Protein AF-0000000065776117 (afdb_homodimer)

Nearest PDB structures (foldseek):
  4cp8-assembly1_F  TM=8.473E-01  e=5.542E-29  Pseudomonas sp. ADP
  8es6-assembly1_A  TM=8.176E-01  e=2.155E-29  Escherichia coli
  4gyr-assembly1_B  TM=8.304E-01  e=3.452E-26  Granulibacter bethesdensis CGDNIH1
  4iss-assembly1_B  TM=8.000E-01  e=8.880E-27  Kluyveromyces lactis
  5i8i-assembly2_D  TM=7.855E-01  e=9.992E-27  Kluyveromyces lactis NRRL Y-1140

Organism: Mycobacterium bovis (strain ATCC BAA-935 / AF2122/97) (NCBI:txid233413)

Solvent-accessible surface area (backbone atoms only — not comparable to full-atom values): 44087 Å² total; per-residue (Å²): 129,58,63,68,59,59,36,62,58,31,44,59,55,47,22,50,34,38,75,71,60,79,43,50,21,50,61,56,47,47,49,30,53,54,43,38,70,72,48,34,86,75,26,33,18,57,70,44,73,36,62,70,61,23,50,52,41,11,49,52,30,36,52,40,47,73,72,65,55,84,53,81,29,38,26,32,54,33,34,34,32,27,78,52,39,40,53,76,33,62,44,37,30,28,37,68,14,40,59,72,52,28,86,48,55,18,53,41,50,49,30,35,47,73,28,27,36,16,58,42,33,30,15,29,27,4,47,72,49,70,38,62,36,18,45,24,71,45,61,10,36,26,23,13,38,70,42,72,62,22,25,13,14,7,18,22,11,9,31,30,28,24,36,45,30,32,49,23,33,30,20,36,28,39,28,54,47,29,12,33,37,43,4,13,23,46,44,48,19,28,12,38,44,47,28,60,65,33,29,51,49,40,90,50,66,57,39,39,72,54,22,44,31,44,30,34,36,15,53,40,58,57,37,28,20,47,48,44,58,44,32,48,72,50,90,68,59,85,77,34,40,48,48,26,32,72,38,80,62,68,77,43,34,33,23,42,31,83,76,69,67,53,92,62,91,64,76,59,35,70,60,36,52,48,48,42,53,50,49,47,53,51,40,40,73,72,56,30,49,68,46,82,47,69,61,53,68,54,86,55,53,59,70,47,44,49,58,31,50,27,30,23,44,22,51,52,45,69,68,33,69,32,53,86,54,47,53,71,45,56,51,52,44,20,53,64,10,65,72,59,46,71,66,58,48,51,51,46,60,62,47,43,58,63,53,34,51,48,36,51,49,49,55,76,73,26,55,34,40,37,26,38,34,43,23,47,77,68,54,48,64,73,72,56,61,75,48,53,44,66,63,43,53,61,56,52,45,46,29,44,50,62,35,37,66,43,23,69,59,26,27,15,36,30,26,42,53,71,53,58,42,100,85,63,40,38,31,24,33,23,44,32,34,45,76,77,31,55,46,56,48,35,6,45,49,31,51,46,38,70,75,52,67,55,62,83,67,68,39,83,48,94,130,56,63,68,58,59,36,61,54,31,42,59,54,47,23,50,34,38,76,70,61,77,42,50,21,52,60,56,47,46,50,30,54,52,43,39,71,70,46,35,86,75,26,33,18,56,71,44,72,36,63,70,60,25,50,51,42,11,48,52,30,36,53,41,47,73,72,66,56,84,51,82,29,39,25,32,53,31,34,35,32,28,80,54,39,40,53,75,32,62,44,38,29,30,37,68,12,39,57,72,51,28,88,49,53,18,53,43,50,49,30,34,48,73,26,28,36,16,58,42,33,30,16,30,28,4,46,72,47,70,37,64,36,17,46,23,70,45,61,10,35,26,22,13,38,68,41,71,62,22,25,12,15,7,19,22,11,9,30,28,27,24,36,47,29,32,48,24,32,29,21,37,28,38,28,54,47,28,12,34,37,42,2,13,23,46,44,46,19,27,10,39,44,49,29,59,64,32,29,52,50,40,89,49,66,58,38,40,70,54,24,43,31,43,29,34,36,15,53,40,58,56,39,28,22,48,50,45,58,45,32,47,73,50,90,69,59,86,76,33,39,46,47,26,32,72,37,81,61,68,76,42,34,32,24,41,30,83,74,67,67,53,94,62,90,63,77,60,37,70,61,36,54,47,48,42,52,51,48,46,52,51,41,40,73,72,57,31,49,69,45,82,48,68,62,51,68,56,86,54,54,57,70,46,45,48,57,29,49,28,30,24,43,22,52,54,46,69,65,32,71,33,54,88,53,48,53,69,44,56,50,54,44,21,53,62,10,64,73,59,46,70,68,57,49,51,51,45,61,63,48,42,59,61,54,34,51,48,35,49,50,47,55,78,75,26,56,35,39,37,25,39,34,43,23,47,77,67,55,50,67,72,74,58,60,75,48,52,44,66,63,42,53,61,56,53,46,46,31,45,49,62,37,37,66,42,22,68,57,26,28,14,36,32,27,40,51,71,53,57,43,99,84,64,39,38,31,23,32,23,44,33,34,45,76,76,31,53,46,56,49,36,6,45,50,30,50,45,38,71,75,51,68,56,61,85,68,68,39,83,49,92

Structure (mmCIF, N/CA/C/O backbone):
data_AF-0000000065776117-model_v1
#
loop_
_entity.id
_entity.type
_entity.pdbx_description
1 polymer 'Putative amidase AmiB2'
#
loop_
_atom_site.group_PDB
_atom_site.id
_atom_site.type_symbol
_atom_site.label_atom_id
_atom_site.label_alt_id
_atom_site.label_comp_id
_atom_site.label_asym_id
_atom_site.label_entity_id
_atom_site.label_seq_id
_atom_site.pdbx_PDB_ins_code
_atom_site.Cartn_x
_atom_site.Cartn_y
_atom_site.Cartn_z
_atom_site.occupancy
_atom_site.B_iso_or_equiv
_atom_site.auth_seq_id
_atom_site.auth_comp_id
_atom_site.auth_asym_id
_atom_site.auth_atom_id
_atom_site.pdbx_PDB_model_num
ATOM 1 N N . MET A 1 1 ? 31.078 -12.203 -8.602 1 81.06 1 MET A N 1
ATOM 2 C CA . MET A 1 1 ? 29.812 -12.203 -9.352 1 81.06 1 MET A CA 1
ATOM 3 C C . MET A 1 1 ? 29.031 -10.914 -9.102 1 81.06 1 MET A C 1
ATOM 5 O O . MET A 1 1 ? 28.984 -10.43 -7.973 1 81.06 1 MET A O 1
ATOM 9 N N . ASP A 1 2 ? 28.625 -10.352 -10.125 1 91.19 2 ASP A N 1
ATOM 10 C CA . ASP A 1 2 ? 27.812 -9.148 -10.055 1 91.19 2 ASP A CA 1
ATOM 11 C C . ASP A 1 2 ? 26.531 -9.406 -9.258 1 91.19 2 ASP A C 1
ATOM 13 O O . ASP A 1 2 ? 25.906 -10.461 -9.391 1 91.19 2 ASP A O 1
ATOM 17 N N . PRO A 1 3 ? 26.172 -8.547 -8.312 1 92.25 3 PRO A N 1
ATOM 18 C CA . PRO A 1 3 ? 25 -8.734 -7.453 1 92.25 3 PRO A CA 1
ATOM 19 C C . PRO A 1 3 ? 23.719 -8.977 -8.25 1 92.25 3 PRO A C 1
ATOM 21 O O . PRO A 1 3 ? 22.859 -9.758 -7.82 1 92.25 3 PRO A O 1
ATOM 24 N N . THR A 1 4 ? 23.594 -8.32 -9.344 1 93.5 4 THR A N 1
ATOM 25 C CA . THR A 1 4 ? 22.406 -8.523 -10.156 1 93.5 4 THR A CA 1
ATOM 26 C C . THR A 1 4 ? 22.391 -9.938 -10.734 1 93.5 4 THR A C 1
ATOM 28 O O . THR A 1 4 ? 21.344 -10.602 -10.742 1 93.5 4 THR A O 1
ATOM 31 N N . ASP A 1 5 ? 23.531 -10.383 -11.211 1 96.12 5 ASP A N 1
ATOM 32 C CA . ASP A 1 5 ? 23.609 -11.75 -11.727 1 96.12 5 ASP A CA 1
ATOM 33 C C . ASP A 1 5 ? 23.328 -12.773 -10.633 1 96.12 5 ASP A C 1
ATOM 35 O O . ASP A 1 5 ? 22.703 -13.805 -10.883 1 96.12 5 ASP A O 1
ATOM 39 N N . LEU A 1 6 ? 23.828 -12.484 -9.477 1 97.5 6 LEU A N 1
ATOM 40 C CA . LEU A 1 6 ? 23.578 -13.359 -8.344 1 97.5 6 LEU A CA 1
ATOM 41 C C . LEU A 1 6 ? 22.094 -13.445 -8.039 1 97.5 6 LEU A C 1
ATOM 43 O O . LEU A 1 6 ? 21.578 -14.531 -7.758 1 97.5 6 LEU A O 1
ATOM 47 N N . ALA A 1 7 ? 21.375 -12.32 -8.141 1 97.81 7 ALA A N 1
ATOM 48 C CA . ALA A 1 7 ? 19.938 -12.266 -7.844 1 97.81 7 ALA A CA 1
ATOM 49 C C . ALA A 1 7 ? 19.141 -13.109 -8.828 1 97.81 7 ALA A C 1
ATOM 51 O O . ALA A 1 7 ? 18.062 -13.617 -8.492 1 97.81 7 ALA A O 1
ATOM 52 N N . PHE A 1 8 ? 19.688 -13.344 -10.031 1 98 8 PHE A N 1
ATOM 53 C CA . PHE A 1 8 ? 18.953 -14.062 -11.07 1 98 8 PHE A CA 1
ATOM 54 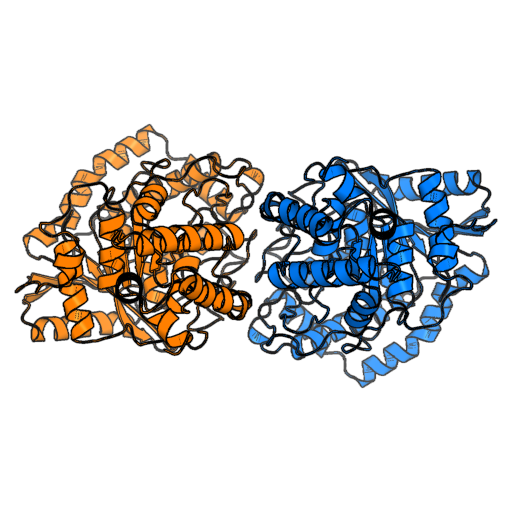C C . PHE A 1 8 ? 19.531 -15.461 -11.258 1 98 8 PHE A C 1
ATOM 56 O O . PHE A 1 8 ? 19.109 -16.188 -12.164 1 98 8 PHE A O 1
ATOM 63 N N . ALA A 1 9 ? 20.453 -15.891 -10.406 1 97.31 9 ALA A N 1
ATOM 64 C CA . ALA A 1 9 ? 21.109 -17.188 -10.57 1 97.31 9 ALA A CA 1
ATOM 65 C C . ALA A 1 9 ? 20.156 -18.328 -10.289 1 97.31 9 ALA A C 1
ATOM 67 O O . ALA A 1 9 ? 20.312 -19.438 -10.828 1 97.31 9 ALA A O 1
ATOM 68 N N . GLY A 1 10 ? 19.125 -18.062 -9.453 1 97.5 10 GLY A N 1
ATOM 69 C CA . GLY A 1 10 ? 18.172 -19.094 -9.086 1 97.5 10 GLY A CA 1
ATOM 70 C C . GLY A 1 10 ? 18.5 -19.766 -7.77 1 97.5 10 GLY A C 1
ATOM 71 O O . GLY A 1 10 ? 19.656 -19.734 -7.32 1 97.5 10 GLY A O 1
ATOM 72 N N . ALA A 1 11 ? 17.531 -20.359 -7.176 1 98.44 11 ALA A N 1
ATOM 73 C CA . ALA A 1 11 ? 17.641 -20.953 -5.844 1 98.44 11 ALA A CA 1
ATOM 74 C C . ALA A 1 11 ? 18.609 -22.125 -5.84 1 98.44 11 ALA A C 1
ATOM 76 O O . ALA A 1 11 ? 19.406 -22.266 -4.914 1 98.44 11 ALA A O 1
ATOM 77 N N . ALA A 1 12 ? 18.531 -23 -6.84 1 97.94 12 ALA A N 1
ATOM 78 C CA . ALA A 1 12 ? 19.391 -24.172 -6.898 1 97.94 12 ALA A CA 1
ATOM 79 C C . ALA A 1 12 ? 20.859 -23.781 -6.973 1 97.94 12 ALA A C 1
ATOM 81 O O . ALA A 1 12 ? 21.703 -24.312 -6.242 1 97.94 12 ALA A O 1
ATOM 82 N N . ALA A 1 13 ? 21.156 -22.859 -7.852 1 97.75 13 ALA A N 1
ATOM 83 C CA . ALA A 1 13 ? 22.531 -22.375 -7.988 1 97.75 13 ALA A CA 1
ATOM 84 C C . ALA A 1 13 ? 23 -21.703 -6.703 1 97.75 13 ALA A C 1
ATOM 86 O O . ALA A 1 13 ? 24.156 -21.891 -6.281 1 97.75 13 ALA A O 1
ATOM 87 N N . GLN A 1 14 ? 22.156 -20.922 -6.129 1 98.56 14 GLN A N 1
ATOM 88 C CA . GLN A 1 14 ? 22.516 -20.219 -4.898 1 98.56 14 GLN A CA 1
ATOM 89 C C . GLN A 1 14 ? 22.766 -21.188 -3.754 1 98.56 14 GLN A C 1
ATOM 91 O O . GLN A 1 14 ? 23.703 -21.016 -2.971 1 98.56 14 GLN A O 1
ATOM 96 N N . ALA A 1 15 ? 21.922 -22.188 -3.635 1 98.38 15 ALA A N 1
ATOM 97 C CA . ALA A 1 15 ? 22.125 -23.219 -2.619 1 98.38 15 ALA A CA 1
ATOM 98 C C . ALA A 1 15 ? 23.5 -23.875 -2.766 1 98.38 15 ALA A C 1
ATOM 100 O O . ALA A 1 15 ? 24.188 -24.109 -1.771 1 98.38 15 ALA A O 1
ATOM 101 N N . ARG A 1 16 ? 23.906 -24.125 -3.963 1 97.62 16 ARG A N 1
ATOM 102 C CA . ARG A 1 16 ? 25.219 -24.734 -4.227 1 97.62 16 ARG A CA 1
ATOM 103 C C . ARG A 1 16 ? 26.344 -23.766 -3.842 1 97.62 16 ARG A C 1
ATOM 105 O O . ARG A 1 16 ? 27.344 -24.188 -3.242 1 97.62 16 ARG A O 1
ATOM 112 N N . MET A 1 17 ? 26.172 -22.531 -4.223 1 98.12 17 MET A N 1
ATOM 113 C CA . MET A 1 17 ? 27.188 -21.531 -3.904 1 98.12 17 MET A CA 1
ATOM 114 C C . MET A 1 17 ? 27.359 -21.391 -2.396 1 98.12 17 MET A C 1
ATOM 116 O O . MET A 1 17 ? 28.469 -21.188 -1.911 1 98.12 17 MET A O 1
ATOM 120 N N . LEU A 1 18 ? 26.25 -21.438 -1.688 1 98.5 18 LEU A N 1
ATOM 121 C CA . LEU A 1 18 ? 26.297 -21.375 -0.231 1 98.5 18 LEU A CA 1
ATOM 122 C C . LEU A 1 18 ? 26.984 -22.594 0.356 1 98.5 18 LEU A C 1
ATOM 124 O O . LEU A 1 18 ? 27.844 -22.469 1.228 1 98.5 18 LEU A O 1
ATOM 128 N N . ALA A 1 19 ? 26.641 -23.75 -0.095 1 97.69 19 ALA A N 1
ATOM 129 C CA . ALA A 1 19 ? 27.203 -25.016 0.385 1 97.69 19 ALA A CA 1
ATOM 130 C C . ALA A 1 19 ? 28.719 -25.062 0.13 1 97.69 19 ALA A C 1
ATOM 132 O O . ALA A 1 19 ? 29.469 -25.578 0.946 1 97.69 19 ALA A O 1
ATOM 133 N N . ASP A 1 20 ? 29.141 -24.422 -0.972 1 97.12 20 ASP A N 1
ATOM 134 C CA . ASP A 1 20 ? 30.547 -24.453 -1.376 1 97.12 20 ASP A CA 1
ATOM 135 C C . ASP A 1 20 ? 31.328 -23.344 -0.697 1 97.12 20 ASP A C 1
ATOM 137 O O . ASP A 1 20 ? 32.562 -23.266 -0.817 1 97.12 20 ASP A O 1
ATOM 141 N N . GLY A 1 21 ? 30.641 -22.453 -0.123 1 96.88 21 GLY A N 1
ATOM 142 C CA . GLY A 1 21 ? 31.312 -21.359 0.58 1 96.88 21 GLY A CA 1
ATOM 143 C C . GLY A 1 21 ? 31.672 -20.203 -0.325 1 96.88 21 GLY A C 1
ATOM 144 O O . GLY A 1 21 ? 32.438 -19.328 0.069 1 96.88 21 GLY A O 1
ATOM 145 N N . ALA A 1 22 ? 31.156 -20.172 -1.502 1 96.44 22 ALA A N 1
ATOM 146 C CA . ALA A 1 22 ? 31.438 -19.109 -2.457 1 96.44 22 ALA A CA 1
ATOM 147 C C . ALA A 1 22 ? 30.688 -17.828 -2.074 1 96.44 22 ALA A C 1
ATOM 149 O O . ALA A 1 22 ? 31.047 -16.734 -2.527 1 96.44 22 ALA A O 1
ATOM 150 N N . LEU A 1 23 ? 29.656 -17.969 -1.297 1 95.56 23 LEU A N 1
ATOM 151 C CA . LEU A 1 23 ? 28.812 -16.891 -0.789 1 95.56 23 LEU A CA 1
ATOM 152 C C . LEU A 1 23 ? 28.344 -17.203 0.625 1 95.56 23 LEU A C 1
ATOM 154 O O . LEU A 1 23 ? 28.328 -18.359 1.041 1 95.56 23 LEU A O 1
ATOM 158 N N . THR A 1 24 ? 28.094 -16.141 1.348 1 98.38 24 THR A N 1
ATOM 159 C CA . THR A 1 24 ? 27.484 -16.375 2.652 1 98.38 24 THR A CA 1
ATOM 160 C C . THR A 1 24 ? 26 -16.031 2.619 1 98.38 24 THR A C 1
ATOM 162 O O . THR A 1 24 ? 25.562 -15.227 1.797 1 98.38 24 THR A O 1
ATOM 165 N N . ALA A 1 25 ? 25.281 -16.688 3.5 1 98.81 25 ALA A N 1
ATOM 166 C CA . ALA A 1 25 ? 23.828 -16.5 3.549 1 98.81 25 ALA A CA 1
ATOM 167 C C . ALA A 1 25 ? 23.469 -15.039 3.82 1 98.81 25 ALA A C 1
ATOM 169 O O . ALA A 1 25 ? 22.594 -14.469 3.158 1 98.81 25 ALA A O 1
ATOM 170 N N . PRO A 1 26 ? 24.125 -14.297 4.793 1 98.75 26 PRO A N 1
ATOM 171 C CA . PRO A 1 26 ? 23.812 -12.891 5.016 1 98.75 26 PRO A CA 1
ATOM 172 C C . PRO A 1 26 ? 24.094 -12.023 3.791 1 98.75 26 PRO A C 1
ATOM 174 O O . PRO A 1 26 ? 23.297 -11.125 3.471 1 98.75 26 PRO A O 1
ATOM 177 N N . MET A 1 27 ? 25.156 -12.312 3.121 1 98.44 27 MET A N 1
ATOM 178 C CA . MET A 1 27 ? 25.484 -11.547 1.922 1 98.44 27 MET A CA 1
ATOM 179 C C . MET A 1 27 ? 24.438 -11.758 0.841 1 98.44 27 MET A C 1
ATOM 181 O O . MET A 1 27 ? 24.016 -10.805 0.175 1 98.44 27 MET A O 1
ATOM 185 N N . LEU A 1 28 ? 24 -13 0.673 1 98.75 28 LEU A N 1
ATOM 186 C CA . LEU A 1 28 ? 22.984 -13.312 -0.324 1 98.75 28 LEU A CA 1
ATOM 187 C C . LEU A 1 28 ? 21.672 -12.594 -0.005 1 98.75 28 LEU A C 1
ATOM 189 O O . LEU A 1 28 ? 21.047 -12 -0.891 1 98.75 28 LEU A O 1
ATOM 193 N N . LEU A 1 29 ? 21.266 -12.625 1.263 1 98.81 29 LEU A N 1
ATOM 194 C CA . LEU A 1 29 ? 20.031 -11.945 1.664 1 98.81 29 LEU A CA 1
ATOM 195 C C . LEU A 1 29 ? 20.125 -10.445 1.391 1 98.81 29 LEU A C 1
ATOM 197 O O . LEU A 1 29 ? 19.156 -9.836 0.917 1 98.81 29 LEU A O 1
ATOM 201 N N . GLU A 1 30 ? 21.266 -9.836 1.679 1 98.44 30 GLU A N 1
ATOM 202 C CA . GLU A 1 30 ? 21.438 -8.398 1.513 1 98.44 30 GLU A CA 1
ATOM 203 C C . GLU A 1 30 ? 21.297 -7.988 0.048 1 98.44 30 GLU A C 1
ATOM 205 O O . GLU A 1 30 ? 20.797 -6.902 -0.259 1 98.44 30 GLU A O 1
ATOM 210 N N . VAL A 1 31 ? 21.734 -8.852 -0.848 1 98.5 31 VAL A N 1
ATOM 211 C CA . VAL A 1 31 ? 21.562 -8.594 -2.273 1 98.5 31 VAL A CA 1
ATOM 212 C C . VAL A 1 31 ? 20.078 -8.383 -2.584 1 98.5 31 VAL A C 1
ATOM 214 O O . VAL A 1 31 ? 19.703 -7.422 -3.262 1 98.5 31 VAL A O 1
ATOM 217 N N . TYR A 1 32 ? 19.219 -9.188 -2.072 1 98.75 32 TYR A N 1
ATOM 218 C CA . TYR A 1 32 ? 17.781 -9.094 -2.338 1 98.75 32 TYR A CA 1
ATOM 219 C C . TYR A 1 32 ? 17.172 -7.906 -1.601 1 98.75 32 TYR A C 1
ATOM 221 O O . TYR A 1 32 ? 16.328 -7.203 -2.143 1 98.75 32 TYR A O 1
ATOM 229 N N . LEU A 1 33 ? 17.609 -7.699 -0.335 1 98.31 33 LEU A N 1
ATOM 230 C CA . LEU A 1 33 ? 17.062 -6.582 0.43 1 98.31 33 LEU A CA 1
ATOM 231 C C . LEU A 1 33 ? 17.375 -5.254 -0.245 1 98.31 33 LEU A C 1
ATOM 233 O O . LEU A 1 33 ? 16.531 -4.355 -0.289 1 98.31 33 LEU A O 1
ATOM 237 N N . GLN A 1 34 ? 18.578 -5.102 -0.799 1 97 34 GLN A N 1
ATOM 238 C CA . GLN A 1 34 ? 18.969 -3.885 -1.502 1 97 34 GLN A CA 1
ATOM 239 C C . GLN A 1 34 ? 18.156 -3.699 -2.777 1 97 34 GLN A C 1
ATOM 241 O O . GLN A 1 34 ? 17.75 -2.58 -3.109 1 97 34 GLN A O 1
ATOM 246 N N . ARG A 1 35 ? 17.922 -4.758 -3.463 1 97.88 35 ARG A N 1
ATOM 247 C CA . ARG A 1 35 ? 17.125 -4.691 -4.68 1 97.88 35 ARG A CA 1
ATOM 248 C C . ARG A 1 35 ? 15.672 -4.332 -4.367 1 97.88 35 ARG A C 1
ATOM 250 O O . ARG A 1 35 ? 15.047 -3.559 -5.098 1 97.88 35 ARG A O 1
ATOM 257 N N . ILE A 1 36 ? 15.156 -4.914 -3.277 1 98 36 ILE A N 1
ATOM 258 C CA . ILE A 1 36 ? 13.805 -4.586 -2.848 1 98 36 ILE A CA 1
ATOM 259 C C . ILE A 1 36 ? 13.711 -3.094 -2.527 1 98 36 ILE A C 1
ATOM 261 O O . ILE A 1 36 ? 12.773 -2.416 -2.955 1 98 36 ILE A O 1
ATOM 265 N N . GLU A 1 37 ? 14.641 -2.586 -1.822 1 94.38 37 GLU A N 1
ATOM 266 C CA . GLU A 1 37 ? 14.672 -1.168 -1.476 1 94.38 37 GLU A CA 1
ATOM 267 C C . GLU A 1 37 ? 14.672 -0.294 -2.727 1 94.38 37 GLU A C 1
ATOM 269 O O . GLU A 1 37 ? 14.039 0.759 -2.756 1 94.38 37 GLU A O 1
ATOM 274 N N . ARG A 1 38 ? 15.289 -0.737 -3.732 1 93.69 38 ARG A N 1
ATOM 275 C CA . ARG A 1 38 ? 15.484 0.066 -4.934 1 93.69 38 ARG A CA 1
ATOM 276 C C . ARG A 1 38 ? 14.281 -0.024 -5.859 1 93.69 38 ARG A C 1
ATOM 278 O O . ARG A 1 38 ? 13.906 0.962 -6.5 1 93.69 38 ARG A O 1
ATOM 285 N N . LEU A 1 39 ? 13.664 -1.211 -5.934 1 96.38 39 LEU A N 1
ATOM 286 C CA . LEU A 1 39 ? 12.758 -1.467 -7.055 1 96.38 39 LEU A CA 1
ATOM 287 C C . LEU A 1 39 ? 11.312 -1.566 -6.574 1 96.38 39 LEU A C 1
ATOM 289 O O . LEU A 1 39 ? 10.383 -1.328 -7.348 1 96.38 39 LEU A O 1
ATOM 293 N N . ASP A 1 40 ? 11.086 -1.865 -5.32 1 97 40 ASP A N 1
ATOM 294 C CA . ASP A 1 40 ? 9.75 -2.305 -4.926 1 97 40 ASP A CA 1
ATOM 295 C C . ASP A 1 40 ? 8.812 -1.114 -4.738 1 97 40 ASP A C 1
ATOM 297 O O . ASP A 1 40 ? 7.598 -1.286 -4.629 1 97 40 ASP A O 1
ATOM 301 N N . SER A 1 41 ? 9.32 0.145 -4.723 1 93.69 41 SER A N 1
ATOM 302 C CA . SER A 1 41 ? 8.438 1.309 -4.742 1 93.69 41 SER A CA 1
ATOM 303 C C . SER A 1 41 ? 7.672 1.398 -6.055 1 93.69 41 SER A C 1
ATOM 305 O O . SER A 1 41 ? 6.566 1.941 -6.098 1 93.69 41 SER A O 1
ATOM 307 N N . HIS A 1 42 ? 8.281 0.812 -7.117 1 95 42 HIS A N 1
ATOM 308 C CA . HIS A 1 42 ? 7.66 0.795 -8.438 1 95 42 HIS A CA 1
ATOM 309 C C . HIS A 1 42 ? 6.746 -0.416 -8.602 1 95 42 HIS A C 1
ATOM 311 O O . HIS A 1 42 ? 5.668 -0.311 -9.188 1 95 42 HIS A O 1
ATOM 317 N N . LEU A 1 43 ? 7.152 -1.5 -8.039 1 98.12 43 LEU A N 1
ATOM 318 C CA . LEU A 1 43 ? 6.496 -2.766 -8.352 1 98.12 43 LEU A CA 1
ATOM 319 C C . LEU A 1 43 ? 5.398 -3.072 -7.34 1 98.12 43 LEU A C 1
ATOM 321 O O . LEU A 1 43 ? 4.336 -3.582 -7.707 1 98.12 43 LEU A O 1
ATOM 325 N N . ARG A 1 44 ? 5.75 -2.846 -6.109 1 97.94 44 ARG A N 1
ATOM 326 C CA . ARG A 1 44 ? 4.852 -3.193 -5.016 1 97.94 44 ARG A CA 1
ATOM 327 C C . ARG A 1 44 ? 4.598 -4.695 -4.969 1 97.94 44 ARG A C 1
ATOM 329 O O . ARG A 1 44 ? 3.445 -5.133 -4.926 1 97.94 44 ARG A O 1
ATOM 336 N N . ALA A 1 45 ? 5.656 -5.422 -5.043 1 98.81 45 ALA A N 1
ATOM 337 C CA . ALA A 1 45 ? 5.551 -6.879 -5.004 1 98.81 45 ALA A CA 1
ATOM 338 C C . ALA A 1 45 ? 5.324 -7.375 -3.578 1 98.81 45 ALA A C 1
ATOM 340 O O . ALA A 1 45 ? 4.559 -8.312 -3.354 1 98.81 45 ALA A O 1
ATOM 341 N N . TYR A 1 46 ? 5.961 -6.695 -2.605 1 98.69 46 TYR A N 1
ATOM 342 C CA . TYR A 1 46 ? 5.891 -7.121 -1.211 1 98.69 46 TYR A CA 1
ATOM 343 C C . TYR A 1 46 ? 4.871 -6.289 -0.441 1 98.69 46 TYR A C 1
ATOM 345 O O . TYR A 1 46 ? 4.832 -5.062 -0.578 1 98.69 46 TYR A O 1
ATOM 353 N N . ARG A 1 47 ? 4.094 -6.996 0.315 1 97.75 47 ARG A N 1
ATOM 354 C CA . ARG A 1 47 ? 3.293 -6.309 1.324 1 97.75 47 ARG A CA 1
ATOM 355 C C . ARG A 1 47 ? 4.145 -5.918 2.527 1 97.75 47 ARG A C 1
ATOM 357 O O . ARG A 1 47 ? 4.023 -4.809 3.047 1 97.75 47 ARG A O 1
ATOM 364 N N . VAL A 1 48 ? 4.984 -6.816 2.926 1 97.38 48 VAL A N 1
ATOM 365 C CA . VAL A 1 48 ? 5.891 -6.586 4.047 1 97.38 48 VAL A CA 1
ATOM 366 C C . VAL A 1 48 ? 7.188 -7.363 3.828 1 97.38 48 VAL A C 1
ATOM 368 O O . VAL A 1 48 ? 7.164 -8.492 3.336 1 97.38 48 VAL A O 1
ATOM 371 N N . VAL A 1 49 ? 8.289 -6.715 4.074 1 97.75 49 VAL A N 1
ATOM 372 C CA . VAL A 1 49 ? 9.602 -7.348 4.156 1 97.75 49 VAL A CA 1
ATOM 373 C C . VAL A 1 49 ? 10.031 -7.457 5.621 1 97.75 49 VAL A C 1
ATOM 375 O O . VAL A 1 49 ? 9.961 -6.48 6.367 1 97.75 49 VAL A O 1
ATOM 378 N N . GLN A 1 50 ? 10.398 -8.656 6.031 1 96.75 50 GLN A N 1
ATOM 379 C CA . GLN A 1 50 ? 10.789 -8.867 7.418 1 96.75 50 GLN A CA 1
ATOM 380 C C . GLN A 1 50 ? 12.297 -8.711 7.59 1 96.75 50 GLN A C 1
ATOM 382 O O . GLN A 1 50 ? 12.992 -9.68 7.93 1 96.75 50 GLN A O 1
ATOM 387 N N . PHE A 1 51 ? 12.797 -7.559 7.551 1 96.19 51 PHE A N 1
ATOM 388 C CA . PHE A 1 51 ? 14.219 -7.246 7.488 1 96.19 51 PHE A CA 1
ATOM 389 C C . PHE A 1 51 ? 14.969 -7.887 8.648 1 96.19 51 PHE A C 1
ATOM 391 O O . PHE A 1 51 ? 15.875 -8.695 8.438 1 96.19 51 PHE A O 1
ATOM 398 N N . ASP A 1 52 ? 14.578 -7.594 9.898 1 96.31 52 ASP A N 1
ATOM 399 C CA . ASP A 1 52 ? 15.297 -8.055 11.078 1 96.31 52 ASP A CA 1
ATOM 400 C C . ASP A 1 52 ? 15.227 -9.57 11.211 1 96.31 52 ASP A C 1
ATOM 402 O O . ASP A 1 52 ? 16.234 -10.227 11.492 1 96.31 52 ASP A O 1
ATOM 406 N N . ARG A 1 53 ? 14.047 -10.109 10.969 1 97.38 53 ARG A N 1
ATOM 407 C CA . ARG A 1 53 ? 13.875 -11.555 11.086 1 97.38 53 ARG A CA 1
ATOM 408 C C . ARG A 1 53 ? 14.648 -12.281 9.984 1 97.38 53 ARG A C 1
ATOM 410 O O . ARG A 1 53 ? 15.273 -13.312 10.242 1 97.38 53 ARG A O 1
ATOM 417 N N . ALA A 1 54 ? 14.555 -11.773 8.742 1 98.62 54 ALA A N 1
ATOM 418 C CA . ALA A 1 54 ? 15.273 -12.391 7.633 1 98.62 54 ALA A CA 1
ATOM 419 C C . ALA A 1 54 ? 16.781 -12.383 7.883 1 98.62 54 ALA A C 1
ATOM 421 O O . ALA A 1 54 ? 17.469 -13.367 7.605 1 98.62 54 ALA A O 1
ATOM 422 N N . ARG A 1 55 ? 17.266 -11.258 8.398 1 98.62 55 ARG A N 1
ATOM 423 C CA . ARG A 1 55 ? 18.688 -11.164 8.703 1 98.62 55 ARG A CA 1
ATOM 424 C C . ARG A 1 55 ? 19.078 -12.141 9.797 1 98.62 55 ARG A C 1
ATOM 426 O O . ARG A 1 55 ? 20.141 -12.781 9.719 1 98.62 55 ARG A O 1
ATOM 433 N N . ALA A 1 56 ? 18.266 -12.234 10.805 1 98.56 56 ALA A N 1
ATOM 434 C CA . ALA A 1 56 ? 18.531 -13.203 11.867 1 98.56 56 ALA A CA 1
ATOM 435 C C . ALA A 1 56 ? 18.531 -14.625 11.328 1 98.56 56 ALA A C 1
ATOM 437 O O . ALA A 1 56 ? 19.391 -15.438 11.695 1 98.56 56 ALA A O 1
ATOM 438 N N . GLU A 1 57 ? 17.578 -14.945 10.445 1 98.69 57 GLU A N 1
ATOM 439 C CA . GLU A 1 57 ? 17.5 -16.266 9.836 1 98.69 57 GLU A CA 1
ATOM 440 C C . GLU A 1 57 ? 18.719 -16.547 8.961 1 98.69 57 GLU A C 1
ATOM 442 O O . GLU A 1 57 ? 19.234 -17.672 8.938 1 98.69 57 GLU A O 1
ATOM 447 N N . ALA A 1 58 ? 19.125 -15.562 8.211 1 98.88 58 ALA A N 1
ATOM 448 C CA . ALA A 1 58 ? 20.297 -15.727 7.355 1 98.88 58 ALA A CA 1
ATOM 449 C C . ALA A 1 58 ? 21.547 -16 8.18 1 98.88 58 ALA A C 1
ATOM 451 O O . ALA A 1 58 ? 22.375 -16.844 7.809 1 98.88 58 ALA A O 1
ATOM 452 N N . GLU A 1 59 ? 21.719 -15.305 9.328 1 98.81 59 GLU A N 1
ATOM 453 C CA . GLU A 1 59 ? 22.844 -15.539 10.227 1 98.81 59 GLU A CA 1
ATOM 454 C C . GLU A 1 59 ? 22.812 -16.953 10.805 1 98.81 59 GLU A C 1
ATOM 456 O O . GLU A 1 59 ? 23.844 -17.625 10.867 1 98.81 59 GLU A O 1
ATOM 461 N N . ALA A 1 60 ? 21.672 -17.328 11.203 1 98.81 60 ALA A N 1
ATOM 462 C CA . ALA A 1 60 ? 21.516 -18.688 11.742 1 98.81 60 ALA A CA 1
ATOM 463 C C . ALA A 1 60 ? 21.844 -19.734 10.68 1 98.81 60 ALA A C 1
ATOM 465 O O . ALA A 1 60 ? 22.469 -20.75 10.977 1 98.81 60 ALA A O 1
ATOM 466 N N . ALA A 1 61 ? 21.344 -19.547 9.484 1 98.88 61 ALA A N 1
ATOM 467 C CA . ALA A 1 61 ? 21.641 -20.453 8.383 1 98.88 61 ALA A CA 1
ATOM 468 C C . ALA A 1 61 ? 23.141 -20.547 8.133 1 98.88 61 ALA A C 1
ATOM 470 O O . ALA A 1 61 ? 23.672 -21.641 7.871 1 98.88 61 ALA A O 1
ATOM 471 N N . GLN A 1 62 ? 23.797 -19.422 8.195 1 98.81 62 GLN A N 1
ATOM 472 C CA . GLN A 1 62 ? 25.234 -19.406 7.965 1 98.81 62 GLN A CA 1
ATOM 473 C C . GLN A 1 62 ? 25.969 -20.234 9.023 1 98.81 62 GLN A C 1
ATOM 475 O O . GLN A 1 62 ? 26.922 -20.953 8.719 1 98.81 62 GLN A O 1
ATOM 480 N N . GLN A 1 63 ? 25.562 -20.062 10.258 1 98.75 63 GLN A N 1
ATOM 481 C CA . GLN A 1 63 ? 26.156 -20.844 11.336 1 98.75 63 GLN A CA 1
ATOM 482 C C . GLN A 1 63 ? 26.016 -22.344 11.07 1 98.75 63 GLN A C 1
ATOM 484 O O . GLN A 1 63 ? 26.953 -23.109 11.312 1 98.75 63 GLN A O 1
ATOM 489 N N . ARG A 1 64 ? 24.906 -22.766 10.586 1 98.75 64 ARG A N 1
ATOM 490 C CA . ARG A 1 64 ? 24.672 -24.156 10.258 1 98.75 64 ARG A CA 1
ATOM 491 C C . ARG A 1 64 ? 25.547 -24.609 9.094 1 98.75 64 ARG A C 1
ATOM 493 O O . ARG A 1 64 ? 26.109 -25.703 9.125 1 98.75 64 ARG A O 1
ATOM 500 N N . LEU A 1 65 ? 25.641 -23.781 8.086 1 98.69 65 LEU A N 1
ATOM 501 C CA . LEU A 1 65 ? 26.531 -24.078 6.969 1 98.69 65 LEU A CA 1
ATOM 502 C C . LEU A 1 65 ? 27.969 -24.25 7.445 1 98.69 65 LEU A C 1
ATOM 504 O O . LEU A 1 65 ? 28.656 -25.172 7.031 1 98.69 65 LEU A O 1
ATOM 508 N N . ASP A 1 66 ? 28.375 -23.359 8.336 1 98.38 66 ASP A N 1
ATOM 509 C CA . ASP A 1 66 ? 29.719 -23.406 8.875 1 98.38 66 ASP A CA 1
ATOM 510 C C . ASP A 1 66 ? 29.953 -24.672 9.695 1 98.38 66 ASP A C 1
ATOM 512 O O . ASP A 1 66 ? 31.078 -25.188 9.75 1 98.38 66 ASP A O 1
ATOM 516 N N . ALA A 1 67 ? 28.938 -25.141 10.273 1 98.31 67 ALA A N 1
ATOM 517 C CA . ALA A 1 67 ? 29.031 -26.344 11.086 1 98.31 67 ALA A CA 1
ATOM 518 C C . ALA A 1 67 ? 28.984 -27.594 10.211 1 98.31 67 ALA A C 1
ATOM 520 O O . ALA A 1 67 ? 29.109 -28.719 10.711 1 98.31 67 ALA A O 1
ATOM 521 N N . GLY A 1 68 ? 28.719 -27.484 8.93 1 97.75 68 GLY A N 1
ATOM 522 C CA . GLY A 1 68 ? 28.828 -28.594 7.996 1 97.75 68 GLY A CA 1
ATOM 523 C C . GLY A 1 68 ? 27.484 -29.141 7.562 1 97.75 68 GLY A C 1
ATOM 524 O O . GLY A 1 68 ? 27.406 -30.094 6.777 1 97.75 68 GLY A O 1
ATOM 525 N N . GLU A 1 69 ? 26.422 -28.469 8.055 1 98.19 69 GLU A N 1
ATOM 526 C CA . GLU A 1 69 ? 25.094 -28.922 7.664 1 98.19 69 GLU A CA 1
ATOM 527 C C . GLU A 1 69 ? 24.812 -28.594 6.203 1 98.19 69 GLU A C 1
ATOM 529 O O . GLU A 1 69 ? 25.266 -27.578 5.688 1 98.19 69 GLU A O 1
ATOM 534 N N . ARG A 1 70 ? 24.094 -29.562 5.574 1 97.12 70 ARG A N 1
ATOM 535 C CA . ARG A 1 70 ? 23.656 -29.375 4.195 1 97.12 70 ARG A CA 1
ATOM 536 C C . ARG A 1 70 ? 22.172 -29.719 4.039 1 97.12 70 ARG A C 1
ATOM 538 O O . ARG A 1 70 ? 21.75 -30.812 4.414 1 97.12 70 ARG A O 1
ATOM 545 N N . LEU A 1 71 ? 21.453 -28.719 3.615 1 97.69 71 LEU A N 1
ATOM 546 C CA . LEU A 1 71 ? 20.031 -28.859 3.293 1 97.69 71 LEU A CA 1
ATOM 547 C C . LEU A 1 71 ? 19.719 -28.219 1.94 1 97.69 71 LEU A C 1
ATOM 549 O O . LEU A 1 71 ? 20.469 -27.359 1.467 1 97.69 71 LEU A O 1
ATOM 553 N N . PRO A 1 72 ? 18.688 -28.609 1.289 1 96.19 72 PRO A N 1
ATOM 554 C CA . PRO A 1 72 ? 18.406 -28.203 -0.09 1 96.19 72 PRO A CA 1
ATOM 555 C C . PRO A 1 72 ? 18.266 -26.688 -0.241 1 96.19 72 PRO A C 1
ATOM 557 O O . PRO A 1 72 ? 18.578 -26.141 -1.295 1 96.19 72 PRO A O 1
ATOM 560 N N . LEU A 1 73 ? 17.766 -25.984 0.845 1 98.5 73 LEU A N 1
ATOM 561 C CA . LEU A 1 73 ? 17.516 -24.547 0.718 1 98.5 73 LEU A CA 1
ATOM 562 C C . LEU A 1 73 ? 18.234 -23.781 1.822 1 98.5 73 LEU A C 1
ATOM 564 O O . LEU A 1 73 ? 17.844 -22.656 2.139 1 98.5 73 LEU A O 1
ATOM 568 N N . LEU A 1 74 ? 19.25 -24.406 2.418 1 98.75 74 LEU A N 1
ATOM 569 C CA . LEU A 1 74 ? 19.891 -23.797 3.576 1 98.75 74 LEU A CA 1
ATOM 570 C C . LEU A 1 74 ? 20.516 -22.453 3.207 1 98.75 74 LEU A C 1
ATOM 572 O O . LEU A 1 74 ? 21.516 -22.406 2.471 1 98.75 74 LEU A O 1
ATOM 576 N N . GLY A 1 75 ? 19.891 -21.391 3.686 1 98.88 75 GLY A N 1
ATOM 577 C CA . GLY A 1 75 ? 20.406 -20.031 3.48 1 98.88 75 GLY A CA 1
ATOM 578 C C . GLY A 1 75 ? 19.766 -19.344 2.291 1 98.88 75 GLY A C 1
ATOM 579 O O . GLY A 1 75 ? 20.016 -18.156 2.064 1 98.88 75 GLY A O 1
ATOM 580 N N . VAL A 1 76 ? 18.938 -19.984 1.505 1 98.88 76 VAL A N 1
ATOM 581 C CA . VAL A 1 76 ? 18.344 -19.422 0.297 1 98.88 76 VAL A CA 1
ATOM 582 C C . VAL A 1 76 ? 17.125 -18.578 0.666 1 98.88 76 VAL A C 1
ATOM 584 O O . VAL A 1 76 ? 16.234 -19.047 1.373 1 98.88 76 VAL A O 1
ATOM 587 N N . PRO A 1 77 ? 17.062 -17.297 0.234 1 98.88 77 PRO A N 1
ATOM 588 C CA . PRO A 1 77 ? 15.883 -16.469 0.494 1 98.88 77 PRO A CA 1
ATOM 589 C C . PRO A 1 77 ? 14.656 -16.922 -0.299 1 98.88 77 PRO A C 1
ATOM 591 O O . PRO A 1 77 ? 14.781 -17.328 -1.454 1 98.88 77 PRO A O 1
ATOM 594 N N . ILE A 1 78 ? 13.492 -16.828 0.304 1 98.81 78 ILE A N 1
ATOM 595 C CA . ILE A 1 78 ? 12.25 -17.203 -0.364 1 98.81 78 ILE A CA 1
ATOM 596 C C . ILE A 1 78 ? 11.156 -16.188 -0.009 1 98.81 78 ILE A C 1
ATOM 598 O O . ILE A 1 78 ? 11.109 -15.688 1.115 1 98.81 78 ILE A O 1
ATOM 602 N N . ALA A 1 79 ? 10.281 -15.867 -0.945 1 98.88 79 ALA A N 1
ATOM 603 C CA . ALA A 1 79 ? 9.117 -15.016 -0.717 1 98.88 79 ALA A CA 1
ATOM 604 C C . ALA A 1 79 ? 7.859 -15.852 -0.508 1 98.88 79 ALA A C 1
ATOM 606 O O . ALA A 1 79 ? 7.668 -16.875 -1.17 1 98.88 79 ALA A O 1
ATOM 607 N N . ILE A 1 80 ? 6.973 -15.414 0.388 1 98.94 80 ILE A N 1
ATOM 608 C CA . ILE A 1 80 ? 5.766 -16.156 0.747 1 98.94 80 ILE A CA 1
ATOM 609 C C . ILE A 1 80 ? 4.531 -15.32 0.399 1 98.94 80 ILE A C 1
ATOM 611 O O . ILE A 1 80 ? 4.453 -14.141 0.744 1 98.94 80 ILE A O 1
ATOM 615 N N . LYS A 1 81 ? 3.566 -15.93 -0.267 1 98.75 81 LYS A N 1
ATOM 616 C CA . LYS A 1 81 ? 2.299 -15.281 -0.589 1 98.75 81 LYS A CA 1
ATOM 617 C C . LYS A 1 81 ? 1.526 -14.922 0.677 1 98.75 81 LYS A C 1
ATOM 619 O O . LYS A 1 81 ? 1.504 -15.695 1.637 1 98.75 81 LYS A O 1
ATOM 624 N N . ASP A 1 82 ? 0.886 -13.781 0.689 1 98.62 82 ASP A N 1
ATOM 625 C CA . ASP A 1 82 ? 0.239 -13.258 1.89 1 98.62 82 ASP A CA 1
ATOM 626 C C . ASP A 1 82 ? -1.096 -13.961 2.141 1 98.62 82 ASP A C 1
ATOM 628 O O . ASP A 1 82 ? -2.074 -13.32 2.531 1 98.62 82 ASP A O 1
ATOM 632 N N . ASP A 1 83 ? -1.259 -15.219 1.843 1 98.06 83 ASP A N 1
ATOM 633 C CA . ASP A 1 83 ? -2.369 -16.062 2.27 1 98.06 83 ASP A CA 1
ATOM 634 C C . ASP A 1 83 ? -1.871 -17.266 3.072 1 98.06 83 ASP A C 1
ATOM 636 O O . ASP A 1 83 ? -2.637 -18.188 3.361 1 98.06 83 ASP A O 1
ATOM 640 N N . VAL A 1 84 ? -0.587 -17.219 3.406 1 98.5 84 VAL A N 1
ATOM 641 C CA . VAL A 1 84 ? 0.053 -18.281 4.184 1 98.5 84 VAL A CA 1
ATOM 642 C C . VAL A 1 84 ? 0.566 -17.703 5.504 1 98.5 84 VAL A C 1
ATOM 644 O O . VAL A 1 84 ? 1.266 -16.688 5.52 1 98.5 84 VAL A O 1
ATOM 647 N N . ASP A 1 85 ? 0.348 -18.391 6.602 1 98.38 85 ASP A N 1
ATOM 648 C CA . ASP A 1 85 ? 0.677 -17.875 7.926 1 98.38 85 ASP A CA 1
ATOM 649 C C . ASP A 1 85 ? 2.17 -18.016 8.211 1 98.38 85 ASP A C 1
ATOM 651 O O . ASP A 1 85 ? 2.764 -19.062 7.969 1 98.38 85 ASP A O 1
ATOM 655 N N . ILE A 1 86 ? 2.76 -16.984 8.594 1 98.44 86 ILE A N 1
ATOM 656 C CA . ILE A 1 86 ? 4.086 -16.938 9.203 1 98.44 86 ILE A CA 1
ATOM 657 C C . ILE A 1 86 ? 3.969 -16.469 10.656 1 98.44 86 ILE A C 1
ATOM 659 O O . ILE A 1 86 ? 3.361 -15.445 10.945 1 98.44 86 ILE A O 1
ATOM 663 N N . ALA A 1 87 ? 4.535 -17.25 11.547 1 98.19 87 ALA A N 1
ATOM 664 C CA . ALA A 1 87 ? 4.453 -16.906 12.969 1 98.19 87 ALA A CA 1
ATOM 665 C C . ALA A 1 87 ? 4.965 -15.492 13.219 1 98.19 87 ALA A C 1
ATOM 667 O O . ALA A 1 87 ? 6.059 -15.133 12.773 1 98.19 87 ALA A O 1
ATOM 668 N N . GLY A 1 88 ? 4.117 -14.719 13.891 1 96.69 88 GLY A N 1
ATOM 669 C CA . GLY A 1 88 ? 4.512 -13.375 14.289 1 96.69 88 GLY A CA 1
ATOM 670 C C . GLY A 1 88 ? 4.148 -12.32 13.258 1 96.69 88 GLY A C 1
ATOM 671 O O . GLY A 1 88 ? 4.367 -11.125 13.477 1 96.69 88 GLY A O 1
ATOM 672 N N . GLU A 1 89 ? 3.588 -12.703 12.133 1 96.88 89 GLU A N 1
ATOM 673 C CA . GLU A 1 89 ? 3.209 -11.781 11.07 1 96.88 89 GLU A CA 1
ATOM 674 C C . GLU A 1 89 ? 1.726 -11.906 10.734 1 96.88 89 GLU A C 1
ATOM 676 O O . GLU A 1 89 ? 1.159 -13 10.805 1 96.88 89 GLU A O 1
ATOM 681 N N . VAL A 1 90 ? 1.142 -10.805 10.414 1 96.94 90 VAL A N 1
ATOM 682 C CA . VAL A 1 90 ? -0.257 -10.828 10 1 96.94 90 VAL A CA 1
ATOM 683 C C . VAL A 1 90 ? -0.379 -11.469 8.625 1 96.94 90 VAL A C 1
ATOM 685 O O . VAL A 1 90 ? 0.486 -11.281 7.762 1 96.94 90 VAL A O 1
ATOM 688 N N . THR A 1 91 ? -1.34 -12.266 8.438 1 98.06 91 THR A N 1
ATOM 689 C CA . THR A 1 91 ? -1.795 -12.68 7.109 1 98.06 91 THR A CA 1
ATOM 690 C C . THR A 1 91 ? -3.043 -11.898 6.703 1 98.06 91 THR A C 1
ATOM 692 O O . THR A 1 91 ? -4.125 -12.117 7.258 1 98.06 91 THR A O 1
ATOM 695 N N . THR A 1 92 ? -2.883 -11.055 5.691 1 97.94 92 THR A N 1
ATOM 696 C CA . THR A 1 92 ? -3.939 -10.078 5.461 1 97.94 92 THR A CA 1
ATOM 697 C C . THR A 1 92 ? -4.914 -10.57 4.398 1 97.94 92 THR A C 1
ATOM 699 O O . THR A 1 92 ? -6.012 -10.031 4.254 1 97.94 92 THR A O 1
ATOM 702 N N . TYR A 1 93 ? -4.484 -11.562 3.57 1 98.19 93 TYR A N 1
ATOM 703 C CA . TYR A 1 93 ? -5.301 -11.992 2.439 1 98.19 93 TYR A CA 1
ATOM 704 C C . TYR A 1 93 ? -5.648 -10.812 1.539 1 98.19 93 TYR A C 1
ATOM 706 O O . TYR A 1 93 ? -6.742 -10.75 0.971 1 98.19 93 TYR A O 1
ATOM 714 N N . GLY A 1 94 ? -4.73 -9.828 1.496 1 98.06 94 GLY A N 1
ATOM 715 C CA . GLY A 1 94 ? -4.945 -8.656 0.667 1 98.06 94 GLY A CA 1
ATOM 716 C C . GLY A 1 94 ? -6.059 -7.762 1.179 1 98.06 94 GLY A C 1
ATOM 717 O O . GLY A 1 94 ? -6.598 -6.941 0.431 1 98.06 94 GLY A O 1
ATOM 718 N N . SER A 1 95 ? -6.465 -7.863 2.434 1 97.12 95 SER A N 1
ATOM 719 C CA . SER A 1 95 ? -7.637 -7.168 2.953 1 97.12 95 SER A CA 1
ATOM 720 C C . SER A 1 95 ? -7.32 -6.449 4.258 1 97.12 95 SER A C 1
ATOM 722 O O . SER A 1 95 ? -6.367 -6.809 4.957 1 97.12 95 SER A O 1
ATOM 724 N N . ALA A 1 96 ? -8.148 -5.434 4.531 1 96.31 96 ALA A N 1
ATOM 725 C CA . ALA A 1 96 ? -8.094 -4.77 5.832 1 96.31 96 ALA A CA 1
ATOM 726 C C . ALA A 1 96 ? -8.961 -5.5 6.855 1 96.31 96 ALA A C 1
ATOM 728 O O . ALA A 1 96 ? -9.023 -5.098 8.023 1 96.31 96 ALA A O 1
ATOM 729 N N . GLY A 1 97 ? -9.602 -6.547 6.453 1 97.12 97 GLY A N 1
ATOM 730 C CA . GLY A 1 97 ? -10.461 -7.301 7.352 1 97.12 97 GLY A CA 1
ATOM 731 C C . GLY A 1 97 ? -9.711 -8.312 8.195 1 97.12 97 GLY A C 1
ATOM 732 O O . GLY A 1 97 ? -10.312 -9.039 8.984 1 97.12 97 GLY A O 1
ATOM 733 N N . HIS A 1 98 ? -8.414 -8.352 8.078 1 96.56 98 HIS A N 1
ATOM 734 C CA . HIS A 1 98 ? -7.594 -9.375 8.727 1 96.56 98 HIS A CA 1
ATOM 735 C C . HIS A 1 98 ? -7.555 -9.18 10.234 1 96.56 98 HIS A C 1
ATOM 737 O O . HIS A 1 98 ? -7.941 -8.117 10.734 1 96.56 98 HIS A O 1
ATOM 743 N N . GLY A 1 99 ? -7.141 -10.211 10.953 1 95.06 99 GLY A N 1
ATOM 744 C CA . GLY A 1 99 ? -6.977 -10.195 12.398 1 95.06 99 GLY A CA 1
ATOM 745 C C . GLY A 1 99 ? -5.543 -9.984 12.836 1 95.06 99 GLY A C 1
ATOM 746 O O . GLY A 1 99 ? -4.75 -9.383 12.102 1 95.06 99 GLY A O 1
ATOM 747 N N . PRO A 1 100 ? -5.223 -10.383 14.023 1 94.75 100 PRO A N 1
ATOM 748 C CA . PRO A 1 100 ? -3.867 -10.211 14.555 1 94.75 100 PRO A CA 1
ATOM 749 C C . PRO A 1 100 ? -2.852 -11.125 13.875 1 94.75 100 PRO A C 1
ATOM 751 O O . PRO A 1 100 ? -3.219 -11.945 13.031 1 94.75 100 PRO A O 1
ATOM 754 N N . ALA A 1 101 ? -1.62 -10.969 14.195 1 96.69 101 ALA A N 1
ATOM 755 C CA . ALA A 1 101 ? -0.533 -11.789 13.672 1 96.69 101 ALA A CA 1
ATOM 756 C C . ALA A 1 101 ? -0.759 -13.266 13.977 1 96.69 101 ALA A C 1
ATOM 758 O O . ALA A 1 101 ? -1.271 -13.609 15.047 1 96.69 101 ALA A O 1
ATOM 759 N N . ALA A 1 102 ? -0.399 -14.102 13.039 1 97.44 102 ALA A N 1
ATOM 760 C CA . ALA A 1 102 ? -0.458 -15.547 13.258 1 97.44 102 ALA A CA 1
ATOM 761 C C . ALA A 1 102 ? 0.477 -15.969 14.391 1 97.44 102 ALA A C 1
ATOM 763 O O . ALA A 1 102 ? 1.569 -15.422 14.539 1 97.44 102 ALA A O 1
ATOM 764 N N . THR A 1 103 ? 0.099 -16.953 15.18 1 97.44 103 THR A N 1
ATOM 765 C CA . THR A 1 103 ? 0.888 -17.375 16.328 1 97.44 103 THR A CA 1
ATOM 766 C C . THR A 1 103 ? 1.781 -18.562 15.961 1 97.44 103 THR A C 1
ATOM 768 O O . THR A 1 103 ? 2.703 -18.906 16.703 1 97.44 103 THR A O 1
ATOM 771 N N . SER A 1 104 ? 1.482 -19.172 14.812 1 98.19 104 SER A N 1
ATOM 772 C CA . SER A 1 104 ? 2.266 -20.312 14.352 1 98.19 104 SER A CA 1
ATOM 773 C C . SER A 1 104 ? 2.447 -20.281 12.836 1 98.19 104 SER A C 1
ATOM 775 O O . SER A 1 104 ? 1.649 -19.672 12.125 1 98.19 104 SER A O 1
ATOM 777 N N . ASP A 1 105 ? 3.451 -20.953 12.438 1 98.44 105 ASP A N 1
ATOM 778 C CA . ASP A 1 105 ? 3.693 -21.109 11.008 1 98.44 105 ASP A CA 1
ATOM 779 C C . ASP A 1 105 ? 2.699 -22.094 10.391 1 98.44 105 ASP A C 1
ATOM 781 O O . ASP A 1 105 ? 2.35 -23.094 11.008 1 98.44 105 ASP A O 1
ATOM 785 N N . ALA A 1 106 ? 2.281 -21.766 9.156 1 98.56 106 ALA A N 1
ATOM 786 C CA . ALA A 1 106 ? 1.635 -22.797 8.352 1 98.56 106 ALA A CA 1
ATOM 787 C C . ALA A 1 106 ? 2.572 -23.984 8.117 1 98.56 106 ALA A C 1
ATOM 789 O O . ALA A 1 106 ? 3.795 -23.828 8.188 1 98.56 106 ALA A O 1
ATOM 790 N N . GLU A 1 107 ? 2.045 -25.125 7.84 1 98.31 107 GLU A N 1
ATOM 791 C CA . GLU A 1 107 ? 2.836 -26.328 7.629 1 98.31 107 GLU A CA 1
ATOM 792 C C . GLU A 1 107 ? 3.863 -26.125 6.52 1 98.31 107 GLU A C 1
ATOM 794 O O . GLU A 1 107 ? 5.012 -26.547 6.645 1 98.31 107 GLU A O 1
ATOM 799 N N . VAL A 1 108 ? 3.482 -25.484 5.445 1 98.56 108 VAL A N 1
ATOM 800 C CA . VAL A 1 108 ? 4.383 -25.297 4.312 1 98.56 108 VAL A CA 1
ATOM 801 C C . VAL A 1 108 ? 5.562 -24.422 4.734 1 98.56 108 VAL A C 1
ATOM 803 O O . VAL A 1 108 ? 6.691 -24.625 4.293 1 98.56 108 VAL A O 1
ATOM 806 N N . VAL A 1 109 ? 5.32 -23.391 5.586 1 98.75 109 VAL A N 1
ATOM 807 C CA . VAL A 1 109 ? 6.387 -22.516 6.074 1 98.75 109 VAL A CA 1
ATOM 808 C C . VAL A 1 109 ? 7.309 -23.312 7.008 1 98.75 109 VAL A C 1
ATOM 810 O O . VAL A 1 109 ? 8.531 -23.156 6.949 1 98.75 109 VAL A O 1
ATOM 813 N N . ARG A 1 110 ? 6.75 -24.141 7.859 1 98.44 110 ARG A N 1
ATOM 814 C CA . ARG A 1 110 ? 7.562 -25 8.719 1 98.44 110 ARG A CA 1
ATOM 815 C C . ARG A 1 110 ? 8.492 -25.891 7.891 1 98.44 110 ARG A C 1
ATOM 817 O O . ARG A 1 110 ? 9.664 -26.047 8.234 1 98.44 110 ARG A O 1
ATOM 824 N N . ARG A 1 111 ? 7.996 -26.375 6.828 1 98.38 111 ARG A N 1
ATOM 825 C CA . ARG A 1 111 ? 8.789 -27.25 5.973 1 98.38 111 ARG A CA 1
ATOM 826 C C . ARG A 1 111 ? 9.883 -26.469 5.254 1 98.38 111 ARG A C 1
ATOM 828 O O . ARG A 1 111 ? 11 -26.969 5.094 1 98.38 111 ARG A O 1
ATOM 835 N N . LEU A 1 112 ? 9.555 -25.281 4.812 1 98.75 112 LEU A N 1
ATOM 836 C CA . LEU A 1 112 ? 10.562 -24.438 4.18 1 98.75 112 LEU A CA 1
ATOM 837 C C . LEU A 1 112 ? 11.672 -24.094 5.16 1 98.75 112 LEU A C 1
ATOM 839 O O . LEU A 1 112 ? 12.852 -24.141 4.812 1 98.75 112 LEU A O 1
ATOM 843 N N . ARG A 1 113 ? 11.266 -23.75 6.359 1 98.38 113 ARG A N 1
ATOM 844 C CA . ARG A 1 113 ? 12.258 -23.453 7.391 1 98.38 113 ARG A CA 1
ATOM 845 C C . ARG A 1 113 ? 13.102 -24.688 7.707 1 98.38 113 ARG A C 1
ATOM 847 O O . ARG A 1 113 ? 14.312 -24.578 7.914 1 98.38 113 ARG A O 1
ATOM 854 N N . ALA A 1 114 ? 12.461 -25.859 7.777 1 98.06 114 ALA A N 1
ATOM 855 C CA . ALA A 1 114 ? 13.172 -27.109 8.023 1 98.06 114 ALA A CA 1
ATOM 856 C C . ALA A 1 114 ? 14.18 -27.391 6.918 1 98.06 114 ALA A C 1
ATOM 858 O O . ALA A 1 114 ? 15.242 -27.969 7.168 1 98.06 114 ALA A O 1
ATOM 859 N N . ALA A 1 115 ? 13.844 -26.953 5.727 1 98.38 115 ALA A N 1
ATOM 860 C CA . ALA A 1 115 ? 14.742 -27.125 4.59 1 98.38 115 ALA A CA 1
ATOM 861 C C . ALA A 1 115 ? 15.844 -26.078 4.602 1 98.38 115 ALA A C 1
ATOM 863 O O . ALA A 1 115 ? 16.766 -26.109 3.779 1 98.38 115 ALA A O 1
ATOM 864 N N . GLY A 1 116 ? 15.75 -25.078 5.508 1 98.69 116 GLY A N 1
ATOM 865 C CA . GLY A 1 116 ? 16.812 -24.109 5.734 1 98.69 116 GLY A CA 1
ATOM 866 C C . GLY A 1 116 ? 16.562 -22.781 5.055 1 98.69 116 GLY A C 1
ATOM 867 O O . GLY A 1 116 ? 17.406 -21.891 5.086 1 98.69 116 GLY A O 1
ATOM 868 N N . ALA A 1 117 ? 15.438 -22.578 4.473 1 98.81 117 ALA A N 1
ATOM 869 C CA . ALA A 1 117 ? 15.125 -21.375 3.713 1 98.81 117 ALA A CA 1
ATOM 870 C C . ALA A 1 117 ? 15.062 -20.156 4.625 1 98.81 117 ALA A C 1
ATOM 872 O O . ALA A 1 117 ? 14.734 -20.266 5.809 1 98.81 117 ALA A O 1
ATOM 873 N N . VAL A 1 118 ? 15.414 -19 4.125 1 98.88 118 VAL A N 1
ATOM 874 C CA . VAL A 1 118 ? 15.289 -17.703 4.781 1 98.88 118 VAL A CA 1
ATOM 875 C C . VAL A 1 118 ? 14.078 -16.953 4.227 1 98.88 118 VAL A C 1
ATOM 877 O O . VAL A 1 118 ? 14.039 -16.594 3.045 1 98.88 118 VAL A O 1
ATOM 880 N N . ILE A 1 119 ? 13.117 -16.703 5.055 1 98.88 119 ILE A N 1
ATOM 881 C CA . ILE A 1 119 ? 11.891 -16.062 4.594 1 98.88 119 ILE A CA 1
ATOM 882 C C . ILE A 1 119 ? 12.094 -14.555 4.512 1 98.88 119 ILE A C 1
ATOM 884 O O . ILE A 1 119 ? 12.367 -13.906 5.527 1 98.88 119 ILE A O 1
ATOM 888 N N . ILE A 1 120 ? 11.945 -13.969 3.328 1 98.62 120 ILE A N 1
ATOM 889 C CA . ILE A 1 120 ? 12.148 -12.547 3.092 1 98.62 120 ILE A CA 1
ATOM 890 C C . ILE A 1 120 ? 10.961 -11.758 3.645 1 98.62 120 ILE A C 1
ATOM 892 O O . ILE A 1 120 ? 11.148 -10.719 4.285 1 98.62 120 ILE A O 1
ATOM 896 N N . GLY A 1 121 ? 9.797 -12.25 3.311 1 98.31 121 GLY A N 1
ATOM 897 C CA . GLY A 1 121 ? 8.578 -11.555 3.68 1 98.31 121 GLY A CA 1
ATOM 898 C C . GLY A 1 121 ? 7.348 -12.078 2.957 1 98.31 121 GLY A C 1
ATOM 899 O O . GLY A 1 121 ? 7.336 -13.219 2.482 1 98.31 121 GLY A O 1
ATOM 900 N N . LYS A 1 122 ? 6.27 -11.258 2.988 1 98.62 122 LYS A N 1
ATOM 901 C CA . LYS A 1 122 ? 5 -11.633 2.369 1 98.62 122 LYS A CA 1
ATOM 902 C C . LYS A 1 122 ? 4.723 -10.789 1.13 1 98.62 122 LYS A C 1
ATOM 904 O O . LYS A 1 122 ? 4.977 -9.586 1.125 1 98.62 122 LYS A O 1
ATOM 909 N N . THR A 1 123 ? 4.23 -11.414 0.123 1 98.88 123 THR A N 1
ATOM 910 C CA . THR A 1 123 ? 3.986 -10.734 -1.145 1 98.88 123 THR A CA 1
ATOM 911 C C . THR A 1 123 ? 2.523 -10.312 -1.261 1 98.88 123 THR A C 1
ATOM 913 O O . THR A 1 123 ? 1.646 -10.93 -0.649 1 98.88 123 THR A O 1
ATOM 916 N N . ASN A 1 124 ? 2.234 -9.32 -2.049 1 98.81 124 ASN A N 1
ATOM 917 C CA . ASN A 1 124 ? 0.902 -8.75 -2.225 1 98.81 124 ASN A CA 1
ATOM 918 C C . ASN A 1 124 ? -0.019 -9.711 -2.977 1 98.81 124 ASN A C 1
ATOM 920 O O . ASN A 1 124 ? 0.432 -10.453 -3.848 1 98.81 124 ASN A O 1
ATOM 924 N N . VAL A 1 125 ? -1.27 -9.625 -2.637 1 98.88 125 VAL A N 1
ATOM 925 C CA . VAL A 1 125 ? -2.34 -10.406 -3.242 1 98.88 125 VAL A CA 1
ATOM 926 C C . VAL A 1 125 ? -3.586 -9.539 -3.41 1 98.88 125 VAL A C 1
ATOM 928 O O . VAL A 1 125 ? -3.727 -8.508 -2.75 1 98.88 125 VAL A O 1
ATOM 931 N N . PRO A 1 126 ? -4.445 -9.883 -4.395 1 98.62 126 PRO A N 1
ATOM 932 C CA . PRO A 1 126 ? -5.77 -9.258 -4.355 1 98.62 126 PRO A CA 1
ATOM 933 C C . PRO A 1 126 ? -6.594 -9.695 -3.148 1 98.62 126 PRO A C 1
ATOM 935 O O . PRO A 1 126 ? -6.301 -10.727 -2.531 1 98.62 126 PRO A O 1
ATOM 938 N N . GLU A 1 127 ? -7.613 -8.938 -2.799 1 98.44 127 GLU A N 1
ATOM 939 C CA . GLU A 1 127 ? -8.43 -9.242 -1.626 1 98.44 127 GLU A CA 1
ATOM 940 C C . GLU A 1 127 ? -9.023 -10.641 -1.721 1 98.44 127 GLU A C 1
ATOM 942 O O . GLU A 1 127 ? -9.703 -10.969 -2.697 1 98.44 127 GLU A O 1
ATOM 947 N N . LEU A 1 128 ? -8.695 -11.516 -0.764 1 98.31 128 LEU A N 1
ATOM 948 C CA . LEU A 1 128 ? -9.156 -12.891 -0.582 1 98.31 128 LEU A CA 1
ATOM 949 C C . LEU A 1 128 ? -8.758 -13.758 -1.771 1 98.31 128 LEU A C 1
ATOM 951 O O . LEU A 1 128 ? -9.445 -14.734 -2.09 1 98.31 128 LEU A O 1
ATOM 955 N N . MET A 1 129 ? -7.781 -13.297 -2.574 1 98.06 129 MET A N 1
ATOM 956 C CA . MET A 1 129 ? -7.164 -14.055 -3.656 1 98.06 129 MET A CA 1
ATOM 957 C C . MET A 1 129 ? -8.148 -14.258 -4.809 1 98.06 129 MET A C 1
ATOM 959 O O . MET A 1 129 ? -8 -15.195 -5.594 1 98.06 129 MET A O 1
ATOM 963 N N . ILE A 1 130 ? -9.102 -13.398 -4.961 1 98.06 130 ILE A N 1
ATOM 964 C CA . ILE A 1 130 ? -10.227 -13.648 -5.848 1 98.06 130 ILE A CA 1
ATOM 965 C C . ILE A 1 130 ? -9.82 -13.375 -7.293 1 98.06 130 ILE A C 1
ATOM 967 O O . ILE A 1 130 ? -10.141 -14.156 -8.195 1 98.06 130 ILE A O 1
ATOM 971 N N . MET A 1 131 ? -9.055 -12.359 -7.5 1 98.31 131 MET A N 1
ATOM 972 C CA . MET A 1 131 ? -8.961 -11.781 -8.836 1 98.31 131 MET A CA 1
ATOM 973 C C . MET A 1 131 ? -7.645 -12.172 -9.508 1 98.31 131 MET A C 1
ATOM 975 O O . MET A 1 131 ? -6.617 -12.312 -8.836 1 98.31 131 MET A O 1
ATOM 979 N N . PRO A 1 132 ? -7.645 -12.289 -10.859 1 98.44 132 PRO A N 1
ATOM 980 C CA . PRO A 1 132 ? -6.406 -12.562 -11.602 1 98.44 132 PRO A CA 1
ATOM 981 C C . PRO A 1 132 ? -5.57 -11.305 -11.828 1 98.44 132 PRO A C 1
ATOM 983 O O . PRO A 1 132 ? -4.914 -11.172 -12.867 1 98.44 132 PRO A O 1
ATOM 986 N N . PHE A 1 133 ? -5.801 -10.289 -11.047 1 98.56 133 PHE A N 1
ATOM 987 C CA . PHE A 1 133 ? -4.988 -9.086 -10.93 1 98.56 133 PHE A CA 1
ATOM 988 C C . PHE A 1 133 ? -4.73 -8.75 -9.461 1 98.56 133 PHE A C 1
ATOM 990 O O . PHE A 1 133 ? -5.527 -9.094 -8.594 1 98.56 133 PHE A O 1
ATOM 997 N N . THR A 1 134 ? -3.641 -8.117 -9.195 1 98.75 134 THR A N 1
ATOM 998 C CA . THR A 1 134 ? -3.236 -7.891 -7.809 1 98.75 134 THR A CA 1
ATOM 999 C C . THR A 1 134 ? -3.396 -6.422 -7.434 1 98.75 134 THR A C 1
ATOM 1001 O O . THR A 1 134 ? -2.438 -5.648 -7.5 1 98.75 134 THR A O 1
ATOM 1004 N N . GLU A 1 135 ? -4.582 -6.078 -7.051 1 97.94 135 GLU A N 1
ATOM 1005 C CA . GLU A 1 135 ? -5 -4.773 -6.555 1 97.94 135 GLU A CA 1
ATOM 1006 C C . GLU A 1 135 ? -5.961 -4.91 -5.375 1 97.94 135 GLU A C 1
ATOM 1008 O O . GLU A 1 135 ? -6.812 -5.801 -5.363 1 97.94 135 GLU A O 1
ATOM 1013 N N . SER A 1 136 ? -5.777 -4.094 -4.375 1 97.31 136 SER A N 1
ATOM 1014 C CA . SER A 1 136 ? -6.746 -4.004 -3.289 1 97.31 136 SER A CA 1
ATOM 1015 C C . SER A 1 136 ? -6.848 -2.58 -2.752 1 97.31 136 SER A C 1
ATOM 1017 O O . SER A 1 136 ? -5.918 -1.783 -2.916 1 97.31 136 SER A O 1
ATOM 1019 N N . LEU A 1 137 ? -7.984 -2.277 -2.203 1 96.75 137 LEU A N 1
ATOM 1020 C CA . LEU A 1 137 ? -8.18 -0.977 -1.568 1 96.75 137 LEU A CA 1
ATOM 1021 C C . LEU A 1 137 ? -7.195 -0.783 -0.42 1 96.75 137 LEU A C 1
ATOM 1023 O O . LEU A 1 137 ? -6.742 0.336 -0.166 1 96.75 137 LEU A O 1
ATOM 1027 N N . ALA A 1 138 ? -6.832 -1.84 0.231 1 97.25 138 ALA A N 1
ATOM 1028 C CA . ALA A 1 138 ? -6 -1.783 1.429 1 97.25 138 ALA A CA 1
ATOM 1029 C C . ALA A 1 138 ? -4.531 -1.56 1.066 1 97.25 138 ALA A C 1
ATOM 1031 O O . ALA A 1 138 ? -3.846 -0.757 1.702 1 97.25 138 ALA A O 1
ATOM 1032 N N . PHE A 1 139 ? -4.016 -2.211 -0.023 1 97.88 139 PHE A N 1
ATOM 1033 C CA . PHE A 1 139 ? -2.564 -2.27 -0.166 1 97.88 139 PHE A CA 1
ATOM 1034 C C . PHE A 1 139 ? -2.135 -1.765 -1.538 1 97.88 139 PHE A C 1
ATOM 1036 O O . PHE A 1 139 ? -0.939 -1.693 -1.833 1 97.88 139 PHE A O 1
ATOM 1043 N N . GLY A 1 140 ? -3.084 -1.464 -2.387 1 97.69 140 GLY A N 1
ATOM 1044 C CA . GLY A 1 140 ? -2.74 -0.884 -3.674 1 97.69 140 GLY A CA 1
ATOM 1045 C C . GLY A 1 140 ? -2.449 -1.926 -4.738 1 97.69 140 GLY A C 1
ATOM 1046 O O . GLY A 1 140 ? -2.797 -3.098 -4.578 1 97.69 140 GLY A O 1
ATOM 1047 N N . ALA A 1 141 ? -1.841 -1.476 -5.844 1 98.56 141 ALA A N 1
ATOM 1048 C CA . ALA A 1 141 ? -1.66 -2.338 -7.008 1 98.56 141 ALA A CA 1
ATOM 1049 C C . ALA A 1 141 ? -0.211 -2.803 -7.125 1 98.56 141 ALA A C 1
ATOM 1051 O O . ALA A 1 141 ? 0.717 -2 -7.008 1 98.56 141 ALA A O 1
ATOM 1052 N N . THR A 1 142 ? -0.056 -4.09 -7.297 1 98.81 142 THR A N 1
ATOM 1053 C CA . THR A 1 142 ? 1.223 -4.621 -7.754 1 98.81 142 THR A CA 1
ATOM 1054 C C . THR A 1 142 ? 1.358 -4.48 -9.266 1 98.81 142 THR A C 1
ATOM 1056 O O . THR A 1 142 ? 0.401 -4.719 -10.008 1 98.81 142 THR A O 1
ATOM 1059 N N . ARG A 1 143 ? 2.547 -4.16 -9.711 1 98.69 143 ARG A N 1
ATOM 1060 C CA . ARG A 1 143 ? 2.721 -3.889 -11.133 1 98.69 143 ARG A CA 1
ATOM 1061 C C . ARG A 1 143 ? 3.615 -4.938 -11.781 1 98.69 143 ARG A C 1
ATOM 1063 O O . ARG A 1 143 ? 4.449 -5.551 -11.117 1 98.69 143 ARG A O 1
ATOM 1070 N N . ASN A 1 144 ? 3.396 -5.129 -13.086 1 98.75 144 ASN A N 1
ATOM 1071 C CA . ASN A 1 144 ? 4.137 -6.102 -13.883 1 98.75 144 ASN A CA 1
ATOM 1072 C C . ASN A 1 144 ? 5.523 -5.59 -14.25 1 98.75 144 ASN A C 1
ATOM 1074 O O . ASN A 1 144 ? 5.652 -4.566 -14.922 1 98.75 144 ASN A O 1
ATOM 1078 N N . PRO A 1 145 ? 6.598 -6.344 -13.875 1 98.5 145 PRO A N 1
ATOM 1079 C CA . PRO A 1 145 ? 7.953 -5.871 -14.18 1 98.5 145 PRO A CA 1
ATOM 1080 C C . PRO A 1 145 ? 8.203 -5.727 -15.672 1 98.5 145 PRO A C 1
ATOM 1082 O O . PRO A 1 145 ? 9.078 -4.961 -16.094 1 98.5 145 PRO A O 1
ATOM 1085 N N . TRP A 1 146 ? 7.398 -6.383 -16.531 1 98.5 146 TRP A N 1
ATOM 1086 C CA . TRP A 1 146 ? 7.57 -6.312 -17.969 1 98.5 146 TRP A CA 1
ATOM 1087 C C . TRP A 1 146 ? 6.895 -5.07 -18.547 1 98.5 146 TRP A C 1
ATOM 1089 O O . TRP A 1 146 ? 7.215 -4.633 -19.656 1 98.5 146 TRP A O 1
ATOM 1099 N N . CYS A 1 147 ? 5.941 -4.598 -17.875 1 98.06 147 CYS A N 1
ATOM 1100 C CA . CYS A 1 147 ? 5.207 -3.385 -18.219 1 98.06 147 CYS A CA 1
ATOM 1101 C C . CYS A 1 147 ? 4.477 -2.82 -17.016 1 98.06 147 CYS A C 1
ATOM 1103 O O . CYS A 1 147 ? 3.424 -3.334 -16.625 1 98.06 147 CYS A O 1
ATOM 1105 N N . LEU A 1 148 ? 4.902 -1.731 -16.484 1 97.5 148 LEU A N 1
ATOM 1106 C CA . LEU A 1 148 ? 4.445 -1.221 -15.203 1 97.5 148 LEU A CA 1
ATOM 1107 C C . LEU A 1 148 ? 3 -0.747 -15.289 1 97.5 148 LEU A C 1
ATOM 1109 O O . LEU A 1 148 ? 2.348 -0.54 -14.266 1 97.5 148 LEU A O 1
ATOM 1113 N N . ASN A 1 149 ? 2.451 -0.611 -16.5 1 97.06 149 ASN A N 1
ATOM 1114 C CA . ASN A 1 149 ? 1.064 -0.189 -16.672 1 97.06 149 ASN A CA 1
ATOM 1115 C C . ASN A 1 149 ? 0.111 -1.381 -16.656 1 97.06 149 ASN A C 1
ATOM 1117 O O . ASN A 1 149 ? -1.107 -1.207 -16.734 1 97.06 149 ASN A O 1
ATOM 1121 N N . ARG A 1 150 ? 0.662 -2.588 -16.516 1 98.38 150 ARG A N 1
ATOM 1122 C CA . ARG A 1 150 ? -0.152 -3.799 -16.562 1 98.38 150 ARG A CA 1
ATOM 1123 C C . ARG A 1 150 ? -0.041 -4.574 -15.25 1 98.38 150 ARG A C 1
ATOM 1125 O O . ARG A 1 150 ? 0.944 -4.438 -14.523 1 98.38 150 ARG A O 1
ATOM 1132 N N . THR A 1 151 ? -1.081 -5.363 -14.961 1 98.62 151 THR A N 1
ATOM 1133 C CA . THR A 1 151 ? -1.06 -6.234 -13.789 1 98.62 151 THR A CA 1
ATOM 1134 C C . THR A 1 151 ? -0.118 -7.414 -14.008 1 98.62 151 THR A C 1
ATOM 1136 O O . THR A 1 151 ? 0.036 -7.891 -15.141 1 98.62 151 THR A O 1
ATOM 1139 N N . PRO A 1 152 ? 0.529 -7.871 -12.984 1 98.81 152 PRO A N 1
ATOM 1140 C CA . PRO A 1 152 ? 1.281 -9.117 -13.109 1 98.81 152 PRO A CA 1
ATOM 1141 C C . PRO A 1 152 ? 0.382 -10.352 -13.086 1 98.81 152 PRO A C 1
ATOM 1143 O O . PRO A 1 152 ? 0.872 -11.484 -13.188 1 98.81 152 PRO A O 1
ATOM 1146 N N . GLY A 1 153 ? -0.892 -10.141 -12.977 1 98.69 153 GLY A N 1
ATOM 1147 C CA . GLY A 1 153 ? -1.83 -11.227 -12.742 1 98.69 153 GLY A CA 1
ATOM 1148 C C . GLY A 1 153 ? -2.199 -11.391 -11.281 1 98.69 153 GLY A C 1
ATOM 1149 O O . GLY A 1 153 ? -2.049 -10.461 -10.484 1 98.69 153 GLY A O 1
ATOM 1150 N N . GLY A 1 154 ? -2.758 -12.508 -10.938 1 98.31 154 GLY A N 1
ATOM 1151 C CA . GLY A 1 154 ? -3.225 -12.859 -9.602 1 98.31 154 GLY A CA 1
ATOM 1152 C C . GLY A 1 154 ? -3.824 -14.25 -9.531 1 98.31 154 GLY A C 1
ATOM 1153 O O . GLY A 1 154 ? -4.113 -14.867 -10.562 1 98.31 154 GLY A O 1
ATOM 1154 N N . SER A 1 155 ? -3.879 -14.789 -8.273 1 98.31 155 SER A N 1
ATOM 1155 C CA . SER A 1 155 ? -3.768 -13.984 -7.059 1 98.31 155 SER A CA 1
ATOM 1156 C C . SER A 1 155 ? -2.334 -13.961 -6.539 1 98.31 155 SER A C 1
ATOM 1158 O O . SER A 1 155 ? -2.021 -13.234 -5.594 1 98.31 155 SER A O 1
ATOM 1160 N N . SER A 1 156 ? -1.367 -14.742 -7.121 1 98.88 156 SER A N 1
ATOM 1161 C CA . SER A 1 156 ? 0.018 -14.711 -6.664 1 98.88 156 SER A CA 1
ATOM 1162 C C . SER A 1 156 ? 0.829 -13.664 -7.43 1 98.88 156 SER A C 1
ATOM 1164 O O . SER A 1 156 ? 1.955 -13.938 -7.852 1 98.88 156 SER A O 1
ATOM 1166 N N . GLY A 1 157 ? 0.2 -12.547 -7.68 1 98.94 157 GLY A N 1
ATOM 1167 C CA . GLY A 1 157 ? 0.833 -11.516 -8.484 1 98.94 157 GLY A CA 1
ATOM 1168 C C . GLY A 1 157 ? 2.092 -10.945 -7.855 1 98.94 157 GLY A C 1
ATOM 1169 O O . GLY A 1 157 ? 3.076 -10.688 -8.547 1 98.94 157 GLY A O 1
ATOM 1170 N N . GLY A 1 158 ? 2.08 -10.672 -6.508 1 98.94 158 GLY A N 1
ATOM 1171 C CA . GLY A 1 158 ? 3.275 -10.211 -5.816 1 98.94 158 GLY A CA 1
ATOM 1172 C C . GLY A 1 158 ? 4.43 -11.188 -5.906 1 98.94 158 GLY A C 1
ATOM 1173 O O . GLY A 1 158 ? 5.57 -10.789 -6.145 1 98.94 158 GLY A O 1
ATOM 1174 N N . SER A 1 159 ? 4.145 -12.453 -5.758 1 98.94 159 SER A N 1
ATOM 1175 C CA . SER A 1 159 ? 5.156 -13.5 -5.848 1 98.94 159 SER A CA 1
ATOM 1176 C C . SER A 1 159 ? 5.793 -13.531 -7.23 1 98.94 159 SER A C 1
ATOM 1178 O O . SER A 1 159 ? 7.016 -13.594 -7.359 1 98.94 159 SER A O 1
ATOM 1180 N N . ALA A 1 160 ? 4.945 -13.484 -8.219 1 98.94 160 ALA A N 1
ATOM 1181 C CA . ALA A 1 160 ? 5.441 -13.547 -9.594 1 98.94 160 ALA A CA 1
ATOM 1182 C C . ALA A 1 160 ? 6.27 -12.305 -9.93 1 98.94 160 ALA A C 1
ATOM 1184 O O . ALA A 1 160 ? 7.34 -12.414 -10.539 1 98.94 160 ALA A O 1
ATOM 1185 N N . ALA A 1 161 ? 5.773 -11.164 -9.516 1 98.94 161 ALA A N 1
ATOM 1186 C CA . ALA A 1 161 ? 6.512 -9.93 -9.773 1 98.94 161 ALA A CA 1
ATOM 1187 C C . ALA A 1 161 ? 7.871 -9.945 -9.078 1 98.94 161 ALA A C 1
ATOM 1189 O O . ALA A 1 161 ? 8.875 -9.523 -9.656 1 98.94 161 ALA A O 1
ATOM 1190 N N . ALA A 1 162 ? 7.918 -10.414 -7.859 1 98.94 162 ALA A N 1
ATOM 1191 C CA . ALA A 1 162 ? 9.164 -10.484 -7.098 1 98.94 162 ALA A CA 1
ATOM 1192 C C . ALA A 1 162 ? 10.188 -11.367 -7.797 1 98.94 162 ALA A C 1
ATOM 1194 O O . ALA A 1 162 ? 11.344 -10.969 -7.98 1 98.94 162 ALA A O 1
ATOM 1195 N N . VAL A 1 163 ? 9.766 -12.539 -8.227 1 98.94 163 VAL A N 1
ATOM 1196 C CA . VAL A 1 163 ? 10.68 -13.484 -8.852 1 98.94 163 VAL A CA 1
ATOM 1197 C C . VAL A 1 163 ? 11.117 -12.953 -10.219 1 98.94 163 VAL A C 1
ATOM 1199 O O . VAL A 1 163 ? 12.305 -12.977 -10.547 1 98.94 163 VAL A O 1
ATOM 1202 N N . ALA A 1 164 ? 10.172 -12.438 -10.977 1 98.81 164 ALA A N 1
ATOM 1203 C CA . ALA A 1 164 ? 10.484 -11.945 -12.32 1 98.81 164 ALA A CA 1
ATOM 1204 C C . ALA A 1 164 ? 11.484 -10.797 -12.266 1 98.81 164 ALA A C 1
ATOM 1206 O O . ALA A 1 164 ? 12.391 -10.711 -13.102 1 98.81 164 ALA A O 1
ATOM 1207 N N . ALA A 1 165 ? 11.367 -9.953 -11.25 1 98.75 165 ALA A N 1
ATOM 1208 C CA . ALA A 1 165 ? 12.203 -8.758 -11.156 1 98.75 165 ALA A CA 1
ATOM 1209 C C . ALA A 1 165 ? 13.492 -9.047 -10.391 1 98.75 165 ALA A C 1
ATOM 1211 O O . ALA A 1 165 ? 14.328 -8.156 -10.227 1 98.75 165 ALA A O 1
ATOM 1212 N N . GLY A 1 166 ? 13.68 -10.234 -9.914 1 98.62 166 GLY A N 1
ATOM 1213 C CA . GLY A 1 166 ? 14.875 -10.586 -9.164 1 98.62 166 GLY A CA 1
ATOM 1214 C C . GLY A 1 166 ? 14.844 -10.086 -7.727 1 98.62 166 GLY A C 1
ATOM 1215 O O . GLY A 1 166 ? 15.875 -9.711 -7.168 1 98.62 166 GLY A O 1
ATOM 1216 N N . LEU A 1 167 ? 13.648 -10.008 -7.148 1 98.81 167 LEU A N 1
ATOM 1217 C CA . LEU A 1 167 ? 13.5 -9.633 -5.746 1 98.81 167 LEU A CA 1
ATOM 1218 C C . LEU A 1 167 ? 13.367 -10.875 -4.867 1 98.81 167 LEU A C 1
ATOM 1220 O O . LEU A 1 167 ? 13.266 -10.766 -3.643 1 98.81 167 LEU A O 1
ATOM 1224 N N . ALA A 1 168 ? 13.312 -12.023 -5.387 1 98.88 168 ALA A N 1
ATOM 1225 C CA . ALA A 1 168 ? 13.422 -13.352 -4.805 1 98.88 168 ALA A CA 1
ATOM 1226 C C . ALA A 1 168 ? 13.852 -14.383 -5.852 1 98.88 168 ALA A C 1
ATOM 1228 O O . ALA A 1 168 ? 13.484 -14.266 -7.023 1 98.88 168 ALA A O 1
ATOM 1229 N N . PRO A 1 169 ? 14.586 -15.375 -5.453 1 98.69 169 PRO A N 1
ATOM 1230 C CA . PRO A 1 169 ? 14.945 -16.406 -6.434 1 98.69 169 PRO A CA 1
ATOM 1231 C C . PRO A 1 169 ? 13.797 -17.359 -6.734 1 98.69 169 PRO A C 1
ATOM 1233 O O . PRO A 1 169 ? 13.75 -17.938 -7.82 1 98.69 169 PRO A O 1
ATOM 1236 N N . VAL A 1 170 ? 12.961 -17.578 -5.777 1 98.75 170 VAL A N 1
ATOM 1237 C CA . VAL A 1 170 ? 11.781 -18.422 -5.852 1 98.75 170 VAL A CA 1
ATOM 1238 C C . VAL A 1 170 ? 10.727 -17.938 -4.859 1 98.75 170 VAL A C 1
ATOM 1240 O O . VAL A 1 170 ? 11.047 -17.219 -3.906 1 98.75 170 VAL A O 1
ATOM 1243 N N . ALA A 1 171 ? 9.5 -18.234 -5.121 1 98.94 171 ALA A N 1
ATOM 1244 C CA . ALA A 1 171 ? 8.422 -17.828 -4.234 1 98.94 171 ALA A CA 1
ATOM 1245 C C . ALA A 1 171 ? 7.352 -18.906 -4.125 1 98.94 171 ALA A C 1
ATOM 1247 O O . ALA A 1 171 ? 7.254 -19.781 -4.992 1 98.94 171 ALA A O 1
ATOM 1248 N N . LEU A 1 172 ? 6.684 -18.875 -3.018 1 98.88 172 LEU A N 1
ATOM 1249 C CA . LEU A 1 172 ? 5.488 -19.688 -2.83 1 98.88 172 LEU A CA 1
ATOM 1250 C C . LEU A 1 172 ? 4.238 -18.938 -3.285 1 98.88 172 LEU A C 1
ATOM 1252 O O . LEU A 1 172 ? 4.07 -17.766 -2.969 1 98.88 172 LEU A O 1
ATOM 1256 N N . GLY A 1 173 ? 3.42 -19.578 -4.086 1 98.69 173 GLY A N 1
ATOM 1257 C CA . GLY A 1 173 ? 2.092 -19.109 -4.441 1 98.69 173 GLY A CA 1
ATOM 1258 C C . GLY A 1 173 ? 0.999 -20.109 -4.129 1 98.69 173 GLY A C 1
ATOM 1259 O O . GLY A 1 173 ? 1.257 -21.141 -3.51 1 98.69 173 GLY A O 1
ATOM 1260 N N . SER A 1 174 ? -0.179 -19.734 -4.418 1 98.5 174 SER A N 1
ATOM 1261 C CA . SER A 1 174 ? -1.329 -20.625 -4.367 1 98.5 174 SER A CA 1
ATOM 1262 C C . SER A 1 174 ? -2.176 -20.516 -5.629 1 98.5 174 SER A C 1
ATOM 1264 O O . SER A 1 174 ? -2.047 -19.547 -6.387 1 98.5 174 SER A O 1
ATOM 1266 N N . ASP A 1 175 ? -2.945 -21.578 -5.848 1 98.62 175 ASP A N 1
ATOM 1267 C CA . ASP A 1 175 ? -3.705 -21.672 -7.09 1 98.62 175 ASP A CA 1
ATOM 1268 C C . ASP A 1 175 ? -5.062 -22.328 -6.855 1 98.62 175 ASP A C 1
ATOM 1270 O O . ASP A 1 175 ? -5.129 -23.5 -6.473 1 98.62 175 ASP A O 1
ATOM 1274 N N . GLY A 1 176 ? -6.105 -21.531 -7.02 1 98 176 GLY A N 1
ATOM 1275 C CA . GLY A 1 176 ? -7.453 -22.062 -6.902 1 98 176 GLY A CA 1
ATOM 1276 C C . GLY A 1 176 ? -8.234 -22 -8.203 1 98 176 GLY A C 1
ATOM 1277 O O . GLY A 1 176 ? -9.352 -22.5 -8.289 1 98 176 GLY A O 1
ATOM 1278 N N . GLY A 1 177 ? -7.637 -21.469 -9.203 1 97.94 177 GLY A N 1
ATOM 1279 C CA . GLY A 1 177 ? -8.203 -21.266 -10.531 1 97.94 177 GLY A CA 1
ATOM 1280 C C . GLY A 1 177 ? -7.223 -20.641 -11.508 1 97.94 177 GLY A C 1
ATOM 1281 O O . GLY A 1 177 ? -7.625 -19.906 -12.414 1 97.94 177 GLY A O 1
ATOM 1282 N N . GLY A 1 178 ? -5.941 -20.891 -11.281 1 98.56 178 GLY A N 1
ATOM 1283 C CA . GLY A 1 178 ? -4.91 -20.328 -12.141 1 98.56 178 GLY A CA 1
ATOM 1284 C C . GLY A 1 178 ? -3.988 -19.359 -11.414 1 98.56 178 GLY A C 1
ATOM 1285 O O . GLY A 1 178 ? -3.029 -18.859 -11.992 1 98.56 178 GLY A O 1
ATOM 1286 N N . SER A 1 179 ? -4.117 -19.203 -10.148 1 98.69 179 SER A N 1
ATOM 1287 C CA . SER A 1 179 ? -3.521 -18.109 -9.391 1 98.69 179 SER A CA 1
ATOM 1288 C C . SER A 1 179 ? -2.01 -18.266 -9.273 1 98.69 179 SER A C 1
ATOM 1290 O O . SER A 1 179 ? -1.314 -17.359 -8.828 1 98.69 179 SER A O 1
ATOM 1292 N N . ILE A 1 180 ? -1.435 -19.344 -9.578 1 98.88 180 ILE A N 1
ATOM 1293 C CA . ILE A 1 180 ? 0.001 -19.484 -9.805 1 98.88 180 ILE A CA 1
ATOM 1294 C C . ILE A 1 180 ? 0.309 -19.312 -11.289 1 98.88 180 ILE A C 1
ATOM 1296 O O . ILE A 1 180 ? 1.191 -18.547 -11.672 1 98.88 180 ILE A O 1
ATOM 1300 N N . ARG A 1 181 ? -0.446 -19.938 -12.062 1 98.94 181 ARG A N 1
ATOM 1301 C CA . ARG A 1 181 ? -0.185 -20.078 -13.492 1 98.94 181 ARG A CA 1
ATOM 1302 C C . ARG A 1 181 ? -0.459 -18.781 -14.234 1 98.94 181 ARG A C 1
ATOM 1304 O O . ARG A 1 181 ? 0.262 -18.422 -15.172 1 98.94 181 ARG A O 1
ATOM 1311 N N . ILE A 1 182 ? -1.478 -17.984 -13.797 1 98.88 182 ILE A N 1
ATOM 1312 C CA . ILE A 1 182 ? -1.811 -16.719 -14.445 1 98.88 182 ILE A CA 1
ATOM 1313 C C . ILE A 1 182 ? -0.657 -15.742 -14.273 1 98.88 182 ILE A C 1
ATOM 1315 O O . ILE A 1 182 ? -0.09 -15.258 -15.258 1 98.88 182 ILE A O 1
ATOM 1319 N N . PRO A 1 183 ? -0.251 -15.461 -13.031 1 98.88 183 PRO A N 1
ATOM 1320 C CA . PRO A 1 183 ? 0.845 -14.5 -12.906 1 98.88 183 PRO A CA 1
ATOM 1321 C C . PRO A 1 183 ? 2.15 -15.008 -13.508 1 98.88 183 PRO A C 1
ATOM 1323 O O . PRO A 1 183 ? 2.943 -14.219 -14.031 1 98.88 183 PRO A O 1
ATOM 1326 N N . CYS A 1 184 ? 2.414 -16.297 -13.461 1 98.94 184 CYS A N 1
ATOM 1327 C CA . CYS A 1 184 ? 3.611 -16.828 -14.102 1 98.94 184 CYS A CA 1
ATOM 1328 C C . CYS A 1 184 ? 3.555 -16.625 -15.609 1 98.94 184 CYS A C 1
ATOM 1330 O O . CYS A 1 184 ? 4.555 -16.25 -16.234 1 98.94 184 CYS A O 1
ATOM 1332 N N . THR A 1 185 ? 2.396 -16.828 -16.219 1 98.88 185 THR A N 1
ATOM 1333 C CA . THR A 1 185 ? 2.201 -16.609 -17.641 1 98.88 185 THR A CA 1
ATOM 1334 C C . THR A 1 185 ? 2.521 -15.164 -18.016 1 98.88 185 THR A C 1
ATOM 1336 O O . THR A 1 185 ? 3.268 -14.906 -18.969 1 98.88 185 THR A O 1
ATOM 1339 N N . TRP A 1 186 ? 2.035 -14.242 -17.219 1 98.81 186 TRP A N 1
ATOM 1340 C CA . TRP A 1 186 ? 2.105 -12.836 -17.609 1 98.81 186 TRP A CA 1
ATOM 1341 C C . TRP A 1 186 ? 3.402 -12.203 -17.109 1 98.81 186 TRP A C 1
ATOM 1343 O O . TRP A 1 186 ? 3.713 -11.062 -17.469 1 98.81 186 TRP A O 1
ATOM 1353 N N . CYS A 1 187 ? 4.234 -12.914 -16.297 1 98.75 187 CYS A N 1
ATOM 1354 C CA . CYS A 1 187 ? 5.52 -12.391 -15.844 1 98.75 187 CYS A CA 1
ATOM 1355 C C . CYS A 1 187 ? 6.672 -13.211 -16.406 1 98.75 187 CYS A C 1
ATOM 1357 O O . CYS A 1 187 ? 7.824 -13.016 -16.016 1 98.75 187 CYS A O 1
ATOM 1359 N N . GLY A 1 188 ? 6.383 -14.195 -17.266 1 98.69 188 GLY A N 1
ATOM 1360 C CA . GLY A 1 188 ? 7.426 -14.961 -17.938 1 98.69 188 GLY A CA 1
ATOM 1361 C C . GLY A 1 188 ? 8.125 -15.945 -17 1 98.69 188 GLY A C 1
ATOM 1362 O O . GLY A 1 188 ? 9.344 -16.094 -17.062 1 98.69 188 GLY A O 1
ATOM 1363 N N . LEU A 1 189 ? 7.391 -16.562 -16.156 1 98.88 189 LEU A N 1
ATOM 1364 C CA . LEU A 1 189 ? 7.961 -17.484 -15.172 1 98.88 189 LEU A CA 1
ATOM 1365 C C . LEU A 1 189 ? 7.414 -18.891 -15.367 1 98.88 189 LEU A C 1
ATOM 1367 O O . LEU A 1 189 ? 6.387 -19.078 -16.016 1 98.88 189 LEU A O 1
ATOM 1371 N N . PHE A 1 190 ? 8.125 -19.844 -14.875 1 98.88 190 PHE A N 1
ATOM 1372 C CA . PHE A 1 190 ? 7.621 -21.203 -14.734 1 98.88 190 PHE A CA 1
ATOM 1373 C C . PHE A 1 190 ? 6.754 -21.328 -13.492 1 98.88 190 PHE A C 1
ATOM 1375 O O . PHE A 1 190 ? 7.176 -20.953 -12.398 1 98.88 190 PHE A O 1
ATOM 1382 N N . GLY A 1 191 ? 5.531 -21.781 -13.633 1 98.81 191 GLY A N 1
ATOM 1383 C CA . GLY A 1 191 ? 4.617 -22.016 -12.523 1 98.81 191 GLY A CA 1
ATOM 1384 C C . GLY A 1 191 ? 4.004 -23.406 -12.531 1 98.81 191 GLY A C 1
ATOM 1385 O O . GLY A 1 191 ? 3.646 -23.922 -13.586 1 98.81 191 GLY A O 1
ATOM 1386 N N . LEU A 1 192 ? 3.918 -24 -11.359 1 98.81 192 LEU A N 1
ATOM 1387 C CA . LEU A 1 192 ? 3.371 -25.344 -11.234 1 98.81 192 LEU A CA 1
ATOM 1388 C C . LEU A 1 192 ? 2.244 -25.375 -10.211 1 98.81 192 LEU A C 1
ATOM 1390 O O . LEU A 1 192 ? 2.447 -25.031 -9.047 1 98.81 192 LEU A O 1
ATOM 1394 N N . LYS A 1 193 ? 1.064 -25.656 -10.68 1 98.88 193 LYS A N 1
ATOM 1395 C CA . LYS A 1 193 ? -0.006 -26.109 -9.797 1 98.88 193 LYS A CA 1
ATOM 1396 C C . LYS A 1 193 ? 0.125 -27.609 -9.5 1 98.88 193 LYS A C 1
ATOM 1398 O O . LYS A 1 193 ? -0.217 -28.438 -10.336 1 98.88 193 LYS A O 1
ATOM 1403 N N . PRO A 1 194 ? 0.547 -27.953 -8.328 1 98.5 194 PRO A N 1
ATOM 1404 C CA . PRO A 1 194 ? 0.722 -29.375 -8.039 1 98.5 194 PRO A CA 1
ATOM 1405 C C . PRO A 1 194 ? -0.606 -30.109 -7.891 1 98.5 194 PRO A C 1
ATOM 1407 O O . PRO A 1 194 ? -1.672 -29.5 -7.992 1 98.5 194 PRO A O 1
ATOM 1410 N N . GLN A 1 195 ? -0.451 -31.438 -7.785 1 97.75 195 GLN A N 1
ATOM 1411 C CA . GLN A 1 195 ? -1.598 -32.25 -7.402 1 97.75 195 GLN A CA 1
ATOM 1412 C C . GLN A 1 195 ? -2.256 -31.719 -6.137 1 97.75 195 GLN A C 1
ATOM 1414 O O . GLN A 1 195 ? -1.568 -31.281 -5.207 1 97.75 195 GLN A O 1
ATOM 1419 N N . ARG A 1 196 ? -3.615 -31.672 -6.168 1 96.69 196 ARG A N 1
ATOM 1420 C CA . ARG A 1 196 ? -4.348 -31.312 -4.961 1 96.69 196 ARG A CA 1
ATOM 1421 C C . ARG A 1 196 ? -3.816 -32.062 -3.746 1 96.69 196 ARG A C 1
ATOM 1423 O O . ARG A 1 196 ? -3.629 -33.281 -3.797 1 96.69 196 ARG A O 1
ATOM 1430 N N . ASP A 1 197 ? -3.414 -31.344 -2.725 1 95 197 ASP A N 1
ATOM 1431 C CA . ASP A 1 197 ? -2.992 -31.828 -1.417 1 95 197 ASP A CA 1
ATOM 1432 C C . ASP A 1 197 ? -1.532 -32.281 -1.441 1 95 197 ASP A C 1
ATOM 1434 O O . ASP A 1 197 ? -1.041 -32.875 -0.478 1 95 197 ASP A O 1
ATOM 1438 N N . ARG A 1 198 ? -0.841 -32.062 -2.576 1 96.62 198 ARG A N 1
ATOM 1439 C CA . ARG A 1 198 ? 0.59 -32.344 -2.635 1 96.62 198 ARG A CA 1
ATOM 1440 C C . ARG A 1 198 ? 1.344 -31.562 -1.557 1 96.62 198 ARG A C 1
ATOM 1442 O O . ARG A 1 198 ? 2.227 -32.125 -0.895 1 96.62 198 ARG A O 1
ATOM 1449 N N . ILE A 1 199 ? 1.091 -30.266 -1.486 1 97.56 199 ILE A N 1
ATOM 1450 C CA . ILE A 1 199 ? 1.603 -29.375 -0.453 1 97.56 199 ILE A CA 1
ATOM 1451 C C . ILE A 1 199 ? 0.49 -29.047 0.539 1 97.56 199 ILE A C 1
ATOM 1453 O O . ILE A 1 199 ? -0.605 -28.641 0.14 1 97.56 199 ILE A O 1
ATOM 1457 N N . SER A 1 200 ? 0.767 -29.219 1.75 1 96.5 200 SER A N 1
ATOM 1458 C CA . SER A 1 200 ? -0.231 -29.016 2.795 1 96.5 200 SER A CA 1
ATOM 1459 C C . SER A 1 200 ? -0.761 -27.578 2.785 1 96.5 200 SER A C 1
ATOM 1461 O O . SER A 1 200 ? 0.002 -26.641 2.588 1 96.5 200 SER A O 1
ATOM 1463 N N . LEU A 1 201 ? -2.068 -27.453 3.049 1 95.31 201 LEU A N 1
ATOM 1464 C CA . LEU A 1 201 ? -2.709 -26.156 3.203 1 95.31 201 LEU A CA 1
ATOM 1465 C C . LEU A 1 201 ? -2.955 -25.844 4.676 1 95.31 201 LEU A C 1
ATOM 1467 O O . LEU A 1 201 ? -3.545 -24.812 5.004 1 95.31 201 LEU A O 1
ATOM 1471 N N . GLU A 1 202 ? -2.529 -26.719 5.508 1 95.38 202 GLU A N 1
ATOM 1472 C CA . GLU A 1 202 ? -2.736 -26.484 6.934 1 95.38 202 GLU A CA 1
ATOM 1473 C C . GLU A 1 202 ? -2.182 -25.125 7.359 1 95.38 202 GLU A C 1
ATOM 1475 O O . GLU A 1 202 ? -1.054 -24.766 7.008 1 95.38 202 GLU A O 1
ATOM 1480 N N . PRO A 1 203 ? -3.021 -24.484 8.094 1 94.75 203 PRO A N 1
ATOM 1481 C CA . PRO A 1 203 ? -4.227 -24.891 8.82 1 94.75 203 PRO A CA 1
ATOM 1482 C C . PRO A 1 203 ? -5.508 -24.641 8.031 1 94.75 203 PRO A C 1
ATOM 1484 O O . PRO A 1 203 ? -6.605 -24.75 8.578 1 94.75 203 PRO A O 1
ATOM 1487 N N . HIS A 1 204 ? -5.355 -24.297 6.742 1 91.25 204 HIS A N 1
ATOM 1488 C CA . HIS A 1 204 ? -6.527 -23.969 5.938 1 91.25 204 HIS A CA 1
ATOM 1489 C C . HIS A 1 204 ? -6.898 -25.109 5 1 91.25 204 HIS A C 1
ATOM 1491 O O . HIS A 1 204 ? -7.07 -24.906 3.799 1 91.25 204 HIS A O 1
ATOM 1497 N N . ASP A 1 205 ? -7.102 -26.281 5.52 1 88.31 205 ASP A N 1
ATOM 1498 C CA . ASP A 1 205 ? -7.398 -27.484 4.73 1 88.31 205 ASP A CA 1
ATOM 1499 C C . ASP A 1 205 ? -8.734 -27.328 3.998 1 88.31 205 ASP A C 1
ATOM 1501 O O . ASP A 1 205 ? -9.695 -26.812 4.555 1 88.31 205 ASP A O 1
ATOM 1505 N N . GLY A 1 206 ? -8.727 -27.812 2.82 1 86.56 206 GLY A N 1
ATOM 1506 C CA . GLY A 1 206 ? -9.953 -27.781 2.045 1 86.56 206 GLY A CA 1
ATOM 1507 C C . GLY A 1 206 ? -10.328 -26.391 1.562 1 86.56 206 GLY A C 1
ATOM 1508 O O . GLY A 1 206 ? -11.477 -26.141 1.188 1 86.56 206 GLY A O 1
ATOM 1509 N N . ALA A 1 207 ? -9.359 -25.531 1.552 1 88.69 207 ALA A N 1
ATOM 1510 C CA . ALA A 1 207 ? -9.594 -24.141 1.145 1 88.69 207 ALA A CA 1
ATOM 1511 C C . ALA A 1 207 ? -10.25 -24.078 -0.229 1 88.69 207 ALA A C 1
ATOM 1513 O O . ALA A 1 207 ? -9.914 -24.859 -1.125 1 88.69 207 ALA A O 1
ATOM 1514 N N . TRP A 1 208 ? -11.258 -23.203 -0.317 1 94.12 208 TRP A N 1
ATOM 1515 C CA . TRP A 1 208 ? -12.062 -22.969 -1.514 1 94.12 208 TRP A CA 1
ATOM 1516 C C . TRP A 1 208 ? -12.734 -24.266 -1.976 1 94.12 208 TRP A C 1
ATOM 1518 O O . TRP A 1 208 ? -12.766 -24.562 -3.172 1 94.12 208 TRP A O 1
ATOM 1528 N N . GLN A 1 209 ? -13.148 -25.047 -1.027 1 94.25 209 GLN A N 1
ATOM 1529 C CA . GLN A 1 209 ? -13.898 -26.281 -1.278 1 94.25 209 GLN A CA 1
ATOM 1530 C C . GLN A 1 209 ? -13.086 -27.25 -2.125 1 94.25 209 GLN A C 1
ATOM 1532 O O . GLN A 1 209 ? -13.602 -27.812 -3.096 1 94.25 209 GLN A O 1
ATOM 1537 N N . GLY A 1 210 ? -11.805 -27.297 -1.879 1 94.81 210 GLY A N 1
ATOM 1538 C CA . GLY A 1 210 ? -10.938 -28.281 -2.508 1 94.81 210 GLY A CA 1
ATOM 1539 C C . GLY A 1 210 ? -10.273 -27.766 -3.773 1 94.81 210 GLY A C 1
ATOM 1540 O O . GLY A 1 210 ? -9.539 -28.5 -4.438 1 94.81 210 GLY A O 1
ATOM 1541 N N . LEU A 1 211 ? -10.438 -26.5 -4.066 1 97.19 211 LEU A N 1
ATOM 1542 C CA . LEU A 1 211 ? -9.906 -25.969 -5.316 1 97.19 211 LEU A CA 1
ATOM 1543 C C . LEU A 1 211 ? -8.469 -25.484 -5.133 1 97.19 211 LEU A C 1
ATOM 1545 O O . LEU A 1 211 ? -7.684 -25.484 -6.086 1 97.19 211 LEU A O 1
ATOM 1549 N N . SER A 1 212 ? -8.094 -25.094 -3.951 1 97.69 212 SER A N 1
ATOM 1550 C CA . SER A 1 212 ? -6.852 -24.359 -3.723 1 97.69 212 SER A CA 1
ATOM 1551 C C . SER A 1 212 ? -5.688 -25.328 -3.496 1 97.69 212 SER A C 1
ATOM 1553 O O . SER A 1 212 ? -5.848 -26.359 -2.854 1 97.69 212 SER A O 1
ATOM 1555 N N . VAL A 1 213 ? -4.531 -24.938 -3.99 1 98.25 213 VAL A N 1
ATOM 1556 C CA . VAL A 1 213 ? -3.277 -25.641 -3.73 1 98.25 213 VAL A CA 1
ATOM 1557 C C . VAL A 1 213 ? -2.156 -24.625 -3.52 1 98.25 213 VAL A C 1
ATOM 1559 O O . VAL A 1 213 ? -2.26 -23.469 -3.955 1 98.25 213 VAL A O 1
ATOM 1562 N N . ASN A 1 214 ? -1.146 -24.984 -2.787 1 98.5 214 ASN A N 1
ATOM 1563 C CA . ASN A 1 214 ? 0.122 -24.266 -2.768 1 98.5 214 ASN A CA 1
ATOM 1564 C C . ASN A 1 214 ? 1.071 -24.781 -3.848 1 98.5 214 ASN A C 1
ATOM 1566 O O . ASN A 1 214 ? 0.983 -25.938 -4.266 1 98.5 214 ASN A O 1
ATOM 1570 N N . GLY A 1 215 ? 1.939 -23.938 -4.324 1 98.69 215 GLY A N 1
ATOM 1571 C CA . GLY A 1 215 ? 2.896 -24.375 -5.32 1 98.69 215 GLY A CA 1
ATOM 1572 C C . GLY A 1 215 ? 4.004 -23.375 -5.582 1 98.69 215 GLY A C 1
ATOM 1573 O O . GLY A 1 215 ? 3.971 -22.266 -5.059 1 98.69 215 GLY A O 1
ATOM 1574 N N . PRO A 1 216 ? 4.926 -23.781 -6.371 1 98.81 216 PRO A N 1
ATOM 1575 C CA . PRO A 1 216 ? 6.117 -22.953 -6.605 1 98.81 216 PRO A CA 1
ATOM 1576 C C . PRO A 1 216 ? 5.938 -21.969 -7.766 1 98.81 216 PRO A C 1
ATOM 1578 O O . PRO A 1 216 ? 5.238 -22.281 -8.734 1 98.81 216 PRO A O 1
ATOM 1581 N N . ILE A 1 217 ? 6.562 -20.859 -7.656 1 98.94 217 ILE A N 1
ATOM 1582 C CA . ILE A 1 217 ? 6.801 -19.859 -8.695 1 98.94 217 ILE A CA 1
ATOM 1583 C C . ILE A 1 217 ? 8.305 -19.625 -8.852 1 98.94 217 ILE A C 1
ATOM 1585 O O . ILE A 1 217 ? 8.984 -19.25 -7.902 1 98.94 217 ILE A O 1
ATOM 1589 N N . ALA A 1 218 ? 8.82 -19.906 -10.055 1 98.81 218 ALA A N 1
ATOM 1590 C CA . ALA A 1 218 ? 10.266 -19.844 -10.258 1 98.81 218 ALA A CA 1
ATOM 1591 C C . ALA A 1 218 ? 10.602 -19.453 -11.695 1 98.81 218 ALA A C 1
ATOM 1593 O O . ALA A 1 218 ? 9.734 -19.453 -12.562 1 98.81 218 ALA A O 1
ATOM 1594 N N . ARG A 1 219 ? 11.828 -19.109 -11.875 1 98.25 219 ARG A N 1
ATOM 1595 C CA . ARG A 1 219 ? 12.305 -18.828 -13.227 1 98.25 219 ARG A CA 1
ATOM 1596 C C . ARG A 1 219 ? 12.625 -20.109 -13.977 1 98.25 219 ARG A C 1
ATOM 1598 O O . ARG A 1 219 ? 12.445 -20.188 -15.188 1 98.25 219 ARG A O 1
ATOM 1605 N N . SER A 1 220 ? 13.133 -21.094 -13.25 1 98.56 220 SER A N 1
ATOM 1606 C CA . SER A 1 220 ? 13.539 -22.344 -13.883 1 98.56 220 SER A CA 1
ATOM 1607 C C . SER A 1 220 ? 12.734 -23.531 -13.352 1 98.56 220 SER A C 1
ATOM 1609 O O . SER A 1 220 ? 12.188 -23.469 -12.25 1 98.56 220 SER A O 1
ATOM 1611 N N . VAL A 1 221 ? 12.711 -24.578 -14.156 1 98.81 221 VAL A N 1
ATOM 1612 C CA . VAL A 1 221 ? 12.031 -25.812 -13.766 1 98.81 221 VAL A CA 1
ATOM 1613 C C . VAL A 1 221 ? 12.719 -26.422 -12.547 1 98.81 221 VAL A C 1
ATOM 1615 O O . VAL A 1 221 ? 12.047 -26.875 -11.617 1 98.81 221 VAL A O 1
ATOM 1618 N N . MET A 1 222 ? 14.023 -26.344 -12.516 1 98.44 222 MET A N 1
ATOM 1619 C CA . MET A 1 222 ? 14.812 -26.906 -11.43 1 98.44 222 MET A CA 1
ATOM 1620 C C . MET A 1 222 ? 14.492 -26.219 -10.109 1 98.44 222 MET A C 1
ATOM 1622 O O . MET A 1 222 ? 14.352 -26.875 -9.078 1 98.44 222 MET A O 1
ATOM 1626 N N . ASP A 1 223 ? 14.406 -24.938 -10.109 1 98.75 223 ASP A N 1
ATOM 1627 C CA . ASP A 1 223 ? 14.086 -24.188 -8.891 1 98.75 223 ASP A CA 1
ATOM 1628 C C . ASP A 1 223 ? 12.711 -24.578 -8.359 1 98.75 223 ASP A C 1
ATOM 1630 O O . ASP A 1 223 ? 12.516 -24.688 -7.145 1 98.75 223 ASP A O 1
ATOM 1634 N N . ALA A 1 224 ? 11.758 -24.734 -9.242 1 98.81 224 ALA A N 1
ATOM 1635 C CA . ALA A 1 224 ? 10.422 -25.156 -8.828 1 98.81 224 ALA A CA 1
ATOM 1636 C C . ALA A 1 224 ? 10.445 -26.547 -8.219 1 98.81 224 ALA A C 1
ATOM 1638 O O . ALA A 1 224 ? 9.781 -26.812 -7.215 1 98.81 224 ALA A O 1
ATOM 1639 N N . ALA A 1 225 ? 11.195 -27.438 -8.883 1 98.56 225 ALA A N 1
ATOM 1640 C CA . ALA A 1 225 ? 11.32 -28.797 -8.383 1 98.56 225 ALA A CA 1
ATOM 1641 C C . ALA A 1 225 ? 11.922 -28.797 -6.977 1 98.56 225 ALA A C 1
ATOM 1643 O O . ALA A 1 225 ? 11.492 -29.578 -6.113 1 98.56 225 ALA A O 1
ATOM 1644 N N . LEU A 1 226 ? 12.875 -27.969 -6.793 1 98.12 226 LEU A N 1
ATOM 1645 C CA . LEU A 1 226 ? 13.531 -27.859 -5.496 1 98.12 226 LEU A CA 1
ATOM 1646 C C . LEU A 1 226 ? 12.539 -27.453 -4.418 1 98.12 226 LEU A C 1
ATOM 1648 O O . LEU A 1 226 ? 12.523 -28.016 -3.322 1 98.12 226 LEU A O 1
ATOM 1652 N N . LEU A 1 227 ? 11.727 -26.453 -4.688 1 98.25 227 LEU A N 1
ATOM 1653 C CA . LEU A 1 227 ? 10.719 -26.016 -3.734 1 98.25 227 LEU A CA 1
ATOM 1654 C C . LEU A 1 227 ? 9.688 -27.109 -3.486 1 98.25 227 LEU A C 1
ATOM 1656 O O . LEU A 1 227 ? 9.234 -27.297 -2.354 1 98.25 227 LEU A O 1
ATOM 1660 N N . LEU A 1 228 ? 9.305 -27.797 -4.543 1 98.12 228 LEU A N 1
ATOM 1661 C CA . LEU A 1 228 ? 8.344 -28.875 -4.41 1 98.12 228 LEU A CA 1
ATOM 1662 C C . LEU A 1 228 ? 8.883 -29.984 -3.496 1 98.12 228 LEU A C 1
ATOM 1664 O O . LEU A 1 228 ? 8.164 -30.484 -2.629 1 98.12 228 LEU A O 1
ATOM 1668 N N . ASP A 1 229 ? 10.109 -30.344 -3.643 1 97.75 229 ASP A N 1
ATOM 1669 C CA . ASP A 1 229 ? 10.734 -31.359 -2.793 1 97.75 229 ASP A CA 1
ATOM 1670 C C . ASP A 1 229 ? 10.758 -30.906 -1.333 1 97.75 229 ASP A C 1
ATOM 1672 O O . ASP A 1 229 ? 10.516 -31.703 -0.428 1 97.75 229 ASP A O 1
ATOM 1676 N N . ALA A 1 230 ? 11.008 -29.656 -1.13 1 97.5 230 ALA A N 1
ATOM 1677 C CA . ALA A 1 230 ? 11.141 -29.109 0.221 1 97.5 230 ALA A CA 1
ATOM 1678 C C . ALA A 1 230 ? 9.781 -29.031 0.914 1 97.5 230 ALA A C 1
ATOM 1680 O O . ALA A 1 230 ? 9.711 -28.969 2.143 1 97.5 230 ALA A O 1
ATOM 1681 N N . THR A 1 231 ? 8.641 -29.094 0.121 1 97.81 231 THR A N 1
ATOM 1682 C CA . THR A 1 231 ? 7.367 -28.719 0.731 1 97.81 231 THR A CA 1
ATOM 1683 C C . THR A 1 231 ? 6.359 -29.859 0.625 1 97.81 231 THR A C 1
ATOM 1685 O O . THR A 1 231 ? 5.324 -29.844 1.289 1 97.81 231 THR A O 1
ATOM 1688 N N . THR A 1 232 ? 6.609 -30.844 -0.182 1 96.12 232 THR A N 1
ATOM 1689 C CA . THR A 1 232 ? 5.664 -31.938 -0.396 1 96.12 232 THR A CA 1
ATOM 1690 C C . THR A 1 232 ? 5.387 -32.688 0.909 1 96.12 232 THR A C 1
ATOM 1692 O O . THR A 1 232 ? 6.277 -32.812 1.75 1 96.12 232 THR A O 1
ATOM 1695 N N . THR A 1 233 ? 4.137 -33.062 1.06 1 92.62 233 THR A N 1
ATOM 1696 C CA . THR A 1 233 ? 3.742 -33.781 2.254 1 92.62 233 THR A CA 1
ATOM 1697 C C . THR A 1 233 ? 3.27 -35.188 1.892 1 92.62 233 THR A C 1
ATOM 1699 O O . THR A 1 233 ? 2.924 -36 2.771 1 92.62 233 THR A O 1
ATOM 1702 N N . VAL A 1 234 ? 3.15 -35.5 0.661 1 91.38 234 VAL A N 1
ATOM 1703 C CA . VAL A 1 234 ? 2.777 -36.844 0.195 1 91.38 234 VAL A CA 1
ATOM 1704 C C . VAL A 1 234 ? 3.926 -37.438 -0.605 1 91.38 234 VAL A C 1
ATOM 1706 O O . VAL A 1 234 ? 4.77 -36.719 -1.14 1 91.38 234 VAL A O 1
ATOM 1709 N N . PRO A 1 235 ? 3.932 -38.719 -0.663 1 86.38 235 PRO A N 1
ATOM 1710 C CA . PRO A 1 235 ? 5.055 -39.344 -1.352 1 86.38 235 PRO A CA 1
ATOM 1711 C C . PRO A 1 235 ? 5.211 -38.875 -2.793 1 86.38 235 PRO A C 1
ATOM 1713 O O . PRO A 1 235 ? 4.215 -38.656 -3.49 1 86.38 235 PRO A O 1
ATOM 1716 N N . GLY A 1 236 ? 6.34 -38.656 -3.107 1 83.56 236 GLY A N 1
ATOM 1717 C CA . GLY A 1 236 ? 6.699 -38.219 -4.449 1 83.56 236 GLY A CA 1
ATOM 1718 C C . GLY A 1 236 ? 7.273 -39.344 -5.297 1 83.56 236 GLY A C 1
ATOM 1719 O O . GLY A 1 236 ? 7.191 -40.531 -4.926 1 83.56 236 GLY A O 1
ATOM 1720 N N . PRO A 1 237 ? 7.699 -39 -6.469 1 85.06 237 PRO A N 1
ATOM 1721 C CA . PRO A 1 237 ? 8.32 -40 -7.344 1 85.06 237 PRO A CA 1
ATOM 1722 C C . PRO A 1 237 ? 9.656 -40.5 -6.812 1 85.06 237 PRO A C 1
ATOM 1724 O O . PRO A 1 237 ? 10.227 -39.906 -5.891 1 85.06 237 PRO A O 1
ATOM 1727 N N . GLU A 1 238 ? 10.055 -41.562 -7.391 1 83.94 238 GLU A N 1
ATOM 1728 C CA . GLU A 1 238 ? 11.383 -42.062 -7.059 1 83.94 238 GLU A CA 1
ATOM 1729 C C . GLU A 1 238 ? 12.461 -41.031 -7.359 1 83.94 238 GLU A C 1
ATOM 1731 O O . GLU A 1 238 ? 12.477 -40.438 -8.445 1 83.94 238 GLU A O 1
ATOM 1736 N N . GLY A 1 239 ? 13.297 -40.719 -6.43 1 84.56 239 GLY A N 1
ATOM 1737 C CA . GLY A 1 239 ? 14.359 -39.719 -6.605 1 84.56 239 GLY A CA 1
ATOM 1738 C C . GLY A 1 239 ? 13.898 -38.312 -6.363 1 84.56 239 GLY A C 1
ATOM 1739 O O . GLY A 1 239 ? 14.703 -37.375 -6.449 1 84.56 239 GLY A O 1
ATOM 1740 N N . GLU A 1 240 ? 12.617 -38.094 -6.137 1 93.19 240 GLU A N 1
ATOM 1741 C CA . GLU A 1 240 ? 12.055 -36.781 -5.816 1 93.19 240 GLU A CA 1
ATOM 1742 C C . GLU A 1 240 ? 11.93 -35.906 -7.066 1 93.19 240 GLU A C 1
ATOM 1744 O O . GLU A 1 240 ? 12.203 -36.375 -8.18 1 93.19 240 GLU A O 1
ATOM 1749 N N . PHE A 1 241 ? 11.469 -34.75 -6.957 1 97.5 241 PHE A N 1
ATOM 1750 C CA . PHE A 1 241 ? 11.07 -33.938 -8.094 1 97.5 241 PHE A CA 1
ATOM 1751 C C . PHE A 1 241 ? 12.289 -33.312 -8.766 1 97.5 241 PHE A C 1
ATOM 1753 O O . PHE A 1 241 ? 12.297 -33.125 -9.977 1 97.5 241 PHE A O 1
ATOM 1760 N N . VAL A 1 242 ? 13.344 -33 -8.031 1 97.25 242 VAL A N 1
ATOM 1761 C CA . VAL A 1 242 ? 14.586 -32.5 -8.602 1 97.25 242 VAL A CA 1
ATOM 1762 C C . VAL A 1 242 ? 15.156 -33.5 -9.594 1 97.25 242 VAL A C 1
ATOM 1764 O O . VAL A 1 242 ? 15.609 -33.156 -10.68 1 97.25 242 VAL A O 1
ATOM 1767 N N . ALA A 1 243 ? 15.148 -34.812 -9.227 1 97.12 243 ALA A N 1
ATOM 1768 C CA . ALA A 1 243 ? 15.609 -35.844 -10.125 1 97.12 243 ALA A CA 1
ATOM 1769 C C . ALA A 1 243 ? 14.727 -35.938 -11.367 1 97.12 243 ALA A C 1
ATOM 1771 O O . ALA A 1 243 ? 15.219 -36.219 -12.461 1 97.12 243 ALA A O 1
ATOM 1772 N N . ALA A 1 244 ? 13.438 -35.781 -11.148 1 96.94 244 ALA A N 1
ATOM 1773 C CA . ALA A 1 244 ? 12.508 -35.812 -12.273 1 96.94 244 ALA A CA 1
ATOM 1774 C C . ALA A 1 244 ? 12.836 -34.688 -13.273 1 96.94 244 ALA A C 1
ATOM 1776 O O . ALA A 1 244 ? 12.766 -34.906 -14.484 1 96.94 244 ALA A O 1
ATOM 1777 N N . ALA A 1 245 ? 13.164 -33.5 -12.797 1 97.25 245 ALA A N 1
ATOM 1778 C CA . ALA A 1 245 ? 13.484 -32.344 -13.641 1 97.25 245 ALA A CA 1
ATOM 1779 C C . ALA A 1 245 ? 14.797 -32.562 -14.391 1 97.25 245 ALA A C 1
ATOM 1781 O O . ALA A 1 245 ? 15.062 -31.906 -15.398 1 97.25 245 ALA A O 1
ATOM 1782 N N . ALA A 1 246 ? 15.617 -33.531 -13.922 1 96.31 246 ALA A N 1
ATOM 1783 C CA . ALA A 1 246 ? 16.938 -33.75 -14.508 1 96.31 246 ALA A CA 1
ATOM 1784 C C . ALA A 1 246 ? 16.922 -34.938 -15.477 1 96.31 246 ALA A C 1
ATOM 1786 O O . ALA A 1 246 ? 17.922 -35.219 -16.156 1 96.31 246 ALA A O 1
ATOM 1787 N N . ARG A 1 247 ? 15.836 -35.594 -15.648 1 95.62 247 ARG A N 1
ATOM 1788 C CA . ARG A 1 247 ? 15.805 -36.781 -16.516 1 95.62 247 ARG A CA 1
ATOM 1789 C C . ARG A 1 247 ? 15.055 -36.5 -17.797 1 95.62 247 ARG A C 1
ATOM 1791 O O . ARG A 1 247 ? 14.258 -35.562 -17.875 1 95.62 247 ARG A O 1
ATOM 1798 N N . GLN A 1 248 ? 15.273 -37.375 -18.703 1 96.5 248 GLN A N 1
ATOM 1799 C CA . GLN A 1 248 ? 14.523 -37.312 -19.953 1 96.5 248 GLN A CA 1
ATOM 1800 C C . GLN A 1 248 ? 13.133 -37.906 -19.797 1 96.5 248 GLN A C 1
ATOM 1802 O O . GLN A 1 248 ? 12.969 -38.938 -19.172 1 96.5 248 GLN A O 1
ATOM 1807 N N . PRO A 1 249 ? 12.164 -37.25 -20.328 1 96.94 249 PRO A N 1
ATOM 1808 C CA . PRO A 1 249 ? 10.797 -37.719 -20.141 1 96.94 249 PRO A CA 1
ATOM 1809 C C . PRO A 1 249 ? 10.5 -38.969 -20.969 1 96.94 249 PRO A C 1
ATOM 1811 O O . PRO A 1 249 ? 9.492 -39.656 -20.719 1 96.94 249 PRO A O 1
ATOM 1814 N N . GLY A 1 250 ? 11.328 -39.375 -21.906 1 96.5 250 GLY A N 1
ATOM 1815 C CA . GLY A 1 250 ? 10.953 -40.406 -22.859 1 96.5 250 GLY A CA 1
ATOM 1816 C C . GLY A 1 250 ? 9.914 -39.938 -23.859 1 96.5 250 GLY A C 1
ATOM 1817 O O . GLY A 1 250 ? 9.5 -38.781 -23.844 1 96.5 250 GLY A O 1
ATOM 1818 N N . ARG A 1 251 ? 9.531 -40.875 -24.75 1 98.44 251 ARG A N 1
ATOM 1819 C CA . ARG A 1 251 ? 8.523 -40.531 -25.75 1 98.44 251 ARG A CA 1
ATOM 1820 C C . ARG A 1 251 ? 7.137 -40.469 -25.125 1 98.44 251 ARG A C 1
ATOM 1822 O O . ARG A 1 251 ? 6.637 -41.5 -24.609 1 98.44 251 ARG A O 1
ATOM 1829 N N . LEU A 1 252 ? 6.559 -39.344 -25.188 1 98.81 252 LEU A N 1
ATOM 1830 C CA . LEU A 1 252 ? 5.246 -39.125 -24.609 1 98.81 252 LEU A CA 1
ATOM 1831 C C . LEU A 1 252 ? 4.184 -38.969 -25.688 1 98.81 252 LEU A C 1
ATOM 1833 O O . LEU A 1 252 ? 4.488 -38.562 -26.812 1 98.81 252 LEU A O 1
ATOM 1837 N N . ARG A 1 253 ? 2.936 -39.344 -25.375 1 98.75 253 ARG A N 1
ATOM 1838 C CA . ARG A 1 253 ? 1.754 -39 -26.156 1 98.75 253 ARG A CA 1
ATOM 1839 C C . ARG A 1 253 ? 1.154 -37.688 -25.688 1 98.75 253 ARG A C 1
ATOM 1841 O O . ARG A 1 253 ? 0.708 -37.562 -24.531 1 98.75 253 ARG A O 1
ATOM 1848 N N . ILE A 1 254 ? 1.153 -36.719 -26.625 1 98.88 254 ILE A N 1
ATOM 1849 C CA . ILE A 1 254 ? 0.791 -35.375 -26.219 1 98.88 254 ILE A CA 1
ATOM 1850 C C . ILE A 1 254 ? -0.387 -34.875 -27.062 1 98.88 254 ILE A C 1
ATOM 1852 O O . ILE A 1 254 ? -0.379 -35 -28.281 1 98.88 254 ILE A O 1
ATOM 1856 N N . ALA A 1 255 ? -1.384 -34.375 -26.438 1 98.88 255 ALA A N 1
ATOM 1857 C CA . ALA A 1 255 ? -2.516 -33.75 -27.141 1 98.88 255 ALA A CA 1
ATOM 1858 C C . ALA A 1 255 ? -2.422 -32.25 -27.109 1 98.88 255 ALA A C 1
ATOM 1860 O O . ALA A 1 255 ? -2.143 -31.641 -26.062 1 98.88 255 ALA A O 1
ATOM 1861 N N . LEU A 1 256 ? -2.586 -31.609 -28.25 1 98.81 256 LEU A N 1
ATOM 1862 C CA . LEU A 1 256 ? -2.777 -30.156 -28.344 1 98.81 256 LEU A CA 1
ATOM 1863 C C . LEU A 1 256 ? -4.262 -29.812 -28.344 1 98.81 256 LEU A C 1
ATOM 1865 O O . LEU A 1 256 ? -5.043 -30.359 -29.109 1 98.81 256 LEU A O 1
ATOM 1869 N N . SER A 1 257 ? -4.609 -28.922 -27.422 1 98.5 257 SER A N 1
ATOM 1870 C CA . SER A 1 257 ? -6.012 -28.516 -27.344 1 98.5 257 SER A CA 1
ATOM 1871 C C . SER A 1 257 ? -6.145 -27.016 -27.141 1 98.5 257 SER A C 1
ATOM 1873 O O . SER A 1 257 ? -5.598 -26.453 -26.188 1 98.5 257 SER A O 1
ATOM 1875 N N . THR A 1 258 ? -6.883 -26.312 -28 1 97.44 258 THR A N 1
ATOM 1876 C CA . THR A 1 258 ? -7.18 -24.906 -27.859 1 97.44 258 THR A CA 1
ATOM 1877 C C . THR A 1 258 ? -8.656 -24.688 -27.531 1 97.44 258 THR A C 1
ATOM 1879 O O . THR A 1 258 ? -9.156 -23.562 -27.578 1 97.44 258 THR A O 1
ATOM 1882 N N . ARG A 1 259 ? -9.312 -25.812 -27.188 1 95.75 259 ARG A N 1
ATOM 1883 C CA . ARG A 1 259 ? -10.727 -25.719 -26.844 1 95.75 259 ARG A CA 1
ATOM 1884 C C . ARG A 1 259 ? -10.914 -25.047 -25.484 1 95.75 259 ARG A C 1
ATOM 1886 O O . ARG A 1 259 ? -10.273 -25.422 -24.5 1 95.75 259 ARG A O 1
ATOM 1893 N N . VAL A 1 260 ? -11.812 -24.094 -25.438 1 95 260 VAL A N 1
ATOM 1894 C CA . VAL A 1 260 ? -12.109 -23.375 -24.203 1 95 260 VAL A CA 1
ATOM 1895 C C . VAL A 1 260 ? -13.102 -24.188 -23.359 1 95 260 VAL A C 1
ATOM 1897 O O . VAL A 1 260 ? -14.148 -24.594 -23.844 1 95 260 VAL A O 1
ATOM 1900 N N . PRO A 1 261 ? -12.75 -24.375 -22.109 1 93.75 261 PRO A N 1
ATOM 1901 C CA . PRO A 1 261 ? -13.625 -25.188 -21.266 1 93.75 261 PRO A CA 1
ATOM 1902 C C . PRO A 1 261 ? -14.867 -24.422 -20.797 1 93.75 261 PRO A C 1
ATOM 1904 O O . PRO A 1 261 ? -15.797 -25.016 -20.266 1 93.75 261 PRO A O 1
ATOM 1907 N N . THR A 1 262 ? -14.977 -23.156 -20.984 1 88.69 262 THR A N 1
ATOM 1908 C CA . THR A 1 262 ? -16.062 -22.328 -20.469 1 88.69 262 THR A CA 1
ATOM 1909 C C . THR A 1 262 ? -17.312 -22.469 -21.344 1 88.69 262 THR A C 1
ATOM 1911 O O . THR A 1 262 ? -17.203 -22.797 -22.531 1 88.69 262 THR A O 1
ATOM 1914 N N . PRO A 1 263 ? -18.422 -22.234 -20.703 1 82.81 263 PRO A N 1
ATOM 1915 C CA . PRO A 1 263 ? -19.656 -22.328 -21.5 1 82.81 263 PRO A CA 1
ATOM 1916 C C . PRO A 1 263 ? -19.797 -21.188 -22.516 1 82.81 263 PRO A C 1
ATOM 1918 O O . PRO A 1 263 ? -20.375 -21.391 -23.578 1 82.81 263 PRO A O 1
ATOM 1921 N N . LEU A 1 264 ? -19.281 -20.047 -22.188 1 82.75 264 LEU A N 1
ATOM 1922 C CA . LEU A 1 264 ? -19.359 -18.906 -23.094 1 82.75 264 LEU A CA 1
ATOM 1923 C C . LEU A 1 264 ? -18.125 -18.875 -24 1 82.75 264 LEU A C 1
ATOM 1925 O O . LEU A 1 264 ? -17.031 -19.203 -23.578 1 82.75 264 LEU A O 1
ATOM 1929 N N . PRO A 1 265 ? -18.422 -18.406 -25.141 1 86.69 265 PRO A N 1
ATOM 1930 C CA . PRO A 1 265 ? -17.297 -18.312 -26.078 1 86.69 265 PRO A CA 1
ATOM 1931 C C . PRO A 1 265 ? -16.266 -17.266 -25.656 1 86.69 265 PRO A C 1
ATOM 1933 O O . PRO A 1 265 ? -16.641 -16.203 -25.141 1 86.69 265 PRO A O 1
ATOM 1936 N N . VAL A 1 266 ? -15.023 -17.641 -25.75 1 91.94 266 VAL A N 1
ATOM 1937 C CA . VAL A 1 266 ? -13.898 -16.75 -25.469 1 91.94 266 VAL A CA 1
ATOM 1938 C C . VAL A 1 266 ? -12.984 -16.672 -26.688 1 91.94 266 VAL A C 1
ATOM 1940 O O . VAL A 1 266 ? -12.727 -17.672 -27.344 1 91.94 266 VAL A O 1
ATOM 1943 N N . ARG A 1 267 ? -12.617 -15.461 -27.078 1 90.69 267 ARG A N 1
ATOM 1944 C CA . ARG A 1 267 ? -11.672 -15.258 -28.172 1 90.69 267 ARG A CA 1
ATOM 1945 C C . ARG A 1 267 ? -10.234 -15.328 -27.672 1 90.69 267 ARG A C 1
ATOM 1947 O O . ARG A 1 267 ? -9.812 -14.5 -26.859 1 90.69 267 ARG A O 1
ATOM 1954 N N . CYS A 1 268 ? -9.578 -16.312 -28.062 1 96.31 268 CYS A N 1
ATOM 1955 C CA . CYS A 1 268 ? -8.164 -16.453 -27.75 1 96.31 268 CYS A CA 1
ATOM 1956 C C . CYS A 1 268 ? -7.309 -15.703 -28.766 1 96.31 268 CYS A C 1
ATOM 1958 O O . CYS A 1 268 ? -7.598 -15.719 -29.953 1 96.31 268 CYS A O 1
ATOM 1960 N N . GLY A 1 269 ? -6.258 -15.023 -28.297 1 96.19 269 GLY A N 1
ATOM 1961 C CA . GLY A 1 269 ? -5.383 -14.258 -29.172 1 96.19 269 GLY A CA 1
ATOM 1962 C C . GLY A 1 269 ? -4.652 -15.117 -30.188 1 96.19 269 GLY A C 1
ATOM 1963 O O . GLY A 1 269 ? -4.363 -16.281 -29.922 1 96.19 269 GLY A O 1
ATOM 1964 N N . LYS A 1 270 ? -4.305 -14.5 -31.328 1 96.25 270 LYS A N 1
ATOM 1965 C CA . LYS A 1 270 ? -3.617 -15.203 -32.406 1 96.25 270 LYS A CA 1
ATOM 1966 C C . LYS A 1 270 ? -2.256 -15.719 -31.953 1 96.25 270 LYS A C 1
ATOM 1968 O O . LYS A 1 270 ? -1.863 -16.844 -32.281 1 96.25 270 LYS A O 1
ATOM 1973 N N . GLN A 1 271 ? -1.614 -14.906 -31.219 1 97.12 271 GLN A N 1
ATOM 1974 C CA . GLN A 1 271 ? -0.285 -15.289 -30.75 1 97.12 271 GLN A CA 1
ATOM 1975 C C . GLN A 1 271 ? -0.361 -16.438 -29.75 1 97.12 271 GLN A C 1
ATOM 1977 O O . GLN A 1 271 ? 0.497 -17.328 -29.75 1 97.12 271 GLN A O 1
ATOM 1982 N N . GLU A 1 272 ? -1.331 -16.406 -28.922 1 97.38 272 GLU A N 1
ATOM 1983 C CA . GLU A 1 272 ? -1.523 -17.469 -27.938 1 97.38 272 GLU A CA 1
ATOM 1984 C C . GLU A 1 272 ? -1.823 -18.797 -28.625 1 97.38 272 GLU A C 1
ATOM 1986 O O . GLU A 1 272 ? -1.311 -19.844 -28.219 1 97.38 272 GLU A O 1
ATOM 1991 N N . LEU A 1 273 ? -2.631 -18.734 -29.656 1 97.44 273 LEU A N 1
ATOM 1992 C CA . LEU A 1 273 ? -2.945 -19.938 -30.422 1 97.44 273 LEU A CA 1
ATOM 1993 C C . LEU A 1 273 ? -1.718 -20.438 -31.172 1 97.44 273 LEU A C 1
ATOM 1995 O O . LEU A 1 273 ? -1.462 -21.641 -31.203 1 97.44 273 LEU A O 1
ATOM 1999 N N . ALA A 1 274 ? -1.012 -19.531 -31.719 1 97.88 274 ALA A N 1
ATOM 2000 C CA . ALA A 1 274 ? 0.201 -19.891 -32.469 1 97.88 274 ALA A CA 1
ATOM 2001 C C . ALA A 1 274 ? 1.218 -20.562 -31.547 1 97.88 274 ALA A C 1
ATOM 2003 O O . ALA A 1 274 ? 1.955 -21.453 -31.969 1 97.88 274 ALA A O 1
ATOM 2004 N N . ALA A 1 275 ? 1.253 -20.141 -30.312 1 98.19 275 ALA A N 1
ATOM 2005 C CA . ALA A 1 275 ? 2.186 -20.703 -29.344 1 98.19 275 ALA A CA 1
ATOM 2006 C C . ALA A 1 275 ? 1.932 -22.203 -29.141 1 98.19 275 ALA A C 1
ATOM 2008 O O . ALA A 1 275 ? 2.875 -22.984 -29.031 1 98.19 275 ALA A O 1
ATOM 2009 N N . VAL A 1 276 ? 0.711 -22.594 -29.109 1 98.5 276 VAL A N 1
ATOM 2010 C CA . VAL A 1 276 ? 0.366 -24 -28.922 1 98.5 276 VAL A CA 1
ATOM 2011 C C . VAL A 1 276 ? 0.829 -24.812 -30.141 1 98.5 276 VAL A C 1
ATOM 2013 O O . VAL A 1 276 ? 1.378 -25.906 -29.984 1 98.5 276 VAL A O 1
ATOM 2016 N N . HIS A 1 277 ? 0.605 -24.266 -31.266 1 98.19 277 HIS A N 1
ATOM 2017 C CA . HIS A 1 277 ? 1.04 -24.938 -32.469 1 98.19 277 HIS A CA 1
ATOM 2018 C C . HIS A 1 277 ? 2.559 -25.062 -32.531 1 98.19 277 HIS A C 1
ATOM 2020 O O . HIS A 1 277 ? 3.088 -26.109 -32.906 1 98.19 277 HIS A O 1
ATOM 2026 N N . GLN A 1 278 ? 3.189 -24 -32.188 1 98.62 278 GLN A N 1
ATOM 2027 C CA . GLN A 1 278 ? 4.648 -24.016 -32.156 1 98.62 278 GLN A CA 1
ATOM 2028 C C . GLN A 1 278 ? 5.164 -25.031 -31.141 1 98.62 278 GLN A C 1
ATOM 2030 O O . GLN A 1 278 ? 6.152 -25.719 -31.391 1 98.62 278 GLN A O 1
ATOM 2035 N N . ALA A 1 279 ? 4.508 -25.047 -30.047 1 98.69 279 ALA A N 1
ATOM 2036 C CA . ALA A 1 279 ? 4.875 -26.031 -29.031 1 98.69 279 ALA A CA 1
ATOM 2037 C C . ALA A 1 279 ? 4.719 -27.453 -29.562 1 98.69 279 ALA A C 1
ATOM 2039 O O . ALA A 1 279 ? 5.578 -28.312 -29.344 1 98.69 279 ALA A O 1
ATOM 2040 N N . GLY A 1 280 ? 3.633 -27.719 -30.281 1 98.75 280 GLY A N 1
ATOM 2041 C CA . GLY A 1 280 ? 3.432 -29.016 -30.891 1 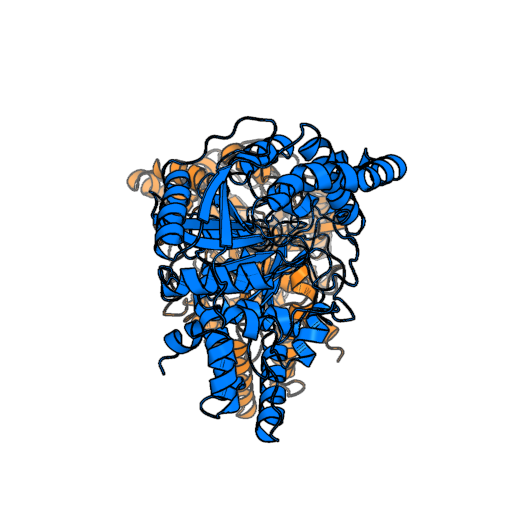98.75 280 GLY A CA 1
ATOM 2042 C C . GLY A 1 280 ? 4.543 -29.391 -31.859 1 98.75 280 GLY A C 1
ATOM 2043 O O . GLY A 1 280 ? 5.008 -30.531 -31.859 1 98.75 280 GLY A O 1
ATOM 2044 N N . ALA A 1 281 ? 4.906 -28.438 -32.625 1 98.75 281 ALA A N 1
ATOM 2045 C CA . ALA A 1 281 ? 5.984 -28.672 -33.594 1 98.75 281 ALA A CA 1
ATOM 2046 C C . ALA A 1 281 ? 7.289 -29 -32.875 1 98.75 281 ALA A C 1
ATOM 2048 O O . ALA A 1 281 ? 7.996 -29.938 -33.25 1 98.75 281 ALA A O 1
ATOM 2049 N N . LEU A 1 282 ? 7.598 -28.234 -31.875 1 98.69 282 LEU A N 1
ATOM 2050 C CA . LEU A 1 282 ? 8.812 -28.484 -31.109 1 98.69 282 LEU A CA 1
ATOM 2051 C C . LEU A 1 282 ? 8.789 -29.875 -30.484 1 98.69 282 LEU A C 1
ATOM 2053 O O . LEU A 1 282 ? 9.789 -30.578 -30.5 1 98.69 282 LEU A O 1
ATOM 2057 N N . LEU A 1 283 ? 7.668 -30.234 -29.906 1 98.81 283 LEU A N 1
ATOM 2058 C CA . LEU A 1 283 ? 7.551 -31.5 -29.219 1 98.81 283 LEU A CA 1
ATOM 2059 C C . LEU A 1 283 ? 7.672 -32.688 -30.188 1 98.81 283 LEU A C 1
ATOM 2061 O O . LEU A 1 283 ? 8.234 -33.719 -29.844 1 98.81 283 LEU A O 1
ATOM 2065 N N . ARG A 1 284 ? 7.172 -32.531 -31.406 1 98.69 284 ARG A N 1
ATOM 2066 C CA . ARG A 1 284 ? 7.383 -33.531 -32.438 1 98.69 284 ARG A CA 1
ATOM 2067 C C . ARG A 1 284 ? 8.867 -33.656 -32.75 1 98.69 284 ARG A C 1
ATOM 2069 O O . ARG A 1 284 ? 9.375 -34.781 -32.875 1 98.69 284 ARG A O 1
ATOM 2076 N N . ASP A 1 285 ? 9.469 -32.562 -32.875 1 98.56 285 ASP A N 1
ATOM 2077 C CA . ASP A 1 285 ? 10.891 -32.562 -33.188 1 98.56 285 ASP A CA 1
ATOM 2078 C C . ASP A 1 285 ? 11.695 -33.219 -32.094 1 98.56 285 ASP A C 1
ATOM 2080 O O . ASP A 1 285 ? 12.75 -33.812 -32.344 1 98.56 285 ASP A O 1
ATOM 2084 N N . LEU A 1 286 ? 11.195 -33.125 -30.906 1 98.38 286 LEU A N 1
ATOM 2085 C CA . LEU A 1 286 ? 11.883 -33.688 -29.75 1 98.38 286 LEU A CA 1
ATOM 2086 C C . LEU A 1 286 ? 11.57 -35.188 -29.609 1 98.38 286 LEU A C 1
ATOM 2088 O O . LEU A 1 286 ? 12.062 -35.844 -28.688 1 98.38 286 LEU A O 1
ATOM 2092 N N . GLY A 1 287 ? 10.664 -35.688 -30.406 1 98.44 287 GLY A N 1
ATOM 2093 C CA . GLY A 1 287 ? 10.477 -37.125 -30.484 1 98.44 287 GLY A CA 1
ATOM 2094 C C . GLY A 1 287 ? 9.172 -37.625 -29.875 1 98.44 287 GLY A C 1
ATOM 2095 O O . GLY A 1 287 ? 8.914 -38.812 -29.797 1 98.44 287 GLY A O 1
ATOM 2096 N N . HIS A 1 288 ? 8.32 -36.719 -29.516 1 98.88 288 HIS A N 1
ATOM 2097 C CA . HIS A 1 288 ? 7.047 -37.094 -28.891 1 98.88 288 HIS A CA 1
ATOM 2098 C C . HIS A 1 288 ? 5.973 -37.344 -29.953 1 98.88 288 HIS A C 1
ATOM 2100 O O . HIS A 1 288 ? 6.102 -36.875 -31.094 1 98.88 288 HIS A O 1
ATOM 2106 N N . ASP A 1 289 ? 4.961 -38.094 -29.609 1 98.81 289 ASP A N 1
ATOM 2107 C CA . ASP A 1 289 ? 3.766 -38.281 -30.438 1 98.81 289 ASP A CA 1
ATOM 2108 C C . ASP A 1 289 ? 2.732 -37.188 -30.125 1 98.81 289 ASP A C 1
ATOM 2110 O O . ASP A 1 289 ? 2.15 -37.188 -29.047 1 98.81 289 ASP A O 1
ATOM 2114 N N . VAL A 1 290 ? 2.541 -36.344 -31.125 1 98.81 290 VAL A N 1
ATOM 2115 C CA . VAL A 1 290 ? 1.679 -35.188 -30.891 1 98.81 290 VAL A CA 1
ATOM 2116 C C . VAL A 1 290 ? 0.418 -35.312 -31.734 1 98.81 290 VAL A C 1
ATOM 2118 O O . VAL A 1 290 ? 0.499 -35.531 -32.938 1 98.81 290 VAL A O 1
ATOM 2121 N N . VAL A 1 291 ? -0.729 -35.156 -31.125 1 98.5 291 VAL A N 1
ATOM 2122 C CA . VAL A 1 291 ? -2.006 -35.188 -31.828 1 98.5 291 VAL A CA 1
ATOM 2123 C C . VAL A 1 291 ? -2.846 -33.969 -31.422 1 98.5 291 VAL A C 1
ATOM 2125 O O . VAL A 1 291 ? -2.58 -33.344 -30.391 1 98.5 291 VAL A O 1
ATOM 2128 N N . VAL A 1 292 ? -3.768 -33.594 -32.25 1 98.38 292 VAL A N 1
ATOM 2129 C CA . VAL A 1 292 ? -4.766 -32.594 -31.875 1 98.38 292 VAL A CA 1
ATOM 2130 C C . VAL A 1 292 ? -6.012 -33.281 -31.344 1 98.38 292 VAL A C 1
ATOM 2132 O O . VAL A 1 292 ? -6.656 -34.062 -32.062 1 98.38 292 VAL A O 1
ATOM 2135 N N . ARG A 1 293 ? -6.273 -33.031 -30.078 1 98.06 293 ARG A N 1
ATOM 2136 C CA . ARG A 1 293 ? -7.426 -33.656 -29.422 1 98.06 293 ARG A CA 1
ATOM 2137 C C . ARG A 1 293 ? -7.863 -32.844 -28.219 1 98.06 293 ARG A C 1
ATOM 2139 O O . ARG A 1 293 ? -7.027 -32.312 -27.469 1 98.06 293 ARG A O 1
ATOM 2146 N N . ASP A 1 294 ? -9.172 -32.812 -28.016 1 97.5 294 ASP A N 1
ATOM 2147 C CA . ASP A 1 294 ? -9.719 -32.031 -26.922 1 97.5 294 ASP A CA 1
ATOM 2148 C C . ASP A 1 294 ? -10.211 -32.906 -25.797 1 97.5 294 ASP A C 1
ATOM 2150 O O . ASP A 1 294 ? -10.75 -34 -26.047 1 97.5 294 ASP A O 1
ATOM 2154 N N . PRO A 1 295 ? -9.984 -32.469 -24.516 1 97.56 295 PRO A N 1
ATOM 2155 C CA . PRO A 1 295 ? -10.727 -33.125 -23.438 1 97.56 295 PRO A CA 1
ATOM 2156 C C . PRO A 1 295 ? -12.242 -33 -23.594 1 97.56 295 PRO A C 1
ATOM 2158 O O . PRO A 1 295 ? -12.711 -32.062 -24.266 1 97.56 295 PRO A O 1
ATOM 2161 N N . ASP A 1 296 ? -12.914 -33.938 -22.984 1 95.75 296 ASP A N 1
ATOM 2162 C CA . ASP A 1 296 ? -14.367 -33.812 -22.906 1 95.75 296 ASP A CA 1
ATOM 2163 C C . ASP A 1 296 ? -14.789 -32.938 -21.734 1 95.75 296 ASP A C 1
ATOM 2165 O O . ASP A 1 296 ? -14.773 -33.344 -20.578 1 95.75 296 ASP A O 1
ATOM 2169 N N . TYR A 1 297 ? -15.211 -31.688 -22.094 1 95.31 297 TYR A N 1
ATOM 2170 C CA . TYR A 1 297 ? -15.672 -30.75 -21.078 1 95.31 297 TYR A CA 1
ATOM 2171 C C . TYR A 1 297 ? -17.188 -30.766 -20.969 1 95.31 297 TYR A C 1
ATOM 2173 O O . TYR A 1 297 ? -17.875 -30.062 -21.719 1 95.31 297 TYR A O 1
ATOM 2181 N N . PRO A 1 298 ? -17.703 -31.422 -20.016 1 93.06 298 PRO A N 1
ATOM 2182 C C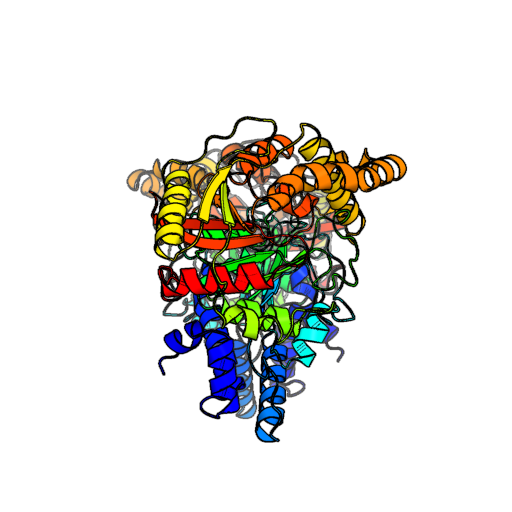A . PRO A 1 298 ? -19.156 -31.391 -19.859 1 93.06 298 PRO A CA 1
ATOM 2183 C C . PRO A 1 298 ? -19.688 -30 -19.547 1 93.06 298 PRO A C 1
ATOM 2185 O O . PRO A 1 298 ? -18.984 -29.188 -18.953 1 93.06 298 PRO A O 1
ATOM 2188 N N . ALA A 1 299 ? -20.938 -29.812 -19.844 1 87.19 299 ALA A N 1
ATOM 2189 C CA . ALA A 1 299 ? -21.594 -28.547 -19.547 1 87.19 299 ALA A CA 1
ATOM 2190 C C . ALA A 1 299 ? -21.625 -28.266 -18.047 1 87.19 299 ALA A C 1
ATOM 2192 O O . ALA A 1 299 ? -21.656 -27.109 -17.625 1 87.19 299 ALA A O 1
ATOM 2193 N N . SER A 1 300 ? -21.453 -29.312 -17.312 1 91.12 300 SER A N 1
ATOM 2194 C CA . SER A 1 300 ? -21.547 -29.203 -15.852 1 91.12 300 SER A CA 1
ATOM 2195 C C . SER A 1 300 ? -20.219 -28.781 -15.242 1 91.12 300 SER A C 1
ATOM 2197 O O . SER A 1 300 ? -20.125 -28.562 -14.031 1 91.12 300 SER A O 1
ATOM 2199 N N . THR A 1 301 ? -19.25 -28.641 -16.078 1 92.81 301 THR A N 1
ATOM 2200 C CA . THR A 1 301 ? -17.922 -28.312 -15.562 1 92.81 301 THR A CA 1
ATOM 2201 C C . THR A 1 301 ? -17.984 -27.047 -14.727 1 92.81 301 THR A C 1
ATOM 2203 O O . THR A 1 301 ? -17.625 -27.062 -13.539 1 92.81 301 THR A O 1
ATOM 2206 N N . TYR A 1 302 ? -18.547 -25.984 -15.203 1 92 302 TYR A N 1
ATOM 2207 C CA . TYR A 1 302 ? -18.562 -24.719 -14.484 1 92 302 TYR A CA 1
ATOM 2208 C C . TYR A 1 302 ? -19.719 -24.672 -13.484 1 92 302 TYR A C 1
ATOM 2210 O O . TYR A 1 302 ? -19.688 -23.906 -12.516 1 92 302 TYR A O 1
ATOM 2218 N N . ALA A 1 303 ? -20.703 -25.547 -13.734 1 92.12 303 ALA A N 1
ATOM 2219 C CA . ALA A 1 303 ? -21.781 -25.672 -12.758 1 92.12 303 ALA A CA 1
ATOM 2220 C C . ALA A 1 303 ? -21.281 -26.297 -11.461 1 92.12 303 ALA A C 1
ATOM 2222 O O . ALA A 1 303 ? -21.891 -26.125 -10.398 1 92.12 303 ALA A O 1
ATOM 2223 N N . ASN A 1 304 ? -20.188 -26.969 -11.578 1 94.75 304 ASN A N 1
ATOM 2224 C CA . ASN A 1 304 ? -19.531 -27.516 -10.398 1 94.75 304 ASN A CA 1
ATOM 2225 C C . ASN A 1 304 ? -18.5 -26.547 -9.82 1 94.75 304 ASN A C 1
ATOM 2227 O O . ASN A 1 304 ? -18.5 -26.297 -8.609 1 94.75 304 ASN A O 1
ATOM 2231 N N . TYR A 1 305 ? -17.719 -25.953 -10.625 1 95.31 305 TYR A N 1
ATOM 2232 C CA . TYR A 1 305 ? -16.609 -25.109 -10.203 1 95.31 305 TYR A CA 1
ATOM 2233 C C . TYR A 1 305 ? -17.125 -23.844 -9.539 1 95.31 305 TYR A C 1
ATOM 2235 O O . TYR A 1 305 ? -16.641 -23.453 -8.477 1 95.31 305 TYR A O 1
ATOM 2243 N N . LEU A 1 306 ? -18.094 -23.141 -10.148 1 94.75 306 LEU A N 1
ATOM 2244 C CA . LEU A 1 306 ? -18.484 -21.797 -9.742 1 94.75 306 LEU A CA 1
ATOM 2245 C C . LEU A 1 306 ? -19.094 -21.797 -8.336 1 94.75 306 LEU A C 1
ATOM 2247 O O . LEU A 1 306 ? -18.75 -20.953 -7.512 1 94.75 306 LEU A O 1
ATOM 2251 N N . PRO A 1 307 ? -19.938 -22.781 -8.055 1 95.75 307 PRO A N 1
ATOM 2252 C CA . PRO A 1 307 ? -20.438 -22.812 -6.676 1 95.75 307 PRO A CA 1
ATOM 2253 C C . PRO A 1 307 ? -19.328 -23 -5.648 1 95.75 307 PRO A C 1
ATOM 2255 O O . PRO A 1 307 ? -19.375 -22.406 -4.566 1 95.75 307 PRO A O 1
ATOM 2258 N N . ARG A 1 308 ? -18.328 -23.797 -5.957 1 96.5 308 ARG A N 1
ATOM 2259 C CA . ARG A 1 308 ? -17.188 -23.984 -5.059 1 96.5 308 ARG A CA 1
ATOM 2260 C C . ARG A 1 308 ? -16.391 -22.703 -4.895 1 96.5 308 ARG A C 1
ATOM 2262 O O . ARG A 1 308 ? -15.992 -22.344 -3.785 1 96.5 308 ARG A O 1
ATOM 2269 N N . PHE A 1 309 ? -16.25 -22.062 -6.012 1 96.69 309 PHE A N 1
ATOM 2270 C CA . PHE A 1 309 ? -15.547 -20.781 -6.039 1 96.69 309 PHE A CA 1
ATOM 2271 C C . PHE A 1 309 ? -16.266 -19.766 -5.172 1 96.69 309 PHE A C 1
ATOM 2273 O O . PHE A 1 309 ? -15.68 -19.172 -4.266 1 96.69 309 PHE A O 1
ATOM 2280 N N . PHE A 1 310 ? -17.531 -19.578 -5.383 1 97.25 310 PHE A N 1
ATOM 2281 C CA . PHE A 1 310 ? -18.312 -18.578 -4.664 1 97.25 310 PHE A CA 1
ATOM 2282 C C . PHE A 1 310 ? -18.422 -18.938 -3.189 1 97.25 310 PHE A C 1
ATOM 2284 O O . PHE A 1 310 ? -18.281 -18.078 -2.32 1 97.25 310 PHE A O 1
ATOM 2291 N N . ARG A 1 311 ? -18.656 -20.203 -2.891 1 97.38 311 ARG A N 1
ATOM 2292 C CA . ARG A 1 311 ? -18.75 -20.641 -1.503 1 97.38 311 ARG A CA 1
ATOM 2293 C C . ARG A 1 311 ? -17.422 -20.5 -0.779 1 97.38 311 ARG A C 1
ATOM 2295 O O . ARG A 1 311 ? -17.375 -20.094 0.389 1 97.38 311 ARG A O 1
ATOM 2302 N N . GLY A 1 312 ? -16.375 -20.844 -1.464 1 96.88 312 GLY A N 1
ATOM 2303 C CA . GLY A 1 312 ? -15.055 -20.641 -0.894 1 96.88 312 GLY A CA 1
ATOM 2304 C C . GLY A 1 312 ? -14.797 -19.203 -0.5 1 96.88 312 GLY A C 1
ATOM 2305 O O . GLY A 1 312 ? -14.281 -18.938 0.584 1 96.88 312 GLY A O 1
ATOM 2306 N N . ILE A 1 313 ? -15.195 -18.281 -1.322 1 97.25 313 ILE A N 1
ATOM 2307 C CA . ILE A 1 313 ? -15.023 -16.844 -1.062 1 97.25 313 ILE A CA 1
ATOM 2308 C C . ILE A 1 313 ? -15.906 -16.438 0.116 1 97.25 313 ILE A C 1
ATOM 2310 O O . ILE A 1 313 ? -15.469 -15.672 0.981 1 97.25 313 ILE A O 1
ATOM 2314 N N . SER A 1 314 ? -17.109 -16.938 0.099 1 97.69 314 SER A N 1
ATOM 2315 C CA . SER A 1 314 ? -18.031 -16.656 1.2 1 97.69 314 SER A CA 1
ATOM 2316 C C . SER A 1 314 ? -17.453 -17.125 2.533 1 97.69 314 SER A C 1
ATOM 2318 O O . SER A 1 314 ? -17.484 -16.391 3.521 1 97.69 314 SER A O 1
ATOM 2320 N N . ASP A 1 315 ? -16.906 -18.344 2.51 1 96.94 315 ASP A N 1
ATOM 2321 C CA . ASP A 1 315 ? -16.297 -18.891 3.713 1 96.94 315 ASP A CA 1
ATOM 2322 C C . ASP A 1 315 ? -15.109 -18.047 4.168 1 96.94 315 ASP A C 1
ATOM 2324 O O . ASP A 1 315 ? -14.961 -17.766 5.359 1 96.94 315 ASP A O 1
ATOM 2328 N N . ASP A 1 316 ? -14.305 -17.641 3.26 1 97.06 316 ASP A N 1
ATOM 2329 C CA . ASP A 1 316 ? -13.141 -16.812 3.566 1 97.06 316 ASP A CA 1
ATOM 2330 C C . ASP A 1 316 ? -13.555 -15.453 4.105 1 97.06 316 ASP A C 1
ATOM 2332 O O . ASP A 1 316 ? -12.922 -14.922 5.02 1 97.06 316 ASP A O 1
ATOM 2336 N N . ALA A 1 317 ? -14.531 -14.852 3.475 1 97.94 317 ALA A N 1
ATOM 2337 C CA . ALA A 1 317 ? -15.047 -13.562 3.934 1 97.94 317 ALA A CA 1
ATOM 2338 C C . ALA A 1 317 ? -15.539 -13.656 5.375 1 97.94 317 ALA A C 1
ATOM 2340 O O . ALA A 1 317 ? -15.219 -12.797 6.203 1 97.94 317 ALA A O 1
ATOM 2341 N N . ASP A 1 318 ? -16.297 -14.734 5.688 1 96.69 318 ASP A N 1
ATOM 2342 C CA . ASP A 1 318 ? -16.859 -14.945 7.016 1 96.69 318 ASP A CA 1
ATOM 2343 C C . ASP A 1 318 ? -15.773 -15.203 8.047 1 96.69 318 ASP A C 1
ATOM 2345 O O . ASP A 1 318 ? -15.93 -14.891 9.227 1 96.69 318 ASP A O 1
ATOM 2349 N N . ALA A 1 319 ? -14.664 -15.727 7.582 1 96.19 319 ALA A N 1
ATOM 2350 C CA . ALA A 1 319 ? -13.586 -16.109 8.484 1 96.19 319 ALA A CA 1
ATOM 2351 C C . ALA A 1 319 ? -12.719 -14.906 8.844 1 96.19 319 ALA A C 1
ATOM 2353 O O . ALA A 1 319 ? -11.906 -14.969 9.773 1 96.19 319 ALA A O 1
ATOM 2354 N N . GLN A 1 320 ? -12.906 -13.766 8.156 1 97.06 320 GLN A N 1
ATOM 2355 C CA . GLN A 1 320 ? -12.133 -12.57 8.492 1 97.06 320 GLN A CA 1
ATOM 2356 C C . GLN A 1 320 ? -12.516 -12.039 9.875 1 97.06 320 GLN A C 1
ATOM 2358 O O . GLN A 1 320 ? -13.672 -12.148 10.289 1 97.06 320 GLN A O 1
ATOM 2363 N N . ALA A 1 321 ? -11.523 -11.453 10.578 1 97.19 321 ALA A N 1
ATOM 2364 C CA . ALA A 1 321 ? -11.797 -10.836 11.875 1 97.19 321 ALA A CA 1
ATOM 2365 C C . ALA A 1 321 ? -12.766 -9.664 11.734 1 97.19 321 ALA A C 1
ATOM 2367 O O . ALA A 1 321 ? -13.57 -9.414 12.625 1 97.19 321 ALA A O 1
ATOM 2368 N N . HIS A 1 322 ? -12.68 -8.922 10.586 1 97 322 HIS A N 1
ATOM 2369 C CA . HIS A 1 322 ? -13.531 -7.754 10.336 1 97 322 HIS A CA 1
ATOM 2370 C C . HIS A 1 322 ? -14.117 -7.793 8.93 1 97 322 HIS A C 1
ATOM 2372 O O . HIS A 1 322 ? -13.75 -6.977 8.078 1 97 322 HIS A O 1
ATOM 2378 N N . PRO A 1 323 ? -15.125 -8.633 8.758 1 97.12 323 PRO A N 1
ATOM 2379 C CA . PRO A 1 323 ? -15.727 -8.766 7.426 1 97.12 323 PRO A CA 1
ATOM 2380 C C . PRO A 1 323 ? -16.328 -7.453 6.914 1 97.12 323 PRO A C 1
ATOM 2382 O O . PRO A 1 323 ? -16.438 -7.254 5.699 1 97.12 323 PRO A O 1
ATOM 2385 N N . ASP A 1 324 ? -16.641 -6.535 7.789 1 95.19 324 ASP A N 1
ATOM 2386 C CA . ASP A 1 324 ? -17.234 -5.25 7.434 1 95.19 324 ASP A CA 1
ATOM 2387 C C . ASP A 1 324 ? -16.219 -4.355 6.719 1 95.19 324 ASP A C 1
ATOM 2389 O O . ASP A 1 324 ? -16.594 -3.354 6.105 1 95.19 324 ASP A O 1
ATOM 2393 N N . ARG A 1 325 ? -14.961 -4.73 6.73 1 96.5 325 ARG A N 1
ATOM 2394 C CA . ARG A 1 325 ? -13.922 -3.908 6.121 1 96.5 325 ARG A CA 1
ATOM 2395 C C . ARG A 1 325 ? -13.531 -4.441 4.746 1 96.5 325 ARG A C 1
ATOM 2397 O O . ARG A 1 325 ? -12.625 -3.916 4.102 1 96.5 325 ARG A O 1
ATOM 2404 N N . LEU A 1 326 ? -14.242 -5.461 4.297 1 97.38 326 LEU A N 1
ATOM 2405 C CA . LEU A 1 326 ? -14.016 -5.973 2.949 1 97.38 326 LEU A CA 1
ATOM 2406 C C . LEU A 1 326 ? -14.531 -4.992 1.899 1 97.38 326 LEU A C 1
ATOM 2408 O O . LEU A 1 326 ? -15.438 -4.207 2.17 1 97.38 326 LEU A O 1
ATOM 2412 N N . GLU A 1 327 ? -13.906 -5.004 0.751 1 96.19 327 GLU A N 1
ATOM 2413 C CA . GLU A 1 327 ? -14.352 -4.176 -0.365 1 96.19 327 GLU A CA 1
ATOM 2414 C C . GLU A 1 327 ? -15.773 -4.535 -0.784 1 96.19 327 GLU A C 1
ATOM 2416 O O . GLU A 1 327 ? -16.188 -5.688 -0.653 1 96.19 327 GLU A O 1
ATOM 2421 N N . ALA A 1 328 ? -16.469 -3.559 -1.343 1 94.81 328 ALA A N 1
ATOM 2422 C CA . ALA A 1 328 ? -17.844 -3.76 -1.765 1 94.81 328 ALA A CA 1
ATOM 2423 C C . ALA A 1 328 ? -17.953 -4.891 -2.783 1 94.81 328 ALA A C 1
ATOM 2425 O O . ALA A 1 328 ? -18.891 -5.695 -2.732 1 94.81 328 ALA A O 1
ATOM 2426 N N . ARG A 1 329 ? -17.047 -4.953 -3.697 1 95.94 329 ARG A N 1
ATOM 2427 C CA . ARG A 1 329 ? -17.047 -6.004 -4.711 1 95.94 329 ARG A CA 1
ATOM 2428 C C . ARG A 1 329 ? -16.891 -7.379 -4.074 1 95.94 329 ARG A C 1
ATOM 2430 O O . ARG A 1 329 ? -17.594 -8.328 -4.445 1 95.94 329 ARG A O 1
ATOM 2437 N N . THR A 1 330 ? -15.984 -7.496 -3.143 1 97.38 330 THR A N 1
ATOM 2438 C CA . THR A 1 330 ? -15.742 -8.75 -2.441 1 97.38 330 THR A CA 1
ATOM 2439 C C . THR A 1 330 ? -16.969 -9.18 -1.643 1 97.38 330 THR A C 1
ATOM 2441 O O . THR A 1 330 ? -17.344 -10.352 -1.657 1 97.38 330 THR A O 1
ATOM 2444 N N . ARG A 1 331 ? -17.609 -8.25 -0.992 1 97.19 331 ARG A N 1
ATOM 2445 C CA . ARG A 1 331 ? -18.812 -8.555 -0.228 1 97.19 331 ARG A CA 1
ATOM 2446 C C . ARG A 1 331 ? -19.938 -9.047 -1.143 1 97.19 331 ARG A C 1
ATOM 2448 O O . ARG A 1 331 ? -20.672 -9.969 -0.785 1 97.19 331 ARG A O 1
ATOM 2455 N N . ALA A 1 332 ? -20.016 -8.43 -2.291 1 97.06 332 ALA A N 1
ATOM 2456 C CA . ALA A 1 332 ? -21.031 -8.844 -3.256 1 97.06 332 ALA A CA 1
ATOM 2457 C C . ALA A 1 332 ? -20.781 -10.266 -3.736 1 97.06 332 ALA A C 1
ATOM 2459 O O . ALA A 1 332 ? -21.719 -11.062 -3.85 1 97.06 332 ALA A O 1
ATOM 2460 N N . ILE A 1 333 ? -19.578 -10.609 -4 1 97.31 333 ILE A N 1
ATOM 2461 C CA . ILE A 1 333 ? -19.219 -11.953 -4.453 1 97.31 333 ILE A CA 1
ATOM 2462 C C . ILE A 1 333 ? -19.469 -12.961 -3.326 1 97.31 333 ILE A C 1
ATOM 2464 O O . ILE A 1 333 ? -20 -14.039 -3.557 1 97.31 333 ILE A O 1
ATOM 2468 N N . ALA A 1 334 ? -19.047 -12.609 -2.111 1 97.5 334 ALA A N 1
ATOM 2469 C CA . ALA A 1 334 ? -19.266 -13.469 -0.949 1 97.5 334 ALA A CA 1
ATOM 2470 C C . ALA A 1 334 ? -20.75 -13.742 -0.744 1 97.5 334 ALA A C 1
ATOM 2472 O O . ALA A 1 334 ? -21.141 -14.859 -0.371 1 97.5 334 ALA A O 1
ATOM 2473 N N . ARG A 1 335 ? -21.578 -12.742 -1.017 1 96.88 335 ARG A N 1
ATOM 2474 C CA . ARG A 1 335 ? -23.031 -12.906 -0.877 1 96.88 335 ARG A CA 1
ATOM 2475 C C . ARG A 1 335 ? -23.562 -13.961 -1.847 1 96.88 335 ARG A C 1
ATOM 2477 O O . ARG A 1 335 ? -24.422 -14.766 -1.489 1 96.88 335 ARG A O 1
ATOM 2484 N N . LEU A 1 336 ? -23.047 -14.008 -3.006 1 94.94 336 LEU A N 1
ATOM 2485 C CA . LEU A 1 336 ? -23.453 -15.016 -3.982 1 94.94 336 LEU A CA 1
ATOM 2486 C C . LEU A 1 336 ? -23.141 -16.422 -3.469 1 94.94 336 LEU A C 1
ATOM 2488 O O . LEU A 1 336 ? -23.922 -17.344 -3.693 1 94.94 336 LEU A O 1
ATOM 2492 N N . GLY A 1 337 ? -22 -16.562 -2.779 1 95.94 337 GLY A N 1
ATOM 2493 C CA . GLY A 1 337 ? -21.594 -17.859 -2.25 1 95.94 337 GLY A CA 1
ATOM 2494 C C . GLY A 1 337 ? -22.453 -18.312 -1.079 1 95.94 337 GLY A C 1
ATOM 2495 O O . GLY A 1 337 ? -22.547 -19.516 -0.815 1 95.94 337 GLY A O 1
ATOM 2496 N N . SER A 1 338 ? -23.016 -17.328 -0.418 1 95.5 338 SER A N 1
ATOM 2497 C CA . SER A 1 338 ? -23.781 -17.625 0.783 1 95.5 338 SER A CA 1
ATOM 2498 C C . SER A 1 338 ? -25.078 -18.359 0.438 1 95.5 338 SER A C 1
ATOM 2500 O O . SER A 1 338 ? -25.703 -18.969 1.305 1 95.5 338 SER A O 1
ATOM 2502 N N . PHE A 1 339 ? -25.422 -18.422 -0.807 1 94.88 339 PHE A N 1
ATOM 2503 C CA . PHE A 1 339 ? -26.672 -19.047 -1.225 1 94.88 339 PHE A CA 1
ATOM 2504 C C . PHE A 1 339 ? -26.484 -20.547 -1.417 1 94.88 339 PHE A C 1
ATOM 2506 O O . PHE A 1 339 ? -27.469 -21.281 -1.574 1 94.88 339 PHE A O 1
ATOM 2513 N N . PHE A 1 340 ? -25.281 -21.031 -1.413 1 95.69 340 PHE A N 1
ATOM 2514 C CA . PHE A 1 340 ? -25.016 -22.453 -1.555 1 95.69 340 PHE A CA 1
ATOM 2515 C C . PHE A 1 340 ? -24.938 -23.125 -0.19 1 95.69 340 PHE A C 1
ATOM 2517 O O . PHE A 1 340 ? -23.969 -22.922 0.547 1 95.69 340 PHE A O 1
ATOM 2524 N N . SER A 1 341 ? -25.844 -24 0.09 1 95 341 SER A N 1
ATOM 2525 C CA . SER A 1 341 ? -25.906 -24.672 1.379 1 95 341 SER A CA 1
ATOM 2526 C C . SER A 1 341 ? -24.844 -25.766 1.484 1 95 341 SER A C 1
ATOM 2528 O O . SER A 1 341 ? -24.281 -26.188 0.472 1 95 341 SER A O 1
ATOM 2530 N N . ASP A 1 342 ? -24.641 -26.203 2.678 1 94.5 342 ASP A N 1
ATOM 2531 C CA . ASP A 1 342 ? -23.688 -27.297 2.91 1 94.5 342 ASP A CA 1
ATOM 2532 C C . ASP A 1 342 ? -24.125 -28.562 2.186 1 94.5 342 ASP A C 1
ATOM 2534 O O . ASP A 1 342 ? -23.281 -29.312 1.672 1 94.5 342 ASP A O 1
ATOM 2538 N N . ARG A 1 343 ? -25.375 -28.75 2.188 1 95.5 343 ARG A N 1
ATOM 2539 C CA . ARG A 1 343 ? -25.906 -29.938 1.523 1 95.5 343 ARG A CA 1
ATOM 2540 C C . ARG A 1 343 ? -25.656 -29.891 0.02 1 95.5 343 ARG A C 1
ATOM 2542 O O . ARG A 1 343 ? -25.234 -30.875 -0.58 1 95.5 343 ARG A O 1
ATOM 2549 N N . ARG A 1 344 ? -25.906 -28.75 -0.521 1 94.62 344 ARG A N 1
ATOM 2550 C CA . ARG A 1 344 ? -25.656 -28.578 -1.95 1 94.62 344 ARG A CA 1
ATOM 2551 C C . ARG A 1 344 ? -24.188 -28.719 -2.279 1 94.62 344 ARG A C 1
ATOM 2553 O O . ARG A 1 344 ? -23.828 -29.328 -3.291 1 94.62 344 ARG A O 1
ATOM 2560 N N . MET A 1 345 ? -23.391 -28.188 -1.423 1 95.44 345 MET A N 1
ATOM 2561 C CA . MET A 1 345 ? -21.938 -28.266 -1.657 1 95.44 345 MET A CA 1
ATOM 2562 C C . MET A 1 345 ? -21.453 -29.703 -1.548 1 95.44 345 MET A C 1
ATOM 2564 O O . MET A 1 345 ? -20.594 -30.141 -2.324 1 95.44 345 MET A O 1
ATOM 2568 N N . ALA A 1 346 ? -22 -30.438 -0.639 1 95.19 346 ALA A N 1
ATOM 2569 C CA . ALA A 1 346 ? -21.641 -31.859 -0.503 1 95.19 346 ALA A CA 1
ATOM 2570 C C . ALA A 1 346 ? -22.016 -32.625 -1.758 1 95.19 346 ALA A C 1
ATOM 2572 O O . ALA A 1 346 ? -21.266 -33.5 -2.207 1 95.19 346 ALA A O 1
ATOM 2573 N N . ALA A 1 347 ? -23.141 -32.281 -2.258 1 94.88 347 ALA A N 1
ATOM 2574 C CA . ALA A 1 347 ? -23.594 -32.938 -3.477 1 94.88 347 ALA A CA 1
ATOM 2575 C C . ALA A 1 347 ? -22.688 -32.625 -4.656 1 94.88 347 ALA A C 1
ATOM 2577 O O . ALA A 1 347 ? -22.406 -33.5 -5.484 1 94.88 347 ALA A O 1
ATOM 2578 N N . LEU A 1 348 ? -22.297 -31.438 -4.723 1 93.56 348 LEU A N 1
ATOM 2579 C CA . LEU A 1 348 ? -21.406 -31 -5.789 1 93.56 348 LEU A CA 1
ATOM 2580 C C . LEU A 1 348 ? -20.047 -31.672 -5.672 1 93.56 348 LEU A C 1
ATOM 2582 O O . LEU A 1 348 ? -19.469 -32.094 -6.68 1 93.56 348 LEU A O 1
ATOM 2586 N N . ARG A 1 349 ? -19.562 -31.766 -4.477 1 93.38 349 ARG A N 1
ATOM 2587 C CA . ARG A 1 349 ? -18.281 -32.406 -4.246 1 93.38 349 ARG A CA 1
ATOM 2588 C C . ARG A 1 349 ? -18.344 -33.906 -4.594 1 93.38 349 ARG A C 1
ATOM 2590 O O . ARG A 1 349 ? -17.391 -34.469 -5.145 1 93.38 349 ARG A O 1
ATOM 2597 N N . ALA A 1 350 ? -19.484 -34.469 -4.332 1 93.75 350 ALA A N 1
ATOM 2598 C CA . ALA A 1 350 ? -19.688 -35.875 -4.664 1 93.75 350 ALA A CA 1
ATOM 2599 C C . ALA A 1 350 ? -19.734 -36.094 -6.176 1 93.75 350 ALA A C 1
ATOM 2601 O O . ALA A 1 350 ? -19.281 -37.125 -6.688 1 93.75 350 ALA A O 1
ATOM 2602 N N . ALA A 1 351 ? -20.203 -35.125 -6.824 1 93.69 351 ALA A N 1
ATOM 2603 C CA . ALA A 1 351 ? -20.375 -35.219 -8.273 1 93.69 351 ALA A CA 1
ATOM 2604 C C . ALA A 1 351 ? -19.047 -35 -8.992 1 93.69 351 ALA A C 1
ATOM 2606 O O . ALA A 1 351 ? -18.922 -35.281 -10.188 1 93.69 351 ALA A O 1
ATOM 2607 N N . GLU A 1 352 ? -18.047 -34.531 -8.305 1 93.94 352 GLU A N 1
ATOM 2608 C CA . GLU A 1 352 ? -16.734 -34.25 -8.883 1 93.94 352 GLU A CA 1
ATOM 2609 C C . GLU A 1 352 ? -16.141 -35.5 -9.531 1 93.94 352 GLU A C 1
ATOM 2611 O O . GLU A 1 352 ? -15.516 -35.438 -10.594 1 93.94 352 GLU A O 1
ATOM 2616 N N . VAL A 1 353 ? -16.375 -36.625 -8.984 1 93.94 353 VAL A N 1
ATOM 2617 C CA . VAL A 1 353 ? -15.734 -37.875 -9.414 1 93.94 353 VAL A CA 1
ATOM 2618 C C . VAL A 1 353 ? -16.141 -38.188 -10.852 1 93.94 353 VAL A C 1
ATOM 2620 O O . VAL A 1 353 ? -15.297 -38.469 -11.695 1 93.94 353 VAL A O 1
ATOM 2623 N N . VAL A 1 354 ? -17.375 -38.094 -11.102 1 94.25 354 VAL A N 1
ATOM 2624 C CA . VAL A 1 354 ? -17.906 -38.406 -12.422 1 94.25 354 VAL A CA 1
ATOM 2625 C C . VAL A 1 354 ? -17.422 -37.375 -13.438 1 94.25 354 VAL A C 1
ATOM 2627 O O . VAL A 1 354 ? -17 -37.719 -14.539 1 94.25 354 VAL A O 1
ATOM 2630 N N . LEU A 1 355 ? -17.5 -36.219 -13.062 1 94.56 355 LEU A N 1
ATOM 2631 C CA . LEU A 1 355 ? -17.094 -35.125 -13.922 1 94.56 355 LEU A CA 1
ATOM 2632 C C . LEU A 1 355 ? -15.602 -35.219 -14.242 1 94.56 355 LEU A C 1
ATOM 2634 O O . LEU A 1 355 ? -15.203 -35.062 -15.398 1 94.56 355 LEU A O 1
ATOM 2638 N N . SER A 1 356 ? -14.82 -35.469 -13.242 1 95.81 356 SER A N 1
ATOM 2639 C CA . SER A 1 356 ? -13.375 -35.562 -13.398 1 95.81 356 SER A CA 1
ATOM 2640 C C . SER A 1 356 ? -13.008 -36.75 -14.289 1 95.81 356 SER A C 1
ATOM 2642 O O . SER A 1 356 ? -12.102 -36.656 -15.117 1 95.81 356 SER A O 1
ATOM 2644 N N . SER A 1 357 ? -13.734 -37.812 -14.07 1 96.25 357 SER A N 1
ATOM 2645 C CA . SER A 1 357 ? -13.461 -39 -14.883 1 96.25 357 SER A CA 1
ATOM 2646 C C . SER A 1 357 ? -13.688 -38.719 -16.359 1 96.25 357 SER A C 1
ATOM 2648 O O . SER A 1 357 ? -12.914 -39.156 -17.203 1 96.25 357 SER A O 1
ATOM 2650 N N . ARG A 1 358 ? -14.688 -38 -16.625 1 96.12 358 ARG A N 1
ATOM 2651 C CA . ARG A 1 358 ? -14.992 -37.688 -18 1 96.12 358 ARG A CA 1
ATOM 2652 C C . ARG A 1 358 ? -13.93 -36.781 -18.609 1 96.12 358 ARG A C 1
ATOM 2654 O O . ARG A 1 358 ? -13.43 -37.031 -19.703 1 96.12 358 ARG A O 1
ATOM 2661 N N . ILE A 1 359 ? -13.586 -35.75 -17.953 1 97 359 ILE A N 1
ATOM 2662 C CA . ILE A 1 359 ? -12.602 -34.812 -18.422 1 97 359 ILE A CA 1
ATOM 2663 C C . ILE A 1 359 ? -11.242 -35.469 -18.562 1 97 359 ILE A C 1
ATOM 2665 O O . ILE A 1 359 ? -10.523 -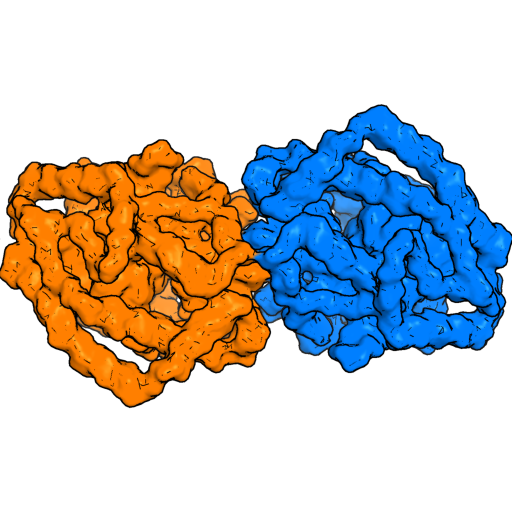35.25 -19.531 1 97 359 ILE A O 1
ATOM 2669 N N . GLN A 1 360 ? -10.914 -36.375 -17.641 1 97.38 360 GLN A N 1
ATOM 2670 C CA . GLN A 1 360 ? -9.602 -37.031 -17.578 1 97.38 360 GLN A CA 1
ATOM 2671 C C . GLN A 1 360 ? -9.516 -38.188 -18.547 1 97.38 360 GLN A C 1
ATOM 2673 O O . GLN A 1 360 ? -8.445 -38.781 -18.734 1 97.38 360 GLN A O 1
ATOM 2678 N N . SER A 1 361 ? -10.617 -38.5 -19.188 1 97.75 361 SER A N 1
ATOM 2679 C CA . SER A 1 361 ? -10.617 -39.625 -20.109 1 97.75 361 SER A CA 1
ATOM 2680 C C . SER A 1 361 ? -9.617 -39.438 -21.25 1 97.75 361 SER A C 1
ATOM 2682 O O . SER A 1 361 ? -9.141 -40.406 -21.844 1 97.75 361 SER A O 1
ATOM 2684 N N . ILE A 1 362 ? -9.289 -38.219 -21.469 1 97.94 362 ILE A N 1
ATOM 2685 C CA . ILE A 1 362 ? -8.32 -37.938 -22.516 1 97.94 362 ILE A CA 1
ATOM 2686 C C . ILE A 1 362 ? -6.973 -38.562 -22.172 1 97.94 362 ILE A C 1
ATOM 2688 O O . ILE A 1 362 ? -6.203 -38.938 -23.062 1 97.94 362 ILE A O 1
ATOM 2692 N N . PHE A 1 363 ? -6.688 -38.75 -20.969 1 98.19 363 PHE A N 1
ATOM 2693 C CA . PHE A 1 363 ? -5.391 -39.219 -20.516 1 98.19 363 PHE A CA 1
ATOM 2694 C C . PHE A 1 363 ? -5.312 -40.75 -20.641 1 98.19 363 PHE A C 1
ATOM 2696 O O . PHE A 1 363 ? -4.262 -41.344 -20.391 1 98.19 363 PHE A O 1
ATOM 2703 N N . ASP A 1 364 ? -6.402 -41.312 -21.047 1 97.19 364 ASP A N 1
ATOM 2704 C CA . ASP A 1 364 ? -6.34 -42.719 -21.484 1 97.19 364 ASP A CA 1
ATOM 2705 C C . ASP A 1 364 ? -5.527 -42.844 -22.766 1 97.19 364 ASP A C 1
ATOM 2707 O O . ASP A 1 364 ? -4.969 -43.906 -23.047 1 97.19 364 ASP A O 1
ATOM 2711 N N . ASP A 1 365 ? -5.441 -41.812 -23.406 1 96.62 365 ASP A N 1
ATOM 2712 C CA . ASP A 1 365 ? -4.84 -41.875 -24.734 1 96.62 365 ASP A CA 1
ATOM 2713 C C . ASP A 1 365 ? -3.531 -41.062 -24.781 1 96.62 365 ASP A C 1
ATOM 2715 O O . ASP A 1 365 ? -2.701 -41.281 -25.656 1 96.62 365 ASP A O 1
ATOM 2719 N N . VAL A 1 366 ? -3.439 -40.125 -23.875 1 98.44 366 VAL A N 1
ATOM 2720 C CA . VAL A 1 366 ? -2.252 -39.281 -23.922 1 98.44 366 VAL A CA 1
ATOM 2721 C C . VAL A 1 366 ? -1.662 -39.156 -22.531 1 98.44 366 VAL A C 1
ATOM 2723 O O . VAL A 1 366 ? -2.312 -39.5 -21.531 1 98.44 366 VAL A O 1
ATOM 2726 N N . ASP A 1 367 ? -0.449 -38.625 -22.438 1 98.62 367 ASP A N 1
ATOM 2727 C CA . ASP A 1 367 ? 0.265 -38.406 -21.172 1 98.62 367 ASP A CA 1
ATOM 2728 C C . ASP A 1 367 ? 0.177 -36.969 -20.719 1 98.62 367 ASP A C 1
ATOM 2730 O O . ASP A 1 367 ? 0.218 -36.688 -19.516 1 98.62 367 ASP A O 1
ATOM 2734 N N . VAL A 1 368 ? 0.137 -36.094 -21.688 1 98.88 368 VAL A N 1
ATOM 2735 C CA . VAL A 1 368 ? 0.137 -34.656 -21.406 1 98.88 368 VAL A CA 1
ATOM 2736 C C . VAL A 1 368 ? -0.806 -33.938 -22.375 1 98.88 368 VAL A C 1
ATOM 2738 O O . VAL A 1 368 ? -0.905 -34.312 -23.547 1 98.88 368 VAL A O 1
ATOM 2741 N N . VAL A 1 369 ? -1.511 -32.969 -21.875 1 98.88 369 VAL A N 1
ATOM 2742 C CA . VAL A 1 369 ? -2.305 -32.062 -22.719 1 98.88 369 VAL A CA 1
ATOM 2743 C C . VAL A 1 369 ? -1.671 -30.688 -22.719 1 98.88 369 VAL A C 1
ATOM 2745 O O . VAL A 1 369 ? -1.312 -30.156 -21.656 1 98.88 369 VAL A O 1
ATOM 2748 N N . VAL A 1 370 ? -1.499 -30.094 -23.891 1 98.88 370 VAL A N 1
ATOM 2749 C CA . VAL A 1 370 ? -0.954 -28.75 -24.031 1 98.88 370 VAL A CA 1
ATOM 2750 C C . VAL A 1 370 ? -2.068 -27.781 -24.422 1 98.88 370 VAL A C 1
ATOM 2752 O O . VAL A 1 370 ? -2.791 -28.016 -25.391 1 98.88 370 VAL A O 1
ATOM 2755 N N . THR A 1 371 ? -2.248 -26.781 -23.688 1 98.81 371 THR A N 1
ATOM 2756 C CA . THR A 1 371 ? -3.219 -25.719 -23.969 1 98.81 371 THR A CA 1
ATOM 2757 C C . THR A 1 371 ? -2.545 -24.359 -23.969 1 98.81 371 THR A C 1
ATOM 2759 O O . THR A 1 371 ? -1.386 -24.219 -23.578 1 98.81 371 THR A O 1
ATOM 2762 N N . PRO A 1 372 ? -3.264 -23.328 -24.469 1 98.19 372 PRO A N 1
ATOM 2763 C CA . PRO A 1 372 ? -2.744 -21.984 -24.203 1 98.19 372 PRO A CA 1
ATOM 2764 C C . PRO A 1 372 ? -2.643 -21.688 -22.703 1 98.19 372 PRO A C 1
ATOM 2766 O O . PRO A 1 372 ? -3.332 -22.312 -21.891 1 98.19 372 PRO A O 1
ATOM 2769 N N . GLY A 1 373 ? -1.714 -20.844 -22.312 1 97.38 373 GLY A N 1
ATOM 2770 C CA . GLY A 1 373 ? -1.82 -20.266 -20.984 1 97.38 373 GLY A CA 1
ATOM 2771 C C . GLY A 1 373 ? -3.051 -19.406 -20.812 1 97.38 373 GLY A C 1
ATOM 2772 O O . GLY A 1 373 ? -4.145 -19.906 -20.547 1 97.38 373 GLY A O 1
ATOM 2773 N N . ALA A 1 374 ? -2.879 -18.141 -21.062 1 97.69 374 ALA A N 1
ATOM 2774 C CA . ALA A 1 374 ? -4.008 -17.203 -21.031 1 97.69 374 ALA A CA 1
ATOM 2775 C C . ALA A 1 374 ? -4.555 -16.969 -22.438 1 97.69 374 ALA A C 1
ATOM 2777 O O . ALA A 1 374 ? -3.879 -17.266 -23.438 1 97.69 374 ALA A O 1
ATOM 2778 N N . ALA A 1 375 ? -5.777 -16.5 -22.5 1 97.75 375 ALA A N 1
ATOM 2779 C CA . ALA A 1 375 ? -6.391 -16.203 -23.797 1 97.75 375 ALA A CA 1
ATOM 2780 C C . ALA A 1 375 ? -5.867 -14.883 -24.359 1 97.75 375 ALA A C 1
ATOM 2782 O O . ALA A 1 375 ? -5.762 -14.711 -25.578 1 97.75 375 ALA A O 1
ATOM 2783 N N . THR A 1 376 ? -5.656 -13.945 -23.469 1 97.06 376 THR A N 1
ATOM 2784 C CA . THR A 1 376 ? -5.109 -12.648 -23.844 1 97.06 376 THR A CA 1
ATOM 2785 C C . THR A 1 376 ? -4.152 -12.141 -22.766 1 97.06 376 THR A C 1
ATOM 2787 O O . THR A 1 376 ? -3.975 -12.781 -21.719 1 97.06 376 THR A O 1
ATOM 2790 N N . GLY A 1 377 ? -3.518 -11.023 -23.047 1 97.62 377 GLY A N 1
ATOM 2791 C CA . GLY A 1 377 ? -2.549 -10.453 -22.125 1 97.62 377 GLY A CA 1
ATOM 2792 C C . GLY A 1 377 ? -3.189 -9.82 -20.906 1 97.62 377 GLY A C 1
ATOM 2793 O O . GLY A 1 377 ? -4.418 -9.805 -20.781 1 97.62 377 GLY A O 1
ATOM 2794 N N . PRO A 1 378 ? -2.367 -9.406 -19.984 1 98.31 378 PRO A N 1
ATOM 2795 C CA . PRO A 1 378 ? -2.85 -8.844 -18.719 1 98.31 378 PRO A CA 1
ATOM 2796 C C . PRO A 1 378 ? -3.582 -7.516 -18.906 1 98.31 378 PRO A C 1
ATOM 2798 O O . PRO A 1 378 ? -3.293 -6.77 -19.844 1 98.31 378 PRO A O 1
ATOM 2801 N N . SER A 1 379 ? -4.492 -7.219 -18 1 97.94 379 SER A N 1
ATOM 2802 C CA . SER A 1 379 ? -5.238 -5.961 -18.016 1 97.94 379 SER A CA 1
ATOM 2803 C C . SER A 1 379 ? -4.375 -4.805 -17.516 1 97.94 379 SER A C 1
ATOM 2805 O O . SER A 1 379 ? -3.354 -5.023 -16.859 1 97.94 379 SER A O 1
ATOM 2807 N N . ARG A 1 380 ? -4.832 -3.586 -17.844 1 97.31 380 ARG A N 1
ATOM 2808 C CA . ARG A 1 380 ? -4.184 -2.383 -17.344 1 97.31 380 ARG A CA 1
ATOM 2809 C C . ARG A 1 380 ? -4.441 -2.219 -15.844 1 97.31 380 ARG A C 1
ATOM 2811 O O . ARG A 1 380 ? -5.492 -2.621 -15.344 1 97.31 380 ARG A O 1
ATOM 2818 N N . ILE A 1 381 ? -3.516 -1.611 -15.164 1 97.94 381 ILE A N 1
ATOM 2819 C CA . ILE A 1 381 ? -3.707 -1.228 -13.773 1 97.94 381 ILE A CA 1
ATOM 2820 C C . ILE A 1 381 ? -4.949 -0.351 -13.641 1 97.94 381 ILE A C 1
ATOM 2822 O O . ILE A 1 381 ? -5.129 0.598 -14.414 1 97.94 381 ILE A O 1
ATOM 2826 N N . GLY A 1 382 ? -5.844 -0.734 -12.742 1 95.94 382 GLY A N 1
ATOM 2827 C CA . GLY A 1 382 ? -7.016 0.077 -12.445 1 95.94 382 GLY A CA 1
ATOM 2828 C C . GLY A 1 382 ? -8.164 -0.162 -13.414 1 95.94 382 GLY A C 1
ATOM 2829 O O . GLY A 1 382 ? -9.188 0.51 -13.344 1 95.94 382 GLY A O 1
ATOM 2830 N N . ALA A 1 383 ? -8.031 -1.138 -14.281 1 96.19 383 ALA A N 1
ATOM 2831 C CA . ALA A 1 383 ? -9 -1.359 -15.359 1 96.19 383 ALA A CA 1
ATOM 2832 C C . ALA A 1 383 ? -10.383 -1.659 -14.797 1 96.19 383 ALA A C 1
ATOM 2834 O O . ALA A 1 383 ? -11.398 -1.395 -15.453 1 96.19 383 ALA A O 1
ATOM 2835 N N . TYR A 1 384 ? -10.445 -2.156 -13.555 1 95.31 384 TYR A N 1
ATOM 2836 C CA . TYR A 1 384 ? -11.727 -2.654 -13.07 1 95.31 384 TYR A CA 1
ATOM 2837 C C . TYR A 1 384 ? -12.211 -1.848 -11.875 1 95.31 384 TYR A C 1
ATOM 2839 O O . TYR A 1 384 ? -13.148 -2.252 -11.18 1 95.31 384 TYR A O 1
ATOM 2847 N N . GLN A 1 385 ? -11.594 -0.749 -11.523 1 89.88 385 GLN A N 1
ATOM 2848 C CA . GLN A 1 385 ? -11.875 0.045 -10.336 1 89.88 385 GLN A CA 1
ATOM 2849 C C . GLN A 1 385 ? -13.336 0.493 -10.305 1 89.88 385 GLN A C 1
ATOM 2851 O O . GLN A 1 385 ? -13.953 0.531 -9.242 1 89.88 385 GLN A O 1
ATOM 2856 N N . ARG A 1 386 ? -13.945 0.752 -11.445 1 89.06 386 ARG A N 1
ATOM 2857 C CA . ARG A 1 386 ? -15.289 1.316 -11.477 1 89.06 386 ARG A CA 1
ATOM 2858 C C . ARG A 1 386 ? -16.328 0.248 -11.805 1 89.06 386 ARG A C 1
ATOM 2860 O O . ARG A 1 386 ? -17.469 0.566 -12.148 1 89.06 386 ARG A O 1
ATOM 2867 N N . ARG A 1 387 ? -15.922 -1.031 -11.688 1 91.5 387 ARG A N 1
ATOM 2868 C CA . ARG A 1 387 ? -16.828 -2.111 -12.078 1 91.5 387 ARG A CA 1
ATOM 2869 C C . ARG A 1 387 ? -17.297 -2.896 -10.859 1 91.5 387 ARG A C 1
ATOM 2871 O O . ARG A 1 387 ? -16.547 -3.051 -9.891 1 91.5 387 ARG A O 1
ATOM 2878 N N . GLY A 1 388 ? -18.5 -3.41 -10.961 1 91.75 388 GLY A N 1
ATOM 2879 C CA . GLY A 1 388 ? -19.047 -4.266 -9.93 1 91.75 388 GLY A CA 1
ATOM 2880 C C . GLY A 1 388 ? -18.562 -5.699 -10.016 1 91.75 388 GLY A C 1
ATOM 2881 O O . GLY A 1 388 ? -17.734 -6.027 -10.867 1 91.75 388 GLY A O 1
ATOM 2882 N N . ALA A 1 389 ? -19.109 -6.531 -9.164 1 93.56 389 ALA A N 1
ATOM 2883 C CA . ALA A 1 389 ? -18.672 -7.918 -9 1 93.56 389 ALA A CA 1
ATOM 2884 C C . ALA A 1 389 ? -18.891 -8.719 -10.281 1 93.56 389 ALA A C 1
ATOM 2886 O O . ALA A 1 389 ? -17.938 -9.242 -10.859 1 93.56 389 ALA A O 1
ATOM 2887 N N . VAL A 1 390 ? -20.031 -8.758 -10.805 1 92.88 390 VAL A N 1
ATOM 2888 C CA . VAL A 1 390 ? -20.391 -9.609 -11.93 1 92.88 390 VAL A CA 1
ATOM 2889 C C . VAL A 1 390 ? -19.688 -9.133 -13.195 1 92.88 390 VAL A C 1
ATOM 2891 O O . VAL A 1 390 ? -19.141 -9.938 -13.953 1 92.88 390 VAL A O 1
ATOM 2894 N N . SER A 1 391 ? -19.734 -7.809 -13.375 1 94.75 391 SER A N 1
ATOM 2895 C CA . SER A 1 391 ? -19.078 -7.242 -14.555 1 94.75 391 SER A CA 1
ATOM 2896 C C . SER A 1 391 ? -17.578 -7.543 -14.555 1 94.75 391 SER A C 1
ATOM 2898 O O . SER A 1 391 ? -17.016 -7.883 -15.594 1 94.75 391 SER A O 1
ATOM 2900 N N . THR A 1 392 ? -16.953 -7.426 -13.414 1 95.62 392 THR A N 1
ATOM 2901 C CA . THR A 1 392 ? -15.523 -7.723 -13.305 1 95.62 392 THR A CA 1
ATOM 2902 C C . THR A 1 392 ? -15.25 -9.195 -13.594 1 95.62 392 THR A C 1
ATOM 2904 O O . THR A 1 392 ? -14.367 -9.523 -14.383 1 95.62 392 THR A O 1
ATOM 2907 N N . LEU A 1 393 ? -16.047 -10.117 -13.023 1 93.94 393 LEU A N 1
ATOM 2908 C CA . LEU A 1 393 ? -15.836 -11.547 -13.18 1 93.94 393 LEU A CA 1
ATOM 2909 C C . LEU A 1 393 ? -16 -11.969 -14.633 1 93.94 393 LEU A C 1
ATOM 2911 O O . LEU A 1 393 ? -15.227 -12.781 -15.148 1 93.94 393 LEU A O 1
ATOM 2915 N N . LEU A 1 394 ? -16.938 -11.375 -15.367 1 92.69 394 LEU A N 1
ATOM 2916 C CA . LEU A 1 394 ? -17.203 -11.695 -16.766 1 92.69 394 LEU A CA 1
ATOM 2917 C C . LEU A 1 394 ? -16.047 -11.258 -17.656 1 92.69 394 LEU A C 1
ATOM 2919 O O . LEU A 1 394 ? -15.711 -11.938 -18.625 1 92.69 394 LEU A O 1
ATOM 2923 N N . LEU A 1 395 ? -15.469 -10.172 -17.266 1 93.75 395 LEU A N 1
ATOM 2924 C CA . LEU A 1 395 ? -14.383 -9.641 -18.078 1 93.75 395 LEU A CA 1
ATOM 2925 C C . LEU A 1 395 ? -13.086 -10.414 -17.828 1 93.75 395 LEU A C 1
ATOM 2927 O O . LEU A 1 395 ? -12.344 -10.703 -18.781 1 93.75 395 LEU A O 1
ATOM 2931 N N . VAL A 1 396 ? -12.844 -10.781 -16.578 1 94.94 396 VAL A N 1
ATOM 2932 C CA . VAL A 1 396 ? -11.555 -11.398 -16.281 1 94.94 396 VAL A CA 1
ATOM 2933 C C . VAL A 1 396 ? -11.555 -12.852 -16.75 1 94.94 396 VAL A C 1
ATOM 2935 O O . VAL A 1 396 ? -10.516 -13.383 -17.156 1 94.94 396 VAL A O 1
ATOM 2938 N N . VAL A 1 397 ? -12.711 -13.5 -16.766 1 92.88 397 VAL A N 1
ATOM 2939 C CA . VAL A 1 397 ? -12.758 -14.898 -17.172 1 92.88 397 VAL A CA 1
ATOM 2940 C C . VAL A 1 397 ? -12.422 -15.023 -18.656 1 92.88 397 VAL A C 1
ATOM 2942 O O . VAL A 1 397 ? -11.867 -16.031 -19.094 1 92.88 397 VAL A O 1
ATOM 2945 N N . GLN A 1 398 ? -12.688 -13.977 -19.406 1 95 398 GLN A N 1
ATOM 2946 C CA . GLN A 1 398 ? -12.398 -13.977 -20.844 1 95 398 GLN A CA 1
ATOM 2947 C C . GLN A 1 398 ? -10.891 -14 -21.094 1 95 398 GLN A C 1
ATOM 2949 O O . GLN A 1 398 ? -10.445 -14.438 -22.156 1 95 398 GLN A O 1
ATOM 2954 N N . ARG A 1 399 ? -10.164 -13.617 -20.109 1 96.81 399 ARG A N 1
ATOM 2955 C CA . ARG A 1 399 ? -8.719 -13.516 -20.297 1 96.81 399 ARG A CA 1
ATOM 2956 C C . ARG A 1 399 ? -8.016 -14.805 -19.875 1 96.81 399 ARG A C 1
ATOM 2958 O O . ARG A 1 399 ? -6.918 -15.102 -20.344 1 96.81 399 ARG A O 1
ATOM 2965 N N . VAL A 1 400 ? -8.68 -15.602 -18.969 1 97.44 400 VAL A N 1
ATOM 2966 C CA . VAL A 1 400 ? -7.965 -16.719 -18.359 1 97.44 400 VAL A CA 1
ATOM 2967 C C . VAL A 1 400 ? -8.867 -17.938 -18.297 1 97.44 400 VAL A C 1
ATOM 2969 O O . VAL A 1 400 ? -9.016 -18.562 -17.234 1 97.44 400 VAL A O 1
ATOM 2972 N N . PRO A 1 401 ? -9.32 -18.438 -19.422 1 96.5 401 PRO A N 1
ATOM 2973 C CA . PRO A 1 401 ? -10.359 -19.469 -19.422 1 96.5 401 PRO A CA 1
ATOM 2974 C C . PRO A 1 401 ? -9.781 -20.875 -19.281 1 96.5 401 PRO A C 1
ATOM 2976 O O . PRO A 1 401 ? -10.531 -21.828 -19.062 1 96.5 401 PRO A O 1
ATOM 2979 N N . TYR A 1 402 ? -8.5 -21.078 -19.328 1 97.44 402 TYR A N 1
ATOM 2980 C CA . TYR A 1 402 ? -7.949 -22.406 -19.562 1 97.44 402 TYR A CA 1
ATOM 2981 C C . TYR A 1 402 ? -7.469 -23.031 -18.25 1 97.44 402 TYR A C 1
ATOM 2983 O O . TYR A 1 402 ? -6.996 -24.172 -18.234 1 97.44 402 TYR A O 1
ATOM 2991 N N . PHE A 1 403 ? -7.586 -22.375 -17.125 1 98 403 PHE A N 1
ATOM 2992 C CA . PHE A 1 403 ? -6.855 -22.781 -15.93 1 98 403 PHE A CA 1
ATOM 2993 C C . PHE A 1 403 ? -7.781 -23.5 -14.953 1 98 403 PHE A C 1
ATOM 2995 O O . PHE A 1 403 ? -7.406 -24.516 -14.359 1 98 403 PHE A O 1
ATOM 3002 N N . GLN A 1 404 ? -9.023 -23.125 -14.758 1 97.19 404 GLN A N 1
ATOM 3003 C CA . GLN A 1 404 ? -9.906 -23.469 -13.648 1 97.19 404 GLN A CA 1
ATOM 3004 C C . GLN A 1 404 ? -10.25 -24.953 -13.664 1 97.19 404 GLN A C 1
ATOM 3006 O O . GLN A 1 404 ? -10.375 -25.578 -12.609 1 97.19 404 GLN A O 1
ATOM 3011 N N . VAL A 1 405 ? -10.359 -25.5 -14.836 1 97.38 405 VAL A N 1
ATOM 3012 C CA . VAL A 1 405 ? -10.836 -26.875 -14.977 1 97.38 405 VAL A CA 1
ATOM 3013 C C . VAL A 1 405 ? -9.852 -27.844 -14.305 1 97.38 405 VAL A C 1
ATOM 3015 O O . VAL A 1 405 ? -10.266 -28.859 -13.734 1 97.38 405 VAL A O 1
ATOM 3018 N N . TRP A 1 406 ? -8.648 -27.453 -14.219 1 98.25 406 TRP A N 1
ATOM 3019 C CA . TRP A 1 406 ? -7.637 -28.359 -13.688 1 98.25 406 TRP A CA 1
ATOM 3020 C C . TRP A 1 406 ? -7.574 -28.266 -12.164 1 98.25 406 TRP A C 1
ATOM 3022 O O . TRP A 1 406 ? -7.02 -29.156 -11.508 1 98.25 406 TRP A O 1
ATOM 3032 N N . ASN A 1 407 ? -8.07 -27.156 -11.578 1 97.94 407 ASN A N 1
ATOM 3033 C CA . ASN A 1 407 ? -8.328 -27.109 -10.141 1 97.94 407 ASN A CA 1
ATOM 3034 C C . ASN A 1 407 ? -9.531 -27.984 -9.766 1 97.94 407 ASN A C 1
ATOM 3036 O O . ASN A 1 407 ? -9.523 -28.641 -8.727 1 97.94 407 ASN A O 1
ATOM 3040 N N . LEU A 1 408 ? -10.469 -27.969 -10.641 1 97.19 408 LEU A N 1
ATOM 3041 C CA . LEU A 1 408 ? -11.641 -28.797 -10.422 1 97.19 408 LEU A CA 1
ATOM 3042 C C . LEU A 1 408 ? -11.258 -30.281 -10.383 1 97.19 408 LEU A C 1
ATOM 3044 O O . LEU A 1 408 ? -11.672 -31 -9.484 1 97.19 408 LEU A O 1
ATOM 3048 N N . THR A 1 409 ? -10.406 -30.703 -11.344 1 97.25 409 THR A N 1
ATOM 3049 C CA . THR A 1 409 ? -10.039 -32.125 -11.422 1 97.25 409 THR A CA 1
ATOM 3050 C C . THR A 1 409 ? -8.898 -32.438 -10.461 1 97.25 409 THR A C 1
ATOM 3052 O O . THR A 1 409 ? -8.641 -33.594 -10.156 1 97.25 409 THR A O 1
ATOM 3055 N N . GLY A 1 410 ? -8.086 -31.438 -10.062 1 97.31 410 GLY A N 1
ATOM 3056 C CA . GLY A 1 410 ? -7.102 -31.562 -9 1 97.31 410 GLY A CA 1
ATOM 3057 C C . GLY A 1 410 ? -5.734 -31.984 -9.492 1 97.31 410 GLY A C 1
ATOM 3058 O O . GLY A 1 410 ? -4.758 -31.969 -8.742 1 97.31 410 GLY A O 1
ATOM 3059 N N . GLN A 1 411 ? -5.57 -32.344 -10.75 1 97.88 411 GLN A N 1
ATOM 3060 C CA . GLN A 1 411 ? -4.32 -32.875 -11.297 1 97.88 411 GLN A CA 1
ATOM 3061 C C . GLN A 1 411 ? -3.303 -31.75 -11.508 1 97.88 411 GLN A C 1
ATOM 3063 O O . GLN A 1 411 ? -3.641 -30.578 -11.406 1 97.88 411 GLN A O 1
ATOM 3068 N N . PRO A 1 412 ? -2.043 -32.094 -11.711 1 98.56 412 PRO A N 1
ATOM 3069 C CA . PRO A 1 412 ? -1.012 -31.078 -11.875 1 98.56 412 PRO A CA 1
ATOM 3070 C C . PRO A 1 412 ? -1.056 -30.406 -13.25 1 98.56 412 PRO A C 1
ATOM 3072 O O . PRO A 1 412 ? -1.41 -31.047 -14.242 1 98.56 412 PRO A O 1
ATOM 3075 N N . ALA A 1 413 ? -0.711 -29.172 -13.281 1 98.88 413 ALA A N 1
ATOM 3076 C CA . ALA A 1 413 ? -0.573 -28.375 -14.492 1 98.88 413 ALA A CA 1
ATOM 3077 C C . ALA A 1 413 ? 0.538 -27.344 -14.336 1 98.88 413 ALA A C 1
ATOM 3079 O O . ALA A 1 413 ? 0.714 -26.766 -13.258 1 98.88 413 ALA A O 1
ATOM 3080 N N . ALA A 1 414 ? 1.274 -27.094 -15.359 1 98.88 414 ALA A N 1
ATOM 3081 C CA . ALA A 1 414 ? 2.381 -26.141 -15.336 1 98.88 414 ALA A CA 1
ATOM 3082 C C . ALA A 1 414 ? 2.322 -25.219 -16.531 1 98.88 414 ALA A C 1
ATOM 3084 O O . ALA A 1 414 ? 1.853 -25.594 -17.609 1 98.88 414 ALA A O 1
ATOM 3085 N N . VAL A 1 415 ? 2.734 -24 -16.312 1 98.94 415 VAL A N 1
ATOM 3086 C CA . VAL A 1 415 ? 2.904 -23.094 -17.438 1 98.94 415 VAL A CA 1
ATOM 3087 C C . VAL A 1 415 ? 4.391 -22.906 -17.734 1 98.94 415 VAL A C 1
ATOM 3089 O O . VAL A 1 415 ? 5.195 -22.766 -16.812 1 98.94 415 VAL A O 1
ATOM 3092 N N . VAL A 1 416 ? 4.719 -22.984 -18.984 1 98.62 416 VAL A N 1
ATOM 3093 C CA . VAL A 1 416 ? 6.082 -22.797 -19.484 1 98.62 416 VAL A CA 1
ATOM 3094 C C . VAL A 1 416 ? 6.148 -21.516 -20.328 1 98.62 416 VAL A C 1
ATOM 3096 O O . VAL A 1 416 ? 5.359 -21.344 -21.25 1 98.62 416 VAL A O 1
ATOM 3099 N N . PRO A 1 417 ? 7.113 -20.672 -19.969 1 98.56 417 PRO A N 1
ATOM 3100 C CA . PRO A 1 417 ? 7.258 -19.484 -20.812 1 98.56 417 PRO A CA 1
ATOM 3101 C C . PRO A 1 417 ? 7.504 -19.812 -22.281 1 98.56 417 PRO A C 1
ATOM 3103 O O . PRO A 1 417 ? 8.258 -20.75 -22.594 1 98.56 417 PRO A O 1
ATOM 3106 N N . TRP A 1 418 ? 6.914 -19.156 -23.156 1 97.5 418 TRP A N 1
ATOM 3107 C CA . TRP A 1 418 ? 7.051 -19.469 -24.578 1 97.5 418 TRP A CA 1
ATOM 3108 C C . TRP A 1 418 ? 7.605 -18.281 -25.344 1 97.5 418 TRP A C 1
ATOM 3110 O O . TRP A 1 418 ? 8.727 -18.328 -25.859 1 97.5 418 TRP A O 1
ATOM 3120 N N . ASP A 1 419 ? 6.762 -17.188 -25.531 1 94.94 419 ASP A N 1
ATOM 3121 C CA . ASP A 1 419 ? 7.168 -15.992 -26.266 1 94.94 419 ASP A CA 1
ATOM 3122 C C . ASP A 1 419 ? 6.473 -14.758 -25.703 1 94.94 419 ASP A C 1
ATOM 3124 O O . ASP A 1 419 ? 6.07 -14.734 -24.531 1 94.94 419 ASP A O 1
ATOM 3128 N N . PHE A 1 420 ? 6.52 -13.75 -26.5 1 96 420 PHE A N 1
ATOM 3129 C CA . PHE A 1 420 ? 5.887 -12.484 -26.172 1 96 420 PHE A CA 1
ATOM 3130 C C . PHE A 1 420 ? 4.711 -12.203 -27.094 1 96 420 PHE A C 1
ATOM 3132 O O . PHE A 1 420 ? 4.715 -12.617 -28.25 1 96 420 PHE A O 1
ATOM 3139 N N . ASP A 1 421 ? 3.752 -11.602 -26.578 1 95.31 421 ASP A N 1
ATOM 3140 C CA . ASP A 1 421 ? 2.621 -11.227 -27.422 1 95.31 421 ASP A CA 1
ATOM 3141 C C . ASP A 1 421 ? 2.914 -9.938 -28.188 1 95.31 421 ASP A C 1
ATOM 3143 O O . ASP A 1 421 ? 4.059 -9.484 -28.234 1 95.31 421 ASP A O 1
ATOM 3147 N N . GLY A 1 422 ? 1.885 -9.453 -28.922 1 92.62 422 GLY A N 1
ATOM 3148 C CA . GLY A 1 422 ? 2.068 -8.281 -29.766 1 92.62 422 GLY A CA 1
ATOM 3149 C C . GLY A 1 422 ? 2.418 -7.027 -28.984 1 92.62 422 GLY A C 1
ATOM 3150 O O . GLY A 1 422 ? 2.977 -6.082 -29.547 1 92.62 422 GLY A O 1
ATOM 3151 N N . ASP A 1 423 ? 2.223 -7.039 -27.703 1 93.62 423 ASP A N 1
ATOM 3152 C CA . ASP A 1 423 ? 2.508 -5.887 -26.844 1 93.62 423 ASP A CA 1
ATOM 3153 C C . ASP A 1 423 ? 3.826 -6.062 -26.094 1 93.62 423 ASP A C 1
ATOM 3155 O O . ASP A 1 423 ? 4.168 -5.254 -25.234 1 93.62 423 ASP A O 1
ATOM 3159 N N . GLY A 1 424 ? 4.504 -7.145 -26.359 1 95.19 424 GLY A N 1
ATOM 3160 C CA . GLY A 1 424 ? 5.797 -7.379 -25.75 1 95.19 424 GLY A CA 1
ATOM 3161 C C . GLY A 1 424 ? 5.691 -7.98 -24.359 1 95.19 424 GLY A C 1
ATOM 3162 O O . GLY A 1 424 ? 6.637 -7.906 -23.562 1 95.19 424 GLY A O 1
ATOM 3163 N N . LEU A 1 425 ? 4.562 -8.531 -24.047 1 97.62 425 LEU A N 1
ATOM 3164 C CA . LEU A 1 425 ? 4.375 -9.156 -22.734 1 97.62 425 LEU A CA 1
ATOM 3165 C C . LEU A 1 425 ? 4.492 -10.672 -22.844 1 97.62 425 LEU A C 1
ATOM 3167 O O . LEU A 1 425 ? 4.105 -11.266 -23.844 1 97.62 425 LEU A O 1
ATOM 3171 N N . PRO A 1 426 ? 5 -11.266 -21.797 1 98.31 426 PRO A N 1
ATOM 3172 C CA . PRO A 1 426 ? 5.227 -12.711 -21.828 1 98.31 426 PRO A CA 1
ATOM 3173 C C . PRO A 1 426 ? 3.938 -13.508 -22.047 1 98.31 426 PRO A C 1
ATOM 3175 O O . PRO A 1 426 ? 2.869 -13.086 -21.594 1 98.31 426 PRO A O 1
ATOM 3178 N N . MET A 1 427 ? 4.066 -14.648 -22.719 1 97.88 427 MET A N 1
ATOM 3179 C CA . MET A 1 427 ? 3.035 -15.664 -22.891 1 97.88 427 MET A CA 1
ATOM 3180 C C . MET A 1 427 ? 3.559 -17.047 -22.484 1 97.88 427 MET A C 1
ATOM 3182 O O . MET A 1 427 ? 4.766 -17.234 -22.328 1 97.88 427 MET A O 1
ATOM 3186 N N . SER A 1 428 ? 2.65 -17.938 -22.281 1 98.69 428 SER A N 1
ATOM 3187 C CA . SER A 1 428 ? 3.037 -19.297 -21.922 1 98.69 428 SER A CA 1
ATOM 3188 C C . SER A 1 428 ? 2.162 -20.328 -22.625 1 98.69 428 SER A C 1
ATOM 3190 O O . SER A 1 428 ? 1.159 -19.969 -23.25 1 98.69 428 SER A O 1
ATOM 3192 N N . VAL A 1 429 ? 2.584 -21.531 -22.656 1 98.75 429 VAL A N 1
ATOM 3193 C CA . VAL A 1 429 ? 1.697 -22.672 -22.875 1 98.75 429 VAL A CA 1
ATOM 3194 C C . VAL A 1 429 ? 1.549 -23.469 -21.578 1 98.75 429 VAL A C 1
ATOM 3196 O O . VAL A 1 429 ? 2.43 -23.422 -20.719 1 98.75 429 VAL A O 1
ATOM 3199 N N . GLN A 1 430 ? 0.461 -24.062 -21.453 1 98.88 430 GLN A N 1
ATOM 3200 C CA . GLN A 1 430 ? 0.168 -24.859 -20.25 1 98.88 430 GLN A CA 1
ATOM 3201 C C . GLN A 1 430 ? 0.312 -26.344 -20.547 1 98.88 430 GLN A C 1
ATOM 3203 O O . GLN A 1 430 ? -0.148 -26.828 -21.578 1 98.88 430 GLN A O 1
ATOM 3208 N N . LEU A 1 431 ? 1.028 -27.078 -19.688 1 98.94 431 LEU A N 1
ATOM 3209 C CA . LEU A 1 431 ? 1.149 -28.531 -19.688 1 98.94 431 LEU A CA 1
ATOM 3210 C C . LEU A 1 431 ? 0.301 -29.141 -18.578 1 98.94 431 LEU A C 1
ATOM 3212 O O . LEU A 1 431 ? 0.5 -28.828 -17.406 1 98.94 431 LEU A O 1
ATOM 3216 N N . VAL A 1 432 ? -0.622 -29.953 -18.969 1 98.88 432 VAL A N 1
ATOM 3217 C CA . VAL A 1 432 ? -1.478 -30.625 -17.984 1 98.88 432 VAL A CA 1
ATOM 3218 C C . VAL A 1 432 ? -1.148 -32.125 -17.938 1 98.88 432 VAL A C 1
ATOM 3220 O O . VAL A 1 432 ? -1.103 -32.781 -18.969 1 98.88 432 VAL A O 1
ATOM 3223 N N . GLY A 1 433 ? -0.9 -32.594 -16.781 1 98.62 433 GLY A N 1
ATOM 3224 C CA . GLY A 1 433 ? -0.524 -34 -16.625 1 98.62 433 GLY A CA 1
ATOM 3225 C C . GLY A 1 433 ? -1.618 -34.844 -16.016 1 98.62 433 GLY A C 1
ATOM 3226 O O . GLY A 1 433 ? -2.701 -34.344 -15.703 1 98.62 433 GLY A O 1
ATOM 3227 N N . ARG A 1 434 ? -1.36 -36.188 -15.898 1 97.69 434 ARG A N 1
ATOM 3228 C CA . ARG A 1 434 ? -2.229 -37.125 -15.188 1 97.69 434 ARG A CA 1
ATOM 3229 C C . ARG A 1 434 ? -2.217 -36.875 -13.688 1 97.69 434 ARG A C 1
ATOM 3231 O O . ARG A 1 434 ? -1.329 -36.188 -13.18 1 97.69 434 ARG A O 1
ATOM 3238 N N . PRO A 1 435 ? -3.25 -37.344 -13.023 1 96.38 435 PRO A N 1
ATOM 3239 C CA . PRO A 1 435 ? -3.227 -37.219 -11.562 1 96.38 435 PRO A CA 1
ATOM 3240 C C . PRO A 1 435 ? -1.938 -37.75 -10.945 1 96.38 435 PRO A C 1
ATOM 3242 O O . PRO A 1 435 ? -1.484 -38.844 -11.297 1 96.38 435 PRO A O 1
ATOM 3245 N N . TYR A 1 436 ? -1.257 -36.875 -10.102 1 96.12 436 TYR A N 1
ATOM 3246 C CA . TYR A 1 436 ? -0.09 -37.219 -9.289 1 96.12 436 TYR A CA 1
ATOM 3247 C C . TYR A 1 436 ? 1.163 -37.312 -10.148 1 96.12 436 TYR A C 1
ATOM 3249 O O . TYR A 1 436 ? 2.168 -37.906 -9.727 1 96.12 436 TYR A O 1
ATOM 3257 N N . ASP A 1 437 ? 1.105 -36.75 -11.344 1 96.69 437 ASP A N 1
ATOM 3258 C CA . ASP A 1 437 ? 2.227 -36.938 -12.258 1 96.69 437 ASP A CA 1
ATOM 3259 C C . ASP A 1 437 ? 2.986 -35.656 -12.5 1 96.69 437 ASP A C 1
ATOM 3261 O O . ASP A 1 437 ? 3.238 -35.281 -13.648 1 96.69 437 ASP A O 1
ATOM 3265 N N . GLU A 1 438 ? 3.354 -35 -11.438 1 98 438 GLU A N 1
ATOM 3266 C CA . GLU A 1 438 ? 4.207 -33.844 -11.555 1 98 438 GLU A CA 1
ATOM 3267 C C . GLU A 1 438 ? 5.543 -34.188 -12.203 1 98 438 GLU A C 1
ATOM 3269 O O . GLU A 1 438 ? 6.117 -33.375 -12.93 1 98 438 GLU A O 1
ATOM 3274 N N . ALA A 1 439 ? 6.004 -35.375 -12.008 1 97.88 439 ALA A N 1
ATOM 3275 C CA . ALA A 1 439 ? 7.312 -35.812 -12.492 1 97.88 439 ALA A CA 1
ATOM 3276 C C . ALA A 1 439 ? 7.395 -35.688 -14.016 1 97.88 439 ALA A C 1
ATOM 3278 O O . ALA A 1 439 ? 8.391 -35.219 -14.555 1 97.88 439 ALA A O 1
ATOM 3279 N N . THR A 1 440 ? 6.375 -36.156 -14.68 1 98.19 440 THR A N 1
ATOM 3280 C CA . THR A 1 440 ? 6.332 -36.094 -16.141 1 98.19 440 THR A CA 1
ATOM 3281 C C . THR A 1 440 ? 6.324 -34.656 -16.609 1 98.19 440 THR A C 1
ATOM 3283 O O . THR A 1 440 ? 7.016 -34.312 -17.562 1 98.19 440 THR A O 1
ATOM 3286 N N . LEU A 1 441 ? 5.559 -33.812 -15.922 1 98.69 441 LEU A N 1
ATOM 3287 C CA . LEU A 1 441 ? 5.48 -32.406 -16.297 1 98.69 441 LEU A CA 1
ATOM 3288 C C . LEU A 1 441 ? 6.828 -31.719 -16.094 1 98.69 441 LEU A C 1
ATOM 3290 O O . LEU A 1 441 ? 7.246 -30.922 -16.938 1 98.69 441 LEU A O 1
ATOM 3294 N N . LEU A 1 442 ? 7.477 -32 -14.969 1 98.81 442 LEU A N 1
ATOM 3295 C CA . LEU A 1 442 ? 8.773 -31.391 -14.688 1 98.81 442 LEU A CA 1
ATOM 3296 C C . LEU A 1 442 ? 9.812 -31.844 -15.711 1 98.81 442 LEU A C 1
ATOM 3298 O O . LEU A 1 442 ? 10.586 -31.016 -16.219 1 98.81 442 LEU A O 1
ATOM 3302 N N . ALA A 1 443 ? 9.844 -33.125 -16.047 1 98.69 443 ALA A N 1
ATOM 3303 C CA . ALA A 1 443 ? 10.789 -33.656 -17.031 1 98.69 443 ALA A CA 1
ATOM 3304 C C . ALA A 1 443 ? 10.555 -33.031 -18.406 1 98.69 443 ALA A C 1
ATOM 3306 O O . ALA A 1 443 ? 11.5 -32.594 -19.062 1 98.69 443 ALA A O 1
ATOM 3307 N N . LEU A 1 444 ? 9.297 -32.969 -18.812 1 98.88 444 LEU A N 1
ATOM 3308 C CA . LEU A 1 444 ? 8.961 -32.406 -20.109 1 98.88 444 LEU A CA 1
ATOM 3309 C C . LEU A 1 444 ? 9.258 -30.922 -20.156 1 98.88 444 LEU A C 1
ATOM 3311 O O . LEU A 1 444 ? 9.797 -30.422 -21.141 1 98.88 444 LEU A O 1
ATOM 3315 N N . ALA A 1 445 ? 8.867 -30.188 -19.109 1 98.88 445 ALA A N 1
ATOM 3316 C CA . ALA A 1 445 ? 9.125 -28.766 -19.031 1 98.88 445 ALA A CA 1
ATOM 3317 C C . ALA A 1 445 ? 10.625 -28.469 -19.094 1 98.88 445 ALA A C 1
ATOM 3319 O O . ALA A 1 445 ? 11.062 -27.516 -19.734 1 98.88 445 ALA A O 1
ATOM 3320 N N . ALA A 1 446 ? 11.398 -29.266 -18.375 1 98.75 446 ALA A N 1
ATOM 3321 C CA . ALA A 1 446 ? 12.844 -29.109 -18.391 1 98.75 446 ALA A CA 1
ATOM 3322 C C . ALA A 1 446 ? 13.406 -29.328 -19.797 1 98.75 446 ALA A C 1
ATOM 3324 O O . ALA A 1 446 ? 14.344 -28.641 -20.219 1 98.75 446 ALA A O 1
ATOM 3325 N N . GLN A 1 447 ? 12.898 -30.328 -20.484 1 98.81 447 GLN A N 1
ATOM 3326 C CA . GLN A 1 447 ? 13.312 -30.562 -21.875 1 98.81 447 GLN A CA 1
ATOM 3327 C C . GLN A 1 447 ? 12.992 -29.375 -22.766 1 98.81 447 GLN A C 1
ATOM 3329 O O . GLN A 1 447 ? 13.812 -28.969 -23.594 1 98.81 447 GLN A O 1
ATOM 3334 N N . ILE A 1 448 ? 11.805 -28.828 -22.562 1 98.75 448 ILE A N 1
ATOM 3335 C CA . ILE A 1 448 ? 11.422 -27.641 -23.328 1 98.75 448 ILE A CA 1
ATOM 3336 C C . ILE A 1 448 ? 12.359 -26.484 -22.969 1 98.75 448 ILE A C 1
ATOM 3338 O O . ILE A 1 448 ? 12.812 -25.75 -23.859 1 98.75 448 ILE A O 1
ATOM 3342 N N . GLU A 1 449 ? 12.625 -26.297 -21.656 1 98.56 449 GLU A N 1
ATOM 3343 C CA . GLU A 1 449 ? 13.516 -25.25 -21.203 1 98.56 449 GLU A CA 1
ATOM 3344 C C . GLU A 1 449 ? 14.891 -25.359 -21.859 1 98.56 449 GLU A C 1
ATOM 3346 O O . GLU A 1 449 ? 15.508 -24.344 -22.203 1 98.56 449 GLU A O 1
ATOM 3351 N N . SER A 1 450 ? 15.375 -26.547 -22.031 1 98 450 SER A N 1
ATOM 3352 C CA . SER A 1 450 ? 16.656 -26.781 -22.672 1 98 450 SER A CA 1
ATOM 3353 C C . SER A 1 450 ? 16.609 -26.438 -24.156 1 98 450 SER A C 1
ATOM 3355 O O . SER A 1 450 ? 17.562 -25.891 -24.719 1 98 450 SER A O 1
ATOM 3357 N N . ALA A 1 451 ? 15.539 -26.797 -24.797 1 98.06 451 ALA A N 1
ATOM 3358 C CA . ALA A 1 451 ? 15.383 -26.578 -26.234 1 98.06 451 ALA A CA 1
ATOM 3359 C C . ALA A 1 451 ? 15.078 -25.125 -26.531 1 98.06 451 ALA A C 1
ATOM 3361 O O . ALA A 1 451 ? 15.477 -24.609 -27.594 1 98.06 451 ALA A O 1
ATOM 3362 N N . ARG A 1 452 ? 14.336 -24.531 -25.656 1 96.94 452 ARG A N 1
ATOM 3363 C CA . ARG A 1 452 ? 13.938 -23.141 -25.781 1 96.94 452 ARG A CA 1
ATOM 3364 C C . ARG A 1 452 ? 14.086 -22.406 -24.453 1 96.94 452 ARG A C 1
ATOM 3366 O O . ARG A 1 452 ? 13.094 -22.078 -23.797 1 96.94 452 ARG A O 1
ATOM 3373 N N . PRO A 1 453 ? 15.312 -22.031 -24.125 1 97.12 453 PRO A N 1
ATOM 3374 C CA . PRO A 1 453 ? 15.578 -21.453 -22.812 1 97.12 453 PRO A CA 1
ATOM 3375 C C . PRO A 1 453 ? 14.891 -20.109 -22.609 1 97.12 453 PRO A C 1
ATOM 3377 O O . PRO A 1 453 ? 14.797 -19.312 -23.531 1 97.12 453 PRO A O 1
ATOM 3380 N N . TRP A 1 454 ? 14.391 -19.844 -21.391 1 97.12 454 TRP A N 1
ATOM 3381 C CA . TRP A 1 454 ? 13.711 -18.594 -21.109 1 97.12 454 TRP A CA 1
ATOM 3382 C C . TRP A 1 454 ? 14.266 -17.953 -19.828 1 97.12 454 TRP A C 1
ATOM 3384 O O . TRP A 1 454 ? 14.023 -16.766 -19.562 1 97.12 454 TRP A O 1
ATOM 3394 N N . ALA A 1 455 ? 15.008 -18.656 -18.984 1 91.94 455 ALA A N 1
ATOM 3395 C CA . ALA A 1 455 ? 15.352 -18.219 -17.625 1 91.94 455 ALA A CA 1
ATOM 3396 C C . ALA A 1 455 ? 16.281 -17 -17.656 1 91.94 455 ALA A C 1
ATOM 3398 O O . ALA A 1 455 ? 16.391 -16.281 -16.672 1 91.94 455 ALA A O 1
ATOM 3399 N N . HIS A 1 456 ? 16.891 -16.75 -18.766 1 92.06 456 HIS A N 1
ATOM 3400 C CA . HIS A 1 456 ? 17.828 -15.641 -18.891 1 92.06 456 HIS A CA 1
ATOM 3401 C C . HIS A 1 456 ? 17.109 -14.336 -19.188 1 92.06 456 HIS A C 1
ATOM 3403 O O . HIS A 1 456 ? 17.688 -13.258 -19.078 1 92.06 456 HIS A O 1
ATOM 3409 N N . ARG A 1 457 ? 15.82 -14.484 -19.562 1 95.19 457 ARG A N 1
ATOM 3410 C CA . ARG A 1 457 ? 15.07 -13.273 -19.906 1 95.19 457 ARG A CA 1
ATOM 3411 C C . ARG A 1 457 ? 14.773 -12.445 -18.656 1 95.19 457 ARG A C 1
ATOM 3413 O O . ARG A 1 457 ? 14.328 -12.984 -17.641 1 95.19 457 ARG A O 1
ATOM 3420 N N . ARG A 1 458 ? 15.062 -11.148 -18.719 1 96.19 458 ARG A N 1
ATOM 3421 C CA . ARG A 1 458 ? 14.82 -10.234 -17.609 1 96.19 458 ARG A CA 1
ATOM 3422 C C . ARG A 1 458 ? 13.914 -9.078 -18.031 1 96.19 458 ARG A C 1
ATOM 3424 O O . ARG A 1 458 ? 14.07 -8.547 -19.141 1 96.19 458 ARG A O 1
ATOM 3431 N N . PRO A 1 459 ? 12.961 -8.773 -17.203 1 97.19 459 PRO A N 1
ATOM 3432 C CA . PRO A 1 459 ? 12.117 -7.621 -17.547 1 97.19 459 PRO A CA 1
ATOM 3433 C C . PRO A 1 459 ? 12.875 -6.297 -17.484 1 97.19 459 PRO A C 1
ATOM 3435 O O . PRO A 1 459 ? 13.992 -6.242 -16.969 1 97.19 459 PRO A O 1
ATOM 3438 N N . SER A 1 460 ? 12.273 -5.238 -18.031 1 93.12 460 SER A N 1
ATOM 3439 C CA . SER A 1 460 ? 12.891 -3.916 -18.078 1 93.12 460 SER A CA 1
ATOM 3440 C C . SER A 1 460 ? 13.102 -3.359 -16.672 1 93.12 460 SER A C 1
ATOM 3442 O O . SER A 1 460 ? 14.094 -2.688 -16.406 1 93.12 460 SER A O 1
ATOM 3444 N N . VAL A 1 461 ? 12.156 -3.652 -15.844 1 93.5 461 VAL A N 1
ATOM 3445 C CA . VAL A 1 461 ? 12.305 -3.232 -14.453 1 93.5 461 VAL A CA 1
ATOM 3446 C C . VAL A 1 461 ? 12.836 -4.395 -13.617 1 93.5 461 VAL A C 1
ATOM 3448 O O . VAL A 1 461 ? 12.07 -5.25 -13.164 1 93.5 461 VAL A O 1
ATOM 3451 N N . SER A 1 462 ? 14.148 -4.48 -13.461 1 93.81 462 SER A N 1
ATOM 3452 C CA . SER A 1 462 ? 14.82 -5.547 -12.727 1 93.81 462 SER A CA 1
ATOM 3453 C C . SER A 1 462 ? 16.266 -5.164 -12.391 1 93.81 462 SER A C 1
ATOM 3455 O O . SER A 1 462 ? 16.844 -4.277 -13.023 1 93.81 462 SER A O 1
ATOM 3457 N N . MET B 1 1 ? 10.023 3.777 32.219 1 81 1 MET B N 1
ATOM 3458 C CA . MET B 1 1 ? 8.836 4.262 31.547 1 81 1 MET B CA 1
ATOM 3459 C C . MET B 1 1 ? 8.328 3.23 30.547 1 81 1 MET B C 1
ATOM 3461 O O . MET B 1 1 ? 9.117 2.592 29.844 1 81 1 MET B O 1
ATOM 3465 N N . ASP B 1 2 ? 7.121 2.99 30.609 1 91.19 2 ASP B N 1
ATOM 3466 C CA . ASP B 1 2 ? 6.465 2.084 29.672 1 91.19 2 ASP B CA 1
ATOM 3467 C C . ASP B 1 2 ? 6.656 2.553 28.234 1 91.19 2 ASP B C 1
ATOM 3469 O O . ASP B 1 2 ? 6.574 3.75 27.953 1 91.19 2 ASP B O 1
ATOM 3473 N N . PRO B 1 3 ? 7.066 1.691 27.312 1 92.5 3 PRO B N 1
ATOM 3474 C CA . PRO B 1 3 ? 7.336 2.061 25.922 1 92.5 3 PRO B CA 1
ATOM 3475 C C . PRO B 1 3 ? 6.164 2.781 25.266 1 92.5 3 PRO B C 1
ATOM 3477 O O . PRO B 1 3 ? 6.367 3.684 24.453 1 92.5 3 PRO B O 1
ATOM 3480 N N . THR B 1 4 ? 4.988 2.373 25.594 1 93.69 4 THR B N 1
ATOM 3481 C CA . THR B 1 4 ? 3.826 3.039 25.016 1 93.69 4 THR B CA 1
ATOM 3482 C C . THR B 1 4 ? 3.719 4.473 25.531 1 93.69 4 THR B C 1
ATOM 3484 O O . THR B 1 4 ? 3.436 5.391 24.75 1 93.69 4 THR B O 1
ATOM 3487 N N . ASP B 1 5 ? 3.947 4.656 26.812 1 96.19 5 ASP B N 1
ATOM 3488 C CA . ASP B 1 5 ? 3.926 6.004 27.359 1 96.19 5 ASP B CA 1
ATOM 3489 C C . ASP B 1 5 ? 5.023 6.871 26.75 1 96.19 5 ASP B C 1
ATOM 3491 O O . ASP B 1 5 ? 4.82 8.062 26.516 1 96.19 5 ASP B O 1
ATOM 3495 N N . LEU B 1 6 ? 6.148 6.262 26.547 1 97.56 6 LEU B N 1
ATOM 3496 C CA . LEU B 1 6 ? 7.254 6.977 25.922 1 97.56 6 LEU B CA 1
ATOM 3497 C C . LEU B 1 6 ? 6.879 7.43 24.516 1 97.56 6 LEU B C 1
ATOM 3499 O O . LEU B 1 6 ? 7.199 8.547 24.109 1 97.56 6 LEU B O 1
ATOM 3503 N N . ALA B 1 7 ? 6.156 6.578 23.766 1 97.88 7 ALA B N 1
ATOM 3504 C CA . ALA B 1 7 ? 5.766 6.879 22.391 1 97.88 7 ALA B CA 1
ATOM 3505 C C . ALA B 1 7 ? 4.812 8.07 22.344 1 97.88 7 ALA B C 1
ATOM 3507 O O . ALA B 1 7 ? 4.762 8.789 21.344 1 97.88 7 ALA B O 1
ATOM 3508 N N . PHE B 1 8 ? 4.098 8.336 23.453 1 98 8 PHE B N 1
ATOM 3509 C CA . PHE B 1 8 ? 3.094 9.391 23.469 1 98 8 PHE B CA 1
ATOM 3510 C C . PHE B 1 8 ? 3.576 10.586 24.281 1 98 8 PHE B C 1
ATOM 3512 O O . PHE B 1 8 ? 2.826 11.539 24.484 1 98 8 PHE B O 1
ATOM 3519 N N . ALA B 1 9 ? 4.836 10.586 24.703 1 97.31 9 ALA B N 1
ATOM 3520 C CA . ALA B 1 9 ? 5.352 11.648 25.562 1 97.31 9 ALA B CA 1
ATOM 3521 C C . ALA B 1 9 ? 5.488 12.961 24.797 1 97.31 9 ALA B C 1
ATOM 3523 O O . ALA B 1 9 ? 5.414 14.039 25.391 1 97.31 9 ALA B O 1
ATOM 3524 N N . GLY B 1 10 ? 5.664 12.852 23.469 1 97.56 10 GLY B N 1
ATOM 3525 C CA . GLY B 1 10 ? 5.848 14.031 22.641 1 97.56 10 GLY B CA 1
ATOM 3526 C C . GLY B 1 10 ? 7.305 14.359 22.391 1 97.56 10 GLY B C 1
ATOM 3527 O O . GLY B 1 10 ? 8.188 13.938 23.141 1 97.56 10 GLY B O 1
ATOM 3528 N N . ALA B 1 11 ? 7.551 15.094 21.359 1 98.44 11 ALA B N 1
ATOM 3529 C CA . ALA B 1 11 ? 8.898 15.398 20.891 1 98.44 11 ALA B CA 1
ATOM 3530 C C . ALA B 1 11 ? 9.664 16.234 21.906 1 98.44 11 ALA B C 1
ATOM 3532 O O . ALA B 1 11 ? 10.844 16 22.156 1 98.44 11 ALA B O 1
ATOM 3533 N N . ALA B 1 12 ? 9.023 17.234 22.484 1 97.94 12 ALA B N 1
ATOM 3534 C CA . ALA B 1 12 ? 9.688 18.125 23.438 1 97.94 12 ALA B CA 1
ATOM 3535 C C . ALA B 1 12 ? 10.156 17.344 24.672 1 97.94 12 ALA B C 1
ATOM 3537 O O . ALA B 1 12 ? 11.297 17.5 25.109 1 97.94 12 ALA B O 1
ATOM 3538 N N . ALA B 1 13 ? 9.281 16.547 25.203 1 97.75 13 ALA B N 1
ATOM 3539 C CA . ALA B 1 13 ? 9.633 15.727 26.359 1 97.75 13 ALA B CA 1
ATOM 3540 C C . ALA B 1 13 ? 10.742 14.742 26.016 1 97.75 13 ALA B C 1
ATOM 3542 O O . ALA B 1 13 ? 11.664 14.523 26.812 1 97.75 13 ALA B O 1
ATOM 3543 N N . GLN B 1 14 ? 10.641 14.148 24.891 1 98.56 14 GLN B N 1
ATOM 3544 C CA . GLN B 1 14 ? 11.648 13.172 24.469 1 98.56 14 GLN B CA 1
ATOM 3545 C C . GLN B 1 14 ? 13.008 13.844 24.266 1 98.56 14 GLN B C 1
ATOM 3547 O O . GLN B 1 14 ? 14.039 13.281 24.656 1 98.56 14 GLN B O 1
ATOM 3552 N N . ALA B 1 15 ? 13.016 14.992 23.656 1 98.38 15 ALA B N 1
ATOM 3553 C CA . ALA B 1 15 ? 14.266 15.742 23.5 1 98.38 15 ALA B CA 1
ATOM 3554 C C . ALA B 1 15 ? 14.922 16 24.859 1 98.38 15 ALA B C 1
ATOM 3556 O O . ALA B 1 15 ? 16.141 15.875 24.984 1 98.38 15 ALA B O 1
ATOM 3557 N N . ARG B 1 16 ? 14.156 16.328 25.844 1 97.62 16 ARG B N 1
ATOM 3558 C CA . ARG B 1 16 ? 14.68 16.562 27.188 1 97.62 16 ARG B CA 1
ATOM 3559 C C . ARG B 1 16 ? 15.234 15.281 27.797 1 97.62 16 ARG B C 1
ATOM 3561 O O . ARG B 1 16 ? 16.297 15.297 28.422 1 97.62 16 ARG B O 1
ATOM 3568 N N . MET B 1 17 ? 14.484 14.219 27.625 1 98.12 17 MET B N 1
ATOM 3569 C CA . MET B 1 17 ? 14.914 12.938 28.156 1 98.12 17 MET B CA 1
ATOM 3570 C C . MET B 1 17 ? 16.234 12.5 27.531 1 98.12 17 MET B C 1
ATOM 3572 O O . MET B 1 17 ? 17.094 11.922 28.219 1 98.12 17 MET B O 1
ATOM 3576 N N . LEU B 1 18 ? 16.375 12.75 26.266 1 98.5 18 LEU B N 1
ATOM 3577 C CA . LEU B 1 18 ? 17.625 12.43 25.562 1 98.5 18 LEU B CA 1
ATOM 3578 C C . LEU B 1 18 ? 18.766 13.289 26.062 1 98.5 18 LEU B C 1
ATOM 3580 O O . LEU B 1 18 ? 19.859 12.781 26.344 1 98.5 18 LEU B O 1
ATOM 3584 N N . ALA B 1 19 ? 18.562 14.562 26.188 1 97.75 19 ALA B N 1
ATOM 3585 C CA . ALA B 1 19 ? 19.578 15.5 26.641 1 97.75 19 ALA B CA 1
ATOM 3586 C C . ALA B 1 19 ? 20.031 15.172 28.062 1 97.75 19 ALA B C 1
ATOM 3588 O O . ALA B 1 19 ? 21.203 15.32 28.391 1 97.75 19 ALA B O 1
ATOM 3589 N N . ASP B 1 20 ? 19.109 14.641 28.859 1 97.12 20 ASP B N 1
ATOM 3590 C CA . ASP B 1 20 ? 19.391 14.336 30.266 1 97.12 20 ASP B CA 1
ATOM 3591 C C . ASP B 1 20 ? 20 12.945 30.422 1 97.12 20 ASP B C 1
ATOM 3593 O O . ASP B 1 20 ? 20.422 12.562 31.516 1 97.12 20 ASP B O 1
ATOM 3597 N N . GLY B 1 21 ? 19.938 12.211 29.406 1 96.88 21 GLY B N 1
ATOM 3598 C CA . GLY B 1 21 ? 20.531 10.883 29.438 1 96.88 21 GLY B CA 1
ATOM 3599 C C . GLY B 1 21 ? 19.594 9.828 30.016 1 96.88 21 GLY B C 1
ATOM 3600 O O . GLY B 1 21 ? 20.016 8.719 30.328 1 96.88 21 GLY B O 1
ATOM 3601 N N . ALA B 1 22 ? 18.359 10.148 30.125 1 96.44 22 ALA B N 1
ATOM 3602 C CA . ALA B 1 22 ? 17.359 9.211 30.656 1 96.44 22 ALA B CA 1
ATOM 3603 C C . ALA B 1 22 ? 17 8.148 29.625 1 96.44 22 ALA B C 1
ATOM 3605 O O . ALA B 1 22 ? 16.469 7.094 29.984 1 96.44 22 ALA B O 1
ATOM 3606 N N . LEU B 1 23 ? 17.25 8.445 28.391 1 95.62 23 LEU B N 1
ATOM 3607 C CA . LEU B 1 23 ? 17.016 7.574 27.234 1 95.62 23 LEU B CA 1
ATOM 3608 C C . LEU B 1 23 ? 18.078 7.773 26.172 1 95.62 23 LEU B C 1
ATOM 3610 O O . LEU B 1 23 ? 18.75 8.805 26.156 1 95.62 23 LEU B O 1
ATOM 3614 N N . THR B 1 24 ? 18.297 6.715 25.438 1 98.38 24 THR B N 1
ATOM 3615 C CA . THR B 1 24 ? 19.203 6.891 24.312 1 98.38 24 THR B CA 1
ATOM 3616 C C . THR B 1 24 ? 18.422 6.996 23 1 98.38 24 THR B C 1
ATOM 3618 O O . THR B 1 24 ? 17.297 6.5 22.891 1 98.38 24 THR B O 1
ATOM 3621 N N . ALA B 1 25 ? 19.031 7.668 22.047 1 98.81 25 ALA B N 1
ATOM 3622 C CA . ALA B 1 25 ? 18.375 7.891 20.766 1 98.81 25 ALA B CA 1
ATOM 3623 C C . ALA B 1 25 ? 18.047 6.566 20.078 1 98.81 25 ALA B C 1
ATOM 3625 O O . ALA B 1 25 ? 16.938 6.387 19.578 1 98.81 25 ALA B O 1
ATOM 3626 N N . PRO B 1 26 ? 18.969 5.531 20.047 1 98.81 26 PRO B N 1
ATOM 3627 C CA . PRO B 1 26 ? 18.609 4.246 19.422 1 98.81 26 PRO B CA 1
ATOM 3628 C C . PRO B 1 26 ? 17.453 3.553 20.125 1 98.81 26 PRO B C 1
ATOM 3630 O O . PRO B 1 26 ? 16.578 2.975 19.469 1 98.81 26 PRO B O 1
ATOM 3633 N N . MET B 1 27 ? 17.438 3.637 21.422 1 98.44 27 MET B N 1
ATOM 3634 C CA . MET B 1 27 ? 16.344 3.02 22.172 1 98.44 27 MET B CA 1
ATOM 3635 C C . MET B 1 27 ? 15.016 3.693 21.844 1 98.44 27 MET B C 1
ATOM 3637 O O . MET B 1 27 ? 14 3.02 21.656 1 98.44 27 MET B O 1
ATOM 3641 N N . LEU B 1 28 ? 15.031 5.02 21.75 1 98.81 28 LEU B N 1
ATOM 3642 C CA . LEU B 1 28 ? 13.82 5.762 21.438 1 98.81 28 LEU B CA 1
ATOM 3643 C C . LEU B 1 28 ? 13.312 5.395 20.047 1 98.81 28 LEU B C 1
ATOM 3645 O O . LEU B 1 28 ? 12.117 5.16 19.859 1 98.81 28 LEU B O 1
ATOM 3649 N N . LEU B 1 29 ? 14.227 5.336 19.062 1 98.81 29 LEU B N 1
ATOM 3650 C CA . LEU B 1 29 ? 13.836 4.969 17.703 1 98.81 29 LEU B CA 1
ATOM 3651 C C . LEU B 1 29 ? 13.227 3.572 17.672 1 98.81 29 LEU B C 1
ATOM 3653 O O . LEU B 1 29 ? 12.227 3.342 16.984 1 98.81 29 LEU B O 1
ATOM 3657 N N . GLU B 1 30 ? 13.797 2.629 18.406 1 98.44 30 GLU B N 1
ATOM 3658 C CA . GLU B 1 30 ? 13.328 1.247 18.391 1 98.44 30 GLU B CA 1
ATOM 3659 C C . GLU B 1 30 ? 11.906 1.144 18.938 1 98.44 30 GLU B C 1
ATOM 3661 O O . GLU B 1 30 ? 11.125 0.305 18.484 1 98.44 30 GLU B O 1
ATOM 3666 N N . VAL B 1 31 ? 11.578 1.984 19.875 1 98.5 31 VAL B N 1
ATOM 3667 C CA . VAL B 1 31 ? 10.211 2.021 20.391 1 98.5 31 VAL B CA 1
ATOM 3668 C C . VAL B 1 31 ? 9.234 2.295 19.25 1 98.5 31 VAL B C 1
ATOM 3670 O O . VAL B 1 31 ? 8.227 1.604 19.109 1 98.5 31 VAL B O 1
ATOM 3673 N N . TYR B 1 32 ? 9.516 3.217 18.406 1 98.75 32 TYR B N 1
ATOM 3674 C CA . TYR B 1 32 ? 8.633 3.57 17.312 1 98.75 32 TYR B CA 1
ATOM 3675 C C . TYR B 1 32 ? 8.656 2.5 16.219 1 98.75 32 TYR B C 1
ATOM 3677 O O . TYR B 1 32 ? 7.621 2.166 15.641 1 98.75 32 TYR B O 1
ATOM 3685 N N . LEU B 1 33 ? 9.867 1.969 15.922 1 98.31 33 LEU B N 1
ATOM 3686 C CA . LEU B 1 33 ? 9.969 0.939 14.898 1 98.31 33 LEU B CA 1
ATOM 3687 C C . LEU B 1 33 ? 9.156 -0.294 15.281 1 98.31 33 LEU B C 1
ATOM 3689 O O . LEU B 1 33 ? 8.5 -0.902 14.438 1 98.31 33 LEU B O 1
ATOM 3693 N N . GLN B 1 34 ? 9.164 -0.679 16.547 1 97 34 GLN B N 1
ATOM 3694 C CA . GLN B 1 34 ? 8.398 -1.821 17.031 1 97 34 GLN B CA 1
ATOM 3695 C C . GLN B 1 34 ? 6.898 -1.554 16.938 1 97 34 GLN B C 1
ATOM 3697 O O . GLN B 1 34 ? 6.125 -2.443 16.562 1 97 34 GLN B O 1
ATOM 3702 N N . ARG B 1 35 ? 6.516 -0.378 17.25 1 97.88 35 ARG B N 1
ATOM 3703 C CA . ARG B 1 35 ? 5.105 -0.011 17.156 1 97.88 35 ARG B CA 1
ATOM 3704 C C . ARG B 1 35 ? 4.637 0.003 15.703 1 97.88 35 ARG B C 1
ATOM 3706 O O . ARG B 1 35 ? 3.521 -0.43 15.406 1 97.88 35 ARG B O 1
ATOM 3713 N N . ILE B 1 36 ? 5.496 0.522 14.828 1 97.94 36 ILE B N 1
ATOM 3714 C CA . ILE B 1 36 ? 5.172 0.517 13.406 1 97.94 36 ILE B CA 1
ATOM 3715 C C . ILE B 1 36 ? 4.988 -0.92 12.93 1 97.94 36 ILE B C 1
ATOM 3717 O O . ILE B 1 36 ? 4.02 -1.227 12.227 1 97.94 36 ILE B O 1
ATOM 3721 N N . GLU B 1 37 ? 5.859 -1.776 13.281 1 94.31 37 GLU B N 1
ATOM 3722 C CA . GLU B 1 37 ? 5.77 -3.184 12.906 1 94.31 37 GLU B CA 1
ATOM 3723 C C . GLU B 1 37 ? 4.461 -3.801 13.375 1 94.31 37 GLU B C 1
ATOM 3725 O O . GLU B 1 37 ? 3.859 -4.617 12.672 1 9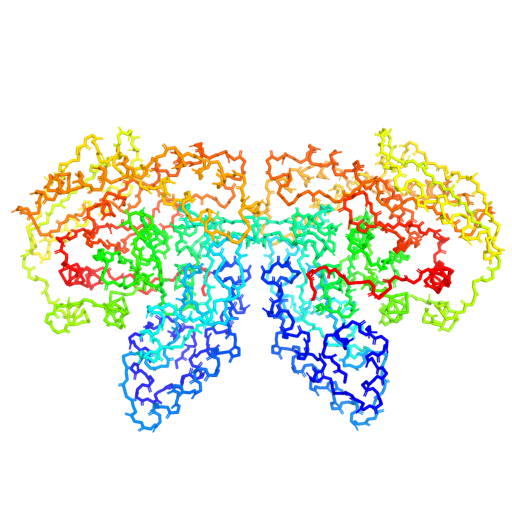4.31 37 GLU B O 1
ATOM 3730 N N . ARG B 1 38 ? 3.992 -3.389 14.469 1 93.62 38 ARG B N 1
ATOM 3731 C CA . ARG B 1 38 ? 2.828 -4.004 15.094 1 93.62 38 ARG B CA 1
ATOM 3732 C C . ARG B 1 38 ? 1.533 -3.426 14.539 1 93.62 38 ARG B C 1
ATOM 3734 O O . ARG B 1 38 ? 0.548 -4.148 14.367 1 93.62 38 ARG B O 1
ATOM 3741 N N . LEU B 1 39 ? 1.537 -2.125 14.25 1 96.31 39 LEU B N 1
ATOM 3742 C CA . LEU B 1 39 ? 0.258 -1.444 14.078 1 96.31 39 LEU B CA 1
ATOM 3743 C C . LEU B 1 39 ? 0.058 -1.024 12.625 1 96.31 39 LEU B C 1
ATOM 3745 O O . LEU B 1 39 ? -1.077 -0.857 12.172 1 96.31 39 LEU B O 1
ATOM 3749 N N . ASP B 1 40 ? 1.112 -0.88 11.867 1 96.94 40 ASP B N 1
ATOM 3750 C CA . ASP B 1 40 ? 0.981 -0.155 10.602 1 96.94 40 ASP B CA 1
ATOM 3751 C C . ASP B 1 40 ? 0.392 -1.049 9.516 1 96.94 40 ASP B C 1
ATOM 3753 O O . ASP B 1 40 ? -0.004 -0.563 8.453 1 96.94 40 ASP B O 1
ATOM 3757 N N . SER B 1 41 ? 0.271 -2.385 9.727 1 93.62 41 SER B N 1
ATOM 3758 C CA . SER B 1 41 ? -0.463 -3.234 8.789 1 93.62 41 SER B CA 1
ATOM 3759 C C . SER B 1 41 ? -1.947 -2.883 8.773 1 93.62 41 SER B C 1
ATOM 3761 O O . SER B 1 41 ? -2.625 -3.078 7.766 1 93.62 41 SER B O 1
ATOM 3763 N N . HIS B 1 42 ? -2.416 -2.322 9.906 1 95 42 HIS B N 1
ATOM 3764 C CA . HIS B 1 42 ? -3.809 -1.911 10.039 1 95 42 HIS B CA 1
ATOM 3765 C C . HIS B 1 42 ? -4.012 -0.482 9.547 1 95 42 HIS B C 1
ATOM 3767 O O . HIS B 1 42 ? -5.02 -0.18 8.906 1 95 42 HIS B O 1
ATOM 3773 N N . LEU B 1 43 ? -3.037 0.331 9.789 1 98.12 43 LEU B N 1
ATOM 3774 C CA . LEU B 1 43 ? -3.234 1.763 9.602 1 98.12 43 LEU B CA 1
ATOM 3775 C C . LEU B 1 43 ? -2.768 2.193 8.211 1 98.12 43 LEU B C 1
ATOM 3777 O O . LEU B 1 43 ? -3.404 3.029 7.57 1 98.12 43 LEU B O 1
ATOM 3781 N N . ARG B 1 44 ? -1.637 1.68 7.859 1 97.94 44 ARG B N 1
ATOM 3782 C CA . ARG B 1 44 ? -0.998 2.078 6.609 1 97.94 44 ARG B CA 1
ATOM 3783 C C . ARG B 1 44 ? -0.649 3.562 6.621 1 97.94 44 ARG B C 1
ATOM 3785 O O . ARG B 1 44 ? -0.994 4.297 5.691 1 97.94 44 ARG B O 1
ATOM 3792 N N . ALA B 1 45 ? -0.041 3.961 7.688 1 98.81 45 ALA B N 1
ATOM 3793 C CA . ALA B 1 45 ? 0.353 5.359 7.82 1 98.81 45 ALA B CA 1
ATOM 3794 C C . ALA B 1 45 ? 1.611 5.656 7.008 1 98.81 45 ALA B C 1
ATOM 3796 O O . ALA B 1 45 ? 1.734 6.727 6.41 1 98.81 45 ALA B O 1
ATOM 3797 N N . TYR B 1 46 ? 2.529 4.672 6.949 1 98.75 46 TYR B N 1
ATOM 3798 C CA . TYR B 1 46 ? 3.805 4.859 6.27 1 98.75 46 TYR B CA 1
ATOM 3799 C C . TYR B 1 46 ? 3.781 4.227 4.879 1 98.75 46 TYR B C 1
ATOM 3801 O O . TYR B 1 46 ? 3.307 3.102 4.711 1 98.75 46 TYR B O 1
ATOM 3809 N N . ARG B 1 47 ? 4.277 4.988 3.957 1 97.75 47 ARG B N 1
ATOM 3810 C CA . ARG B 1 47 ? 4.59 4.395 2.662 1 97.75 47 ARG B CA 1
ATOM 3811 C C . ARG B 1 47 ? 5.883 3.588 2.729 1 97.75 47 ARG B C 1
ATOM 3813 O O . ARG B 1 47 ? 5.961 2.484 2.184 1 97.75 47 ARG B O 1
ATOM 3820 N N . VAL B 1 48 ? 6.848 4.141 3.402 1 97.44 48 VAL B N 1
ATOM 3821 C CA . VAL B 1 48 ? 8.141 3.484 3.58 1 97.44 48 VAL B CA 1
ATOM 3822 C C . VAL B 1 48 ? 8.742 3.889 4.926 1 97.44 48 VAL B C 1
ATOM 3824 O O . VAL B 1 48 ? 8.625 5.043 5.34 1 97.44 48 VAL B O 1
ATOM 3827 N N . VAL B 1 49 ? 9.258 2.924 5.637 1 97.75 49 VAL B N 1
ATOM 3828 C CA . VAL B 1 49 ? 10.086 3.137 6.82 1 97.75 49 VAL B CA 1
ATOM 3829 C C . VAL B 1 49 ? 11.555 2.881 6.477 1 97.75 49 VAL B C 1
ATOM 3831 O O . VAL B 1 49 ? 11.883 1.853 5.883 1 97.75 49 VAL B O 1
ATOM 3834 N N . GLN B 1 50 ? 12.398 3.844 6.777 1 96.81 50 GLN B N 1
ATOM 3835 C CA . GLN B 1 50 ? 13.812 3.705 6.465 1 96.81 50 GLN B CA 1
ATOM 3836 C C . GLN B 1 50 ? 14.586 3.109 7.641 1 96.81 50 GLN B C 1
ATOM 3838 O O . GLN B 1 50 ? 15.445 3.768 8.219 1 96.81 50 GLN B O 1
ATOM 3843 N N . PHE B 1 51 ? 14.438 1.878 7.898 1 96.25 51 PHE B N 1
ATOM 3844 C CA . PHE B 1 51 ? 14.922 1.19 9.086 1 96.25 51 PHE B CA 1
ATOM 3845 C C . PHE B 1 51 ? 16.422 1.396 9.258 1 96.25 51 PHE B C 1
ATOM 3847 O O . PHE B 1 51 ? 16.859 1.938 10.273 1 96.25 51 PHE B O 1
ATOM 3854 N N . ASP B 1 52 ? 17.234 1.023 8.258 1 96.38 52 ASP B N 1
ATOM 3855 C CA . ASP B 1 52 ? 18.688 1.057 8.375 1 96.38 52 ASP B CA 1
ATOM 3856 C C . ASP B 1 52 ? 19.203 2.492 8.492 1 96.38 52 ASP B C 1
ATOM 3858 O O . ASP B 1 52 ? 20.062 2.781 9.32 1 96.38 52 ASP B O 1
ATOM 3862 N N . ARG B 1 53 ? 18.625 3.367 7.691 1 97.38 53 ARG B N 1
ATOM 3863 C CA . ARG B 1 53 ? 19.047 4.762 7.73 1 97.38 53 ARG B CA 1
ATOM 3864 C C . ARG B 1 53 ? 18.656 5.418 9.047 1 97.38 53 ARG B C 1
ATOM 3866 O O . ARG B 1 53 ? 19.438 6.18 9.625 1 97.38 53 ARG B O 1
ATOM 3873 N N . ALA B 1 54 ? 17.422 5.172 9.5 1 98.62 54 ALA B N 1
ATOM 3874 C CA . ALA B 1 54 ? 16.953 5.734 10.773 1 98.62 54 ALA B CA 1
ATOM 3875 C C . ALA B 1 54 ? 17.828 5.262 11.93 1 98.62 54 ALA B C 1
ATOM 3877 O O . ALA B 1 54 ? 18.172 6.047 12.82 1 98.62 54 ALA B O 1
ATOM 3878 N N . ARG B 1 55 ? 18.172 3.986 11.898 1 98.62 55 ARG B N 1
ATOM 3879 C CA . ARG B 1 55 ? 19.031 3.441 12.945 1 98.62 55 ARG B CA 1
ATOM 3880 C C . ARG B 1 55 ? 20.422 4.078 12.906 1 98.62 55 ARG B C 1
ATOM 3882 O O . ARG B 1 55 ? 20.984 4.398 13.953 1 98.62 55 ARG B O 1
ATOM 3889 N N . ALA B 1 56 ? 20.938 4.23 11.727 1 98.56 56 ALA B N 1
ATOM 3890 C CA . ALA B 1 56 ? 22.234 4.895 11.586 1 98.56 56 ALA B CA 1
ATOM 3891 C C . ALA B 1 56 ? 22.172 6.332 12.094 1 98.56 56 ALA B C 1
ATOM 3893 O O . ALA B 1 56 ? 23.094 6.801 12.773 1 98.56 56 ALA B O 1
ATOM 3894 N N . GLU B 1 57 ? 21.078 7.043 11.773 1 98.69 57 GLU B N 1
ATOM 3895 C CA . GLU B 1 57 ? 20.891 8.414 12.227 1 98.69 57 GLU B CA 1
ATOM 3896 C C . GLU B 1 57 ? 20.766 8.484 13.742 1 98.69 57 GLU B C 1
ATOM 3898 O O . GLU B 1 57 ? 21.281 9.398 14.383 1 98.69 57 GLU B O 1
ATOM 3903 N N . ALA B 1 58 ? 20.031 7.555 14.289 1 98.88 58 ALA B N 1
ATOM 3904 C CA . ALA B 1 58 ? 19.859 7.523 15.742 1 98.88 58 ALA B CA 1
ATOM 3905 C C . ALA B 1 58 ? 21.203 7.293 16.453 1 98.88 58 ALA B C 1
ATOM 3907 O O . ALA B 1 58 ? 21.484 7.914 17.469 1 98.88 58 ALA B O 1
ATOM 3908 N N . GLU B 1 59 ? 22.047 6.398 15.906 1 98.81 59 GLU B N 1
ATOM 3909 C CA . GLU B 1 59 ? 23.375 6.152 16.469 1 98.81 59 GLU B CA 1
ATOM 3910 C C . GLU B 1 59 ? 24.25 7.402 16.391 1 98.81 59 GLU B C 1
ATOM 3912 O O . GLU B 1 59 ? 24.953 7.734 17.344 1 98.81 59 GLU B O 1
ATOM 3917 N N . ALA B 1 60 ? 24.219 8.023 15.281 1 98.81 60 ALA B N 1
ATOM 3918 C CA . ALA B 1 60 ? 24.984 9.25 15.109 1 98.81 60 ALA B CA 1
ATOM 3919 C C . ALA B 1 60 ? 24.516 10.328 16.078 1 98.81 60 ALA B C 1
ATOM 3921 O O . ALA B 1 60 ? 25.328 11.062 16.641 1 98.81 60 ALA B O 1
ATOM 3922 N N . ALA B 1 61 ? 23.219 10.484 16.219 1 98.88 61 ALA B N 1
ATOM 3923 C CA . ALA B 1 61 ? 22.656 11.453 17.172 1 98.88 61 ALA B CA 1
ATOM 3924 C C . ALA B 1 61 ? 23.125 11.156 18.594 1 98.88 61 ALA B C 1
ATOM 3926 O O . ALA B 1 61 ? 23.438 12.078 19.344 1 98.88 61 ALA B O 1
ATOM 3927 N N . GLN B 1 62 ? 23.156 9.898 18.938 1 98.81 62 GLN B N 1
ATOM 3928 C CA . GLN B 1 62 ? 23.594 9.516 20.266 1 98.81 62 GLN B CA 1
ATOM 3929 C C . GLN B 1 62 ? 25.047 9.906 20.5 1 98.81 62 GLN B C 1
ATOM 3931 O O . GLN B 1 62 ? 25.406 10.367 21.594 1 98.81 62 GLN B O 1
ATOM 3936 N N . GLN B 1 63 ? 25.859 9.656 19.516 1 98.75 63 GLN B N 1
ATOM 3937 C CA . GLN B 1 63 ? 27.266 10.047 19.625 1 98.75 63 GLN B CA 1
ATOM 3938 C C . GLN B 1 63 ? 27.406 11.547 19.891 1 98.75 63 GLN B C 1
ATOM 3940 O O . GLN B 1 63 ? 28.234 11.969 20.688 1 98.75 63 GLN B O 1
ATOM 3945 N N . ARG B 1 64 ? 26.625 12.336 19.25 1 98.75 64 ARG B N 1
ATOM 3946 C CA . ARG B 1 64 ? 26.625 13.781 19.453 1 98.75 64 ARG B CA 1
ATOM 3947 C C . ARG B 1 64 ? 26.156 14.156 20.844 1 98.75 64 ARG B C 1
ATOM 3949 O O . ARG B 1 64 ? 26.734 15.023 21.5 1 98.75 64 ARG B O 1
ATOM 3956 N N . LEU B 1 65 ? 25.109 13.516 21.281 1 98.69 65 LEU B N 1
ATOM 3957 C CA . LEU B 1 65 ? 24.625 13.727 22.641 1 98.69 65 LEU B CA 1
ATOM 3958 C C . LEU B 1 65 ? 25.703 13.398 23.656 1 98.69 65 LEU B C 1
ATOM 3960 O O . LEU B 1 65 ? 25.922 14.156 24.609 1 98.69 65 LEU B O 1
ATOM 3964 N N . ASP B 1 66 ? 26.391 12.312 23.422 1 98.38 66 ASP B N 1
ATOM 3965 C CA . ASP B 1 66 ? 27.453 11.875 24.312 1 98.38 66 ASP B CA 1
ATOM 3966 C C . ASP B 1 66 ? 28.609 12.867 24.328 1 98.38 66 ASP B C 1
ATOM 3968 O O . ASP B 1 66 ? 29.297 13.023 25.328 1 98.38 66 ASP B O 1
ATOM 3972 N N . ALA B 1 67 ? 28.812 13.508 23.25 1 98.31 67 ALA B N 1
ATOM 3973 C CA . ALA B 1 67 ? 29.875 14.492 23.109 1 98.31 67 ALA B CA 1
ATOM 3974 C C . ALA B 1 67 ? 29.469 15.828 23.734 1 98.31 67 ALA B C 1
ATOM 3976 O O . ALA B 1 67 ? 30.266 16.781 23.766 1 98.31 67 ALA B O 1
ATOM 3977 N N . GLY B 1 68 ? 28.219 16 24.109 1 97.75 68 GLY B N 1
ATOM 3978 C CA . GLY B 1 68 ? 27.781 17.172 24.844 1 97.75 68 GLY B CA 1
ATOM 3979 C C . GLY B 1 68 ? 26.969 18.141 24 1 97.75 68 GLY B C 1
ATOM 3980 O O . GLY B 1 68 ? 26.547 19.188 24.484 1 97.75 68 GLY B O 1
ATOM 3981 N N . GLU B 1 69 ? 26.75 17.719 22.75 1 98.19 69 GLU B N 1
ATOM 3982 C CA . GLU B 1 69 ? 25.953 18.594 21.875 1 98.19 69 GLU B CA 1
ATOM 3983 C C . GLU B 1 69 ? 24.484 18.609 22.312 1 98.19 69 GLU B C 1
ATOM 3985 O O . GLU B 1 69 ? 23.953 17.594 22.781 1 98.19 69 GLU B O 1
ATOM 3990 N N . ARG B 1 70 ? 23.906 19.844 22.172 1 97.12 70 ARG B N 1
ATOM 3991 C CA . ARG B 1 70 ? 22.484 20.016 22.438 1 97.12 70 ARG B CA 1
ATOM 3992 C C . ARG B 1 70 ? 21.797 20.781 21.312 1 97.12 70 ARG B C 1
ATOM 3994 O O . ARG B 1 70 ? 22.234 21.859 20.938 1 97.12 70 ARG B O 1
ATOM 4001 N N . LEU B 1 71 ? 20.828 20.094 20.734 1 97.69 71 LEU B N 1
ATOM 4002 C CA . LEU B 1 71 ? 19.969 20.672 19.703 1 97.69 71 LEU B CA 1
ATOM 4003 C C . LEU B 1 71 ? 18.5 20.391 20.016 1 97.69 71 LEU B C 1
ATOM 4005 O O . LEU B 1 71 ? 18.188 19.453 20.734 1 97.69 71 LEU B O 1
ATOM 4009 N N . PRO B 1 72 ? 17.609 21.156 19.516 1 96.12 72 PRO B N 1
ATOM 4010 C CA . PRO B 1 72 ? 16.188 21.078 19.891 1 96.12 72 PRO B CA 1
ATOM 4011 C C . PRO B 1 72 ? 15.57 19.719 19.594 1 96.12 72 PRO B C 1
ATOM 4013 O O . PRO B 1 72 ? 14.656 19.281 20.297 1 96.12 72 PRO B O 1
ATOM 4016 N N . LEU B 1 73 ? 16.078 19.016 18.516 1 98.44 73 LEU B N 1
ATOM 4017 C CA . LEU B 1 73 ? 15.461 17.75 18.125 1 98.44 73 LEU B CA 1
ATOM 4018 C C . LEU B 1 73 ? 16.5 16.641 18.062 1 98.44 73 LEU B C 1
ATOM 4020 O O . LEU B 1 73 ? 16.281 15.625 17.391 1 98.44 73 LEU B O 1
ATOM 4024 N N . LEU B 1 74 ? 17.641 16.844 18.734 1 98.75 74 LEU B N 1
ATOM 4025 C CA . LEU B 1 74 ? 18.734 15.898 18.609 1 98.75 74 LEU B CA 1
ATOM 4026 C C . LEU B 1 74 ? 18.312 14.516 19.109 1 98.75 74 LEU B C 1
ATOM 4028 O O . LEU B 1 74 ? 18.109 14.32 20.312 1 98.75 74 LEU B O 1
ATOM 4032 N N . GLY B 1 75 ? 18.141 13.602 18.156 1 98.88 75 GLY B N 1
ATOM 4033 C CA . GLY B 1 75 ? 17.812 12.219 18.469 1 98.88 75 GLY B CA 1
ATOM 4034 C C . GLY B 1 75 ? 16.328 11.93 18.406 1 98.88 75 GLY B C 1
ATOM 4035 O O . GLY B 1 75 ? 15.906 10.781 18.531 1 98.88 75 GLY B O 1
ATOM 4036 N N . VAL B 1 76 ? 15.477 12.898 18.203 1 98.88 76 VAL B N 1
ATOM 4037 C CA . VAL B 1 76 ? 14.023 12.742 18.188 1 98.88 76 VAL B CA 1
ATOM 4038 C C . VAL B 1 76 ? 13.57 12.227 16.828 1 98.88 76 VAL B C 1
ATOM 4040 O O . VAL B 1 76 ? 13.914 12.805 15.797 1 98.88 76 VAL B O 1
ATOM 4043 N N . PRO B 1 77 ? 12.805 11.102 16.766 1 98.88 77 PRO B N 1
ATOM 4044 C CA . PRO B 1 77 ? 12.281 10.609 15.5 1 98.88 77 PRO B CA 1
ATOM 4045 C C . PRO B 1 77 ? 11.188 11.508 14.922 1 98.88 77 PRO B C 1
ATOM 4047 O O . PRO B 1 77 ? 10.375 12.047 15.672 1 98.88 77 PRO B O 1
ATOM 4050 N N . ILE B 1 78 ? 11.172 11.664 13.617 1 98.81 78 ILE B N 1
ATOM 4051 C CA . ILE B 1 78 ? 10.156 12.469 12.953 1 98.81 78 ILE B CA 1
ATOM 4052 C C . ILE B 1 78 ? 9.695 11.766 11.68 1 98.81 78 ILE B C 1
ATOM 4054 O O . ILE B 1 78 ? 10.492 11.125 10.992 1 98.81 78 ILE B O 1
ATOM 4058 N N . ALA B 1 79 ? 8.422 11.844 11.344 1 98.94 79 ALA B N 1
ATOM 4059 C CA . ALA B 1 79 ? 7.863 11.328 10.094 1 98.94 79 ALA B CA 1
ATOM 4060 C C . ALA B 1 79 ? 7.723 12.438 9.055 1 98.94 79 ALA B C 1
ATOM 4062 O O . ALA B 1 79 ? 7.363 13.562 9.391 1 98.94 79 ALA B O 1
ATOM 4063 N N . ILE B 1 80 ? 7.98 12.133 7.777 1 98.94 80 ILE B N 1
ATOM 4064 C CA . ILE B 1 80 ? 7.961 13.109 6.695 1 98.94 80 ILE B CA 1
ATOM 4065 C C . ILE B 1 80 ? 6.887 12.727 5.676 1 98.94 80 ILE B C 1
ATOM 4067 O O . ILE B 1 80 ? 6.816 11.578 5.238 1 98.94 80 ILE B O 1
ATOM 4071 N N . LYS B 1 81 ? 6.062 13.68 5.285 1 98.75 81 LYS B N 1
ATOM 4072 C CA . LYS B 1 81 ? 5.043 13.477 4.258 1 98.75 81 LYS B CA 1
ATOM 4073 C C . LYS B 1 81 ? 5.684 13.141 2.912 1 98.75 81 LYS B C 1
ATOM 4075 O O . LYS B 1 81 ? 6.711 13.719 2.547 1 98.75 81 LYS B O 1
ATOM 4080 N N . ASP B 1 82 ? 5.086 12.242 2.166 1 98.62 82 ASP B N 1
ATOM 4081 C CA . ASP B 1 82 ? 5.676 11.734 0.933 1 98.62 82 ASP B CA 1
ATOM 4082 C C . ASP B 1 82 ? 5.5 12.727 -0.214 1 98.62 82 ASP B C 1
ATOM 4084 O O . ASP B 1 82 ? 5.223 12.328 -1.348 1 98.62 82 ASP B O 1
ATOM 4088 N N . ASP B 1 83 ? 5.531 14.016 0.002 1 98.06 83 ASP B N 1
ATOM 4089 C CA . ASP B 1 83 ? 5.645 15.055 -1.016 1 98.06 83 ASP B CA 1
ATOM 4090 C C . ASP B 1 83 ? 6.887 15.914 -0.788 1 98.06 83 ASP B C 1
ATOM 4092 O O . ASP B 1 83 ? 7.051 16.953 -1.424 1 98.06 83 ASP B O 1
ATOM 4096 N N . VAL B 1 84 ? 7.723 15.461 0.135 1 98.5 84 VAL B N 1
ATOM 4097 C CA . VAL B 1 84 ? 8.961 16.156 0.472 1 98.5 84 VAL B CA 1
ATOM 4098 C C . VAL B 1 84 ? 10.156 15.25 0.161 1 98.5 84 VAL B C 1
ATOM 4100 O O . VAL B 1 84 ? 10.188 14.086 0.582 1 98.5 84 VAL B O 1
ATOM 4103 N N . ASP B 1 85 ? 11.18 15.773 -0.454 1 98.38 85 ASP B N 1
ATOM 4104 C CA . ASP B 1 85 ? 12.312 14.977 -0.915 1 98.38 85 ASP B CA 1
ATOM 4105 C C . ASP B 1 85 ? 13.25 14.641 0.24 1 98.38 85 ASP B C 1
ATOM 4107 O O . ASP B 1 85 ? 13.594 15.508 1.044 1 98.38 85 ASP B O 1
ATOM 4111 N N . ILE B 1 86 ? 13.555 13.43 0.375 1 98.5 86 ILE B N 1
ATOM 4112 C CA . ILE B 1 86 ? 14.641 12.914 1.197 1 98.5 86 ILE B CA 1
ATOM 4113 C C . ILE B 1 86 ? 15.703 12.273 0.304 1 98.5 86 ILE B C 1
ATOM 4115 O O . ILE B 1 86 ? 15.391 11.414 -0.529 1 98.5 86 ILE B O 1
ATOM 4119 N N . ALA B 1 87 ? 16.938 12.695 0.484 1 98.19 87 ALA B N 1
ATOM 4120 C CA . ALA B 1 87 ? 18.016 12.156 -0.343 1 98.19 87 ALA B CA 1
ATOM 4121 C C . ALA B 1 87 ? 18.062 10.633 -0.269 1 98.19 87 ALA B C 1
ATOM 4123 O O . ALA B 1 87 ? 18.062 10.062 0.823 1 98.19 87 ALA B O 1
ATOM 4124 N N . GLY B 1 88 ? 18.031 10.023 -1.454 1 96.75 88 GLY B N 1
ATOM 4125 C CA . GLY B 1 88 ? 18.172 8.578 -1.535 1 96.75 88 GLY B CA 1
ATOM 4126 C C . GLY B 1 88 ? 16.828 7.855 -1.506 1 96.75 88 GLY B C 1
ATOM 4127 O O . GLY B 1 88 ? 16.781 6.629 -1.624 1 96.75 88 GLY B O 1
ATOM 4128 N N . GLU B 1 89 ? 15.734 8.562 -1.369 1 96.94 89 GLU B N 1
ATOM 4129 C CA . GLU B 1 89 ? 14.398 7.98 -1.318 1 96.94 89 GLU B CA 1
ATOM 4130 C C . GLU B 1 89 ? 13.492 8.578 -2.393 1 96.94 89 GLU B C 1
ATOM 4132 O O . GLU B 1 89 ? 13.609 9.758 -2.727 1 96.94 89 GLU B O 1
ATOM 4137 N N . VAL B 1 90 ? 12.656 7.754 -2.92 1 97 90 VAL B N 1
ATOM 4138 C CA . VAL B 1 90 ? 11.688 8.234 -3.904 1 97 90 VAL B CA 1
ATOM 4139 C C . VAL B 1 90 ? 10.641 9.109 -3.217 1 97 90 VAL B C 1
ATOM 4141 O O . VAL B 1 90 ? 10.242 8.836 -2.082 1 97 90 VAL B O 1
ATOM 4144 N N . THR B 1 91 ? 10.289 10.148 -3.807 1 98.12 91 THR B N 1
ATOM 4145 C CA . THR B 1 91 ? 9.07 10.891 -3.473 1 98.12 91 THR B CA 1
ATOM 4146 C C . THR B 1 91 ? 7.957 10.57 -4.465 1 98.12 91 THR B C 1
ATOM 4148 O O . THR B 1 91 ? 8.016 10.992 -5.625 1 98.12 91 THR B O 1
ATOM 4151 N N . THR B 1 92 ? 6.93 9.898 -3.967 1 98 92 THR B N 1
ATOM 4152 C CA . THR B 1 92 ? 5.996 9.305 -4.922 1 98 92 THR B CA 1
ATOM 4153 C C . THR B 1 92 ? 4.801 10.219 -5.148 1 98 92 THR B C 1
ATOM 4155 O O . THR B 1 92 ? 4.043 10.039 -6.102 1 98 92 THR B O 1
ATOM 4158 N N . TYR B 1 93 ? 4.562 11.172 -4.211 1 98.19 93 TYR B N 1
ATOM 4159 C CA . TYR B 1 93 ? 3.361 11.992 -4.281 1 98.19 93 TYR B CA 1
ATOM 4160 C C . TYR B 1 93 ? 2.109 11.125 -4.324 1 98.19 93 TYR B C 1
ATOM 4162 O O . TYR B 1 93 ? 1.129 11.469 -4.988 1 98.19 93 TYR B O 1
ATOM 4170 N N . GLY B 1 94 ? 2.201 9.953 -3.678 1 98.06 94 GLY B N 1
ATOM 4171 C CA . GLY B 1 94 ? 1.07 9.039 -3.646 1 98.06 94 GLY B CA 1
ATOM 4172 C C . GLY B 1 94 ? 0.766 8.422 -4.996 1 98.06 94 GLY B C 1
ATOM 4173 O O . GLY B 1 94 ? -0.336 7.914 -5.219 1 98.06 94 GLY B O 1
ATOM 4174 N N . SER B 1 95 ? 1.683 8.438 -5.953 1 97.19 95 SER B N 1
ATOM 4175 C CA . SER B 1 95 ? 1.413 8.023 -7.324 1 97.19 95 SER B CA 1
ATOM 4176 C C . SER B 1 95 ? 2.459 7.027 -7.82 1 97.19 95 SER B C 1
ATOM 4178 O O . SER B 1 95 ? 3.568 6.973 -7.289 1 97.19 95 SER B O 1
ATOM 4180 N N . ALA B 1 96 ? 2.041 6.254 -8.828 1 96.31 96 ALA B N 1
ATOM 4181 C CA . ALA B 1 96 ? 2.982 5.391 -9.539 1 96.31 96 ALA B CA 1
ATOM 4182 C C . ALA B 1 96 ? 3.686 6.148 -10.656 1 96.31 96 ALA B C 1
ATOM 4184 O O . ALA B 1 96 ? 4.543 5.594 -11.352 1 96.31 96 ALA B O 1
ATOM 4185 N N . GLY B 1 97 ? 3.363 7.395 -10.836 1 97.12 97 GLY B N 1
ATOM 4186 C CA . GLY B 1 97 ? 3.965 8.195 -11.883 1 97.12 97 GLY B CA 1
ATOM 4187 C C . GLY B 1 97 ? 5.297 8.805 -11.492 1 97.12 97 GLY B C 1
ATOM 4188 O O . GLY B 1 97 ? 5.914 9.531 -12.273 1 97.12 97 GLY B O 1
ATOM 4189 N N . HIS B 1 98 ? 5.773 8.484 -10.32 1 96.56 98 HIS B N 1
ATOM 4190 C CA . HIS B 1 98 ? 6.965 9.117 -9.766 1 96.56 98 HIS B CA 1
ATOM 4191 C C . HIS B 1 98 ? 8.219 8.664 -10.508 1 96.56 98 HIS B C 1
ATOM 4193 O O . HIS B 1 98 ? 8.188 7.688 -11.258 1 96.56 98 HIS B O 1
ATOM 4199 N N . GLY B 1 99 ? 9.297 9.414 -10.336 1 95.12 99 GLY B N 1
ATOM 4200 C CA . GLY B 1 99 ? 10.602 9.117 -10.914 1 95.12 99 GLY B CA 1
ATOM 4201 C C . GLY B 1 99 ? 11.547 8.43 -9.938 1 95.12 99 GLY B C 1
ATOM 4202 O O . GLY B 1 99 ? 11.102 7.766 -9 1 95.12 99 GLY B O 1
ATOM 4203 N N . PRO B 1 100 ? 12.812 8.516 -10.195 1 94.81 100 PRO B N 1
ATOM 4204 C CA . PRO B 1 100 ? 13.812 7.883 -9.328 1 94.81 100 PRO B CA 1
ATOM 4205 C C . PRO B 1 100 ? 13.938 8.578 -7.977 1 94.81 100 PRO B C 1
ATOM 4207 O O . PRO B 1 100 ? 13.289 9.594 -7.734 1 94.81 100 PRO B O 1
ATOM 4210 N N . ALA B 1 101 ? 14.711 8.023 -7.113 1 96.69 101 ALA B N 1
ATOM 4211 C CA . ALA B 1 101 ? 14.969 8.586 -5.789 1 96.69 101 ALA B CA 1
ATOM 4212 C C . ALA B 1 101 ? 15.547 9.992 -5.895 1 96.69 101 ALA B C 1
ATOM 4214 O O . ALA B 1 101 ? 16.328 10.289 -6.801 1 96.69 101 ALA B O 1
ATOM 4215 N N . ALA B 1 102 ? 15.141 10.852 -4.984 1 97.5 102 ALA B N 1
ATOM 4216 C CA . ALA B 1 102 ? 15.703 12.195 -4.906 1 97.5 102 ALA B CA 1
ATOM 4217 C C . ALA B 1 102 ? 17.203 12.148 -4.598 1 97.5 102 ALA B C 1
ATOM 4219 O O . ALA B 1 102 ? 17.656 11.297 -3.826 1 97.5 102 ALA B O 1
ATOM 4220 N N . THR B 1 103 ? 17.984 13.047 -5.148 1 97.44 103 THR B N 1
ATOM 4221 C CA . THR B 1 103 ? 19.438 13.039 -4.973 1 97.44 103 THR B CA 1
ATOM 4222 C C . THR B 1 103 ? 19.844 13.961 -3.828 1 97.44 103 THR B C 1
ATOM 4224 O O . THR B 1 103 ? 20.984 13.898 -3.348 1 97.44 103 THR B O 1
ATOM 4227 N N . SER B 1 104 ? 18.891 14.812 -3.416 1 98.19 104 SER B N 1
ATOM 4228 C CA . SER B 1 104 ? 19.172 15.75 -2.33 1 98.19 104 SER B CA 1
ATOM 4229 C C . SER B 1 104 ? 17.953 15.922 -1.431 1 98.19 104 SER B C 1
ATOM 4231 O O . SER B 1 104 ? 16.812 15.695 -1.859 1 98.19 104 SER B O 1
ATOM 4233 N N . ASP B 1 105 ? 18.234 16.344 -0.267 1 98.44 105 ASP B N 1
ATOM 4234 C CA . ASP B 1 105 ? 17.172 16.672 0.675 1 98.44 105 ASP B CA 1
ATOM 4235 C C . ASP B 1 105 ? 16.484 17.969 0.296 1 98.44 105 ASP B C 1
ATOM 4237 O O . ASP B 1 105 ? 17.141 18.922 -0.147 1 98.44 105 ASP B O 1
ATOM 4241 N N . ALA B 1 106 ? 15.164 18 0.493 1 98.56 106 ALA B N 1
ATOM 4242 C CA . ALA B 1 106 ? 14.484 19.281 0.512 1 98.56 106 ALA B CA 1
ATOM 4243 C C . ALA B 1 106 ? 15.023 20.172 1.625 1 98.56 106 ALA B C 1
ATOM 4245 O O . ALA B 1 106 ? 15.586 19.688 2.607 1 98.56 106 ALA B O 1
ATOM 4246 N N . GLU B 1 107 ? 14.875 21.453 1.496 1 98.38 107 GLU B N 1
ATOM 4247 C CA . GLU B 1 107 ? 15.383 22.406 2.477 1 98.38 107 GLU B CA 1
ATOM 4248 C C . GLU B 1 107 ? 14.828 22.125 3.869 1 98.38 107 GLU B C 1
ATOM 4250 O O . GLU B 1 107 ? 15.562 22.172 4.855 1 98.38 107 GLU B O 1
ATOM 4255 N N . VAL B 1 108 ? 13.57 21.797 3.973 1 98.56 108 VAL B N 1
ATOM 4256 C CA . VAL B 1 108 ? 12.945 21.531 5.266 1 98.56 108 VAL B CA 1
ATOM 4257 C C . VAL B 1 108 ? 13.578 20.312 5.918 1 98.56 108 VAL B C 1
ATOM 4259 O O . VAL B 1 108 ? 13.758 20.281 7.141 1 98.56 108 VAL B O 1
ATOM 4262 N N . VAL B 1 109 ? 13.906 19.281 5.125 1 98.75 109 VAL B N 1
ATOM 4263 C CA . VAL B 1 109 ? 14.547 18.078 5.648 1 98.75 109 VAL B CA 1
ATOM 4264 C C . VAL B 1 109 ? 15.969 18.391 6.102 1 98.75 109 VAL B C 1
ATOM 4266 O O . VAL B 1 109 ? 16.422 17.922 7.145 1 98.75 109 VAL B O 1
ATOM 4269 N N . ARG B 1 110 ? 16.688 19.203 5.344 1 98.44 110 ARG B N 1
ATOM 4270 C CA . ARG B 1 110 ? 18.016 19.656 5.75 1 98.44 110 ARG B CA 1
ATOM 4271 C C . ARG B 1 110 ? 17.969 20.359 7.102 1 98.44 110 ARG B C 1
ATOM 4273 O O . ARG B 1 110 ? 18.828 20.125 7.957 1 98.44 110 ARG B O 1
ATOM 4280 N N . ARG B 1 111 ? 16.984 21.125 7.281 1 98.44 111 ARG B N 1
ATOM 4281 C CA . ARG B 1 111 ? 16.859 21.875 8.523 1 98.44 111 ARG B CA 1
ATOM 4282 C C . ARG B 1 111 ? 16.5 20.953 9.688 1 98.44 111 ARG B C 1
ATOM 4284 O O . ARG B 1 111 ? 17 21.141 10.797 1 98.44 111 ARG B O 1
ATOM 4291 N N . LEU B 1 112 ? 15.648 20 9.43 1 98.75 112 LEU B N 1
ATOM 4292 C CA . LEU B 1 112 ? 15.312 19.016 10.461 1 98.75 112 LEU B CA 1
ATOM 4293 C C . LEU B 1 112 ? 16.547 18.219 10.867 1 98.75 112 LEU B C 1
ATOM 4295 O O . LEU B 1 112 ? 16.781 17.984 12.055 1 98.75 112 LEU B O 1
ATOM 4299 N N . ARG B 1 113 ? 17.297 17.797 9.875 1 98.38 113 ARG B N 1
ATOM 4300 C CA . ARG B 1 113 ? 18.531 17.078 10.156 1 98.38 113 ARG B CA 1
ATOM 4301 C C . ARG B 1 113 ? 19.516 17.953 10.922 1 98.38 113 ARG B C 1
ATOM 4303 O O . ARG B 1 113 ? 20.188 17.484 11.836 1 98.38 113 ARG B O 1
ATOM 4310 N N . ALA B 1 114 ? 19.625 19.234 10.531 1 98.06 114 ALA B N 1
ATOM 4311 C CA . ALA B 1 114 ? 20.5 20.172 11.227 1 98.06 114 ALA B CA 1
ATOM 4312 C C . ALA B 1 114 ? 20.078 20.344 12.688 1 98.06 114 ALA B C 1
ATOM 4314 O O . ALA B 1 114 ? 20.922 20.547 13.562 1 98.06 114 ALA B O 1
ATOM 4315 N N . ALA B 1 115 ? 18.797 20.219 12.906 1 98.38 115 ALA B N 1
ATOM 4316 C CA . ALA B 1 11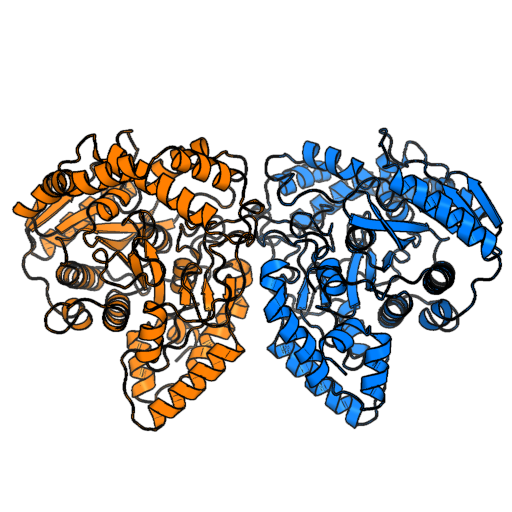5 ? 18.266 20.312 14.266 1 98.38 115 ALA B CA 1
ATOM 4317 C C . ALA B 1 115 ? 18.469 19.016 15.031 1 98.38 115 ALA B C 1
ATOM 4319 O O . ALA B 1 115 ? 18.188 18.938 16.219 1 98.38 115 ALA B O 1
ATOM 4320 N N . GLY B 1 116 ? 18.922 17.953 14.336 1 98.69 116 GLY B N 1
ATOM 4321 C CA . GLY B 1 116 ? 19.312 16.703 14.977 1 98.69 116 GLY B CA 1
ATOM 4322 C C . GLY B 1 116 ? 18.234 15.625 14.867 1 98.69 116 GLY B C 1
ATOM 4323 O O . GLY B 1 116 ? 18.391 14.539 15.422 1 98.69 116 GLY B O 1
ATOM 4324 N N . ALA B 1 117 ? 17.203 15.844 14.172 1 98.81 117 ALA B N 1
ATOM 4325 C CA . ALA B 1 117 ? 16.078 14.914 14.078 1 98.81 117 ALA B CA 1
ATOM 4326 C C . ALA B 1 117 ? 16.484 13.625 13.367 1 98.81 117 ALA B C 1
ATOM 4328 O O . ALA B 1 117 ? 17.375 13.633 12.523 1 98.81 117 ALA B O 1
ATOM 4329 N N . VAL B 1 118 ? 15.883 12.523 13.727 1 98.88 118 VAL B N 1
ATOM 4330 C CA . VAL B 1 118 ? 16.016 11.227 13.07 1 98.88 118 VAL B CA 1
ATOM 4331 C C . VAL B 1 118 ? 14.805 10.961 12.188 1 98.88 118 VAL B C 1
ATOM 4333 O O . VAL B 1 118 ? 13.688 10.836 12.688 1 98.88 118 VAL B O 1
ATOM 4336 N N . ILE B 1 119 ? 15.023 10.852 10.922 1 98.88 119 ILE B N 1
ATOM 4337 C CA . ILE B 1 119 ? 13.914 10.672 10 1 98.88 119 ILE B CA 1
ATOM 4338 C C . ILE B 1 119 ? 13.508 9.195 9.961 1 98.88 119 ILE B C 1
ATOM 4340 O O . ILE B 1 119 ? 14.305 8.336 9.586 1 98.88 119 ILE B O 1
ATOM 4344 N N . ILE B 1 120 ? 12.266 8.891 10.32 1 98.69 120 ILE B N 1
ATOM 4345 C CA . ILE B 1 120 ? 11.75 7.527 10.375 1 98.69 120 ILE B CA 1
ATOM 4346 C C . ILE B 1 120 ? 11.484 7.02 8.961 1 98.69 120 ILE B C 1
ATOM 4348 O O . ILE B 1 120 ? 11.812 5.879 8.633 1 98.69 120 ILE B O 1
ATOM 4352 N N . GLY B 1 121 ? 10.82 7.863 8.211 1 98.31 121 GLY B N 1
ATOM 4353 C CA . GLY B 1 121 ? 10.398 7.484 6.871 1 98.31 121 GLY B CA 1
ATOM 4354 C C . GLY B 1 121 ? 9.391 8.438 6.27 1 98.31 121 GLY B C 1
ATOM 4355 O O . GLY B 1 121 ? 9.297 9.594 6.688 1 98.31 121 GLY B O 1
ATOM 4356 N N . LYS B 1 122 ? 8.719 7.977 5.195 1 98.62 122 LYS B N 1
ATOM 4357 C CA . LYS B 1 122 ? 7.738 8.781 4.48 1 98.62 122 LYS B CA 1
ATOM 4358 C C . LYS B 1 122 ? 6.32 8.266 4.719 1 98.62 122 LYS B C 1
ATOM 4360 O O . LYS B 1 122 ? 6.09 7.059 4.734 1 98.62 122 LYS B O 1
ATOM 4365 N N . THR B 1 123 ? 5.422 9.164 4.906 1 98.88 123 THR B N 1
ATOM 4366 C CA . THR B 1 123 ? 4.043 8.797 5.215 1 98.88 123 THR B CA 1
ATOM 4367 C C . THR B 1 123 ? 3.18 8.828 3.953 1 98.88 123 THR B C 1
ATOM 4369 O O . THR B 1 123 ? 3.486 9.555 3.004 1 98.88 123 THR B O 1
ATOM 4372 N N . ASN B 1 124 ? 2.092 8.094 3.936 1 98.81 124 ASN B N 1
ATOM 4373 C CA . ASN B 1 124 ? 1.194 7.961 2.795 1 98.81 124 ASN B CA 1
ATOM 4374 C C . ASN B 1 124 ? 0.417 9.25 2.539 1 98.81 124 ASN B C 1
ATOM 4376 O O . ASN B 1 124 ? 0.077 9.969 3.477 1 98.81 124 ASN B O 1
ATOM 4380 N N . VAL B 1 125 ? 0.141 9.469 1.29 1 98.88 125 VAL B N 1
ATOM 4381 C CA . VAL B 1 125 ? -0.626 10.609 0.807 1 98.88 125 VAL B CA 1
ATOM 4382 C C . VAL B 1 125 ? -1.559 10.172 -0.319 1 98.88 125 VAL B C 1
ATOM 4384 O O . VAL B 1 125 ? -1.34 9.125 -0.943 1 98.88 125 VAL B O 1
ATOM 4387 N N . PRO B 1 126 ? -2.678 10.891 -0.511 1 98.62 126 PRO B N 1
ATOM 4388 C CA . PRO B 1 126 ? -3.404 10.672 -1.764 1 98.62 126 PRO B CA 1
ATOM 4389 C C . PRO B 1 126 ? -2.611 11.117 -2.992 1 98.62 126 PRO B C 1
ATOM 4391 O O . PRO B 1 126 ? -1.664 11.898 -2.869 1 98.62 126 PRO B O 1
ATOM 4394 N N . GLU B 1 127 ? -2.982 10.633 -4.164 1 98.44 127 GLU B N 1
ATOM 4395 C CA . GLU B 1 127 ? -2.254 10.961 -5.387 1 98.44 127 GLU B CA 1
ATOM 4396 C C . GLU B 1 127 ? -2.205 12.469 -5.613 1 98.44 127 GLU B C 1
ATOM 4398 O O . GLU B 1 127 ? -3.244 13.133 -5.645 1 98.44 127 GLU B O 1
ATOM 4403 N N . LEU B 1 128 ? -1.005 13.039 -5.664 1 98.31 128 LEU B N 1
ATOM 4404 C CA . LEU B 1 128 ? -0.669 14.438 -5.914 1 98.31 128 LEU B CA 1
ATOM 4405 C C . LEU B 1 128 ? -1.265 15.344 -4.84 1 98.31 128 LEU B C 1
ATOM 4407 O O . LEU B 1 128 ? -1.568 16.516 -5.102 1 98.31 128 LEU B O 1
ATOM 4411 N N . MET B 1 129 ? -1.646 14.766 -3.684 1 98.06 129 MET B N 1
ATOM 4412 C CA . MET B 1 129 ? -2.088 15.484 -2.494 1 98.06 129 MET B CA 1
ATOM 4413 C C . MET B 1 129 ? -3.445 16.141 -2.727 1 98.06 129 MET B C 1
ATOM 4415 O O . MET B 1 129 ? -3.795 17.109 -2.051 1 98.06 129 MET B O 1
ATOM 4419 N N . ILE B 1 130 ? -4.23 15.633 -3.617 1 98.06 130 ILE B N 1
ATOM 4420 C CA . ILE B 1 130 ? -5.414 16.328 -4.102 1 98.06 130 ILE B CA 1
ATOM 4421 C C . ILE B 1 130 ? -6.547 16.203 -3.082 1 98.06 130 ILE B C 1
ATOM 4423 O O . ILE B 1 130 ? -7.234 17.172 -2.777 1 98.06 130 ILE B O 1
ATOM 4427 N N . MET B 1 131 ? -6.672 15.047 -2.498 1 98.31 131 MET B N 1
ATOM 4428 C CA . MET B 1 131 ? -7.93 14.695 -1.85 1 98.31 131 MET B CA 1
ATOM 4429 C C . MET B 1 131 ? -7.812 14.805 -0.333 1 98.31 131 MET B C 1
ATOM 4431 O O . MET B 1 131 ? -6.75 14.539 0.231 1 98.31 131 MET B O 1
ATOM 4435 N N . PRO B 1 132 ? -8.938 15.148 0.362 1 98.44 132 PRO B N 1
ATOM 4436 C CA . PRO B 1 132 ? -8.945 15.18 1.826 1 98.44 132 PRO B CA 1
ATOM 4437 C C . PRO B 1 132 ? -9.125 13.797 2.441 1 98.44 132 PRO B C 1
ATOM 4439 O O . PRO B 1 132 ? -9.766 13.656 3.486 1 98.44 132 PRO B O 1
ATOM 4442 N N . PHE B 1 133 ? -8.844 12.766 1.689 1 98.56 133 PHE B N 1
ATOM 4443 C CA . PHE B 1 133 ? -8.727 11.383 2.125 1 98.56 133 PHE B CA 1
ATOM 4444 C C . PHE B 1 133 ? -7.457 10.75 1.565 1 98.56 133 PHE B C 1
ATOM 4446 O O . PHE B 1 133 ? -6.965 11.156 0.512 1 98.56 133 PHE B O 1
ATOM 4453 N N . THR B 1 134 ? -6.922 9.805 2.256 1 98.75 134 THR B N 1
ATOM 4454 C CA . THR B 1 134 ? -5.625 9.25 1.884 1 98.75 134 THR B CA 1
ATOM 4455 C C . THR B 1 134 ? -5.785 7.844 1.313 1 98.75 134 THR B C 1
ATOM 4457 O O . THR B 1 134 ? -5.625 6.855 2.033 1 98.75 134 THR B O 1
ATOM 4460 N N . GLU B 1 135 ? -6.09 7.793 0.056 1 97.94 135 GLU B N 1
ATOM 4461 C CA . GLU B 1 135 ? -6.219 6.594 -0.768 1 97.94 135 GLU B CA 1
ATOM 4462 C C . GLU B 1 135 ? -5.594 6.797 -2.145 1 97.94 135 GLU B C 1
ATOM 4464 O O . GLU B 1 135 ? -5.711 7.879 -2.729 1 97.94 135 GLU B O 1
ATOM 4469 N N . SER B 1 136 ? -4.891 5.809 -2.619 1 97.38 136 SER B N 1
ATOM 4470 C CA . SER B 1 136 ? -4.414 5.816 -4 1 97.38 136 SER B CA 1
ATOM 4471 C C . SER B 1 136 ? -4.402 4.406 -4.586 1 97.38 136 SER B C 1
ATOM 4473 O O . SER B 1 136 ? -4.359 3.422 -3.846 1 97.38 136 SER B O 1
ATOM 4475 N N . LEU B 1 137 ? -4.516 4.348 -5.879 1 96.75 137 LEU B N 1
ATOM 4476 C CA . LEU B 1 137 ? -4.422 3.068 -6.57 1 96.75 137 LEU B CA 1
ATOM 4477 C C . LEU B 1 137 ? -3.064 2.418 -6.336 1 96.75 137 LEU B C 1
ATOM 4479 O O . LEU B 1 137 ? -2.963 1.191 -6.262 1 96.75 137 LEU B O 1
ATOM 4483 N N . ALA B 1 138 ? -2.051 3.203 -6.168 1 97.19 138 ALA B N 1
ATOM 4484 C CA . ALA B 1 138 ? -0.678 2.719 -6.062 1 97.19 138 ALA B CA 1
ATOM 4485 C C . ALA B 1 138 ? -0.402 2.158 -4.668 1 97.19 138 ALA B C 1
ATOM 4487 O O . ALA B 1 138 ? 0.222 1.103 -4.531 1 97.19 138 ALA B O 1
ATOM 4488 N N . PHE B 1 139 ? -0.918 2.807 -3.584 1 97.88 139 PHE B N 1
ATOM 4489 C CA . PHE B 1 139 ? -0.385 2.482 -2.266 1 97.88 139 PHE B CA 1
ATOM 4490 C C . PHE B 1 139 ? -1.508 2.113 -1.303 1 97.88 139 PHE B C 1
ATOM 4492 O O . PHE B 1 139 ? -1.253 1.764 -0.149 1 97.88 139 PHE B O 1
ATOM 4499 N N . GLY B 1 140 ? -2.732 2.232 -1.742 1 97.69 140 GLY B N 1
ATOM 4500 C CA . GLY B 1 140 ? -3.842 1.8 -0.907 1 97.69 140 GLY B CA 1
ATOM 4501 C C . GLY B 1 140 ? -4.336 2.881 0.037 1 97.69 140 GLY B C 1
ATOM 4502 O O . GLY B 1 140 ? -4.031 4.059 -0.149 1 97.69 140 GLY B O 1
ATOM 4503 N N . ALA B 1 141 ? -5.133 2.461 1.03 1 98.56 141 ALA B N 1
ATOM 4504 C CA . ALA B 1 141 ? -5.805 3.418 1.905 1 98.56 141 ALA B CA 1
ATOM 4505 C C . ALA B 1 141 ? -5.137 3.475 3.275 1 98.56 141 ALA B C 1
ATOM 4507 O O . ALA B 1 141 ? -4.84 2.438 3.873 1 98.56 141 ALA B O 1
ATOM 4508 N N . THR B 1 142 ? -4.848 4.672 3.705 1 98.81 142 THR B N 1
ATOM 4509 C CA . THR B 1 142 ? -4.523 4.895 5.109 1 98.81 142 THR B CA 1
ATOM 4510 C C . THR B 1 142 ? -5.793 4.973 5.953 1 98.81 142 THR B C 1
ATOM 4512 O O . THR B 1 142 ? -6.781 5.586 5.543 1 98.81 142 THR B O 1
ATOM 4515 N N . ARG B 1 143 ? -5.734 4.422 7.125 1 98.69 143 ARG B N 1
ATOM 4516 C CA . ARG B 1 143 ? -6.949 4.352 7.93 1 98.69 143 ARG B CA 1
ATOM 4517 C C . ARG B 1 143 ? -6.816 5.199 9.195 1 98.69 143 ARG B C 1
ATOM 4519 O O . ARG B 1 143 ? -5.711 5.438 9.68 1 98.69 143 ARG B O 1
ATOM 4526 N N . ASN B 1 144 ? -7.977 5.66 9.68 1 98.75 144 ASN B N 1
ATOM 4527 C CA . ASN B 1 144 ? -8.062 6.508 10.867 1 98.75 144 ASN B CA 1
ATOM 4528 C C . ASN B 1 144 ? -7.91 5.691 12.148 1 98.75 144 ASN B C 1
ATOM 4530 O O . ASN B 1 144 ? -8.719 4.801 12.422 1 98.75 144 ASN B O 1
ATOM 4534 N N . PRO B 1 145 ? -6.906 6.039 13.008 1 98.5 145 PRO B N 1
ATOM 4535 C CA . PRO B 1 145 ? -6.703 5.262 14.234 1 98.5 145 PRO B CA 1
ATOM 4536 C C . PRO B 1 145 ? -7.91 5.301 15.164 1 98.5 145 PRO B C 1
ATOM 4538 O O . PRO B 1 145 ? -8.086 4.406 15.992 1 98.5 145 PRO B O 1
ATOM 4541 N N . TRP B 1 146 ? -8.812 6.297 15.008 1 98.5 146 TRP B N 1
ATOM 4542 C CA . TRP B 1 146 ? -9.984 6.422 15.859 1 98.5 146 TRP B CA 1
ATOM 4543 C C . TRP B 1 146 ? -11.117 5.531 15.359 1 98.5 146 TRP B C 1
ATOM 4545 O O . TRP B 1 146 ? -12.047 5.215 16.109 1 98.5 146 TRP B O 1
ATOM 4555 N N . CYS B 1 147 ? -11.102 5.234 14.148 1 98.06 147 CYS B N 1
ATOM 4556 C CA . CYS B 1 147 ? -12.062 4.352 13.492 1 98.06 147 CYS B CA 1
ATOM 4557 C C . CYS B 1 147 ? -11.508 3.824 12.172 1 98.06 147 CYS B C 1
ATOM 4559 O O . CYS B 1 147 ? -11.484 4.543 11.172 1 98.06 147 CYS B O 1
ATOM 4561 N N . LEU B 1 148 ? -11.18 2.588 12.102 1 97.5 148 LEU B N 1
ATOM 4562 C CA . LEU B 1 148 ? -10.422 2.02 10.984 1 97.5 148 LEU B CA 1
ATOM 4563 C C . LEU B 1 148 ? -11.266 1.992 9.719 1 97.5 148 LEU B C 1
ATOM 4565 O O . LEU B 1 148 ? -10.734 1.81 8.617 1 97.5 148 LEU B O 1
ATOM 4569 N N . ASN B 1 149 ? -12.578 2.219 9.82 1 97.12 149 ASN B N 1
ATOM 4570 C CA . ASN B 1 149 ? -13.445 2.234 8.648 1 97.12 149 ASN B CA 1
ATOM 4571 C C . ASN B 1 149 ? -13.531 3.627 8.031 1 97.12 149 ASN B C 1
ATOM 4573 O O . ASN B 1 149 ? -14.18 3.816 7.004 1 97.12 149 ASN B O 1
ATOM 4577 N N . ARG B 1 150 ? -12.836 4.598 8.625 1 98.38 150 ARG B N 1
ATOM 4578 C CA . ARG B 1 150 ? -12.883 5.977 8.156 1 98.38 150 ARG B CA 1
ATOM 4579 C C . ARG B 1 150 ? -11.5 6.461 7.73 1 98.38 150 ARG B C 1
ATOM 4581 O O . ARG B 1 150 ? -10.484 5.938 8.188 1 98.38 150 ARG B O 1
ATOM 4588 N N . THR B 1 151 ? -11.492 7.445 6.824 1 98.62 151 THR B N 1
ATOM 4589 C CA . THR B 1 151 ? -10.242 8.07 6.41 1 98.62 151 THR B CA 1
ATOM 4590 C C . THR B 1 151 ? -9.688 8.961 7.52 1 98.62 151 THR B C 1
ATOM 4592 O O . THR B 1 151 ? -10.445 9.547 8.289 1 98.62 151 THR B O 1
ATOM 4595 N N . PRO B 1 152 ? -8.398 9.039 7.645 1 98.81 152 PRO B N 1
ATOM 4596 C CA . PRO B 1 152 ? -7.824 10.031 8.555 1 98.81 152 PRO B CA 1
ATOM 4597 C C . PRO B 1 152 ? -7.852 11.445 7.984 1 98.81 152 PRO B C 1
ATOM 4599 O O . PRO B 1 152 ? -7.402 12.391 8.641 1 98.81 152 PRO B O 1
ATOM 4602 N N . GLY B 1 153 ? -8.375 11.578 6.805 1 98.69 153 GLY B N 1
ATOM 4603 C CA . GLY B 1 153 ? -8.281 12.836 6.07 1 98.69 153 GLY B CA 1
ATOM 4604 C C . GLY B 1 153 ? -7.148 12.852 5.062 1 98.69 153 GLY B C 1
ATOM 4605 O O . GLY B 1 153 ? -6.668 11.797 4.641 1 98.69 153 GLY B O 1
ATOM 4606 N N . GLY B 1 154 ? -6.785 14.008 4.609 1 98.31 154 GLY B N 1
ATOM 4607 C CA . GLY B 1 154 ? -5.754 14.258 3.611 1 98.31 154 GLY B CA 1
ATOM 4608 C C . GLY B 1 154 ? -5.57 15.727 3.293 1 98.31 154 GLY B C 1
ATOM 4609 O O . GLY B 1 154 ? -6.406 16.562 3.662 1 98.31 154 GLY B O 1
ATOM 4610 N N . SER B 1 155 ? -4.375 16.031 2.705 1 98.31 155 SER B N 1
ATOM 4611 C CA . SER B 1 155 ? -3.52 15.031 2.062 1 98.31 155 SER B CA 1
ATOM 4612 C C . SER B 1 155 ? -2.449 14.523 3.023 1 98.31 155 SER B C 1
ATOM 4614 O O . SER B 1 155 ? -1.702 13.602 2.695 1 98.31 155 SER B O 1
ATOM 4616 N N . SER B 1 156 ? -2.305 15.078 4.27 1 98.88 156 SER B N 1
ATOM 4617 C CA . SER B 1 156 ? -1.311 14.586 5.219 1 98.88 156 SER B CA 1
ATOM 4618 C C . SER B 1 156 ? -1.895 13.5 6.117 1 98.88 156 SER B C 1
ATOM 4620 O O . SER B 1 156 ? -1.679 13.508 7.328 1 98.88 156 SER B O 1
ATOM 4622 N N . GLY B 1 157 ? -2.699 12.664 5.516 1 98.94 157 GLY B N 1
ATOM 4623 C CA . GLY B 1 157 ? -3.398 11.641 6.285 1 98.94 157 GLY B CA 1
ATOM 4624 C C . GLY B 1 157 ? -2.463 10.648 6.953 1 98.94 157 GLY B C 1
ATOM 4625 O O . GLY B 1 157 ? -2.695 10.234 8.086 1 98.94 157 GLY B O 1
ATOM 4626 N N . GLY B 1 158 ? -1.396 10.164 6.234 1 98.94 158 GLY B N 1
ATOM 4627 C CA . GLY B 1 158 ? -0.413 9.281 6.836 1 98.94 158 GLY B CA 1
ATOM 4628 C C . GLY B 1 158 ? 0.294 9.898 8.031 1 98.94 158 GLY B C 1
ATOM 4629 O O . GLY B 1 158 ? 0.48 9.242 9.055 1 98.94 158 GLY B O 1
ATOM 4630 N N . SER B 1 159 ? 0.66 11.148 7.91 1 98.94 159 SER B N 1
ATOM 4631 C CA . SER B 1 159 ? 1.322 11.867 8.992 1 98.94 159 SER B CA 1
ATOM 4632 C C . SER B 1 159 ? 0.43 11.953 10.227 1 98.94 159 SER B C 1
ATOM 4634 O O . SER B 1 159 ? 0.879 11.688 11.344 1 98.94 159 SER B O 1
ATOM 4636 N N . ALA B 1 160 ? -0.797 12.312 9.992 1 98.94 160 ALA B N 1
ATOM 4637 C CA . ALA B 1 160 ? -1.732 12.461 11.102 1 98.94 160 ALA B CA 1
ATOM 4638 C C . ALA B 1 160 ? -2.008 11.117 11.766 1 98.94 160 ALA B C 1
ATOM 4640 O O . ALA B 1 160 ? -2.029 11.016 13 1 98.94 160 ALA B O 1
ATOM 4641 N N . ALA B 1 161 ? -2.199 10.102 10.953 1 98.94 161 ALA B N 1
ATOM 4642 C CA . ALA B 1 161 ? -2.441 8.766 11.508 1 98.94 161 ALA B CA 1
ATOM 4643 C C . ALA B 1 161 ? -1.247 8.289 12.328 1 98.94 161 ALA B C 1
ATOM 4645 O O . ALA B 1 161 ? -1.418 7.699 13.398 1 98.94 161 ALA B O 1
ATOM 4646 N N . ALA B 1 162 ? -0.052 8.516 11.836 1 98.94 162 ALA B N 1
ATOM 4647 C CA . ALA B 1 162 ? 1.163 8.102 12.531 1 98.94 162 ALA B CA 1
ATOM 4648 C C . ALA B 1 162 ? 1.266 8.773 13.898 1 98.94 162 ALA B C 1
ATOM 4650 O O . ALA B 1 162 ? 1.506 8.102 14.906 1 98.94 162 ALA B O 1
ATOM 4651 N N . VAL B 1 163 ? 1.043 10.07 13.945 1 98.94 163 VAL B N 1
ATOM 4652 C CA . VAL B 1 163 ? 1.177 10.812 15.195 1 98.94 163 VAL B CA 1
ATOM 4653 C C . VAL B 1 163 ? 0.058 10.414 16.156 1 98.94 163 VAL B C 1
ATOM 4655 O O . VAL B 1 163 ? 0.306 10.156 17.344 1 98.94 163 VAL B O 1
ATOM 4658 N N . ALA B 1 164 ? -1.154 10.312 15.633 1 98.81 164 ALA B N 1
ATOM 4659 C CA . ALA B 1 164 ? -2.299 9.984 16.484 1 98.81 164 ALA B CA 1
ATOM 4660 C C . ALA B 1 164 ? -2.129 8.609 17.125 1 98.81 164 ALA B C 1
ATOM 4662 O O . ALA B 1 164 ? -2.471 8.414 18.281 1 98.81 164 ALA B O 1
ATOM 4663 N N . ALA B 1 165 ? -1.561 7.68 16.391 1 98.75 165 ALA B N 1
ATOM 4664 C CA . ALA B 1 165 ? -1.453 6.301 16.844 1 98.75 165 ALA B CA 1
ATOM 4665 C C . ALA B 1 165 ? -0.153 6.082 17.609 1 98.75 165 ALA B C 1
ATOM 4667 O O . ALA B 1 165 ? 0.105 4.98 18.109 1 98.75 165 ALA B O 1
ATOM 4668 N N . GLY B 1 166 ? 0.679 7.07 17.734 1 98.62 166 GLY B N 1
ATOM 4669 C CA . GLY B 1 166 ? 1.943 6.934 18.438 1 98.62 166 GLY B CA 1
ATOM 4670 C C . GLY B 1 166 ? 3.014 6.238 17.625 1 98.62 166 GLY B C 1
ATOM 4671 O O . GLY B 1 166 ? 3.836 5.5 18.172 1 98.62 166 GLY B O 1
ATOM 4672 N N . LEU B 1 167 ? 2.965 6.402 16.312 1 98.81 167 LEU B N 1
ATOM 4673 C CA . LEU B 1 167 ? 3.992 5.859 15.43 1 98.81 167 LEU B CA 1
ATOM 4674 C C . LEU B 1 167 ? 5.031 6.922 15.086 1 98.81 167 LEU B C 1
ATOM 4676 O O . LEU B 1 167 ? 5.992 6.648 14.359 1 98.81 167 LEU B O 1
ATOM 4680 N N . ALA B 1 168 ? 4.891 8.109 15.492 1 98.88 168 ALA B N 1
ATOM 4681 C CA . ALA B 1 168 ? 5.812 9.242 15.516 1 98.88 168 ALA B CA 1
ATOM 4682 C C . ALA B 1 168 ? 5.391 10.266 16.562 1 98.88 168 ALA B C 1
ATOM 4684 O O . ALA B 1 168 ? 4.199 10.453 16.812 1 98.88 168 ALA B O 1
ATOM 4685 N N . PRO B 1 169 ? 6.328 10.938 17.156 1 98.69 169 PRO B N 1
ATOM 4686 C CA . PRO B 1 169 ? 5.941 11.969 18.125 1 98.69 169 PRO B CA 1
ATOM 4687 C C . PRO B 1 169 ? 5.449 13.25 17.453 1 98.69 169 PRO B C 1
ATOM 4689 O O . PRO B 1 169 ? 4.668 14 18.047 1 98.69 169 PRO B O 1
ATOM 4692 N N . VAL B 1 170 ? 5.949 13.523 16.297 1 98.75 170 VAL B N 1
ATOM 4693 C CA . VAL B 1 170 ? 5.609 14.672 15.469 1 98.75 170 VAL B CA 1
ATOM 4694 C C . VAL B 1 170 ? 5.855 14.344 14 1 98.75 170 VAL B C 1
ATOM 4696 O O . VAL B 1 170 ? 6.605 13.422 13.68 1 98.75 170 VAL B O 1
ATOM 4699 N N . ALA B 1 171 ? 5.176 15 13.133 1 98.94 171 ALA B N 1
ATOM 4700 C CA . ALA B 1 171 ? 5.34 14.766 11.695 1 98.94 171 ALA B CA 1
ATOM 4701 C C . ALA B 1 171 ? 5.27 16.078 10.914 1 98.94 171 ALA B C 1
ATOM 4703 O O . ALA B 1 171 ? 4.727 17.062 11.398 1 98.94 171 ALA B O 1
ATOM 4704 N N . LEU B 1 172 ? 5.914 16.047 9.789 1 98.88 172 LEU B N 1
ATOM 4705 C CA . LEU B 1 172 ? 5.777 17.125 8.812 1 98.88 172 LEU B CA 1
ATOM 4706 C C . LEU B 1 172 ? 4.629 16.844 7.852 1 98.88 172 LEU B C 1
ATOM 4708 O O . LEU B 1 172 ? 4.492 15.727 7.355 1 98.88 172 LEU B O 1
ATOM 4712 N N . GLY B 1 173 ? 3.764 17.812 7.656 1 98.69 173 GLY B N 1
ATOM 4713 C CA . GLY B 1 173 ? 2.742 17.797 6.621 1 98.69 173 GLY B CA 1
ATOM 4714 C C . GLY B 1 173 ? 2.809 19 5.703 1 98.69 173 GLY B C 1
ATOM 4715 O O . GLY B 1 173 ? 3.742 19.797 5.789 1 98.69 173 GLY B O 1
ATOM 4716 N N . SER B 1 174 ? 1.938 19.031 4.773 1 98.5 174 SER B N 1
ATOM 4717 C CA . SER B 1 174 ? 1.729 20.188 3.916 1 98.5 174 SER B CA 1
ATOM 4718 C C . SER B 1 174 ? 0.246 20.531 3.797 1 98.5 174 SER B C 1
ATOM 4720 O O . SER B 1 174 ? -0.612 19.703 4.117 1 98.5 174 SER B O 1
ATOM 4722 N N . ASP B 1 175 ? 0.015 21.781 3.443 1 98.62 175 ASP B N 1
ATOM 4723 C CA . ASP B 1 175 ? -1.354 22.281 3.426 1 98.62 175 ASP B CA 1
ATOM 4724 C C . ASP B 1 175 ? -1.566 23.266 2.266 1 98.62 175 ASP B C 1
ATOM 4726 O O . ASP B 1 175 ? -0.941 24.312 2.213 1 98.62 175 ASP B O 1
ATOM 4730 N N . GLY B 1 176 ? -2.385 22.828 1.315 1 98 176 GLY B N 1
ATOM 4731 C CA . GLY B 1 176 ? -2.73 23.688 0.193 1 98 176 GLY B CA 1
ATOM 4732 C C . GLY B 1 176 ? -4.199 24.062 0.163 1 98 176 GLY B C 1
ATOM 4733 O O . GLY B 1 176 ? -4.617 24.891 -0.66 1 98 176 GLY B O 1
ATOM 4734 N N . GLY B 1 177 ? -4.941 23.547 1.066 1 97.94 177 GLY B N 1
ATOM 4735 C CA . GLY B 1 177 ? -6.375 23.75 1.211 1 97.94 177 GLY B CA 1
ATOM 4736 C C . GLY B 1 177 ? -6.953 23.047 2.426 1 97.94 177 GLY B C 1
ATOM 4737 O O . GLY B 1 177 ? -8.102 22.609 2.41 1 97.94 177 GLY B O 1
ATOM 4738 N N . GLY B 1 178 ? -6.125 22.875 3.451 1 98.56 178 GLY B N 1
ATOM 4739 C CA . GLY B 1 178 ? -6.559 22.188 4.66 1 98.56 178 GLY B CA 1
ATOM 4740 C C . GLY B 1 178 ? -5.805 20.906 4.926 1 98.56 178 GLY B C 1
ATOM 4741 O O . GLY B 1 178 ? -6.02 20.25 5.945 1 98.56 178 GLY B O 1
ATOM 4742 N N . SER B 1 179 ? -4.84 20.578 4.16 1 98.69 179 SER B N 1
ATOM 4743 C CA . SER B 1 179 ? -4.238 19.25 4.113 1 98.69 179 SER B CA 1
ATOM 4744 C C . SER B 1 179 ? -3.436 18.953 5.375 1 98.69 179 SER B C 1
ATOM 4746 O O . SER B 1 179 ? -3.002 17.828 5.598 1 98.69 179 SER B O 1
ATOM 4748 N N . ILE B 1 180 ? -3.127 19.875 6.199 1 98.94 180 ILE B N 1
ATOM 4749 C CA . ILE B 1 180 ? -2.648 19.625 7.555 1 98.94 180 ILE B CA 1
ATOM 4750 C C . ILE B 1 180 ? -3.826 19.641 8.531 1 98.94 180 ILE B C 1
ATOM 4752 O O . ILE B 1 180 ? -3.98 18.719 9.336 1 98.94 180 ILE B O 1
ATOM 4756 N N . ARG B 1 181 ? -4.645 20.562 8.367 1 98.94 181 ARG B N 1
ATOM 4757 C CA . ARG B 1 181 ? -5.707 20.859 9.32 1 98.94 181 ARG B CA 1
ATOM 4758 C C . ARG B 1 181 ? -6.828 19.828 9.242 1 98.94 181 ARG B C 1
ATOM 4760 O O . ARG B 1 181 ? -7.406 19.453 10.258 1 98.94 181 ARG B O 1
ATOM 4767 N N . ILE B 1 182 ? -7.125 19.312 8.031 1 98.94 182 ILE B N 1
ATOM 4768 C CA . ILE B 1 182 ? -8.18 18.312 7.859 1 98.94 182 ILE B CA 1
ATOM 4769 C C . ILE B 1 182 ? -7.801 17.031 8.594 1 98.94 182 ILE B C 1
ATOM 4771 O O . ILE B 1 182 ? -8.523 16.578 9.484 1 98.94 182 ILE B O 1
ATOM 4775 N N . PRO B 1 183 ? -6.648 16.438 8.266 1 98.88 183 PRO B N 1
ATOM 4776 C CA . PRO B 1 183 ? -6.332 15.195 8.984 1 98.88 183 PRO B CA 1
ATOM 4777 C C . PRO B 1 183 ? -6.121 15.414 10.477 1 98.88 183 PRO B C 1
ATOM 4779 O O . PRO B 1 183 ? -6.434 14.531 11.281 1 98.88 183 PRO B O 1
ATOM 4782 N N . CYS B 1 184 ? -5.59 16.547 10.891 1 98.94 184 CYS B N 1
ATOM 4783 C CA . CYS B 1 184 ? -5.461 16.828 12.32 1 98.94 184 CYS B CA 1
ATOM 4784 C C . CYS B 1 184 ? -6.828 16.891 12.984 1 98.94 184 CYS B C 1
ATOM 4786 O O . CYS B 1 184 ? -7.016 16.375 14.086 1 98.94 184 CYS B O 1
ATOM 4788 N N . THR B 1 185 ? -7.805 17.516 12.336 1 98.88 185 THR B N 1
ATOM 4789 C CA . THR B 1 185 ? -9.172 17.594 12.844 1 98.88 185 THR B CA 1
ATOM 4790 C C . THR B 1 185 ? -9.75 16.203 13.062 1 98.88 185 THR B C 1
ATOM 4792 O O . THR B 1 185 ? -10.289 15.906 14.125 1 98.88 185 THR B O 1
ATOM 4795 N N . TRP B 1 186 ? -9.555 15.344 12.094 1 98.81 186 TRP B N 1
ATOM 4796 C CA . TRP B 1 186 ? -10.242 14.055 12.109 1 98.81 186 TRP B CA 1
ATOM 4797 C C . TRP B 1 186 ? -9.43 13.016 12.867 1 98.81 186 TRP B C 1
ATOM 4799 O O . TRP B 1 186 ? -9.914 11.906 13.125 1 98.81 186 TRP B O 1
ATOM 4809 N N . CYS B 1 187 ? -8.164 13.312 13.281 1 98.75 187 CYS B N 1
ATOM 4810 C CA . CYS B 1 187 ? -7.352 12.383 14.062 1 98.75 187 CYS B CA 1
ATOM 4811 C C . CYS B 1 187 ? -7.094 12.93 15.461 1 98.75 187 CYS B C 1
ATOM 4813 O O . CYS B 1 187 ? -6.316 12.352 16.219 1 98.75 187 CYS B O 1
ATOM 4815 N N . GLY B 1 188 ? -7.684 14.086 15.812 1 98.69 188 GLY B N 1
ATOM 4816 C CA . GLY B 1 188 ? -7.574 14.633 17.156 1 98.69 188 GLY B CA 1
ATOM 4817 C C . GLY B 1 188 ? -6.203 15.211 17.453 1 98.69 188 GLY B C 1
ATOM 4818 O O . GLY B 1 188 ? -5.672 15.016 18.547 1 98.69 188 GLY B O 1
ATOM 4819 N N . LEU B 1 189 ? -5.621 15.852 16.516 1 98.88 189 LEU B N 1
ATOM 4820 C CA . LEU B 1 189 ? -4.273 16.391 16.672 1 98.88 189 LEU B CA 1
ATOM 4821 C C . LEU B 1 189 ? -4.277 17.906 16.531 1 98.88 189 LEU B C 1
ATOM 4823 O O . LEU B 1 189 ? -5.23 18.484 15.992 1 98.88 189 LEU B O 1
ATOM 4827 N N . PHE B 1 190 ? -3.281 18.531 17.062 1 98.88 190 PHE B N 1
ATOM 4828 C CA . PHE B 1 190 ? -3.004 19.938 16.781 1 98.88 190 PHE B CA 1
ATOM 4829 C C . PHE B 1 190 ? -2.287 20.094 15.445 1 98.88 190 PHE B C 1
ATOM 4831 O O . PHE B 1 190 ? -1.27 19.453 15.203 1 98.88 190 PHE B O 1
ATOM 4838 N N . GLY B 1 191 ? -2.84 20.875 14.555 1 98.81 191 GLY B N 1
ATOM 4839 C CA . GLY B 1 191 ? -2.236 21.172 13.258 1 98.81 191 GLY B CA 1
ATOM 4840 C C . GLY B 1 191 ? -2.115 22.656 12.969 1 98.81 191 GLY B C 1
ATOM 4841 O O . GLY B 1 191 ? -3.029 23.422 13.273 1 98.81 191 GLY B O 1
ATOM 4842 N N . LEU B 1 192 ? -0.984 23.047 12.422 1 98.81 192 LEU B N 1
ATOM 4843 C CA . LEU B 1 192 ? -0.74 24.453 12.117 1 98.81 192 LEU B CA 1
ATOM 4844 C C . LEU B 1 192 ? -0.351 24.641 10.656 1 98.81 192 LEU B C 1
ATOM 4846 O O . LEU B 1 192 ? 0.626 24.047 10.188 1 98.81 192 LEU B O 1
ATOM 4850 N N . LYS B 1 193 ? -1.185 25.312 9.922 1 98.88 193 LYS B N 1
ATOM 4851 C CA . LYS B 1 193 ? -0.777 25.891 8.648 1 98.88 193 LYS B CA 1
ATOM 4852 C C . LYS B 1 193 ? -0.047 27.219 8.859 1 98.88 193 LYS B C 1
ATOM 4854 O O . LYS B 1 193 ? -0.676 28.25 9.117 1 98.88 193 LYS B O 1
ATOM 4859 N N . PRO B 1 194 ? 1.236 27.234 8.695 1 98.5 194 PRO B N 1
ATOM 4860 C CA . PRO B 1 194 ? 1.96 28.484 8.945 1 98.5 194 PRO B CA 1
ATOM 4861 C C . PRO B 1 194 ? 1.713 29.531 7.855 1 98.5 194 PRO B C 1
ATOM 4863 O O . PRO B 1 194 ? 0.989 29.266 6.895 1 98.5 194 PRO B O 1
ATOM 4866 N N . GLN B 1 195 ? 2.238 30.719 8.156 1 97.75 195 GLN B N 1
ATOM 4867 C CA . GLN B 1 195 ? 2.291 31.75 7.121 1 97.75 195 GLN B CA 1
ATOM 4868 C C . GLN B 1 195 ? 2.938 31.219 5.848 1 97.75 195 GLN B C 1
ATOM 4870 O O . GLN B 1 195 ? 3.916 30.469 5.902 1 97.75 195 GLN B O 1
ATOM 4875 N N . ARG B 1 196 ? 2.297 31.562 4.699 1 96.75 196 ARG B N 1
ATOM 4876 C CA . ARG B 1 196 ? 2.902 31.219 3.414 1 96.75 196 ARG B CA 1
ATOM 4877 C C . ARG B 1 196 ? 4.387 31.578 3.396 1 96.75 196 ARG B C 1
ATOM 4879 O O . ARG B 1 196 ? 4.766 32.688 3.787 1 96.75 196 ARG B O 1
ATOM 4886 N N . ASP B 1 197 ? 5.227 30.609 3.105 1 95.12 197 ASP B N 1
ATOM 4887 C CA . ASP B 1 197 ? 6.668 30.75 2.902 1 95.12 197 ASP B CA 1
ATOM 4888 C C . ASP B 1 197 ? 7.41 30.75 4.238 1 95.12 197 ASP B C 1
ATOM 4890 O O . ASP B 1 197 ? 8.617 31 4.281 1 95.12 197 ASP B O 1
ATOM 4894 N N . ARG B 1 198 ? 6.688 30.547 5.348 1 96.69 198 ARG B N 1
ATOM 4895 C CA . ARG B 1 198 ? 7.34 30.422 6.645 1 96.69 198 ARG B CA 1
ATOM 4896 C C . ARG B 1 198 ? 8.375 29.297 6.629 1 96.69 198 ARG B C 1
ATOM 4898 O O . ARG B 1 198 ? 9.484 29.453 7.141 1 96.69 198 ARG B O 1
ATOM 4905 N N . ILE B 1 199 ? 7.941 28.125 6.16 1 97.62 199 ILE B N 1
ATOM 4906 C CA . ILE B 1 199 ? 8.797 26.969 5.938 1 97.62 199 ILE B CA 1
ATOM 4907 C C . ILE B 1 199 ? 9.055 26.797 4.441 1 97.62 199 ILE B C 1
ATOM 4909 O O . ILE B 1 199 ? 8.117 26.781 3.639 1 97.62 199 ILE B O 1
ATOM 4913 N N . SER B 1 200 ? 10.273 26.688 4.109 1 96.56 200 SER B N 1
ATOM 4914 C CA . SER B 1 200 ? 10.664 26.609 2.707 1 96.56 200 SER B CA 1
ATOM 4915 C C . SER B 1 200 ? 10.016 25.406 2.021 1 96.56 200 SER B C 1
ATOM 4917 O O . SER B 1 200 ? 9.914 24.328 2.611 1 96.56 200 SER B O 1
ATOM 4919 N N . LEU B 1 201 ? 9.641 25.594 0.747 1 95.44 201 LEU B N 1
ATOM 4920 C CA . LEU B 1 201 ? 9.125 24.531 -0.094 1 95.44 201 LEU B CA 1
ATOM 4921 C C . LEU B 1 201 ? 10.18 24.047 -1.084 1 95.44 201 LEU B C 1
ATOM 4923 O O . LEU B 1 201 ? 9.906 23.188 -1.926 1 95.44 201 LEU B O 1
ATOM 4927 N N . GLU B 1 202 ? 11.32 24.625 -0.98 1 95.5 202 GLU B N 1
ATOM 4928 C CA . GLU B 1 202 ? 12.383 24.219 -1.901 1 95.5 202 GLU B CA 1
ATOM 4929 C C . GLU B 1 202 ? 12.609 22.719 -1.864 1 95.5 202 GLU B C 1
ATOM 4931 O O . GLU B 1 202 ? 12.703 22.125 -0.788 1 95.5 202 GLU B O 1
ATOM 4936 N N . PRO B 1 203 ? 12.672 22.219 -3.047 1 94.81 203 PRO B N 1
ATOM 4937 C CA . PRO B 1 203 ? 12.883 22.812 -4.363 1 94.81 203 PRO B CA 1
ATOM 4938 C C . PRO B 1 203 ? 11.57 23.078 -5.109 1 94.81 203 PRO B C 1
ATOM 4940 O O . PRO B 1 203 ? 11.586 23.391 -6.305 1 94.81 203 PRO B O 1
ATOM 4943 N N . HIS B 1 204 ? 10.453 22.922 -4.391 1 91.44 204 HIS B N 1
ATOM 4944 C CA . HIS B 1 204 ? 9.156 23.078 -5.051 1 91.44 204 HIS B CA 1
ATOM 4945 C C . HIS B 1 204 ? 8.516 24.422 -4.719 1 91.44 204 HIS B C 1
ATOM 4947 O O . HIS B 1 204 ? 7.355 24.469 -4.305 1 91.44 204 HIS B O 1
ATOM 4953 N N . ASP B 1 205 ? 9.203 25.5 -4.957 1 88.56 205 ASP B N 1
ATOM 4954 C CA . ASP B 1 205 ? 8.734 26.844 -4.621 1 88.56 205 ASP B CA 1
ATOM 4955 C C . ASP B 1 205 ? 7.48 27.203 -5.414 1 88.56 205 ASP B C 1
ATOM 4957 O O . ASP B 1 205 ? 7.379 26.875 -6.602 1 88.56 205 ASP B O 1
ATOM 4961 N N . GLY B 1 206 ? 6.613 27.828 -4.738 1 87 206 GLY B N 1
ATOM 4962 C CA . GLY B 1 206 ? 5.402 28.281 -5.402 1 87 206 GLY B CA 1
ATOM 4963 C C . GLY B 1 206 ? 4.438 27.156 -5.719 1 87 206 GLY B C 1
ATOM 4964 O O . GLY B 1 206 ? 3.541 27.312 -6.551 1 87 206 GLY B O 1
ATOM 4965 N N . ALA B 1 207 ? 4.605 26.062 -5.031 1 89 207 ALA B N 1
ATOM 4966 C CA . ALA B 1 207 ? 3.766 24.891 -5.262 1 89 207 ALA B CA 1
ATOM 4967 C C . ALA B 1 207 ? 2.285 25.25 -5.156 1 89 207 ALA B C 1
ATOM 4969 O O . ALA B 1 207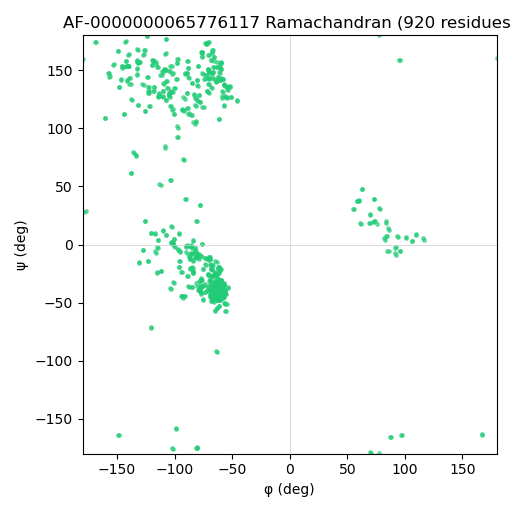 ? 1.891 26.031 -4.293 1 89 207 ALA B O 1
ATOM 4970 N N . TRP B 1 208 ? 1.52 24.719 -6.121 1 94.19 208 TRP B N 1
ATOM 4971 C CA . TRP B 1 208 ? 0.082 24.922 -6.254 1 94.19 208 TRP B CA 1
ATOM 4972 C C . TRP B 1 208 ? -0.24 26.406 -6.383 1 94.19 208 TRP B C 1
ATOM 4974 O O . TRP B 1 208 ? -1.187 26.906 -5.766 1 94.19 208 TRP B O 1
ATOM 4984 N N . GLN B 1 209 ? 0.606 27.109 -7.078 1 94.31 209 GLN B N 1
ATOM 4985 C CA . GLN B 1 209 ? 0.409 28.531 -7.395 1 94.31 209 GLN B CA 1
ATOM 4986 C C . GLN B 1 209 ? 0.316 29.359 -6.121 1 94.31 209 GLN B C 1
ATOM 4988 O O . GLN B 1 209 ? -0.584 30.203 -5.988 1 94.31 209 GLN B O 1
ATOM 4993 N N . GLY B 1 210 ? 1.109 29.016 -5.141 1 94.88 210 GLY B N 1
ATOM 4994 C CA . GLY B 1 210 ? 1.23 29.797 -3.924 1 94.88 210 GLY B CA 1
ATOM 4995 C C . GLY B 1 210 ? 0.298 29.344 -2.818 1 94.88 210 GLY B C 1
ATOM 4996 O O . GLY B 1 210 ? 0.258 29.938 -1.743 1 94.88 210 GLY B O 1
ATOM 4997 N N . LEU B 1 211 ? -0.385 28.234 -3.023 1 97.25 211 LEU B N 1
ATOM 4998 C CA . LEU B 1 211 ? -1.365 27.781 -2.039 1 97.25 211 LEU B CA 1
ATOM 4999 C C . LEU B 1 211 ? -0.712 26.891 -0.984 1 97.25 211 LEU B C 1
ATOM 5001 O O . LEU B 1 211 ? -1.174 26.844 0.158 1 97.25 211 LEU B O 1
ATOM 5005 N N . SER B 1 212 ? 0.352 26.219 -1.32 1 97.75 212 SER B N 1
ATOM 5006 C CA . SER B 1 212 ? 0.89 25.141 -0.489 1 97.75 212 SER B CA 1
ATOM 5007 C C . SER B 1 212 ? 1.867 25.688 0.549 1 97.75 212 SER B C 1
ATOM 5009 O O . SER B 1 212 ? 2.639 26.609 0.262 1 97.75 212 SER B O 1
ATOM 5011 N N . VAL B 1 213 ? 1.842 25.094 1.715 1 98.25 213 VAL B N 1
ATOM 5012 C CA . VAL B 1 213 ? 2.812 25.359 2.771 1 98.25 213 VAL B CA 1
ATOM 5013 C C . VAL B 1 213 ? 3.199 24.047 3.457 1 98.25 213 VAL B C 1
ATOM 5015 O O . VAL B 1 213 ? 2.457 23.062 3.396 1 98.25 213 VAL B O 1
ATOM 5018 N N . ASN B 1 214 ? 4.379 24 4.016 1 98.5 214 ASN B N 1
ATOM 5019 C CA . ASN B 1 214 ? 4.754 22.953 4.969 1 98.5 214 ASN B CA 1
ATOM 5020 C C . ASN B 1 214 ? 4.391 23.344 6.398 1 98.5 214 ASN B C 1
ATOM 5022 O O . ASN B 1 214 ? 4.312 24.531 6.719 1 98.5 214 ASN B O 1
ATOM 5026 N N . GLY B 1 215 ? 4.129 22.391 7.234 1 98.75 215 GLY B N 1
ATOM 5027 C CA . GLY B 1 215 ? 3.82 22.703 8.617 1 98.75 215 GLY B CA 1
ATOM 5028 C C . GLY B 1 215 ? 3.807 21.484 9.523 1 98.75 215 GLY B C 1
ATOM 5029 O O . GLY B 1 215 ? 3.928 20.359 9.055 1 98.75 215 GLY B O 1
ATOM 5030 N N . PRO B 1 216 ? 3.654 21.734 10.766 1 98.81 216 PRO B N 1
ATOM 5031 C CA . PRO B 1 216 ? 3.746 20.656 11.758 1 98.81 216 PRO B CA 1
ATOM 5032 C C . PRO B 1 216 ? 2.404 19.984 12.016 1 98.81 216 PRO B C 1
ATOM 5034 O O . PRO B 1 216 ? 1.355 20.625 11.953 1 98.81 216 PRO B O 1
ATOM 5037 N N . ILE B 1 217 ? 2.457 18.719 12.312 1 98.94 217 ILE B N 1
ATOM 5038 C CA . ILE B 1 217 ? 1.396 17.891 12.867 1 98.94 217 ILE B CA 1
ATOM 5039 C C . ILE B 1 217 ? 1.855 17.281 14.188 1 98.94 217 ILE B C 1
ATOM 5041 O O . ILE B 1 217 ? 2.861 16.562 14.234 1 98.94 217 ILE B O 1
ATOM 5045 N N . ALA B 1 218 ? 1.141 17.594 15.266 1 98.81 218 ALA B N 1
ATOM 5046 C CA . ALA B 1 218 ? 1.589 17.172 16.594 1 98.81 218 ALA B CA 1
ATOM 5047 C C . ALA B 1 218 ? 0.403 16.938 17.516 1 98.81 218 ALA B C 1
ATOM 5049 O O . ALA B 1 218 ? -0.724 17.328 17.219 1 98.81 218 ALA B O 1
ATOM 5050 N N . ARG B 1 219 ? 0.689 16.297 18.609 1 98.31 219 ARG B N 1
ATOM 5051 C CA . ARG B 1 219 ? -0.334 16.109 19.625 1 98.31 219 ARG B CA 1
ATOM 5052 C C . ARG B 1 219 ? -0.467 17.359 20.5 1 98.31 219 ARG B C 1
ATOM 5054 O O . ARG B 1 219 ? -1.561 17.688 20.969 1 98.31 219 ARG B O 1
ATOM 5061 N N . SER B 1 220 ? 0.643 18.047 20.719 1 98.56 220 SER B N 1
ATOM 5062 C CA . SER B 1 220 ? 0.632 19.219 21.594 1 98.56 220 SER B CA 1
ATOM 5063 C C . SER B 1 220 ? 1.063 20.469 20.828 1 98.56 220 SER B C 1
ATOM 5065 O O . SER B 1 220 ? 1.75 20.375 19.812 1 98.56 220 SER B O 1
ATOM 5067 N N . VAL B 1 221 ? 0.665 21.609 21.391 1 98.81 221 VAL B N 1
ATOM 5068 C CA . VAL B 1 221 ? 1.041 22.891 20.812 1 98.81 221 VAL B CA 1
ATOM 5069 C C . VAL B 1 221 ? 2.555 23.078 20.906 1 98.81 221 VAL B C 1
ATOM 5071 O O . VAL B 1 221 ? 3.184 23.547 19.953 1 98.81 221 VAL B O 1
ATOM 5074 N N . MET B 1 222 ? 3.137 22.625 22 1 98.44 222 MET B N 1
ATOM 5075 C CA . MET B 1 222 ? 4.574 22.766 22.219 1 98.44 222 MET B CA 1
ATOM 5076 C C . MET B 1 222 ? 5.363 21.969 21.172 1 98.44 222 MET B C 1
ATOM 5078 O O . MET B 1 222 ? 6.371 22.453 20.656 1 98.44 222 MET B O 1
ATOM 5082 N N . ASP B 1 223 ? 4.965 20.781 20.891 1 98.69 223 ASP B N 1
ATOM 5083 C CA . ASP B 1 223 ? 5.652 19.969 19.891 1 98.69 223 ASP B CA 1
ATOM 5084 C C . ASP B 1 223 ? 5.609 20.625 18.516 1 98.69 223 ASP B C 1
ATOM 5086 O O . ASP B 1 223 ? 6.586 20.578 17.766 1 98.69 223 ASP B O 1
ATOM 5090 N N . ALA B 1 224 ? 4.473 21.188 18.172 1 98.81 224 ALA B N 1
ATOM 5091 C CA . ALA B 1 224 ? 4.355 21.891 16.891 1 98.81 224 ALA B CA 1
ATOM 5092 C C . ALA B 1 224 ? 5.281 23.109 16.844 1 98.81 224 ALA B C 1
ATOM 5094 O O . ALA B 1 224 ? 5.918 23.375 15.828 1 98.81 224 ALA B O 1
ATOM 5095 N N . ALA B 1 225 ? 5.301 23.844 17.953 1 98.56 225 ALA B N 1
ATOM 5096 C CA . ALA B 1 225 ? 6.172 25.016 18.047 1 98.56 225 ALA B CA 1
ATOM 5097 C C . ALA B 1 225 ? 7.637 24.625 17.875 1 98.56 225 ALA B C 1
ATOM 5099 O O . ALA B 1 225 ? 8.398 25.328 17.203 1 98.56 225 ALA B O 1
ATOM 5100 N N . LEU B 1 226 ? 7.977 23.531 18.453 1 98.12 226 LEU B N 1
ATOM 5101 C CA . LEU B 1 226 ? 9.344 23.031 18.359 1 98.12 226 LEU B CA 1
ATOM 5102 C C . LEU B 1 226 ? 9.703 22.734 16.906 1 98.12 226 LEU B C 1
ATOM 5104 O O . LEU B 1 226 ? 10.797 23.094 16.453 1 98.12 226 LEU B O 1
ATOM 5108 N N . LEU B 1 227 ? 8.836 22.078 16.188 1 98.25 227 LEU B N 1
ATOM 5109 C CA . LEU B 1 227 ? 9.086 21.766 14.781 1 98.25 227 LEU B CA 1
ATOM 5110 C C . LEU B 1 227 ? 9.148 23.062 13.953 1 98.25 227 LEU B C 1
ATOM 5112 O O . LEU B 1 227 ? 9.969 23.172 13.039 1 98.25 227 LEU B O 1
ATOM 5116 N N . LEU B 1 228 ? 8.273 24 14.266 1 98.12 228 LEU B N 1
ATOM 5117 C CA . LEU B 1 228 ? 8.266 25.266 13.562 1 98.12 228 LEU B CA 1
ATOM 5118 C C . LEU B 1 228 ? 9.594 26 13.75 1 98.12 228 LEU B C 1
ATOM 5120 O O . LEU B 1 228 ? 10.148 26.547 12.797 1 98.12 228 LEU B O 1
ATOM 5124 N N . ASP B 1 229 ? 10.117 26.031 14.93 1 97.75 229 ASP B N 1
ATOM 5125 C CA . ASP B 1 229 ? 11.406 26.656 15.211 1 97.75 229 ASP B CA 1
ATOM 5126 C C . ASP B 1 229 ? 12.531 25.984 14.43 1 97.75 229 ASP B C 1
ATOM 5128 O O . ASP B 1 229 ? 13.422 26.672 13.914 1 97.75 229 ASP B O 1
ATOM 5132 N N . ALA B 1 230 ? 12.461 24.703 14.328 1 97.5 230 ALA B N 1
ATOM 5133 C CA . ALA B 1 230 ? 13.516 23.938 13.68 1 97.5 230 ALA B CA 1
ATOM 5134 C C . ALA B 1 230 ? 13.484 24.125 12.164 1 97.5 230 ALA B C 1
ATOM 5136 O O . ALA B 1 230 ? 14.484 23.891 11.484 1 97.5 230 ALA B O 1
ATOM 5137 N N . THR B 1 231 ? 12.32 24.641 11.602 1 97.81 231 THR B N 1
ATOM 5138 C CA . THR B 1 231 ? 12.172 24.547 10.156 1 97.81 231 THR B CA 1
ATOM 5139 C C . THR B 1 231 ? 11.961 25.922 9.539 1 97.81 231 THR B C 1
ATOM 5141 O O . THR B 1 231 ? 12.062 26.094 8.32 1 97.81 231 THR B O 1
ATOM 5144 N N . THR B 1 232 ? 11.656 26.922 10.312 1 96.19 232 THR B N 1
ATOM 5145 C CA . THR B 1 232 ? 11.359 28.25 9.797 1 96.19 232 THR B CA 1
ATOM 5146 C C . THR B 1 232 ? 12.555 28.812 9.039 1 96.19 232 THR B C 1
ATOM 5148 O O . THR B 1 232 ? 13.711 28.547 9.398 1 96.19 232 THR B O 1
ATOM 5151 N N . THR B 1 233 ? 12.242 29.5 7.961 1 92.62 233 THR B N 1
ATOM 5152 C CA . THR B 1 233 ? 13.297 30.109 7.156 1 92.62 233 THR B CA 1
ATOM 5153 C C . THR B 1 233 ? 13.164 31.625 7.156 1 92.62 233 THR B C 1
ATOM 5155 O O . THR B 1 233 ? 13.969 32.312 6.543 1 92.62 233 THR B O 1
ATOM 5158 N N . VAL B 1 234 ? 12.148 32.156 7.723 1 91.5 234 VAL B N 1
ATOM 5159 C CA . VAL B 1 234 ? 11.953 33.594 7.852 1 91.5 234 VAL B CA 1
ATOM 5160 C C . VAL B 1 234 ? 11.945 34 9.328 1 91.5 234 VAL B C 1
ATOM 5162 O O . VAL B 1 234 ? 11.656 33.156 10.195 1 91.5 234 VAL B O 1
ATOM 5165 N N . PRO B 1 235 ? 12.258 35.188 9.57 1 86.38 235 PRO B N 1
ATOM 5166 C CA . PRO B 1 235 ? 12.344 35.594 10.977 1 86.38 235 PRO B CA 1
ATOM 5167 C C . PRO B 1 235 ? 11.055 35.344 11.75 1 86.38 235 PRO B C 1
ATOM 5169 O O . PRO B 1 235 ? 9.961 35.531 11.219 1 86.38 235 PRO B O 1
ATOM 5172 N N . GLY B 1 236 ? 11.234 34.875 12.82 1 83.62 236 GLY B N 1
ATOM 5173 C CA . GLY B 1 236 ? 10.133 34.562 13.727 1 83.62 236 GLY B CA 1
ATOM 5174 C C . GLY B 1 236 ? 9.969 35.625 14.82 1 83.62 236 GLY B C 1
ATOM 5175 O O . GLY B 1 236 ? 10.57 36.688 14.758 1 83.62 236 GLY B O 1
ATOM 5176 N N . PRO B 1 237 ? 9.062 35.344 15.703 1 85.19 237 PRO B N 1
ATOM 5177 C CA . PRO B 1 237 ? 8.867 36.25 16.828 1 85.19 237 PRO B CA 1
ATOM 5178 C C . PRO B 1 237 ? 10.047 36.281 17.797 1 85.19 237 PRO B C 1
ATOM 5180 O O . PRO B 1 237 ? 10.922 35.406 17.719 1 85.19 237 PRO B O 1
ATOM 5183 N N . GLU B 1 238 ? 10.023 37.281 18.609 1 83.94 238 GLU B N 1
ATOM 5184 C CA . GLU B 1 238 ? 11.031 37.344 19.656 1 83.94 238 GLU B CA 1
ATOM 5185 C C . GLU B 1 238 ? 10.961 36.094 20.547 1 83.94 238 GLU B C 1
ATOM 5187 O O . GLU B 1 238 ? 9.883 35.719 21.016 1 83.94 238 GLU B O 1
ATOM 5192 N N . GLY B 1 239 ? 12.039 35.375 20.75 1 84.56 239 GLY B N 1
ATOM 5193 C CA . GLY B 1 239 ? 12.078 34.188 21.578 1 84.56 239 GLY B CA 1
ATOM 5194 C C . GLY B 1 239 ? 11.688 32.938 20.828 1 84.56 239 GLY B C 1
ATOM 5195 O O . GLY B 1 239 ? 11.703 31.844 21.391 1 84.56 239 GLY B O 1
ATOM 5196 N N . GLU B 1 240 ? 11.25 33.062 19.578 1 93.12 240 GLU B N 1
ATOM 5197 C CA . GLU B 1 240 ? 10.914 31.922 18.719 1 93.12 240 GLU B CA 1
ATOM 5198 C C . GLU B 1 240 ? 9.547 31.344 19.094 1 93.12 240 GLU B C 1
ATOM 5200 O O . GLU B 1 240 ? 8.852 31.891 19.953 1 93.12 240 GLU B O 1
ATOM 5205 N N . PHE B 1 241 ? 9.125 30.375 18.453 1 97.5 241 PHE B N 1
ATOM 5206 C CA . PHE B 1 241 ? 7.746 29.906 18.547 1 97.5 241 PHE B CA 1
ATOM 5207 C C . PHE B 1 241 ? 7.535 29.094 19.812 1 97.5 241 PHE B C 1
ATOM 5209 O O . PHE B 1 241 ? 6.445 29.094 20.391 1 97.5 241 PHE B O 1
ATOM 5216 N N . VAL B 1 242 ? 8.539 28.359 20.297 1 97.25 242 VAL B N 1
ATOM 5217 C CA . VAL B 1 242 ? 8.453 27.625 21.547 1 97.25 242 VAL B CA 1
ATOM 5218 C C . VAL B 1 242 ? 8.141 28.594 22.688 1 97.25 242 VAL B C 1
ATOM 5220 O O . VAL B 1 242 ? 7.312 28.312 23.547 1 97.25 242 VAL B O 1
ATOM 5223 N N . ALA B 1 243 ? 8.82 29.766 22.719 1 97.06 243 ALA B N 1
ATOM 5224 C CA . ALA B 1 243 ? 8.547 30.781 23.734 1 97.06 243 ALA B CA 1
ATOM 5225 C C . ALA B 1 243 ? 7.125 31.312 23.609 1 97.06 243 ALA B C 1
ATOM 5227 O O . ALA B 1 243 ? 6.477 31.609 24.609 1 97.06 243 ALA B O 1
ATOM 5228 N N . ALA B 1 244 ? 6.691 31.484 22.375 1 96.88 244 ALA B N 1
ATOM 5229 C CA . ALA B 1 244 ? 5.328 31.953 22.141 1 96.88 244 ALA B CA 1
ATOM 5230 C C . ALA B 1 244 ? 4.309 30.984 22.734 1 96.88 244 ALA B C 1
ATOM 5232 O O . ALA B 1 244 ? 3.303 31.406 23.312 1 96.88 244 ALA B O 1
ATOM 5233 N N . ALA B 1 245 ? 4.535 29.672 22.594 1 97.19 245 ALA B N 1
ATOM 5234 C CA . ALA B 1 245 ? 3.633 28.641 23.094 1 97.19 245 ALA B CA 1
ATOM 5235 C C . ALA B 1 245 ? 3.639 28.609 24.625 1 97.19 245 ALA B C 1
ATOM 5237 O O . ALA B 1 245 ? 2.717 28.078 25.234 1 97.19 245 ALA B O 1
ATOM 5238 N N . ALA B 1 246 ? 4.664 29.219 25.234 1 96.25 246 ALA B N 1
ATOM 5239 C CA . ALA B 1 246 ? 4.812 29.156 26.688 1 96.25 246 ALA B CA 1
ATOM 5240 C C . ALA B 1 246 ? 4.301 30.438 27.344 1 96.25 246 ALA B C 1
ATOM 5242 O O . ALA B 1 246 ? 4.25 30.531 28.578 1 96.25 246 ALA B O 1
ATOM 5243 N N . ARG B 1 247 ? 3.863 31.406 26.625 1 95.56 247 ARG B N 1
ATOM 5244 C CA . ARG B 1 247 ? 3.451 32.656 27.203 1 95.56 247 ARG B CA 1
ATOM 5245 C C . ARG B 1 247 ? 1.935 32.812 27.172 1 95.56 247 ARG B C 1
ATOM 5247 O O . ARG B 1 247 ? 1.262 32.188 26.359 1 95.56 247 ARG B O 1
ATOM 5254 N N . GLN B 1 248 ? 1.508 33.75 27.953 1 96.5 248 GLN B N 1
ATOM 5255 C CA . GLN B 1 248 ? 0.091 34.094 27.922 1 96.5 248 GLN B CA 1
ATOM 5256 C C . GLN B 1 248 ? -0.223 35 26.75 1 96.5 248 GLN B C 1
ATOM 5258 O O . GLN B 1 248 ? 0.534 35.938 26.469 1 96.5 248 GLN B O 1
ATOM 5263 N N . PRO B 1 249 ? -1.286 34.75 26.094 1 97 249 PRO B N 1
ATOM 5264 C CA . PRO B 1 249 ? -1.6 35.562 24.906 1 97 249 PRO B CA 1
ATOM 5265 C C . PRO B 1 249 ? -2.076 36.969 25.266 1 97 249 PRO B C 1
ATOM 5267 O O . PRO B 1 249 ? -2.125 37.844 24.406 1 97 249 PRO B O 1
ATOM 5270 N N . GLY B 1 250 ? -2.391 37.281 26.5 1 96.5 250 GLY B N 1
ATOM 5271 C CA . GLY B 1 250 ? -3.088 38.5 26.828 1 96.5 250 GLY B CA 1
ATOM 5272 C C . GLY B 1 250 ? -4.531 38.5 26.359 1 96.5 250 GLY B C 1
ATOM 5273 O O . GLY B 1 250 ? -5.023 37.531 25.812 1 96.5 250 GLY B O 1
ATOM 5274 N N . ARG B 1 251 ? -5.195 39.656 26.625 1 98.44 251 ARG B N 1
ATOM 5275 C CA . ARG B 1 251 ? -6.586 39.781 26.203 1 98.44 251 ARG B CA 1
ATOM 5276 C C . ARG B 1 251 ? -6.684 40.031 24.703 1 98.44 251 ARG B C 1
ATOM 5278 O O . ARG B 1 251 ? -6.184 41.031 24.188 1 98.44 251 ARG B O 1
ATOM 5285 N N . LEU B 1 252 ? -7.32 39.094 24.062 1 98.81 252 LEU B N 1
ATOM 5286 C CA . LEU B 1 252 ? -7.457 39.156 22.609 1 98.81 252 LEU B CA 1
ATOM 5287 C C . LEU B 1 252 ? -8.891 39.5 22.219 1 98.81 252 LEU B C 1
ATOM 5289 O O . LEU B 1 252 ? -9.828 39.219 22.969 1 98.81 252 LEU B O 1
ATOM 5293 N N . ARG B 1 253 ? -9.062 40.188 21.062 1 98.75 253 ARG B N 1
ATOM 5294 C CA . ARG B 1 253 ? -10.352 40.312 20.375 1 98.75 253 ARG B CA 1
ATOM 5295 C C . ARG B 1 253 ? -10.57 39.156 19.406 1 98.75 253 ARG B C 1
ATOM 5297 O O . ARG B 1 253 ? -9.82 38.969 18.453 1 98.75 253 ARG B O 1
ATOM 5304 N N . ILE B 1 254 ? -11.641 38.406 19.734 1 98.88 254 ILE B N 1
ATOM 5305 C CA . ILE B 1 254 ? -11.836 37.156 19 1 98.88 254 ILE B CA 1
ATOM 5306 C C . ILE B 1 254 ? -13.211 37.156 18.328 1 98.88 254 ILE B C 1
ATOM 5308 O O . ILE B 1 254 ? -14.219 37.469 18.953 1 98.88 254 ILE B O 1
ATOM 5312 N N . ALA B 1 255 ? -13.266 36.844 17.094 1 98.88 255 ALA B N 1
ATOM 5313 C CA . ALA B 1 255 ? -14.523 36.719 16.375 1 98.88 255 ALA B CA 1
ATOM 5314 C C . ALA B 1 255 ? -14.891 35.25 16.188 1 98.88 255 ALA B C 1
ATOM 5316 O O . ALA B 1 255 ? -14.047 34.438 15.805 1 98.88 255 ALA B O 1
ATOM 5317 N N . LEU B 1 256 ? -16.109 34.875 16.5 1 98.81 256 LEU B N 1
ATOM 5318 C CA . LEU B 1 256 ? -16.688 33.594 16.141 1 98.81 256 LEU B CA 1
ATOM 5319 C C . LEU B 1 256 ? -17.422 33.656 14.812 1 98.81 256 LEU B C 1
ATOM 5321 O O . LEU B 1 256 ? -18.266 34.531 14.617 1 98.81 256 LEU B O 1
ATOM 5325 N N . SER B 1 257 ? -17.047 32.781 13.914 1 98.5 257 SER B N 1
ATOM 5326 C CA . SER B 1 257 ? -17.703 32.781 12.609 1 98.5 257 SER B CA 1
ATOM 5327 C C . SER B 1 257 ? -18.016 31.359 12.148 1 98.5 257 SER B C 1
ATOM 5329 O O . SER B 1 257 ? -17.125 30.516 12.055 1 98.5 257 SER B O 1
ATOM 5331 N N . THR B 1 258 ? -19.266 31.047 11.828 1 97.44 258 THR B N 1
ATOM 5332 C CA . THR B 1 258 ? -19.672 29.766 11.266 1 97.44 258 THR B CA 1
ATOM 5333 C C . THR B 1 258 ? -20.094 29.922 9.812 1 97.44 258 THR B C 1
ATOM 5335 O O . THR B 1 258 ? -20.688 29.016 9.227 1 97.44 258 THR B O 1
ATOM 5338 N N . ARG B 1 259 ? -19.781 31.125 9.273 1 95.81 259 ARG B N 1
ATOM 5339 C CA . ARG B 1 259 ? -20.141 31.375 7.879 1 95.81 259 ARG B CA 1
ATOM 5340 C C . ARG B 1 259 ? -19.25 30.562 6.934 1 95.81 259 ARG B C 1
ATOM 5342 O O . ARG B 1 259 ? -18.031 30.594 7.059 1 95.81 259 ARG B O 1
ATOM 5349 N N . VAL B 1 260 ? -19.875 29.906 5.984 1 95 260 VAL B N 1
ATOM 5350 C CA . VAL B 1 260 ? -19.156 29.109 5.004 1 95 260 VAL B CA 1
ATOM 5351 C C . VAL B 1 260 ? -18.641 30 3.875 1 95 260 VAL B C 1
ATOM 5353 O O . VAL B 1 260 ? -19.406 30.766 3.289 1 95 260 VAL B O 1
ATOM 5356 N N . PRO B 1 261 ? -17.375 29.891 3.592 1 93.69 261 PRO B N 1
ATOM 5357 C CA . PRO B 1 261 ? -16.812 30.766 2.557 1 93.69 261 PRO B CA 1
ATOM 5358 C C . PRO B 1 261 ? -17.172 30.312 1.145 1 93.69 261 PRO B C 1
ATOM 5360 O O . PRO B 1 261 ? -16.969 31.047 0.182 1 93.69 261 PRO B O 1
ATOM 5363 N N . THR B 1 262 ? -17.734 29.172 0.924 1 88.69 262 THR B N 1
ATOM 5364 C CA . THR B 1 262 ? -18 28.609 -0.396 1 88.69 262 THR B CA 1
ATOM 5365 C C . THR B 1 262 ? -19.25 29.219 -0.998 1 88.69 262 THR B C 1
ATOM 5367 O O . THR B 1 262 ? -20.125 29.703 -0.269 1 88.69 262 THR B O 1
ATOM 5370 N N . PRO B 1 263 ? -19.266 29.219 -2.301 1 82.75 263 PRO B N 1
ATOM 5371 C CA . PRO B 1 263 ? -20.453 29.781 -2.949 1 82.75 263 PRO B CA 1
ATOM 5372 C C . PRO B 1 263 ? -21.703 28.906 -2.76 1 82.75 263 PRO B C 1
ATOM 5374 O O . PRO B 1 263 ? -22.812 29.422 -2.715 1 82.75 263 PRO B O 1
ATOM 5377 N N . LEU B 1 264 ? -21.516 27.641 -2.66 1 82.94 264 LEU B N 1
ATOM 5378 C CA . LEU B 1 264 ? -22.641 26.719 -2.461 1 82.94 264 LEU B CA 1
ATOM 5379 C C . LEU B 1 264 ? -22.906 26.5 -0.975 1 82.94 264 LEU B C 1
ATOM 5381 O O . LEU B 1 264 ? -21.953 26.438 -0.178 1 82.94 264 LEU B O 1
ATOM 5385 N N . PRO B 1 265 ? -24.125 26.328 -0.745 1 86.69 265 PRO B N 1
ATOM 5386 C CA . PRO B 1 265 ? -24.469 26.078 0.656 1 86.69 265 PRO B CA 1
ATOM 5387 C C . PRO B 1 265 ? -23.953 24.734 1.156 1 86.69 265 PRO B C 1
ATOM 5389 O O . PRO B 1 265 ? -23.969 23.75 0.415 1 86.69 265 PRO B O 1
ATOM 5392 N N . VAL B 1 266 ? -23.375 24.75 2.322 1 91.94 266 VAL B N 1
ATOM 5393 C CA . VAL B 1 266 ? -22.891 23.547 2.996 1 91.94 266 VAL B CA 1
ATOM 5394 C C . VAL B 1 266 ? -23.562 23.422 4.363 1 91.94 266 VAL B C 1
ATOM 5396 O O . VAL B 1 266 ? -23.719 24.406 5.078 1 91.94 266 VAL B O 1
ATOM 5399 N N . ARG B 1 267 ? -24.062 22.25 4.676 1 90.56 267 ARG B N 1
ATOM 5400 C CA . ARG B 1 267 ? -24.641 21.984 5.992 1 90.56 267 ARG B CA 1
ATOM 5401 C C . ARG B 1 267 ? -23.562 21.562 6.98 1 90.56 267 ARG B C 1
ATOM 5403 O O . ARG B 1 267 ? -22.906 20.531 6.801 1 90.56 267 ARG B O 1
ATOM 5410 N N . CYS B 1 268 ? -23.312 22.359 7.891 1 96.38 268 CYS B N 1
ATOM 5411 C CA . CYS B 1 268 ? -22.391 22.031 8.969 1 96.38 268 CYS B CA 1
ATOM 5412 C C . CYS B 1 268 ? -23.094 21.266 10.078 1 96.38 268 CYS B C 1
ATOM 5414 O O . CYS B 1 268 ? -24.234 21.578 10.43 1 96.38 268 CYS B O 1
ATOM 5416 N N . GLY B 1 269 ? -22.438 20.25 10.633 1 96.19 269 GLY B N 1
ATOM 5417 C CA . GLY B 1 269 ? -23.016 19.438 11.68 1 96.19 269 GLY B CA 1
ATOM 5418 C C . GLY B 1 269 ? -23.312 20.203 12.953 1 96.19 269 GLY B C 1
ATOM 5419 O O . GLY B 1 269 ? -22.641 21.188 13.258 1 96.19 269 GLY B O 1
ATOM 5420 N N . LYS B 1 270 ? -24.312 19.719 13.711 1 96.25 270 LYS B N 1
ATOM 5421 C CA . LYS B 1 270 ? -24.734 20.359 14.945 1 96.25 270 LYS B CA 1
ATOM 5422 C C . LYS B 1 270 ? -23.594 20.391 15.969 1 96.25 270 LYS B C 1
ATOM 5424 O O . LYS B 1 270 ? -23.391 21.391 16.656 1 96.25 270 LYS B O 1
ATOM 5429 N N . GLN B 1 271 ? -22.906 19.328 16.016 1 97.12 271 GLN B N 1
ATOM 5430 C CA . GLN B 1 271 ? -21.828 19.234 16.984 1 97.12 271 GLN B CA 1
ATOM 5431 C C . GLN B 1 271 ? -20.672 20.172 16.609 1 97.12 271 GLN B C 1
ATOM 5433 O O . GLN B 1 271 ? -20.047 20.766 17.5 1 97.12 271 GLN B O 1
ATOM 5438 N N . GLU B 1 272 ? -20.406 20.266 15.367 1 97.44 272 GLU B N 1
ATOM 5439 C CA . GLU B 1 272 ? -19.359 21.172 14.898 1 97.44 272 GLU B CA 1
ATOM 5440 C C . GLU B 1 272 ? -19.688 22.625 15.195 1 97.44 272 GLU B C 1
ATOM 5442 O O . GLU B 1 272 ? -18.828 23.391 15.609 1 97.44 272 GLU B O 1
ATOM 5447 N N . LEU B 1 273 ? -20.953 22.969 15.016 1 97.44 273 LEU B N 1
ATOM 5448 C CA . LEU B 1 273 ? -21.406 24.312 15.32 1 97.44 273 LEU B CA 1
ATOM 5449 C C . LEU B 1 273 ? -21.359 24.578 16.828 1 97.44 273 LEU B C 1
ATOM 5451 O O . LEU B 1 273 ? -20.938 25.656 17.266 1 97.44 273 LEU B O 1
ATOM 5455 N N . ALA B 1 274 ? -21.766 23.609 17.547 1 97.88 274 ALA B N 1
ATOM 5456 C CA . ALA B 1 274 ? -21.766 23.734 19 1 97.88 274 ALA B CA 1
ATOM 5457 C C . ALA B 1 274 ? -20.344 23.922 19.531 1 97.88 274 ALA B C 1
ATOM 5459 O O . ALA B 1 274 ? -20.141 24.641 20.516 1 97.88 274 ALA B O 1
ATOM 5460 N N . ALA B 1 275 ? -19.406 23.312 18.891 1 98.19 275 ALA B N 1
ATOM 5461 C CA . ALA B 1 275 ? -18 23.422 19.297 1 98.19 275 ALA B CA 1
ATOM 5462 C C . ALA B 1 275 ? -17.531 24.875 19.234 1 98.19 275 ALA B C 1
ATOM 5464 O O . ALA B 1 275 ? -16.797 25.328 20.109 1 98.19 275 ALA B O 1
ATOM 5465 N N . VAL B 1 276 ? -17.922 25.578 18.234 1 98.5 276 VAL B N 1
ATOM 5466 C CA . VAL B 1 276 ? -17.516 26.984 18.078 1 98.5 276 VAL B CA 1
ATOM 5467 C C . VAL B 1 276 ? -18.125 27.812 19.203 1 98.5 276 VAL B C 1
ATOM 5469 O O . VAL B 1 276 ? -17.438 28.672 19.781 1 98.5 276 VAL B O 1
ATOM 5472 N N . HIS B 1 277 ? -19.328 27.547 19.5 1 98.19 277 HIS B N 1
ATOM 5473 C CA . HIS B 1 277 ? -19.984 28.266 20.578 1 98.19 277 HIS B CA 1
ATOM 5474 C C . HIS B 1 277 ? -19.328 27.953 21.922 1 98.19 277 HIS B C 1
ATOM 5476 O O . HIS B 1 277 ? -19.109 28.859 22.734 1 98.19 277 HIS B O 1
ATOM 5482 N N . GLN B 1 278 ? -19.078 26.719 22.109 1 98.62 278 GLN B N 1
ATOM 5483 C CA . GLN B 1 278 ? -18.391 26.312 23.344 1 98.62 278 GLN B CA 1
ATOM 5484 C C . GLN B 1 278 ? -17.016 26.953 23.438 1 98.62 278 GLN B C 1
ATOM 5486 O O . GLN B 1 278 ? -16.594 27.375 24.531 1 98.62 278 GLN B O 1
ATOM 5491 N N . ALA B 1 279 ? -16.359 26.984 22.344 1 98.69 279 ALA B N 1
ATOM 5492 C CA . ALA B 1 279 ? -15.055 27.641 22.312 1 98.69 279 ALA B CA 1
ATOM 5493 C C . ALA B 1 279 ? -15.188 29.125 22.688 1 98.69 279 ALA B C 1
ATOM 5495 O O . ALA B 1 279 ? -14.367 29.641 23.453 1 98.69 279 ALA B O 1
ATOM 5496 N N . GLY B 1 280 ? -16.188 29.797 22.156 1 98.75 280 GLY B N 1
ATOM 5497 C CA . GLY B 1 280 ? -16.453 31.172 22.516 1 98.75 280 GLY B CA 1
ATOM 5498 C C . GLY B 1 280 ? -16.672 31.391 24 1 98.75 280 GLY B C 1
ATOM 5499 O O . GLY B 1 280 ? -16.141 32.344 24.578 1 98.75 280 GLY B O 1
ATOM 5500 N N . ALA B 1 281 ? -17.438 30.5 24.531 1 98.75 281 ALA B N 1
ATOM 5501 C CA . ALA B 1 281 ? -17.719 30.578 25.969 1 98.75 281 ALA B CA 1
ATOM 5502 C C . ALA B 1 281 ? -16.438 30.406 26.781 1 98.75 281 ALA B C 1
ATOM 5504 O O . ALA B 1 281 ? -16.188 31.156 27.734 1 98.75 281 ALA B O 1
ATOM 5505 N N . LEU B 1 282 ? -15.672 29.438 26.422 1 98.69 282 LEU B N 1
ATOM 5506 C CA . LEU B 1 282 ? -14.406 29.203 27.109 1 98.69 282 LEU B CA 1
ATOM 5507 C C . LEU B 1 282 ? -13.492 30.406 27 1 98.69 282 LEU B C 1
ATOM 5509 O O . LEU B 1 282 ? -12.867 30.812 28 1 98.69 282 LEU B O 1
ATOM 5513 N N . LEU B 1 283 ? -13.398 30.969 25.844 1 98.81 283 LEU B N 1
ATOM 5514 C CA . LEU B 1 283 ? -12.492 32.094 25.594 1 98.81 283 LEU B CA 1
ATOM 5515 C C . LEU B 1 283 ? -12.945 33.312 26.375 1 98.81 283 LEU B C 1
ATOM 5517 O O . LEU B 1 283 ? -12.109 34.094 26.859 1 98.81 283 LEU B O 1
ATOM 5521 N N . ARG B 1 284 ? -14.242 33.531 26.531 1 98.69 284 ARG B N 1
ATOM 5522 C CA . ARG B 1 284 ? -14.75 34.594 27.391 1 98.69 284 ARG B CA 1
ATOM 5523 C C . ARG B 1 284 ? -14.336 34.344 28.844 1 98.69 284 ARG B C 1
ATOM 5525 O O . ARG B 1 284 ? -13.891 35.281 29.516 1 98.69 284 ARG B O 1
ATOM 5532 N N . ASP B 1 285 ? -14.477 33.156 29.219 1 98.56 285 ASP B N 1
ATOM 5533 C CA . ASP B 1 285 ? -14.117 32.812 30.594 1 98.56 285 ASP B CA 1
ATOM 5534 C C . ASP B 1 285 ? -12.633 33.031 30.844 1 98.56 285 ASP B C 1
ATOM 5536 O O . ASP B 1 285 ? -12.234 33.344 31.969 1 98.56 285 ASP B O 1
ATOM 5540 N N . LEU B 1 286 ? -11.883 32.906 29.812 1 98.38 286 LEU B N 1
ATOM 5541 C CA . LEU B 1 286 ? -10.438 33.062 29.922 1 98.38 286 LEU B CA 1
ATOM 5542 C C . LEU B 1 286 ? -10.039 34.531 29.828 1 98.38 286 LEU B C 1
ATOM 5544 O O . LEU B 1 286 ? -8.852 34.844 29.906 1 98.38 286 LEU B O 1
ATOM 5548 N N . GLY B 1 287 ? -10.969 35.375 29.531 1 98.44 287 GLY B N 1
ATOM 5549 C CA . GLY B 1 287 ? -10.719 36.812 29.656 1 98.44 287 GLY B CA 1
ATOM 5550 C C . GLY B 1 287 ? -10.633 37.531 28.328 1 98.44 287 GLY B C 1
ATOM 5551 O O . GLY B 1 287 ? -10.367 38.719 28.266 1 98.44 287 GLY B O 1
ATOM 5552 N N . HIS B 1 288 ? -10.961 36.844 27.266 1 98.88 288 HIS B N 1
ATOM 5553 C CA . HIS B 1 288 ? -10.891 37.469 25.938 1 98.88 288 HIS B CA 1
ATOM 5554 C C . HIS B 1 288 ? -12.195 38.156 25.594 1 98.88 288 HIS B C 1
ATOM 5556 O O . HIS B 1 288 ? -13.234 37.906 26.188 1 98.88 288 HIS B O 1
ATOM 5562 N N . ASP B 1 289 ? -12.133 39.125 24.672 1 98.81 289 ASP B N 1
ATOM 5563 C CA . ASP B 1 289 ? -13.312 39.75 24.094 1 98.81 289 ASP B CA 1
ATOM 5564 C C . ASP B 1 289 ? -13.812 38.969 22.875 1 98.81 289 ASP B C 1
ATOM 5566 O O . ASP B 1 289 ? -13.141 38.938 21.844 1 98.81 289 ASP B O 1
ATOM 5570 N N . VAL B 1 290 ? -14.984 38.406 23.078 1 98.81 290 VAL B N 1
ATOM 5571 C CA . VAL B 1 290 ? -15.484 37.5 22.031 1 98.81 290 VAL B CA 1
ATOM 5572 C C . VAL B 1 290 ? -16.734 38.125 21.391 1 98.81 290 VAL B C 1
ATOM 5574 O O . VAL B 1 290 ? -17.672 38.5 22.094 1 98.81 290 VAL B O 1
ATOM 5577 N N . VAL B 1 291 ? -16.766 38.188 20.094 1 98.5 291 VAL B N 1
ATOM 5578 C CA . VAL B 1 291 ? -17.922 38.688 19.344 1 98.5 291 VAL B CA 1
ATOM 5579 C C . VAL B 1 291 ? -18.266 37.719 18.219 1 98.5 291 VAL B C 1
ATOM 5581 O O . VAL B 1 291 ? -17.438 36.875 17.828 1 98.5 291 VAL B O 1
ATOM 5584 N N . VAL B 1 292 ? -19.5 37.75 17.781 1 98.38 292 VAL B N 1
ATOM 5585 C CA . VAL B 1 292 ? -19.891 37 16.578 1 98.38 292 VAL B CA 1
ATOM 5586 C C . VAL B 1 292 ? -19.781 37.938 15.367 1 98.38 292 VAL B C 1
ATOM 5588 O O . VAL B 1 292 ? -20.453 38.969 15.305 1 98.38 292 VAL B O 1
ATOM 5591 N N . ARG B 1 293 ? -18.875 37.562 14.484 1 98.06 293 ARG B N 1
ATOM 5592 C CA . ARG B 1 293 ? -18.656 38.375 13.281 1 98.06 293 ARG B CA 1
ATOM 5593 C C . ARG B 1 293 ? -18.047 37.5 12.172 1 98.06 293 ARG B C 1
ATOM 5595 O O . ARG B 1 293 ? -17.188 36.656 12.438 1 98.06 293 ARG B O 1
ATOM 5602 N N . ASP B 1 294 ? -18.453 37.812 10.969 1 97.5 294 ASP B N 1
ATOM 5603 C CA . ASP B 1 294 ? -17.984 37.062 9.82 1 97.5 294 ASP B CA 1
ATOM 5604 C C . ASP B 1 294 ? -16.984 37.844 8.992 1 97.5 294 ASP B C 1
ATOM 5606 O O . ASP B 1 294 ? -17.125 39.062 8.836 1 97.5 294 ASP B O 1
ATOM 5610 N N . PRO B 1 295 ? -15.922 37.125 8.477 1 97.56 295 PRO B N 1
ATOM 5611 C CA . PRO B 1 295 ? -15.141 37.781 7.422 1 97.56 295 PRO B CA 1
ATOM 5612 C C . PRO B 1 295 ? -15.984 38.125 6.191 1 97.56 295 PRO B C 1
ATOM 5614 O O . PRO B 1 295 ? -17.016 37.5 5.957 1 97.56 295 PRO B O 1
ATOM 5617 N N . ASP B 1 296 ? -15.5 39.094 5.469 1 95.81 296 ASP B N 1
ATOM 5618 C CA . ASP B 1 296 ? -16.094 39.406 4.172 1 95.81 296 ASP B CA 1
ATOM 5619 C C . ASP B 1 296 ? -15.539 38.469 3.09 1 95.81 296 ASP B C 1
ATOM 5621 O O . ASP B 1 296 ? -14.43 38.688 2.6 1 95.81 296 ASP B O 1
ATOM 5625 N N . TYR B 1 297 ? -16.375 37.469 2.699 1 95.31 297 TYR B N 1
ATOM 5626 C CA . TYR B 1 297 ? -15.977 36.562 1.645 1 95.31 297 TYR B CA 1
ATOM 5627 C C . TYR B 1 297 ? -16.562 36.969 0.3 1 95.31 297 TYR B C 1
ATOM 5629 O O . TYR B 1 297 ? -17.688 36.625 -0.032 1 95.31 297 TYR B O 1
ATOM 5637 N N . PRO B 1 298 ? -15.766 37.562 -0.511 1 93.06 298 PRO B N 1
ATOM 5638 C CA . PRO B 1 298 ? -16.297 37.938 -1.829 1 93.06 298 PRO B CA 1
ATOM 5639 C C . PRO B 1 298 ? -16.656 36.719 -2.678 1 93.06 298 PRO B C 1
ATOM 5641 O O . PRO B 1 298 ? -16.062 35.656 -2.5 1 93.06 298 PRO B O 1
ATOM 5644 N N . ALA B 1 299 ? -17.5 36.938 -3.615 1 87.06 299 ALA B N 1
ATOM 5645 C CA . ALA B 1 299 ? -17.906 35.875 -4.543 1 87.06 299 ALA B CA 1
ATOM 5646 C C . ALA B 1 299 ? -16.703 35.375 -5.348 1 87.06 299 ALA B C 1
ATOM 5648 O O . ALA B 1 299 ? -16.688 34.219 -5.773 1 87.06 299 ALA B O 1
ATOM 5649 N N . SER B 1 300 ? -15.711 36.188 -5.398 1 91.06 300 SER B N 1
ATOM 5650 C CA . SER B 1 300 ? -14.539 35.875 -6.211 1 91.06 300 SER B CA 1
ATOM 5651 C C . SER B 1 300 ? -13.555 35 -5.449 1 91.06 300 SER B C 1
ATOM 5653 O O . SER B 1 300 ? -12.547 34.562 -6.008 1 91.06 300 SER B O 1
ATOM 5655 N N . THR B 1 301 ? -13.883 34.75 -4.238 1 92.81 301 THR B N 1
ATOM 5656 C CA . THR B 1 301 ? -12.953 33.969 -3.414 1 92.81 301 THR B CA 1
ATOM 5657 C C . THR B 1 301 ? -12.617 32.656 -4.082 1 92.81 301 THR B C 1
ATOM 5659 O O . THR B 1 301 ? -11.453 32.344 -4.355 1 92.81 301 THR B O 1
ATOM 5662 N N . TYR B 1 302 ? -13.578 31.875 -4.516 1 92.06 302 TYR B N 1
ATOM 5663 C CA . TYR B 1 302 ? -13.328 30.562 -5.098 1 92.06 302 TYR B CA 1
ATOM 5664 C C . TYR B 1 302 ? -13 30.672 -6.582 1 92.06 302 TYR B C 1
ATOM 5666 O O . TYR B 1 302 ? -12.359 29.781 -7.152 1 92.06 302 TYR B O 1
ATOM 5674 N N . ALA B 1 303 ? -13.398 31.844 -7.16 1 92.12 303 ALA B N 1
ATOM 5675 C CA . ALA B 1 303 ? -13 32.094 -8.539 1 92.12 303 ALA B CA 1
ATOM 5676 C C . ALA B 1 303 ? -11.492 32.312 -8.648 1 92.12 303 ALA B C 1
ATOM 5678 O O . ALA B 1 303 ? -10.906 32.156 -9.719 1 92.12 303 ALA B O 1
ATOM 5679 N N . ASN B 1 304 ? -10.938 32.656 -7.543 1 94.69 304 ASN B N 1
ATOM 5680 C CA . ASN B 1 304 ? -9.484 32.812 -7.484 1 94.69 304 ASN B CA 1
ATOM 5681 C C . ASN B 1 304 ? -8.812 31.5 -7.051 1 94.69 304 ASN B C 1
ATOM 5683 O O . ASN B 1 304 ? -7.84 31.062 -7.672 1 94.69 304 ASN B O 1
ATOM 5687 N N . TYR B 1 305 ? -9.32 30.859 -6.086 1 95.31 305 TYR B N 1
ATOM 5688 C CA . TYR B 1 305 ? -8.719 29.672 -5.484 1 95.31 305 TYR B CA 1
ATOM 5689 C C . TYR B 1 305 ? -8.727 28.5 -6.457 1 95.31 305 TYR B C 1
ATOM 5691 O O . TYR B 1 305 ? -7.715 27.828 -6.633 1 95.31 305 TYR B O 1
ATOM 5699 N N . LEU B 1 306 ? -9.867 28.234 -7.109 1 94.75 306 LEU B N 1
ATOM 5700 C CA . LEU B 1 306 ? -10.07 27 -7.867 1 94.75 306 LEU B CA 1
ATOM 5701 C C . LEU B 1 306 ? -9.133 26.938 -9.07 1 94.75 306 LEU B C 1
ATOM 5703 O O . LEU B 1 306 ? -8.531 25.906 -9.344 1 94.75 306 LEU B O 1
ATOM 5707 N N . PRO B 1 307 ? -9 28.047 -9.781 1 95.75 307 PRO B N 1
ATOM 5708 C CA . PRO B 1 307 ? -8.031 27.984 -10.883 1 95.75 307 PRO B CA 1
ATOM 5709 C C . PRO B 1 307 ? -6.613 27.688 -10.406 1 95.75 307 PRO B C 1
ATOM 5711 O O . PRO B 1 307 ? -5.875 26.953 -11.086 1 95.75 307 PRO B O 1
ATOM 5714 N N . ARG B 1 308 ? -6.215 28.203 -9.273 1 96.5 308 ARG B N 1
ATOM 5715 C CA . ARG B 1 308 ? -4.895 27.922 -8.719 1 96.5 308 ARG B CA 1
ATOM 5716 C C . ARG B 1 308 ? -4.766 26.453 -8.328 1 96.5 308 ARG B C 1
ATOM 5718 O O . ARG B 1 308 ? -3.74 25.812 -8.594 1 96.5 308 ARG B O 1
ATOM 5725 N N . PHE B 1 309 ? -5.82 26 -7.762 1 96.69 309 PHE B N 1
ATOM 5726 C CA . PHE B 1 309 ? -5.895 24.594 -7.367 1 96.69 309 PHE B CA 1
ATOM 5727 C C . PHE B 1 309 ? -5.762 23.688 -8.578 1 96.69 309 PHE B C 1
ATOM 5729 O O . PHE B 1 309 ? -4.891 22.812 -8.617 1 96.69 309 PHE B O 1
ATOM 5736 N N . PHE B 1 310 ? -6.559 23.906 -9.578 1 97.25 310 PHE B N 1
ATOM 5737 C CA . PHE B 1 310 ? -6.574 23.062 -10.773 1 97.25 310 PHE B CA 1
ATOM 5738 C C . PHE B 1 310 ? -5.262 23.188 -11.539 1 97.25 310 PHE B C 1
ATOM 5740 O O . PHE B 1 310 ? -4.699 22.188 -11.984 1 97.25 310 PHE B O 1
ATOM 5747 N N . ARG B 1 311 ? -4.75 24.391 -11.664 1 97.38 311 ARG B N 1
ATOM 5748 C CA . ARG B 1 311 ? -3.49 24.609 -12.367 1 97.38 311 ARG B CA 1
ATOM 5749 C C . ARG B 1 311 ? -2.328 23.969 -11.609 1 97.38 311 ARG B C 1
ATOM 5751 O O . ARG B 1 311 ? -1.423 23.391 -12.211 1 97.38 311 ARG B O 1
ATOM 5758 N N . GLY B 1 312 ? -2.355 24.141 -10.32 1 96.88 312 GLY B N 1
ATOM 5759 C CA . GLY B 1 312 ? -1.346 23.469 -9.508 1 96.88 312 GLY B CA 1
ATOM 5760 C C . GLY B 1 312 ? -1.303 21.969 -9.719 1 96.88 312 GLY B C 1
ATOM 5761 O O . GLY B 1 312 ? -0.224 21.391 -9.852 1 96.88 312 GLY B O 1
ATOM 5762 N N . ILE B 1 313 ? -2.434 21.344 -9.805 1 97.31 313 ILE B N 1
ATOM 5763 C CA . ILE B 1 313 ? -2.541 19.906 -10.023 1 97.31 313 ILE B CA 1
ATOM 5764 C C . ILE B 1 313 ? -2.037 19.562 -11.43 1 97.31 313 ILE B C 1
ATOM 5766 O O . ILE B 1 313 ? -1.324 18.578 -11.609 1 97.31 313 ILE B O 1
ATOM 5770 N N . SER B 1 314 ? -2.451 20.375 -12.367 1 97.69 314 SER B N 1
ATOM 5771 C CA . SER B 1 314 ? -1.992 20.188 -13.734 1 97.69 314 SER B CA 1
ATOM 5772 C C . SER B 1 314 ? -0.47 20.25 -13.82 1 97.69 314 SER B C 1
ATOM 5774 O O . SER B 1 314 ? 0.153 19.391 -14.461 1 97.69 314 SER B O 1
ATOM 5776 N N . ASP B 1 315 ? 0.094 21.25 -13.148 1 96.94 315 ASP B N 1
ATOM 5777 C CA . ASP B 1 315 ? 1.546 21.406 -13.125 1 96.94 315 ASP B CA 1
ATOM 5778 C C . ASP B 1 315 ? 2.213 20.188 -12.477 1 96.94 315 ASP B C 1
ATOM 5780 O O . ASP B 1 315 ? 3.221 19.688 -12.984 1 96.94 315 ASP B O 1
ATOM 5784 N N . ASP B 1 316 ? 1.678 19.719 -11.414 1 97.06 316 ASP B N 1
ATOM 5785 C CA . ASP B 1 316 ? 2.221 18.562 -10.703 1 97.06 316 ASP B CA 1
ATOM 5786 C C . ASP B 1 316 ? 2.113 17.297 -11.555 1 97.06 316 ASP B C 1
ATOM 5788 O O . ASP B 1 316 ? 3.023 16.469 -11.555 1 97.06 316 ASP B O 1
ATOM 5792 N N . ALA B 1 317 ? 0.975 17.125 -12.18 1 97.94 317 ALA B N 1
ATOM 5793 C CA . ALA B 1 317 ? 0.782 15.977 -13.062 1 97.94 317 ALA B CA 1
ATOM 5794 C C . ALA B 1 317 ? 1.82 15.961 -14.18 1 97.94 317 ALA B C 1
ATOM 5796 O O . ALA B 1 317 ? 2.428 14.93 -14.461 1 97.94 317 ALA B O 1
ATOM 5797 N N . ASP B 1 318 ? 2.061 17.141 -14.797 1 96.69 318 ASP B N 1
ATOM 5798 C CA . ASP B 1 318 ? 3.004 17.281 -15.906 1 96.69 318 ASP B CA 1
ATOM 5799 C C . ASP B 1 318 ? 4.438 17.047 -15.438 1 96.69 318 ASP B C 1
ATOM 5801 O O . ASP B 1 318 ? 5.285 16.594 -16.203 1 96.69 318 ASP B O 1
ATOM 5805 N N . ALA B 1 319 ? 4.668 17.312 -14.164 1 96.19 319 ALA B N 1
ATOM 5806 C CA . ALA B 1 319 ? 6.02 17.219 -13.617 1 96.19 319 ALA B CA 1
ATOM 5807 C C . ALA B 1 319 ? 6.371 15.773 -13.266 1 96.19 319 ALA B C 1
ATOM 5809 O O . ALA B 1 319 ? 7.535 15.453 -13.016 1 96.19 319 ALA B O 1
ATOM 5810 N N . GLN B 1 320 ? 5.375 14.859 -13.289 1 97.06 320 GLN B N 1
ATOM 5811 C CA . GLN B 1 320 ? 5.664 13.453 -12.992 1 97.06 320 GLN B CA 1
ATOM 5812 C C . GLN B 1 320 ? 6.531 12.836 -14.086 1 97.06 320 GLN B C 1
ATOM 5814 O O . GLN B 1 320 ? 6.41 13.195 -15.266 1 97.06 320 GLN B O 1
ATOM 5819 N N . ALA B 1 321 ? 7.402 11.891 -13.688 1 97.19 321 ALA B N 1
ATOM 5820 C CA . ALA B 1 321 ? 8.219 11.172 -14.664 1 97.19 321 ALA B CA 1
ATOM 5821 C C . ALA B 1 321 ? 7.344 10.359 -15.617 1 97.19 321 ALA B C 1
ATOM 5823 O O . ALA B 1 321 ? 7.684 10.188 -16.797 1 97.19 321 ALA B O 1
ATOM 5824 N N . HIS B 1 322 ? 6.191 9.812 -15.109 1 97 322 HIS B N 1
ATOM 5825 C CA . HIS B 1 322 ? 5.285 8.984 -15.898 1 97 322 HIS B CA 1
ATOM 5826 C C . HIS B 1 322 ? 3.836 9.414 -15.695 1 97 322 HIS B C 1
ATOM 5828 O O . HIS B 1 322 ? 3.047 8.688 -15.094 1 97 322 HIS B O 1
ATOM 5834 N N . PRO B 1 323 ? 3.467 10.516 -16.344 1 97.06 323 PRO B N 1
ATOM 5835 C CA . PRO B 1 323 ? 2.105 11.031 -16.156 1 97.06 323 PRO B CA 1
ATOM 5836 C C . PRO B 1 323 ? 1.039 10.039 -16.641 1 97.06 323 PRO B C 1
ATOM 5838 O O . PRO B 1 323 ? -0.101 10.086 -16.172 1 97.06 323 PRO B O 1
ATOM 5841 N N . ASP B 1 324 ? 1.4 9.117 -17.5 1 95.12 324 ASP B N 1
ATOM 5842 C CA . ASP B 1 324 ? 0.473 8.133 -18.031 1 95.12 324 ASP B CA 1
ATOM 5843 C C . ASP B 1 324 ? 0.06 7.121 -16.969 1 95.12 324 ASP B C 1
ATOM 5845 O O . ASP B 1 324 ? -0.908 6.379 -17.141 1 95.12 324 ASP B O 1
ATOM 5849 N N . ARG B 1 325 ? 0.721 7.121 -15.836 1 96.56 325 ARG B N 1
ATOM 5850 C CA . ARG B 1 325 ? 0.431 6.156 -14.781 1 96.56 325 ARG B CA 1
ATOM 5851 C C . ARG B 1 325 ? -0.421 6.781 -13.688 1 96.56 325 ARG B C 1
ATOM 5853 O O . ARG B 1 325 ? -0.713 6.141 -12.68 1 96.56 325 ARG B O 1
ATOM 5860 N N . LEU B 1 326 ? -0.833 8.016 -13.898 1 97.38 326 LEU B N 1
ATOM 5861 C CA . LEU B 1 326 ? -1.737 8.664 -12.953 1 97.38 326 LEU B CA 1
ATOM 5862 C C . LEU B 1 326 ? -3.133 8.055 -13.031 1 97.38 326 LEU B C 1
ATOM 5864 O O . LEU B 1 326 ? -3.523 7.52 -14.07 1 97.38 326 LEU B O 1
ATOM 5868 N N . GLU B 1 327 ? -3.842 8.094 -11.938 1 96.12 327 GLU B N 1
ATOM 5869 C CA . GLU B 1 327 ? -5.223 7.625 -11.898 1 96.12 327 GLU B CA 1
ATOM 5870 C C . GLU B 1 327 ? -6.105 8.43 -12.844 1 96.12 327 GLU B C 1
ATOM 5872 O O . GLU B 1 327 ? -5.852 9.617 -13.086 1 96.12 327 GLU B O 1
ATOM 5877 N N . ALA B 1 328 ? -7.16 7.797 -13.32 1 94.75 328 ALA B N 1
ATOM 5878 C CA . ALA B 1 328 ? -8.07 8.445 -14.258 1 94.75 328 ALA B CA 1
ATOM 5879 C C . ALA B 1 328 ? -8.672 9.711 -13.656 1 94.75 328 ALA B C 1
ATOM 5881 O O . ALA B 1 328 ? -8.812 10.727 -14.344 1 94.75 328 ALA B O 1
ATOM 5882 N N . ARG B 1 329 ? -9.031 9.672 -12.422 1 95.88 329 ARG B N 1
ATOM 5883 C CA . ARG B 1 329 ? -9.602 10.836 -11.742 1 95.88 329 ARG B CA 1
ATOM 5884 C C . ARG B 1 329 ? -8.602 11.984 -11.695 1 95.88 329 ARG B C 1
ATOM 5886 O O . ARG B 1 329 ? -8.961 13.133 -11.953 1 95.88 329 ARG B O 1
ATOM 5893 N N . THR B 1 330 ? -7.375 11.68 -11.375 1 97.38 330 THR B N 1
ATOM 5894 C CA . THR B 1 330 ? -6.316 12.68 -11.305 1 97.38 330 THR B CA 1
ATOM 5895 C C . THR B 1 330 ? -6.055 13.289 -12.68 1 97.38 330 THR B C 1
ATOM 5897 O O . THR B 1 330 ? -5.906 14.508 -12.805 1 97.38 330 THR B O 1
ATOM 5900 N N . ARG B 1 331 ? -6.047 12.5 -13.695 1 97.19 331 ARG B N 1
ATOM 5901 C CA . ARG B 1 331 ? -5.84 12.992 -15.055 1 97.19 331 ARG B CA 1
ATOM 5902 C C . ARG B 1 331 ? -6.969 13.93 -15.469 1 97.19 331 ARG B C 1
ATOM 5904 O O . ARG B 1 331 ? -6.73 14.945 -16.125 1 97.19 331 ARG B O 1
ATOM 5911 N N . ALA B 1 332 ? -8.164 13.562 -15.078 1 97 332 ALA B N 1
ATOM 5912 C CA . ALA B 1 332 ? -9.312 14.398 -15.398 1 97 332 ALA B CA 1
ATOM 5913 C C . ALA B 1 332 ? -9.211 15.758 -14.711 1 97 332 ALA B C 1
ATOM 5915 O O . ALA B 1 332 ? -9.492 16.797 -15.32 1 97 332 ALA B O 1
ATOM 5916 N N . ILE B 1 333 ? -8.805 15.781 -13.492 1 97.25 333 ILE B N 1
ATOM 5917 C CA . ILE B 1 333 ? -8.656 17.031 -12.742 1 97.25 333 ILE B CA 1
ATOM 5918 C C . ILE B 1 333 ? -7.52 17.859 -13.336 1 97.25 333 ILE B C 1
ATOM 5920 O O . ILE B 1 333 ? -7.648 19.062 -13.5 1 97.25 333 ILE B O 1
ATOM 5924 N N . ALA B 1 334 ? -6.402 17.203 -13.641 1 97.44 334 ALA B N 1
ATOM 5925 C CA . ALA B 1 334 ? -5.262 17.891 -14.258 1 97.44 334 ALA B CA 1
ATOM 5926 C C . ALA B 1 334 ? -5.66 18.531 -15.578 1 97.44 334 ALA B C 1
ATOM 5928 O O . ALA B 1 334 ? -5.195 19.625 -15.906 1 97.44 334 ALA B O 1
ATOM 5929 N N . ARG B 1 335 ? -6.539 17.859 -16.328 1 96.88 335 ARG B N 1
ATOM 5930 C CA . ARG B 1 335 ? -7.008 18.406 -17.594 1 96.88 335 ARG B CA 1
ATOM 5931 C C . ARG B 1 335 ? -7.766 19.703 -17.391 1 96.88 335 ARG B C 1
ATOM 5933 O O . ARG B 1 335 ? -7.617 20.656 -18.172 1 96.88 335 ARG B O 1
ATOM 5940 N N . LEU B 1 336 ? -8.523 19.797 -16.391 1 94.88 336 LEU B N 1
ATOM 5941 C CA . LEU B 1 336 ? -9.242 21.031 -16.078 1 94.88 336 LEU B CA 1
ATOM 5942 C C . LEU B 1 336 ? -8.273 22.188 -15.836 1 94.88 336 LEU B C 1
ATOM 5944 O O . LEU B 1 336 ? -8.547 23.328 -16.234 1 94.88 336 LEU B O 1
ATOM 5948 N N . GLY B 1 337 ? -7.145 21.891 -15.18 1 95.94 337 GLY B N 1
ATOM 5949 C CA . GLY B 1 337 ? -6.152 22.906 -14.883 1 95.94 337 GLY B CA 1
ATOM 5950 C C . GLY B 1 337 ? -5.398 23.391 -16.109 1 95.94 337 GLY B C 1
ATOM 5951 O O . GLY B 1 337 ? -4.883 24.5 -16.141 1 95.94 337 GLY B O 1
ATOM 5952 N N . SER B 1 338 ? -5.367 22.5 -17.094 1 95.44 338 SER B N 1
ATOM 5953 C CA . SER B 1 338 ? -4.598 22.797 -18.297 1 95.44 338 SER B CA 1
ATOM 5954 C C . SER B 1 338 ? -5.262 23.906 -19.109 1 95.44 338 SER B C 1
ATOM 5956 O O . SER B 1 338 ? -4.621 24.531 -19.953 1 95.44 338 SER B O 1
ATOM 5958 N N . PHE B 1 339 ? -6.449 24.266 -18.766 1 94.75 339 PHE B N 1
ATOM 5959 C CA . PHE B 1 339 ? -7.184 25.266 -19.531 1 94.75 339 PHE B CA 1
ATOM 5960 C C . PHE B 1 339 ? -6.848 26.672 -19.031 1 94.75 339 PHE B C 1
ATOM 5962 O O . PHE B 1 339 ? -7.203 27.672 -19.672 1 94.75 339 PHE B O 1
ATOM 5969 N N . PHE B 1 340 ? -6.172 26.781 -17.906 1 95.62 340 PHE B N 1
ATOM 5970 C CA . PHE B 1 340 ? -5.777 28.094 -17.375 1 95.62 340 PHE B CA 1
ATOM 5971 C C . PHE B 1 340 ? -4.391 28.469 -17.875 1 95.62 340 PHE B C 1
ATOM 5973 O O . PHE B 1 340 ? -3.391 27.891 -17.453 1 95.62 340 PHE B O 1
ATOM 5980 N N . SER B 1 341 ? -4.316 29.516 -18.641 1 94.94 341 SER B N 1
ATOM 5981 C CA . SER B 1 341 ? -3.053 29.953 -19.219 1 94.94 341 SER B CA 1
ATOM 5982 C C . SER B 1 341 ? -2.186 30.656 -18.188 1 94.94 341 SER B C 1
ATOM 5984 O O . SER B 1 341 ? -2.682 31.078 -17.141 1 94.94 341 SER B O 1
ATOM 5986 N N . ASP B 1 342 ? -0.947 30.812 -18.516 1 94.44 342 ASP B N 1
ATOM 5987 C CA . ASP B 1 342 ? -0.025 31.516 -17.641 1 94.44 342 ASP B CA 1
ATOM 5988 C C . ASP B 1 342 ? -0.47 32.969 -17.438 1 94.44 342 ASP B C 1
ATOM 5990 O O . ASP B 1 342 ? -0.328 33.531 -16.344 1 94.44 342 ASP B O 1
ATOM 5994 N N . ARG B 1 343 ? -0.961 33.5 -18.469 1 95.5 343 ARG B N 1
ATOM 5995 C CA . ARG B 1 343 ? -1.426 34.906 -18.391 1 95.5 343 ARG B CA 1
ATOM 5996 C C . ARG B 1 343 ? -2.611 35.031 -17.453 1 95.5 343 ARG B C 1
ATOM 5998 O O . ARG B 1 343 ? -2.656 35.938 -16.625 1 95.5 343 ARG B O 1
ATOM 6005 N N . ARG B 1 344 ? -3.514 34.125 -17.578 1 94.62 344 ARG B N 1
ATOM 6006 C CA . ARG B 1 344 ? -4.676 34.125 -16.688 1 94.62 344 ARG B CA 1
ATOM 6007 C C . ARG B 1 344 ? -4.262 33.906 -15.242 1 94.62 344 ARG B C 1
ATOM 6009 O O . ARG B 1 344 ? -4.801 34.531 -14.336 1 94.62 344 ARG B O 1
ATOM 6016 N N . MET B 1 345 ? -3.332 33.031 -15.086 1 95.44 345 MET B N 1
ATOM 6017 C CA . MET B 1 345 ? -2.877 32.719 -13.727 1 95.44 345 MET B CA 1
ATOM 6018 C C . MET B 1 345 ? -2.162 33.938 -13.125 1 95.44 345 MET B C 1
ATOM 6020 O O . MET B 1 345 ? -2.328 34.219 -11.938 1 95.44 345 MET B O 1
ATOM 6024 N N . ALA B 1 346 ? -1.415 34.625 -13.906 1 95.19 346 ALA B N 1
ATOM 6025 C CA . ALA B 1 346 ? -0.745 35.844 -13.438 1 95.19 346 ALA B CA 1
ATOM 6026 C C . ALA B 1 346 ? -1.759 36.875 -13.008 1 95.19 346 ALA B C 1
ATOM 6028 O O . ALA B 1 346 ? -1.563 37.562 -12 1 95.19 346 ALA B O 1
ATOM 6029 N N . ALA B 1 347 ? -2.775 36.969 -13.766 1 94.88 347 ALA B N 1
ATOM 6030 C CA . ALA B 1 347 ? -3.83 37.906 -13.445 1 94.88 347 ALA B CA 1
ATOM 6031 C C . ALA B 1 347 ? -4.523 37.562 -12.141 1 94.88 347 ALA B C 1
ATOM 6033 O O . ALA B 1 347 ? -4.863 38.438 -11.344 1 94.88 347 ALA B O 1
ATOM 6034 N N . LEU B 1 348 ? -4.746 36.344 -11.984 1 93.62 348 LEU B N 1
ATOM 6035 C CA . LEU B 1 348 ? -5.391 35.844 -10.766 1 93.62 348 LEU B CA 1
ATOM 6036 C C . LEU B 1 348 ? -4.504 36.094 -9.547 1 93.62 348 LEU B C 1
ATOM 6038 O O . LEU B 1 348 ? -4.988 36.469 -8.484 1 93.62 348 LEU B O 1
ATOM 6042 N N . ARG B 1 349 ? -3.242 35.812 -9.719 1 93.44 349 ARG B N 1
ATOM 6043 C CA . ARG B 1 349 ? -2.297 36.031 -8.625 1 93.44 349 ARG B CA 1
ATOM 6044 C C . ARG B 1 349 ? -2.199 37.5 -8.266 1 93.44 349 ARG B C 1
ATOM 6046 O O . ARG B 1 349 ? -2.096 37.875 -7.09 1 93.44 349 ARG B O 1
ATOM 6053 N N . ALA B 1 350 ? -2.307 38.344 -9.273 1 93.75 350 ALA B N 1
ATOM 6054 C CA . ALA B 1 350 ? -2.275 39.781 -9.039 1 93.75 350 ALA B CA 1
ATOM 6055 C C . ALA B 1 350 ? -3.529 40.25 -8.305 1 93.75 350 ALA B C 1
ATOM 6057 O O . ALA B 1 350 ? -3.473 41.188 -7.496 1 93.75 350 ALA B O 1
ATOM 6058 N N . ALA B 1 351 ? -4.57 39.562 -8.539 1 93.62 351 ALA B N 1
ATOM 6059 C CA . ALA B 1 351 ? -5.855 39.969 -7.953 1 93.62 351 ALA B CA 1
ATOM 6060 C C . ALA B 1 351 ? -5.945 39.5 -6.496 1 93.62 351 ALA B C 1
ATOM 6062 O O . ALA B 1 351 ? -6.828 39.938 -5.758 1 93.62 351 ALA B O 1
ATOM 6063 N N . GLU B 1 352 ? -5.047 38.656 -6.066 1 94 352 GLU B N 1
ATOM 6064 C CA . GLU B 1 352 ? -5.051 38.125 -4.711 1 94 352 GLU B CA 1
ATOM 6065 C C . GLU B 1 352 ? -4.992 39.25 -3.672 1 94 352 GLU B C 1
ATOM 6067 O O . GLU B 1 352 ? -5.645 39.156 -2.629 1 94 352 GLU B O 1
ATOM 6072 N N . VAL B 1 353 ? -4.312 40.281 -3.961 1 94 353 VAL B N 1
ATOM 6073 C CA . VAL B 1 353 ? -4.051 41.344 -2.996 1 94 353 VAL B CA 1
ATOM 6074 C C . VAL B 1 353 ? -5.363 42 -2.58 1 94 353 VAL B C 1
ATOM 6076 O O . VAL B 1 353 ? -5.625 42.188 -1.387 1 94 353 VAL B O 1
ATOM 6079 N N . VAL B 1 354 ? -6.148 42.312 -3.521 1 94.25 354 VAL B N 1
ATOM 6080 C CA . VAL B 1 354 ? -7.414 42.969 -3.258 1 94.25 354 VAL B CA 1
ATOM 6081 C C . VAL B 1 354 ? -8.359 42.031 -2.525 1 94.25 354 VAL B C 1
ATOM 6083 O O . VAL B 1 354 ? -9.023 42.438 -1.564 1 94.25 354 VAL B O 1
ATOM 6086 N N . LEU B 1 355 ? -8.406 40.906 -2.967 1 94.56 355 LEU B N 1
ATOM 6087 C CA . LEU B 1 355 ? -9.266 39.875 -2.367 1 94.56 355 LEU B CA 1
ATOM 6088 C C . LEU B 1 355 ? -8.859 39.594 -0.923 1 94.56 355 LEU B C 1
ATOM 6090 O O . LEU B 1 355 ? -9.711 39.562 -0.032 1 94.56 355 LEU B O 1
ATOM 6094 N N . SER B 1 356 ? -7.594 39.438 -0.714 1 95.88 356 SER B N 1
ATOM 6095 C CA . SER B 1 356 ? -7.059 39.188 0.617 1 95.88 356 SER B CA 1
ATOM 6096 C C . SER B 1 356 ? -7.324 40.344 1.565 1 95.88 356 SER B C 1
ATOM 6098 O O . SER B 1 356 ? -7.664 40.125 2.732 1 95.88 356 SER B O 1
ATOM 6100 N N . SER B 1 357 ? -7.168 41.5 1.007 1 96.25 357 SER B N 1
ATOM 6101 C CA . SER B 1 357 ? -7.406 42.688 1.831 1 96.25 357 SER B CA 1
ATOM 6102 C C . SER B 1 357 ? -8.852 42.719 2.324 1 96.25 357 SER B C 1
ATOM 6104 O O . SER B 1 357 ? -9.102 43.062 3.48 1 96.25 357 SER B O 1
ATOM 6106 N N . ARG B 1 358 ? -9.695 42.406 1.486 1 96.12 358 ARG B N 1
ATOM 6107 C CA . ARG B 1 358 ? -11.109 42.406 1.852 1 96.12 358 ARG B CA 1
ATOM 6108 C C . ARG B 1 358 ? -11.414 41.344 2.906 1 96.12 358 ARG B C 1
ATOM 6110 O O . ARG B 1 358 ? -12.062 41.625 3.914 1 96.12 358 ARG B O 1
ATOM 6117 N N . ILE B 1 359 ? -10.992 40.188 2.709 1 97 359 ILE B N 1
ATOM 6118 C CA . ILE B 1 359 ? -11.234 39.094 3.625 1 97 359 ILE B CA 1
ATOM 6119 C C . ILE B 1 359 ? -10.562 39.375 4.965 1 97 359 ILE B C 1
ATOM 6121 O O . ILE B 1 359 ? -11.141 39.094 6.023 1 97 359 ILE B O 1
ATOM 6125 N N . GLN B 1 360 ? -9.375 39.969 4.945 1 97.44 360 GLN B N 1
ATOM 6126 C CA . GLN B 1 360 ? -8.57 40.188 6.141 1 97.44 360 GLN B CA 1
ATOM 6127 C C . GLN B 1 360 ? -9.031 41.438 6.891 1 97.44 360 GLN B C 1
ATOM 6129 O O . GLN B 1 360 ? -8.555 41.719 7.992 1 97.44 360 GLN B O 1
ATOM 6134 N N . SER B 1 361 ? -9.977 42.156 6.301 1 97.75 361 SER B N 1
ATOM 6135 C CA . SER B 1 361 ? -10.445 43.375 6.945 1 97.75 361 SER B CA 1
ATOM 6136 C C . SER B 1 361 ? -11.031 43.094 8.328 1 97.75 361 SER B C 1
ATOM 6138 O O . SER B 1 361 ? -11.062 43.969 9.188 1 97.75 361 SER B O 1
ATOM 6140 N N . ILE B 1 362 ? -11.406 41.906 8.516 1 98 362 ILE B N 1
ATOM 6141 C CA . ILE B 1 362 ? -11.961 41.531 9.82 1 98 362 ILE B CA 1
ATOM 6142 C C . ILE B 1 362 ? -10.891 41.656 10.898 1 98 362 ILE B C 1
ATOM 6144 O O . ILE B 1 362 ? -11.203 41.969 12.047 1 98 362 ILE B O 1
ATOM 6148 N N . PHE B 1 363 ? -9.695 41.562 10.57 1 98.19 363 PHE B N 1
ATOM 6149 C CA . PHE B 1 363 ? -8.602 41.594 11.539 1 98.19 363 PHE B CA 1
ATOM 6150 C C . PHE B 1 363 ? -8.25 43.031 11.914 1 98.19 363 PHE B C 1
ATOM 6152 O O . PHE B 1 363 ? -7.406 43.25 12.789 1 98.19 363 PHE B O 1
ATOM 6159 N N . ASP B 1 364 ? -8.914 43.938 11.281 1 97.19 364 ASP B N 1
ATOM 6160 C CA . ASP B 1 364 ? -8.859 45.312 11.773 1 97.19 364 ASP B CA 1
ATOM 6161 C C . ASP B 1 364 ? -9.555 45.438 13.133 1 97.19 364 ASP B C 1
ATOM 6163 O O . ASP B 1 364 ? -9.25 46.344 13.914 1 97.19 364 ASP B O 1
ATOM 6167 N N . ASP B 1 365 ? -10.352 44.531 13.359 1 96.69 365 ASP B N 1
ATOM 6168 C CA . ASP B 1 365 ? -11.211 44.625 14.539 1 96.69 365 ASP B CA 1
ATOM 6169 C C . ASP B 1 365 ? -10.891 43.5 15.539 1 96.69 365 ASP B C 1
ATOM 6171 O O . ASP B 1 365 ? -11.211 43.625 16.719 1 96.69 365 ASP B O 1
ATOM 6175 N N . VAL B 1 366 ? -10.359 42.469 15.008 1 98.44 366 VAL B N 1
ATOM 6176 C CA . VAL B 1 366 ? -10.109 41.312 15.906 1 98.44 366 VAL B CA 1
ATOM 6177 C C . VAL B 1 366 ? -8.695 40.812 15.695 1 98.44 366 VAL B C 1
ATOM 6179 O O . VAL B 1 366 ? -8.039 41.125 14.703 1 98.44 366 VAL B O 1
ATOM 6182 N N . ASP B 1 367 ? -8.234 39.938 16.609 1 98.62 367 ASP B N 1
ATOM 6183 C CA . ASP B 1 367 ? -6.906 39.344 16.562 1 98.62 367 ASP B CA 1
ATOM 6184 C C . ASP B 1 367 ? -6.957 37.906 16.016 1 98.62 367 ASP B C 1
ATOM 6186 O O . ASP B 1 367 ? -5.992 37.438 15.414 1 98.62 367 ASP B O 1
ATOM 6190 N N . VAL B 1 368 ? -8.047 37.25 16.312 1 98.88 368 VAL B N 1
ATOM 6191 C CA . VAL B 1 368 ? -8.219 35.844 15.938 1 98.88 368 VAL B CA 1
ATOM 6192 C C . VAL B 1 368 ? -9.664 35.625 15.5 1 98.88 368 VAL B C 1
ATOM 6194 O O . VAL B 1 368 ? -10.594 36.188 16.047 1 98.88 368 VAL B O 1
ATOM 6197 N N . VAL B 1 369 ? -9.812 34.812 14.492 1 98.88 369 VAL B N 1
ATOM 6198 C CA . VAL B 1 369 ? -11.125 34.312 14.078 1 98.88 369 VAL B CA 1
ATOM 6199 C C . VAL B 1 369 ? -11.234 32.844 14.391 1 98.88 369 VAL B C 1
ATOM 6201 O O . VAL B 1 369 ? -10.328 32.062 14.086 1 98.88 369 VAL B O 1
ATOM 6204 N N . VAL B 1 370 ? -12.328 32.438 15.008 1 98.88 370 VAL B N 1
ATOM 6205 C CA . VAL B 1 370 ? -12.594 31.031 15.328 1 98.88 370 VAL B CA 1
ATOM 6206 C C . VAL B 1 370 ? -13.688 30.484 14.406 1 98.88 370 VAL B C 1
ATOM 6208 O O . VAL B 1 370 ? -14.766 31.078 14.305 1 98.88 370 VAL B O 1
ATOM 6211 N N . THR B 1 371 ? -13.43 29.469 13.727 1 98.81 371 THR B N 1
ATOM 6212 C CA . THR B 1 371 ? -14.391 28.797 12.859 1 98.81 371 THR B CA 1
ATOM 6213 C C . THR B 1 371 ? -14.477 27.312 13.211 1 98.81 371 THR B C 1
ATOM 6215 O O . THR B 1 371 ? -13.664 26.797 13.977 1 98.81 371 THR B O 1
ATOM 6218 N N . PRO B 1 372 ? -15.508 26.625 12.672 1 98.25 372 PRO B N 1
ATOM 6219 C CA . PRO B 1 372 ? -15.422 25.172 12.758 1 98.25 372 PRO B CA 1
ATOM 6220 C C . PRO B 1 372 ? -14.188 24.609 12.055 1 98.25 372 PRO B C 1
ATOM 6222 O O . PRO B 1 372 ? -13.625 25.266 11.172 1 98.25 372 PRO B O 1
ATOM 6225 N N . GLY B 1 373 ? -13.672 23.484 12.516 1 97.44 373 GLY B N 1
ATOM 6226 C CA . GLY B 1 373 ? -12.742 22.75 11.672 1 97.44 373 GLY B CA 1
ATOM 6227 C C . GLY B 1 373 ? -13.383 22.234 10.391 1 97.44 373 GLY B C 1
ATOM 6228 O O . GLY B 1 373 ? -13.477 22.984 9.406 1 97.44 373 GLY B O 1
ATOM 6229 N N . ALA B 1 374 ? -13.883 21.047 10.453 1 97.75 374 ALA B N 1
ATOM 6230 C CA . ALA B 1 374 ? -14.617 20.484 9.328 1 97.75 374 ALA B CA 1
ATOM 6231 C C . ALA B 1 374 ? -16.125 20.641 9.516 1 97.75 374 ALA B C 1
ATOM 6233 O O . ALA B 1 374 ? -16.594 20.906 10.633 1 97.75 374 ALA B O 1
ATOM 6234 N N . ALA B 1 375 ? -16.844 20.562 8.43 1 97.75 375 ALA B N 1
ATOM 6235 C CA . ALA B 1 375 ? -18.312 20.656 8.492 1 97.75 375 ALA B CA 1
ATOM 6236 C C . ALA B 1 375 ? -18.922 19.344 8.992 1 97.75 375 ALA B C 1
ATOM 6238 O O . ALA B 1 375 ? -19.969 19.359 9.656 1 97.75 375 ALA B O 1
ATOM 6239 N N . THR B 1 376 ? -18.344 18.266 8.586 1 97.06 376 THR B N 1
ATOM 6240 C CA . THR B 1 376 ? -18.781 16.938 9.016 1 97.06 376 THR B CA 1
ATOM 6241 C C . THR B 1 376 ? -17.594 16.016 9.211 1 97.06 376 THR B C 1
ATOM 6243 O O . THR B 1 376 ? -16.453 16.391 8.953 1 97.06 376 THR B O 1
ATOM 6246 N N . GLY B 1 377 ? -17.859 14.828 9.711 1 97.69 377 GLY B N 1
ATOM 6247 C CA . GLY B 1 377 ? -16.812 13.859 9.984 1 97.69 377 GLY B CA 1
ATOM 6248 C C . GLY B 1 377 ? -16.234 13.234 8.727 1 97.69 377 GLY B C 1
ATOM 6249 O O . GLY B 1 377 ? -16.672 13.547 7.613 1 97.69 377 GLY B O 1
ATOM 6250 N N . PRO B 1 378 ? -15.203 12.461 8.898 1 98.31 378 PRO B N 1
ATOM 6251 C CA . PRO B 1 378 ? -14.492 11.859 7.77 1 98.31 378 PRO B CA 1
ATOM 6252 C C . PRO B 1 378 ? -15.352 10.844 7.016 1 98.31 378 PRO B C 1
ATOM 6254 O O . PRO B 1 378 ? -16.234 10.219 7.602 1 98.31 378 PRO B O 1
ATOM 6257 N N . SER B 1 379 ? -15.055 10.672 5.738 1 97.94 379 SER B N 1
ATOM 6258 C CA . SER B 1 379 ? -15.75 9.695 4.902 1 97.94 379 SER B CA 1
ATOM 6259 C C . SER B 1 379 ? -15.273 8.273 5.195 1 97.94 379 SER B C 1
ATOM 6261 O O . SER B 1 379 ? -14.203 8.086 5.781 1 97.94 379 SER B O 1
ATOM 6263 N N . ARG B 1 380 ? -16.109 7.301 4.77 1 97.31 380 ARG B N 1
ATOM 6264 C CA . ARG B 1 380 ? -15.727 5.898 4.863 1 97.31 380 ARG B CA 1
ATOM 6265 C C . ARG B 1 380 ? -14.609 5.562 3.879 1 97.31 380 ARG B C 1
ATOM 6267 O O . ARG B 1 380 ? -14.531 6.16 2.801 1 97.31 380 ARG B O 1
ATOM 6274 N N . ILE B 1 381 ? -13.789 4.613 4.238 1 97.94 381 ILE B N 1
ATOM 6275 C CA . ILE B 1 381 ? -12.789 4.07 3.32 1 97.94 381 ILE B CA 1
ATOM 6276 C C . ILE B 1 381 ? -13.477 3.568 2.053 1 97.94 381 ILE B C 1
ATOM 6278 O O . ILE B 1 381 ? -14.477 2.852 2.121 1 97.94 381 ILE B O 1
ATOM 6282 N N . GLY B 1 382 ? -12.992 4.027 0.903 1 95.94 382 GLY B N 1
ATOM 6283 C CA . GLY B 1 382 ? -13.484 3.543 -0.375 1 95.94 382 GLY B CA 1
ATOM 6284 C C . GLY B 1 382 ? -14.75 4.25 -0.835 1 95.94 382 GLY B C 1
ATOM 6285 O O . GLY B 1 382 ? -15.328 3.891 -1.861 1 95.94 382 GLY B O 1
ATOM 6286 N N . ALA B 1 383 ? -15.164 5.285 -0.141 1 96.19 383 ALA B N 1
ATOM 6287 C CA . ALA B 1 383 ? -16.438 5.941 -0.393 1 96.19 383 ALA B CA 1
ATOM 6288 C C . ALA B 1 383 ? -16.484 6.523 -1.804 1 96.19 383 ALA B C 1
ATOM 6290 O O . ALA B 1 383 ? -17.562 6.672 -2.385 1 96.19 383 ALA B O 1
ATOM 6291 N N . TYR B 1 384 ? -15.32 6.809 -2.385 1 95.38 384 TYR B N 1
ATOM 6292 C CA . TYR B 1 384 ? -15.336 7.559 -3.635 1 95.38 384 TYR B CA 1
ATOM 6293 C C . TYR B 1 384 ? -14.75 6.73 -4.773 1 95.38 384 TYR B C 1
ATOM 6295 O O . TYR B 1 384 ? -14.461 7.262 -5.852 1 95.38 384 TYR B O 1
ATOM 6303 N N . GLN B 1 385 ? -14.492 5.457 -4.617 1 89.88 385 GLN B N 1
ATOM 6304 C CA . GLN B 1 385 ? -13.828 4.582 -5.582 1 89.88 385 GLN B CA 1
ATOM 6305 C C . GLN B 1 385 ? -14.578 4.566 -6.914 1 89.88 385 GLN B C 1
ATOM 6307 O O . GLN B 1 385 ? -13.953 4.523 -7.977 1 89.88 385 GLN B O 1
ATOM 6312 N N . ARG B 1 386 ? -15.891 4.684 -6.91 1 89.12 386 ARG B N 1
ATOM 6313 C CA . ARG B 1 386 ? -16.656 4.539 -8.141 1 89.12 386 ARG B CA 1
ATOM 6314 C C . ARG B 1 386 ? -17.094 5.898 -8.672 1 89.12 386 ARG B C 1
ATOM 6316 O O . ARG B 1 386 ? -17.984 5.98 -9.523 1 89.12 386 ARG B O 1
ATOM 6323 N N . ARG B 1 387 ? -16.469 6.984 -8.172 1 91.38 387 ARG B N 1
ATOM 6324 C CA . ARG B 1 387 ? -16.891 8.328 -8.562 1 91.38 387 ARG B CA 1
ATOM 6325 C C . ARG B 1 387 ? -15.828 9 -9.438 1 91.38 387 ARG B C 1
ATOM 6327 O O . ARG B 1 387 ? -14.633 8.781 -9.258 1 91.38 387 ARG B O 1
ATOM 6334 N N . GLY B 1 388 ? -16.297 9.836 -10.328 1 91.69 388 GLY B N 1
ATOM 6335 C CA . GLY B 1 388 ? -15.414 10.625 -11.164 1 91.69 388 GLY B CA 1
ATOM 6336 C C . GLY B 1 388 ? -14.875 11.852 -10.469 1 91.69 388 GLY B C 1
ATOM 6337 O O . GLY B 1 388 ? -15.133 12.062 -9.281 1 91.69 388 GLY B O 1
ATOM 6338 N N . ALA B 1 389 ? -14.148 12.648 -11.219 1 93.5 389 ALA B N 1
ATOM 6339 C CA . ALA B 1 389 ? -13.43 13.805 -10.688 1 93.5 389 ALA B CA 1
ATOM 6340 C C . ALA B 1 389 ? -14.391 14.836 -10.109 1 93.5 389 ALA B C 1
ATOM 6342 O O . ALA B 1 389 ? -14.312 15.156 -8.922 1 93.5 389 ALA B O 1
ATOM 6343 N N . VAL B 1 390 ? -15.328 15.297 -10.812 1 92.81 390 VAL B N 1
ATOM 6344 C CA . VAL B 1 390 ? -16.203 16.391 -10.43 1 92.81 390 VAL B CA 1
ATOM 6345 C C . VAL B 1 390 ? -17.109 15.953 -9.281 1 92.81 390 VAL B C 1
ATOM 6347 O O . VAL B 1 390 ? -17.281 16.688 -8.305 1 92.81 390 VAL B O 1
ATOM 6350 N N . SER B 1 391 ? -17.656 14.742 -9.438 1 94.75 391 SER B N 1
ATOM 6351 C CA . SER B 1 391 ? -18.531 14.219 -8.391 1 94.75 391 SER B CA 1
ATOM 6352 C C . SER B 1 391 ? -17.781 14.086 -7.062 1 94.75 391 SER B C 1
ATOM 6354 O O . SER B 1 391 ? -18.328 14.422 -6.008 1 94.75 391 SER B O 1
ATOM 6356 N N . THR B 1 392 ? -16.578 13.602 -7.117 1 95.69 392 THR B N 1
ATOM 6357 C CA . THR B 1 392 ? -15.773 13.461 -5.906 1 95.69 392 THR B CA 1
ATOM 6358 C C . THR B 1 392 ? -15.484 14.82 -5.289 1 95.69 392 THR B C 1
ATOM 6360 O O . THR B 1 392 ? -15.672 15.016 -4.086 1 95.69 392 THR B O 1
ATOM 6363 N N . LEU B 1 393 ? -15.078 15.82 -6.086 1 93.94 393 LEU B N 1
ATOM 6364 C CA . LEU B 1 393 ? -14.719 17.141 -5.59 1 93.94 393 LEU B CA 1
ATOM 6365 C C . LEU B 1 393 ? -15.922 17.828 -4.941 1 93.94 393 LEU B C 1
ATOM 6367 O O . LEU B 1 393 ? -15.789 18.469 -3.895 1 93.94 393 LEU B O 1
ATOM 6371 N N . LEU B 1 394 ? -17.125 17.641 -5.488 1 92.75 394 LEU B N 1
ATOM 6372 C CA . LEU B 1 394 ? -18.344 18.266 -4.965 1 92.75 394 LEU B CA 1
ATOM 6373 C C . LEU B 1 394 ? -18.719 17.672 -3.611 1 92.75 394 LEU B C 1
ATOM 6375 O O . LEU B 1 394 ? -19.203 18.375 -2.729 1 92.75 394 LEU B O 1
ATOM 6379 N N . LEU B 1 395 ? -18.438 16.422 -3.496 1 93.81 395 LEU B N 1
ATOM 6380 C CA . LEU B 1 395 ? -18.797 15.75 -2.254 1 93.81 395 LEU B CA 1
ATOM 6381 C C . LEU B 1 395 ? -17.797 16.062 -1.146 1 93.81 395 LEU B C 1
ATOM 6383 O O . LEU B 1 395 ? -18.188 16.297 0.002 1 93.81 395 LEU B O 1
ATOM 6387 N N . VAL B 1 396 ? -16.531 16.141 -1.489 1 94.94 396 VAL B N 1
ATOM 6388 C CA . VAL B 1 396 ? -15.523 16.312 -0.44 1 94.94 396 VAL B CA 1
ATOM 6389 C C . VAL B 1 396 ? -15.516 17.75 0.034 1 94.94 396 VAL B C 1
ATOM 6391 O O . VAL B 1 396 ? -15.258 18.031 1.209 1 94.94 396 VAL B O 1
ATOM 6394 N N . VAL B 1 397 ? -15.844 18.703 -0.837 1 92.88 397 VAL B N 1
ATOM 6395 C CA . VAL B 1 397 ? -15.82 20.109 -0.444 1 92.88 397 VAL B CA 1
ATOM 6396 C C . VAL B 1 397 ? -16.906 20.375 0.597 1 92.88 397 VAL B C 1
ATOM 6398 O O . VAL B 1 397 ? -16.75 21.25 1.452 1 92.88 397 VAL B O 1
ATOM 6401 N N . GLN B 1 398 ? -17.953 19.578 0.577 1 95 398 GLN B N 1
ATOM 6402 C CA . GLN B 1 398 ? -19.047 19.734 1.528 1 95 398 GLN B CA 1
ATOM 6403 C C . GLN B 1 398 ? -18.609 19.375 2.943 1 95 398 GLN B C 1
ATOM 6405 O O . GLN B 1 398 ? -19.188 19.844 3.922 1 95 398 GLN B O 1
ATOM 6410 N N . ARG B 1 399 ? -17.547 18.656 3.012 1 96.88 399 ARG B N 1
ATOM 6411 C CA . ARG B 1 399 ? -17.109 18.188 4.32 1 96.88 399 ARG B CA 1
ATOM 6412 C C . ARG B 1 399 ? -16.078 19.141 4.926 1 96.88 399 ARG B C 1
ATOM 6414 O O . ARG B 1 399 ? -15.914 19.188 6.145 1 96.88 399 ARG B O 1
ATOM 6421 N N . VAL B 1 400 ? -15.367 19.922 4.043 1 97.44 400 VAL B N 1
ATOM 6422 C CA . VAL B 1 400 ? -14.219 20.672 4.543 1 97.44 400 VAL B CA 1
ATOM 6423 C C . VAL B 1 400 ? -14.219 22.078 3.943 1 97.44 400 VAL B C 1
ATOM 6425 O O . VAL B 1 400 ? -13.211 22.531 3.396 1 97.44 400 VAL B O 1
ATOM 6428 N N . PRO B 1 401 ? -15.25 22.859 4.203 1 96.44 401 PRO B N 1
ATOM 6429 C CA . PRO B 1 401 ? -15.406 24.141 3.486 1 96.44 401 PRO B CA 1
ATOM 6430 C C . PRO B 1 401 ? -14.648 25.281 4.145 1 96.44 401 PRO B C 1
ATOM 6432 O O . PRO B 1 401 ? -14.523 26.359 3.557 1 96.44 401 PRO B O 1
ATOM 6435 N N . TYR B 1 402 ? -14.062 25.125 5.297 1 97.5 402 TYR B N 1
ATOM 6436 C CA . TYR B 1 402 ? -13.633 26.266 6.105 1 97.5 402 TYR B CA 1
ATOM 6437 C C . TYR B 1 402 ? -12.133 26.484 5.969 1 97.5 402 TYR B C 1
ATOM 6439 O O . TYR B 1 402 ? -11.594 27.438 6.551 1 97.5 402 TYR B O 1
ATOM 6447 N N . PHE B 1 403 ? -11.414 25.703 5.191 1 98 403 PHE B N 1
ATOM 6448 C CA . PHE B 1 403 ? -9.953 25.688 5.289 1 98 403 PHE B CA 1
ATOM 6449 C C . PHE B 1 403 ? -9.328 26.453 4.133 1 98 403 PHE B C 1
ATOM 6451 O O . PHE B 1 403 ? -8.375 27.219 4.328 1 98 403 PHE B O 1
ATOM 6458 N N . GLN B 1 404 ? -9.82 26.422 2.918 1 97.25 404 GLN B N 1
ATOM 6459 C CA . GLN B 1 404 ? -9.172 26.812 1.671 1 97.25 404 GLN B CA 1
ATOM 6460 C C . GLN B 1 404 ? -8.914 28.312 1.633 1 97.25 404 GLN B C 1
ATOM 6462 O O . GLN B 1 404 ? -7.898 28.766 1.103 1 97.25 404 GLN B O 1
ATOM 6467 N N . VAL B 1 405 ? -9.797 29.078 2.215 1 97.38 405 VAL B N 1
ATOM 6468 C CA . VAL B 1 405 ? -9.742 30.531 2.111 1 97.38 405 VAL B CA 1
ATOM 6469 C C . VAL B 1 405 ? -8.469 31.047 2.771 1 97.38 405 VAL B C 1
ATOM 6471 O O . VAL B 1 405 ? -7.875 32.031 2.314 1 97.38 405 VAL B O 1
ATOM 6474 N N . TRP B 1 406 ? -7.969 30.312 3.686 1 98.31 406 TRP B N 1
ATOM 6475 C CA . TRP B 1 406 ? -6.812 30.797 4.434 1 98.31 406 TRP B CA 1
ATOM 6476 C C . TRP B 1 406 ? -5.512 30.453 3.721 1 98.31 406 TRP B C 1
ATOM 6478 O O . TRP B 1 406 ? -4.461 31.016 4.016 1 98.31 406 TRP B O 1
ATOM 6488 N N . ASN B 1 407 ? -5.551 29.438 2.82 1 97.94 407 ASN B N 1
ATOM 6489 C CA . ASN B 1 407 ? -4.449 29.234 1.884 1 97.94 407 ASN B CA 1
ATOM 6490 C C . ASN B 1 407 ? -4.418 30.328 0.817 1 97.94 407 ASN B C 1
ATOM 6492 O O . ASN B 1 407 ? -3.344 30.766 0.41 1 97.94 407 ASN B O 1
ATOM 6496 N N . LEU B 1 408 ? -5.582 30.719 0.448 1 97.19 408 LEU B N 1
ATOM 6497 C CA . LEU B 1 408 ? -5.68 31.797 -0.521 1 97.19 408 LEU B CA 1
ATOM 6498 C C . LEU B 1 408 ? -5.062 33.094 0.032 1 97.19 408 LEU B C 1
ATOM 6500 O O . LEU B 1 408 ? -4.273 33.75 -0.649 1 97.19 408 LEU B O 1
ATOM 6504 N N . THR B 1 409 ? -5.383 33.406 1.303 1 97.25 409 THR B N 1
ATOM 6505 C CA . THR B 1 409 ? -4.887 34.656 1.888 1 97.25 409 THR B CA 1
ATOM 6506 C C . THR B 1 409 ? -3.471 34.469 2.43 1 97.25 409 THR B C 1
ATOM 6508 O O . THR B 1 409 ? -2.77 35.438 2.697 1 97.25 409 THR B O 1
ATOM 6511 N N . GLY B 1 410 ? -3.059 33.219 2.76 1 97.31 410 GLY B N 1
ATOM 6512 C CA . GLY B 1 410 ? -1.681 32.906 3.094 1 97.31 410 GLY B CA 1
ATOM 6513 C C . GLY B 1 410 ? -1.389 33 4.578 1 97.31 410 GLY B C 1
ATOM 6514 O O . GLY B 1 410 ? -0.33 32.562 5.039 1 97.31 410 GLY B O 1
ATOM 6515 N N . GLN B 1 411 ? -2.287 33.5 5.402 1 97.88 411 GLN B N 1
ATOM 6516 C CA . GLN B 1 411 ? -2.059 33.75 6.824 1 97.88 411 GLN B CA 1
ATOM 6517 C C . GLN B 1 411 ? -2.105 32.438 7.609 1 97.88 411 GLN B C 1
ATOM 6519 O O . GLN B 1 411 ? -2.502 31.391 7.074 1 97.88 411 GLN B O 1
ATOM 6524 N N . PRO B 1 412 ? -1.633 32.438 8.844 1 98.56 412 PRO B N 1
ATOM 6525 C CA . PRO B 1 412 ? -1.609 31.203 9.633 1 98.56 412 PRO B CA 1
ATOM 6526 C C . PRO B 1 412 ? -2.986 30.828 10.172 1 98.56 412 PRO B C 1
ATOM 6528 O O . PRO B 1 412 ? -3.803 31.703 10.469 1 98.56 412 PRO B O 1
ATOM 6531 N N . ALA B 1 413 ? -3.197 29.578 10.273 1 98.88 413 ALA B N 1
ATOM 6532 C CA . ALA B 1 413 ? -4.395 28.969 10.859 1 98.88 413 ALA B CA 1
ATOM 6533 C C . ALA B 1 413 ? -4.066 27.656 11.555 1 98.88 413 ALA B C 1
ATOM 6535 O O . ALA B 1 413 ? -3.236 26.891 11.078 1 98.88 413 ALA B O 1
ATOM 6536 N N . ALA B 1 414 ? -4.68 27.391 12.648 1 98.88 414 ALA B N 1
ATOM 6537 C CA . ALA B 1 414 ? -4.445 26.172 13.422 1 98.88 414 ALA B CA 1
ATOM 6538 C C . ALA B 1 414 ? -5.758 25.516 13.812 1 98.88 414 ALA B C 1
ATOM 6540 O O . ALA B 1 414 ? -6.773 26.188 14.008 1 98.88 414 ALA B O 1
ATOM 6541 N N . VAL B 1 415 ? -5.723 24.219 13.859 1 98.94 415 VAL B N 1
ATOM 6542 C CA . VAL B 1 415 ? -6.867 23.5 14.414 1 98.94 415 VAL B CA 1
ATOM 6543 C C . VAL B 1 415 ? -6.516 22.953 15.797 1 98.94 415 VAL B C 1
ATOM 6545 O O . VAL B 1 415 ? -5.41 22.438 16 1 98.94 415 VAL B O 1
ATOM 6548 N N . VAL B 1 416 ? -7.422 23.141 16.703 1 98.62 416 VAL B N 1
ATOM 6549 C CA . VAL B 1 416 ? -7.297 22.656 18.078 1 98.62 416 VAL B CA 1
ATOM 6550 C C . VAL B 1 416 ? -8.344 21.578 18.344 1 98.62 416 VAL B C 1
ATOM 6552 O O . VAL B 1 416 ? -9.539 21.797 18.094 1 98.62 416 VAL B O 1
ATOM 6555 N N . PRO B 1 417 ? -7.855 20.453 18.844 1 98.56 417 PRO B N 1
ATOM 6556 C CA . PRO B 1 417 ? -8.836 19.422 19.188 1 98.56 417 PRO B CA 1
ATOM 6557 C C . PRO B 1 417 ? -9.891 19.906 20.188 1 98.56 417 PRO B C 1
ATOM 6559 O O . PRO B 1 417 ? -9.562 20.625 21.125 1 98.56 417 PRO B O 1
ATOM 6562 N N . TRP B 1 418 ? -11.078 19.609 20.016 1 97.5 418 TRP B N 1
ATOM 6563 C CA . TRP B 1 418 ? -12.141 20.109 20.891 1 97.5 418 TRP B CA 1
ATOM 6564 C C . TRP B 1 418 ? -12.891 18.953 21.547 1 97.5 418 TRP B C 1
ATOM 6566 O O . TRP B 1 418 ? -12.852 18.797 22.766 1 97.5 418 TRP B O 1
ATOM 6576 N N . ASP B 1 419 ? -13.727 18.188 20.719 1 94.94 419 ASP B N 1
ATOM 6577 C CA . ASP B 1 419 ? -14.508 17.062 21.234 1 94.94 419 ASP B CA 1
ATOM 6578 C C . ASP B 1 419 ? -14.688 15.984 20.156 1 94.94 419 ASP B C 1
ATOM 6580 O O . ASP B 1 419 ? -13.867 15.883 19.234 1 94.94 419 ASP B O 1
ATOM 6584 N N . PHE B 1 420 ? -15.617 15.148 20.438 1 96 420 PHE B N 1
ATOM 6585 C CA . PHE B 1 420 ? -15.977 14.078 19.516 1 96 420 PHE B CA 1
ATOM 6586 C C . PHE B 1 420 ? -17.359 14.297 18.922 1 96 420 PHE B C 1
ATOM 6588 O O . PHE B 1 420 ? -18.234 14.883 19.578 1 96 420 PHE B O 1
ATOM 6595 N N . ASP B 1 421 ? -17.516 13.922 17.75 1 95.44 421 ASP B N 1
ATOM 6596 C CA . ASP B 1 421 ? -18.844 14.023 17.141 1 95.44 421 ASP B CA 1
ATOM 6597 C C . ASP B 1 421 ? -19.734 12.859 17.562 1 95.44 421 ASP B C 1
ATOM 6599 O O . ASP B 1 421 ? -19.391 12.102 18.469 1 95.44 421 ASP B O 1
ATOM 6603 N N . GLY B 1 422 ? -20.938 12.805 16.953 1 92.81 422 GLY B N 1
ATOM 6604 C CA . GLY B 1 422 ? -21.906 11.789 17.344 1 92.81 422 GLY B CA 1
ATOM 6605 C C . GLY B 1 422 ? -21.438 10.375 17.031 1 92.81 422 GLY B C 1
ATOM 6606 O O . GLY B 1 422 ? -21.938 9.414 17.625 1 92.81 422 GLY B O 1
ATOM 6607 N N . ASP B 1 423 ? -20.422 10.227 16.234 1 93.75 423 ASP B N 1
ATOM 6608 C CA . ASP B 1 423 ? -19.906 8.914 15.859 1 93.75 423 ASP B CA 1
ATOM 6609 C C . ASP B 1 423 ? -18.641 8.586 16.641 1 93.75 423 ASP B C 1
ATOM 6611 O O . ASP B 1 423 ? -17.984 7.574 16.375 1 93.75 423 ASP B O 1
ATOM 6615 N N . GLY B 1 424 ? -18.25 9.453 17.516 1 95.25 424 GLY B N 1
ATOM 6616 C CA . GLY B 1 424 ? -17.094 9.211 18.359 1 95.25 424 GLY B CA 1
ATOM 6617 C C . GLY B 1 424 ? -15.781 9.57 17.672 1 95.25 424 GLY B C 1
ATOM 6618 O O . GLY B 1 424 ? -14.719 9.102 18.078 1 95.25 424 GLY B O 1
ATOM 6619 N N . LEU B 1 425 ? -15.852 10.367 16.672 1 97.62 425 LEU B N 1
ATOM 6620 C CA . LEU B 1 425 ? -14.648 10.797 15.961 1 97.62 425 LEU B CA 1
ATOM 6621 C C . LEU B 1 425 ? -14.258 12.211 16.375 1 97.62 425 LEU B C 1
ATOM 6623 O O . LEU B 1 425 ? -15.117 13.047 16.641 1 97.62 425 LEU B O 1
ATOM 6627 N N . PRO B 1 426 ? -12.977 12.461 16.391 1 98.31 426 PRO B N 1
ATOM 6628 C CA . PRO B 1 426 ? -12.5 13.773 16.859 1 98.31 426 PRO B CA 1
ATOM 6629 C C . PRO B 1 426 ? -13.023 14.922 15.992 1 98.31 426 PRO B C 1
ATOM 6631 O O . PRO B 1 426 ? -13.227 14.75 14.781 1 98.31 426 PRO B O 1
ATOM 6634 N N . MET B 1 427 ? -13.227 16.062 16.609 1 97.88 427 MET B N 1
ATOM 6635 C CA . MET B 1 427 ? -13.531 17.344 15.984 1 97.88 427 MET B CA 1
ATOM 6636 C C . MET B 1 427 ? -12.57 18.438 16.453 1 97.88 427 MET B C 1
ATOM 6638 O O . MET B 1 427 ? -11.852 18.25 17.438 1 97.88 427 MET B O 1
ATOM 6642 N N . SER B 1 428 ? -12.555 19.5 15.734 1 98.69 428 SER B N 1
ATOM 6643 C CA . SER B 1 428 ? -11.695 20.609 16.109 1 98.69 428 SER B CA 1
ATOM 6644 C C . SER B 1 428 ? -12.391 21.953 15.883 1 98.69 428 SER B C 1
ATOM 6646 O O . SER B 1 428 ? -13.461 22 15.281 1 98.69 428 SER B O 1
ATOM 6648 N N . VAL B 1 429 ? -11.891 22.984 16.469 1 98.75 429 VAL B N 1
ATOM 6649 C CA . VAL B 1 429 ? -12.148 24.344 16.016 1 98.75 429 VAL B CA 1
ATOM 6650 C C . VAL B 1 429 ? -10.883 24.922 15.375 1 98.75 429 VAL B C 1
ATOM 6652 O O . VAL B 1 429 ? -9.773 24.5 15.688 1 98.75 429 VAL B O 1
ATOM 6655 N N . GLN B 1 430 ? -11.086 25.766 14.477 1 98.88 430 GLN B N 1
ATOM 6656 C CA . GLN B 1 430 ? -9.977 26.391 13.773 1 98.88 430 GLN B CA 1
ATOM 6657 C C . GLN B 1 430 ? -9.734 27.812 14.281 1 98.88 430 GLN B C 1
ATOM 6659 O O . GLN B 1 430 ? -10.688 28.578 14.484 1 98.88 430 GLN B O 1
ATOM 6664 N N . LEU B 1 431 ? -8.5 28.172 14.594 1 98.94 431 LEU B N 1
ATOM 6665 C CA . LEU B 1 431 ? -8.031 29.5 14.93 1 98.94 431 LEU B CA 1
ATOM 6666 C C . LEU B 1 431 ? -7.285 30.141 13.758 1 98.94 431 LEU B C 1
ATOM 6668 O O . LEU B 1 431 ? -6.277 29.594 13.297 1 98.94 431 LEU B O 1
ATOM 6672 N N . VAL 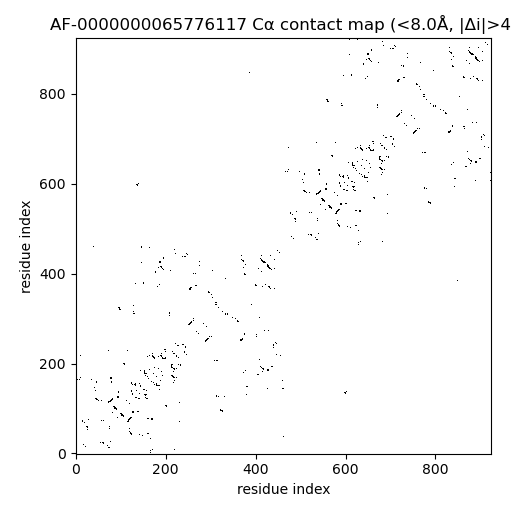B 1 432 ? -7.789 31.234 13.297 1 98.88 432 VAL B N 1
ATOM 6673 C CA . VAL B 1 432 ? -7.145 31.938 12.195 1 98.88 432 VAL B CA 1
ATOM 6674 C C . VAL B 1 432 ? -6.539 33.25 12.695 1 98.88 432 VAL B C 1
ATOM 6676 O O . VAL B 1 432 ? -7.211 34.031 13.367 1 98.88 432 VAL B O 1
ATOM 6679 N N . GLY B 1 433 ? -5.297 33.438 12.414 1 98.62 433 GLY B N 1
ATOM 6680 C CA . GLY B 1 433 ? -4.609 34.625 12.891 1 98.62 433 GLY B CA 1
ATOM 6681 C C . GLY B 1 433 ? -4.324 35.625 11.797 1 98.62 433 GLY B C 1
ATOM 6682 O O . GLY B 1 433 ? -4.676 35.406 10.633 1 98.62 433 GLY B O 1
ATOM 6683 N N . ARG B 1 434 ? -3.732 36.812 12.18 1 97.69 434 ARG B N 1
ATOM 6684 C CA . ARG B 1 434 ? -3.252 37.844 11.242 1 97.69 434 ARG B CA 1
ATOM 6685 C C . ARG B 1 434 ? -2.041 37.344 10.469 1 97.69 434 ARG B C 1
ATOM 6687 O O . ARG B 1 434 ? -1.412 36.344 10.859 1 97.69 434 ARG B O 1
ATOM 6694 N N . PRO B 1 435 ? -1.798 37.969 9.336 1 96.44 435 PRO B N 1
ATOM 6695 C CA . PRO B 1 435 ? -0.581 37.594 8.609 1 96.44 435 PRO B CA 1
ATOM 6696 C C . PRO B 1 435 ? 0.667 37.625 9.484 1 96.44 435 PRO B C 1
ATOM 6698 O O . PRO B 1 435 ? 0.871 38.594 10.234 1 96.44 435 PRO B O 1
ATOM 6701 N N . TYR B 1 436 ? 1.442 36.469 9.5 1 96.19 436 TYR B N 1
ATOM 6702 C CA . TYR B 1 436 ? 2.74 36.312 10.148 1 96.19 436 TYR B CA 1
ATOM 6703 C C . TYR B 1 436 ? 2.588 36.219 11.656 1 96.19 436 TYR B C 1
ATOM 6705 O O . TYR B 1 436 ? 3.557 36.375 12.398 1 96.19 436 TYR B O 1
ATOM 6713 N N . ASP B 1 437 ? 1.38 35.875 12.117 1 96.69 437 ASP B N 1
ATOM 6714 C CA . ASP B 1 437 ? 1.156 35.906 13.555 1 96.69 437 ASP B CA 1
ATOM 6715 C C . ASP B 1 437 ? 0.916 34.531 14.109 1 96.69 437 ASP B C 1
ATOM 6717 O O . ASP B 1 437 ? -0.059 34.281 14.828 1 96.69 437 ASP B O 1
ATOM 6721 N N . GLU B 1 438 ? 1.806 33.625 13.797 1 98 438 GLU B N 1
ATOM 6722 C CA . GLU B 1 438 ? 1.748 32.312 14.383 1 98 438 GLU B CA 1
ATOM 6723 C C . GLU B 1 438 ? 1.877 32.375 15.906 1 98 438 GLU B C 1
ATOM 6725 O O . GLU B 1 438 ? 1.279 31.562 16.609 1 98 438 GLU B O 1
ATOM 6730 N N . ALA B 1 439 ? 2.594 33.344 16.406 1 97.88 439 ALA B N 1
ATOM 6731 C CA . ALA B 1 439 ? 2.871 33.469 17.828 1 97.88 439 ALA B CA 1
ATOM 6732 C C . ALA B 1 439 ? 1.577 33.594 18.625 1 97.88 439 ALA B C 1
ATOM 6734 O O . ALA B 1 439 ? 1.415 32.938 19.672 1 97.88 439 ALA B O 1
ATOM 6735 N N . THR B 1 440 ? 0.685 34.406 18.172 1 98.19 440 THR B N 1
ATOM 6736 C CA . THR B 1 440 ? -0.595 34.594 18.844 1 98.19 440 THR B CA 1
ATOM 6737 C C . THR B 1 440 ? -1.408 33.312 18.828 1 98.19 440 THR B C 1
ATOM 6739 O O . THR B 1 440 ? -2.023 32.969 19.828 1 98.19 440 THR B O 1
ATOM 6742 N N . LEU B 1 441 ? -1.4 32.625 17.703 1 98.69 441 LEU B N 1
ATOM 6743 C CA . LEU B 1 441 ? -2.143 31.375 17.578 1 98.69 441 LEU B CA 1
ATOM 6744 C C . LEU B 1 441 ? -1.575 30.312 18.531 1 98.69 441 LEU B C 1
ATOM 6746 O O . LEU B 1 441 ? -2.33 29.578 19.156 1 98.69 441 LEU B O 1
ATOM 6750 N N . LEU B 1 442 ? -0.247 30.219 18.562 1 98.81 442 LEU B N 1
ATOM 6751 C CA . LEU B 1 442 ? 0.398 29.234 19.438 1 98.81 442 LEU B CA 1
ATOM 6752 C C . LEU B 1 442 ? 0.106 29.531 20.906 1 98.81 442 LEU B C 1
ATOM 6754 O O . LEU B 1 442 ? -0.219 28.625 21.672 1 98.81 442 LEU B O 1
ATOM 6758 N N . ALA B 1 443 ? 0.189 30.797 21.297 1 98.69 443 ALA B N 1
ATOM 6759 C CA . ALA B 1 443 ? -0.087 31.203 22.688 1 98.69 443 ALA B CA 1
ATOM 6760 C C . ALA B 1 443 ? -1.535 30.891 23.062 1 98.69 443 ALA B C 1
ATOM 6762 O O . ALA B 1 443 ? -1.802 30.344 24.125 1 98.69 443 ALA B O 1
ATOM 6763 N N . LEU B 1 444 ? -2.439 31.281 22.188 1 98.88 444 LEU B N 1
ATOM 6764 C CA . LEU B 1 444 ? -3.857 31.062 22.438 1 98.88 444 LEU B CA 1
ATOM 6765 C C . LEU B 1 444 ? -4.18 29.562 22.469 1 98.88 444 LEU B C 1
ATOM 6767 O O . LEU B 1 444 ? -4.926 29.109 23.344 1 98.88 444 LEU B O 1
ATOM 6771 N N . ALA B 1 445 ? -3.666 28.812 21.5 1 98.88 445 ALA B N 1
ATOM 6772 C CA . ALA B 1 445 ? -3.889 27.359 21.453 1 98.88 445 ALA B CA 1
ATOM 6773 C C . ALA B 1 445 ? -3.357 26.688 22.719 1 98.88 445 ALA B C 1
ATOM 6775 O O . ALA B 1 445 ? -3.984 25.766 23.234 1 98.88 445 ALA B O 1
ATOM 6776 N N . ALA B 1 446 ? -2.176 27.094 23.141 1 98.75 446 ALA B N 1
ATOM 6777 C CA . ALA B 1 446 ? -1.6 26.547 24.359 1 98.75 446 ALA B CA 1
ATOM 6778 C C . ALA B 1 446 ? -2.484 26.828 25.562 1 98.75 446 ALA B C 1
ATOM 6780 O O . ALA B 1 446 ? -2.621 26 26.453 1 98.75 446 ALA B O 1
ATOM 6781 N N . GLN B 1 447 ? -3.029 28.031 25.641 1 98.75 447 GLN B N 1
ATOM 6782 C CA . GLN B 1 447 ? -3.953 28.375 26.719 1 98.75 447 GLN B CA 1
ATOM 6783 C C . GLN B 1 447 ? -5.188 27.484 26.688 1 98.75 447 GLN B C 1
ATOM 6785 O O . GLN B 1 447 ? -5.652 27.016 27.734 1 98.75 447 GLN B O 1
ATOM 6790 N N . ILE B 1 448 ? -5.711 27.266 25.484 1 98.75 448 ILE B N 1
ATOM 6791 C CA . ILE B 1 448 ? -6.855 26.375 25.344 1 98.75 448 ILE B CA 1
ATOM 6792 C C . ILE B 1 448 ? -6.469 24.969 25.781 1 98.75 448 ILE B C 1
ATOM 6794 O O . ILE B 1 448 ? -7.234 24.297 26.469 1 98.75 448 ILE B O 1
ATOM 6798 N N . GLU B 1 449 ? -5.281 24.5 25.328 1 98.56 449 GLU B N 1
ATOM 6799 C CA . GLU B 1 449 ? -4.793 23.172 25.688 1 98.56 449 GLU B CA 1
ATOM 6800 C C . GLU B 1 449 ? -4.719 23 27.203 1 98.56 449 GLU B C 1
ATOM 6802 O O . GLU B 1 449 ? -5.008 21.922 27.719 1 98.56 449 GLU B O 1
ATOM 6807 N N . SER B 1 450 ? -4.305 24.016 27.891 1 98 450 SER B N 1
ATOM 6808 C CA . SER B 1 450 ? -4.223 23.984 29.344 1 98 450 SER B CA 1
ATOM 6809 C C . SER B 1 450 ? -5.609 23.922 29.984 1 98 450 SER B C 1
ATOM 6811 O O . SER B 1 450 ? -5.812 23.25 30.984 1 98 450 SER B O 1
ATOM 6813 N N . ALA B 1 451 ? -6.527 24.672 29.438 1 98.06 451 ALA B N 1
ATOM 6814 C CA . ALA B 1 451 ? -7.883 24.75 29.984 1 98.06 451 ALA B CA 1
ATOM 6815 C C . ALA B 1 451 ? -8.688 23.5 29.641 1 98.06 451 ALA B C 1
ATOM 6817 O O . ALA B 1 451 ? -9.555 23.078 30.406 1 98.06 451 ALA B O 1
ATOM 6818 N N . ARG B 1 452 ? -8.422 23 28.469 1 96.94 452 ARG B N 1
ATOM 6819 C CA . ARG B 1 452 ? -9.094 21.812 27.953 1 96.94 452 ARG B CA 1
ATOM 6820 C C . ARG B 1 452 ? -8.094 20.875 27.297 1 96.94 452 ARG B C 1
ATOM 6822 O O . ARG B 1 452 ? -8.062 20.734 26.078 1 96.94 452 ARG B O 1
ATOM 6829 N N . PRO B 1 453 ? -7.387 20.109 28.125 1 97.06 453 PRO B N 1
ATOM 6830 C CA . PRO B 1 453 ? -6.309 19.281 27.594 1 97.06 453 PRO B CA 1
ATOM 6831 C C . PRO B 1 453 ? -6.824 18.172 26.688 1 97.06 453 PRO B C 1
ATOM 6833 O O . PRO B 1 453 ? -7.879 17.594 26.938 1 97.06 453 PRO B O 1
ATOM 6836 N N . TRP B 1 454 ? -6.078 17.859 25.625 1 97 454 TRP B N 1
ATOM 6837 C CA . TRP B 1 454 ? -6.488 16.812 24.688 1 97 454 TRP B CA 1
ATOM 6838 C C . TRP B 1 454 ? -5.344 15.844 24.422 1 97 454 TRP B C 1
ATOM 6840 O O . TRP B 1 454 ? -5.559 14.75 23.891 1 97 454 TRP B O 1
ATOM 6850 N N . ALA B 1 455 ? -4.098 16.156 24.734 1 91.88 455 ALA B N 1
ATOM 6851 C CA . ALA B 1 455 ? -2.918 15.422 24.281 1 91.88 455 ALA B CA 1
ATOM 6852 C C . ALA B 1 455 ? -2.873 14.023 24.891 1 91.88 455 ALA B C 1
ATOM 6854 O O . ALA B 1 455 ? -2.197 13.133 24.375 1 91.88 455 ALA B O 1
ATOM 6855 N N . HIS B 1 456 ? -3.607 13.805 25.922 1 91.88 456 HIS B N 1
ATOM 6856 C CA . HIS B 1 456 ? -3.611 12.508 26.609 1 91.88 456 HIS B CA 1
ATOM 6857 C C . HIS B 1 456 ? -4.555 11.531 25.922 1 91.88 456 HIS B C 1
ATOM 6859 O O . HIS B 1 456 ? -4.512 10.328 26.188 1 91.88 456 HIS B O 1
ATOM 6865 N N . ARG B 1 457 ? -5.414 12.086 25.047 1 95.06 457 ARG B N 1
ATOM 6866 C CA . ARG B 1 457 ? -6.367 11.211 24.375 1 95.06 457 ARG B CA 1
ATOM 6867 C C . ARG B 1 457 ? -5.66 10.305 23.359 1 95.06 457 ARG B C 1
ATOM 6869 O O . ARG B 1 457 ? -4.848 10.766 22.562 1 95.06 457 ARG B O 1
ATOM 6876 N N . ARG B 1 458 ? -5.945 9 23.438 1 96.25 458 ARG B N 1
ATOM 6877 C CA . ARG B 1 458 ? -5.367 8.016 22.516 1 96.25 458 ARG B CA 1
ATOM 6878 C C . ARG B 1 458 ? -6.453 7.25 21.781 1 96.25 458 ARG B C 1
ATOM 6880 O O . ARG B 1 458 ? -7.473 6.883 22.359 1 96.25 458 ARG B O 1
ATOM 6887 N N . PRO B 1 459 ? -6.266 7.09 20.5 1 97.19 459 PRO B N 1
ATOM 6888 C CA . PRO B 1 459 ? -7.246 6.297 19.75 1 97.19 459 PRO B CA 1
ATOM 6889 C C . PRO B 1 459 ? -7.234 4.824 20.156 1 97.19 459 PRO B C 1
ATOM 6891 O O . PRO B 1 459 ? -6.312 4.371 20.828 1 97.19 459 PRO B O 1
ATOM 6894 N N . SER B 1 460 ? -8.25 4.082 19.734 1 93.06 460 SER B N 1
ATOM 6895 C CA . SER B 1 460 ? -8.383 2.666 20.047 1 93.06 460 SER B CA 1
ATOM 6896 C C . SER B 1 460 ? -7.25 1.852 19.438 1 93.06 460 SER B C 1
ATOM 6898 O O . SER B 1 460 ? -6.773 0.891 20.047 1 93.06 460 SER B O 1
ATOM 6900 N N . VAL B 1 461 ? -6.887 2.25 18.266 1 93.44 461 VAL B N 1
ATOM 6901 C CA . VAL B 1 461 ? -5.754 1.582 17.641 1 93.44 461 VAL B CA 1
ATOM 6902 C C . VAL B 1 461 ? -4.48 2.393 17.875 1 93.44 461 VAL B C 1
ATOM 6904 O O . VAL B 1 461 ? -4.199 3.346 17.141 1 93.44 461 VAL B O 1
ATOM 6907 N N . SER B 1 462 ? -3.75 2.084 18.922 1 93.81 462 SER B N 1
ATOM 6908 C CA . SER B 1 462 ? -2.533 2.783 19.328 1 93.81 462 SER B CA 1
ATOM 6909 C C . SER B 1 462 ? -1.721 1.959 20.312 1 93.81 462 SER B C 1
ATOM 6911 O O . SER B 1 462 ? -2.26 1.07 20.984 1 93.81 462 SER B O 1
#

Foldseek 3Di:
DPLLCLLLVFQQVVLVCCLVVVDALLVNLVSLVVLCVVFCVLFQLAPDFPVVQLNVLSVVLRVCSVVPDHFRRASAEEEEALCFADAPAWRAQQFPLADGHDNHGFLQVVLCVVRRYRYGHHTAFHRNFQWQFGADPVRGHGAALQGRQFGLTTRSRSQLRCCQQSSHQKYKDKFLFCRQLSSCFQSQWKGKDAFQCQFPPPPQPCFLVRLMDMAMIHRALLNRQSSSQSGGDDDADDVGQNVLLVDALPAWFEEEEADFLAPDDFAFDPVLNVLSVVVQVVSVVVPYHYYYDAFDRDPCLCVLQLLSNLLSLLVVLVPGNGSVRHDPQSVVSSVVNVVQDPVNNVVSLVCLVVRLCRRCVVCVRTFKYKYWAWRDHGDGRCPCVPDHNVVSVVVRCSTGRHGNSCSSNRHMKMWHWGAADPVRTTTTMMITGDHSPVSSVSNVSSVVCVVPPRSPDHHPSD/DPLLCLLLVFQQVVLVCCLVVVDALLVNLVSLVVLCVVFCVLFQLAPDFPVVQLNVLSVVLRVCSVVPDHFRRASAEEEEALCFADAPAWRAQQFPLADGHDNHGFLQVVLCVVRRYRYGHHTAFHRNFQWQFGADPVRGHGAALQGRQFGLTTRSRSQLRCCQQSSHQKYKDKFLFCRQLSSCFQSQWKGKDAFQCQFPPPPQPCFLVRLMDMAMIHRALLNRQSSSQSGGDDDADDVGQNVLLVDALPAWEEEEEADFLAPDDFAFDPVLNVLSVVVQVVSVVVPYHYYHDAFDRDPCLCVLQLLSNLLSLLVVLVPGNGSVRHDPQSVVSSVVNVVQDPVNNVVSLVCLVVRLCRRCVVCVRTFKYKYWAWRDHGDGRCPCVPDHNVVSVVVRCSTGRHGNSCSSNRHMKMWHWGAADPVRTTTTMMITGDHSPVSSVSNVSSVVCVVPPRSPDHHPSD

InterPro domains:
  IPR000120 Amidase [PTHR11895] (6-459)
  IPR020556 Amidase, conserved site [PS00571] (153-184)
  IPR023631 Amidase signature domain [PF01425] (28-442)
  IPR036928 Amidase signature (AS) superfamily [G3DSA:3.90.1300.10] (5-462)
  IPR036928 Amidase signature (AS) superfamily [SSF75304] (4-459)

Radius of gyration: 29.65 Å; Cα contacts (8 Å, |Δi|>4): 2236; chains: 2; bounding box: 58×88×65 Å

pLDDT: mean 96.87, std 2.77, range [81.0, 98.94]

Sequence (924 aa):
MDPTDLAFAGAAAQARMLADGALTAPMLLEVYLQRIERLDSHLRAYRVVQFDRARAEAEAAQQRLDAGERLPLLGVPIAIKDDVDIAGEVTTYGSAGHGPAATSDAEVVRRLRAAGAVIIGKTNVPELMIMPFTESLAFGATRNPWCLNRTPGGSSGGSAAAVAAGLAPVALGSDGGGSIRIPCTWCGLFGLKPQRDRISLEPHDGAWQGLSVNGPIARSVMDAALLLDATTTVPGPEGEFVAAAARQPGRLRIALSTRVPTPLPVRCGKQELAAVHQAGALLRDLGHDVVVRDPDYPASTYANYLPRFFRGISDDADAQAHPDRLEARTRAIARLGSFFSDRRMAALRAAEVVLSSRIQSIFDDVDVVVTPGAATGPSRIGAYQRRGAVSTLLLVVQRVPYFQVWNLTGQPAAVVPWDFDGDGLPMSVQLVGRPYDEATLLALAAQIESARPWAHRRPSVSMDPTDLAFAGAAAQARMLADGALTAPMLLEVYLQRIERLDSHLRAYRVVQFDRARAEAEAAQQRLDAGERLPLLGVPIAIKDDVDIAGEVTTYGSAGHGPAATSDAEVVRRLRAAGAVIIGKTNVPELMIMPFTESLAFGATRNPWCLNRTPGGSSGGSAAAVAAGLAPVALGSDGGGSIRIPCTWCGLFGLKPQRDRISLEPHDGAWQGLSVNGPIARSVMDAALLLDATTTVPGPEGEFVAAAARQPGRLRIALSTRVPTPLPVRCGKQELAAVHQAGALLRDLGHDVVVRDPDYPASTYANYLPRFFRGISDDADAQAHPDRLEARTRAIARLGSFFSDRRMAALRAAEVVLSSRIQSIFDDVDVVVTPGAATGPSRIGAYQRRGAVSTLLLVVQRVPYFQVWNLTGQPAAVVPWDFDGDGLPMSVQLVGRPYDEATLLALAAQIESARPWAHRRPSVS

Secondary structure (DSSP, 8-state):
--HHHHHTS-HHHHHHHHHTTSS-HHHHHHHHHHHHHHHHHHH--EEEE-HHHHHHHHHHHHHHHHTT---TTTT-EEEEETTS--TTS---TTSS---S--SS--HHHHHHHHTTPEEEEEE---GGG-SSS-EETTTEE--BTTBTTB---SSSHHHHHHHHTTS-SEEEEEESSSTTHHHHHHHT-EEEEPSTTSB--TTSTTHHHHT-EEEEEESSHHHHHHHHHHHB-S---TTHHHHHHHS---S-EEEE-----SSS-----HHHHHHHHHHHHHHHHTT-EEEE------THHHHHHHHHHHHHHHHHHHHSS-GGGS-HHHHHHHHHHTTS-HHHHHHHHHHHHHHHHHHHGGGGT-SEEEEES-SSPPPBTTTTTT--HHHHHHHHHTT-TTSHHHHHH---EEEEEEEE-TTS-EEEEEEEE-TT-HHHHHHHHHHHHHHS--TT---S--/--HHHHHTS-HHHHHHHHHTTSS-HHHHHHHHHHHHHHHHHHH--EEEE-HHHHHHHHHHHHHHHHTT---TTTT-EEEEETTS--TTS---TTSS---S--SS--HHHHHHHHTTPEEEEEE---GGG-SSS-EETTTEE--BTTBTTB---SSSHHHHHHHHTTS-SEEEEEESSSTTHHHHHHHT-EEEEPSTTSB--TTSTTGGGGT-EEEEEESSHHHHHHHHHHHB-S---TTHHHHHHHS---S-EEEE-----SSS-----HHHHHHHHHHHHHHHHTT-EEEE------THHHHHHHHHHHHHHHHHHHHSS-GGGS-HHHHHHHHHHHTS-HHHHHHHHHHHHHHHHHHHGGGGT-SEEEEES-SSPPPBTTTTTT--HHHHHHHHHTT-TTSHHHHHH---EEEEEEEE-TTS-EEEEEEEESTT-HHHHHHHHHHHHHHS--TT---S--